Protein AF-A0A2H5AZ63-F1 (afdb_monomer)

Sequence (968 aa):
MVDPASRLLRILREQLAAPGLDLDGKFYAQGGDSLTAVRVVNTARAEGLPLTLRDLMVHQSVRAIVSAPTFVQALAEQATAERPAAGDTAWAPFDLLAAEDRDRLPAGVVEALPASALQVGMLYLCELSQDRELYQVMDDWEVEAPFDEPAFRAALAELVRRHPALRTCFDFAEYSVPVQLVREQADPVVEIEPAATAEEAEAALRHWRDSGRGGVHDWAEAPLVRVHVAVRPESFHVAFAAHHAILDGWSYSRVAVELMTLYAHGTAAGQLPAPAGPVQRAFVRAEQEALGSAAAAEHWLAQADAPPLLFADHGAGIPDASARHVLDLEPELVRGLHRVARRLGTSVKSVALAAHARALGALAGREEDVVTGVVFNTRPPEPGSDLAVGLFLNTLPVRFARVGDDWADLVRAAAEAEREGAPHQAYPQAALVERLGRPAFDVTFNFMNFRDQQELADLTAAPTSRWRRRGKPSFPFHVNLEITGGRGQLRIGHDPAHLPQERAESYAGLLAGALAAVVRELAGPADPADSAEAVGPVEALAVARPRFAVLYDAGAVPAGEIGAGLADLGEILFLVPRHSAHVDNLRSVMELLGEVHELTGDQEADLRLVRGLAPDGILTFCEDLLRPAAEFAEALGLPGQSPHAARVFTDKGMQRRILREAGVDTTRTFLLAAPTDWAEAVAAVGLPAIVKPVTGSRSRDAYSFRDPAEAEAVRERLERIAAAGLWEPFVVEEYHEGRPSEPFGDYVSVESLCTPSGITHLVLTGKTPVMPPFRGTGRIWPSHLPAAEEAEVLDLVTAALEAVGADHGHAHTELKLTARGPKLIELNGRISGHVNMMARESCGTDLVRATGLLALGEDPQLAPFDFGGKVHFQYNNLSPLTACTIEAVDGAEAVRSLPGVTGYRSFVRMGDQLPGGTSTLTLDALSGVGDSHAEVARTIEAARAALTFTFGMPEGPRRVNGLDLARH

Structure (mmCIF, N/CA/C/O backbone):
data_AF-A0A2H5AZ63-F1
#
_entry.id   AF-A0A2H5AZ63-F1
#
loop_
_atom_site.group_PDB
_atom_site.id
_atom_site.type_symbol
_atom_site.label_atom_id
_atom_site.label_alt_id
_atom_site.label_comp_id
_atom_site.label_asym_id
_atom_site.label_entity_id
_atom_site.label_seq_id
_atom_site.pdbx_PDB_ins_code
_atom_site.Cartn_x
_atom_site.Cartn_y
_atom_site.Cartn_z
_atom_site.occupancy
_atom_site.B_iso_or_equiv
_atom_site.auth_seq_id
_atom_site.auth_comp_id
_atom_site.auth_asym_id
_atom_site.auth_atom_id
_atom_site.pdbx_PDB_model_num
ATOM 1 N N . MET A 1 1 ? -3.694 -39.096 42.543 1.00 46.78 1 MET A N 1
ATOM 2 C CA . MET A 1 1 ? -3.831 -38.425 41.234 1.00 46.78 1 MET A CA 1
ATOM 3 C C . MET A 1 1 ? -5.022 -37.497 41.328 1.00 46.78 1 MET A C 1
ATOM 5 O O . MET A 1 1 ? -6.046 -37.932 41.834 1.00 46.78 1 MET A O 1
ATOM 9 N N . VAL A 1 2 ? -4.854 -36.228 40.963 1.00 52.56 2 VAL A N 1
ATOM 10 C CA . VAL A 1 2 ? -5.938 -35.235 40.999 1.00 52.56 2 VAL A CA 1
ATOM 11 C C . VAL A 1 2 ? -7.014 -35.645 39.987 1.00 52.56 2 VAL A C 1
ATOM 13 O O . VAL A 1 2 ? -6.679 -36.060 38.879 1.00 52.56 2 VAL A O 1
ATOM 16 N N . ASP A 1 3 ? -8.277 -35.560 40.395 1.00 86.00 3 ASP A N 1
ATOM 17 C CA . ASP A 1 3 ? -9.458 -35.821 39.567 1.00 86.00 3 ASP A CA 1
ATOM 18 C C . ASP A 1 3 ? -9.420 -34.995 38.250 1.00 86.00 3 ASP A C 1
ATOM 20 O O . ASP A 1 3 ? -9.067 -33.809 38.300 1.00 86.00 3 ASP A O 1
ATOM 24 N N . PRO A 1 4 ? -9.744 -35.583 37.074 1.00 85.69 4 PRO A N 1
ATOM 25 C CA . PRO A 1 4 ? -9.739 -34.886 35.783 1.00 85.69 4 PRO A CA 1
ATOM 26 C C . PRO A 1 4 ? -10.498 -33.555 35.783 1.00 85.69 4 PRO A C 1
ATOM 28 O O . PRO A 1 4 ? -10.024 -32.591 35.178 1.00 85.69 4 PRO A O 1
ATOM 31 N N . ALA A 1 5 ? -11.625 -33.469 36.501 1.00 87.62 5 ALA A N 1
ATOM 32 C CA . ALA A 1 5 ? -12.410 -32.239 36.583 1.00 87.62 5 ALA A CA 1
ATOM 33 C C . ALA A 1 5 ? -11.647 -31.138 37.331 1.00 87.62 5 ALA A C 1
ATOM 35 O O . ALA A 1 5 ? -11.557 -30.005 36.864 1.00 87.62 5 ALA A O 1
ATOM 36 N N . SER A 1 6 ? -11.014 -31.481 38.451 1.00 87.44 6 SER A N 1
ATOM 37 C CA . SER A 1 6 ? -10.198 -30.550 39.236 1.00 87.44 6 SER A CA 1
ATOM 38 C C . SER A 1 6 ? -8.983 -30.014 38.458 1.00 87.44 6 SER A C 1
ATOM 40 O O . SER A 1 6 ? -8.643 -28.837 38.582 1.00 87.44 6 SER A O 1
ATOM 42 N N . ARG A 1 7 ? -8.341 -30.845 37.620 1.00 91.19 7 ARG A N 1
ATOM 43 C CA . ARG A 1 7 ? -7.224 -30.414 36.753 1.00 91.19 7 ARG A CA 1
ATOM 44 C C . ARG A 1 7 ? -7.693 -29.484 35.643 1.00 91.19 7 ARG A C 1
ATOM 46 O O . ARG A 1 7 ? -7.115 -28.416 35.476 1.00 91.19 7 ARG A O 1
ATOM 53 N N . LEU A 1 8 ? -8.752 -29.864 34.930 1.00 91.00 8 LEU A N 1
ATOM 54 C CA . LEU A 1 8 ? -9.303 -29.042 33.856 1.00 91.00 8 LEU A CA 1
ATOM 55 C C . LEU A 1 8 ? -9.817 -27.697 34.385 1.00 91.00 8 LEU A C 1
ATOM 57 O O . LEU A 1 8 ? -9.572 -26.668 33.764 1.00 91.00 8 LEU A O 1
ATOM 61 N N . LEU A 1 9 ? -10.460 -27.683 35.557 1.00 91.31 9 LEU A N 1
ATOM 62 C CA . LEU A 1 9 ? -10.901 -26.446 36.200 1.00 91.31 9 LEU A CA 1
ATOM 63 C C . LEU A 1 9 ? -9.727 -25.520 36.524 1.00 91.31 9 LEU A C 1
ATOM 65 O O . LEU A 1 9 ? -9.816 -24.321 36.281 1.00 91.31 9 LEU A O 1
ATOM 69 N N . ARG A 1 10 ? -8.621 -26.062 37.047 1.00 93.25 10 ARG A N 1
ATOM 70 C CA . ARG A 1 10 ? -7.409 -25.277 37.310 1.00 93.25 10 ARG A CA 1
ATOM 71 C C . ARG A 1 10 ? -6.839 -24.683 36.019 1.00 93.25 10 ARG A C 1
ATOM 73 O O . ARG A 1 10 ? -6.593 -23.484 35.988 1.00 93.25 10 ARG A O 1
ATOM 80 N N . ILE A 1 11 ? -6.703 -25.493 34.966 1.00 90.44 11 ILE A N 1
ATOM 81 C CA . ILE A 1 11 ? -6.212 -25.034 33.655 1.00 90.44 11 ILE A CA 1
ATOM 82 C C . ILE A 1 11 ? -7.093 -23.900 33.127 1.00 90.44 11 ILE A C 1
ATOM 84 O O . ILE A 1 11 ? -6.581 -22.863 32.725 1.00 90.44 11 ILE A O 1
ATOM 88 N N . LEU A 1 12 ? -8.419 -24.055 33.173 1.00 87.75 12 LEU A N 1
ATOM 89 C CA . LEU A 1 12 ? -9.339 -23.012 32.725 1.00 87.75 12 LEU A CA 1
ATOM 90 C C . LEU A 1 12 ? -9.223 -21.730 33.558 1.00 87.75 12 LEU A C 1
ATOM 92 O O . LEU A 1 12 ? -9.202 -20.649 32.984 1.00 87.75 12 LEU A O 1
ATOM 96 N N . ARG A 1 13 ? -9.115 -21.829 34.889 1.00 88.06 13 ARG A N 1
ATOM 97 C CA . ARG A 1 13 ? -8.932 -20.659 35.768 1.00 88.06 13 ARG A CA 1
ATOM 98 C C . ARG A 1 13 ? -7.656 -19.889 35.447 1.00 88.06 13 ARG A C 1
ATOM 100 O O . ARG A 1 13 ? -7.695 -18.666 35.415 1.00 88.06 13 ARG A O 1
ATOM 107 N N . GLU A 1 14 ? -6.555 -20.603 35.227 1.00 84.25 14 GLU A N 1
ATOM 108 C CA . GLU A 1 14 ? -5.257 -20.016 34.883 1.00 84.25 14 GLU A CA 1
ATOM 109 C C . GLU A 1 14 ? -5.301 -19.358 33.497 1.00 84.25 14 GLU A C 1
ATOM 111 O O . GLU A 1 14 ? -5.010 -18.174 33.376 1.00 84.25 14 GLU A O 1
ATOM 116 N N . GLN A 1 15 ? -5.738 -20.089 32.468 1.00 83.38 15 GLN A N 1
ATOM 117 C CA . GLN A 1 15 ? -5.708 -19.618 31.075 1.00 83.38 15 GLN A CA 1
ATOM 118 C C . GLN A 1 15 ? -6.745 -18.528 30.763 1.00 83.38 15 GLN A C 1
ATOM 120 O O . GLN A 1 15 ? -6.575 -17.777 29.809 1.00 83.38 15 GLN A O 1
ATOM 125 N N . LEU A 1 16 ? -7.828 -18.439 31.542 1.00 79.06 16 LEU A N 1
ATOM 126 C CA . LEU A 1 16 ? -8.842 -17.385 31.411 1.00 79.06 16 LEU A CA 1
ATOM 127 C C . LEU A 1 16 ? -8.639 -16.233 32.404 1.00 79.06 16 LEU A C 1
ATOM 129 O O . LEU A 1 16 ? -9.461 -15.322 32.423 1.00 79.06 16 LEU A O 1
ATOM 133 N N . ALA A 1 17 ? -7.615 -16.296 33.267 1.00 77.06 17 ALA A N 1
ATOM 134 C CA . ALA A 1 17 ? -7.446 -15.390 34.407 1.00 77.06 17 ALA A CA 1
ATOM 135 C C . ALA A 1 17 ? -8.729 -15.248 35.264 1.00 77.06 17 ALA A C 1
ATOM 137 O O . ALA A 1 17 ? -9.049 -14.181 35.784 1.00 77.06 17 ALA A O 1
ATOM 138 N N . ALA A 1 18 ? -9.478 -16.344 35.422 1.00 78.81 18 ALA A N 1
ATOM 139 C CA . ALA A 1 18 ? -10.810 -16.367 36.027 1.00 78.81 18 ALA A CA 1
ATOM 140 C C . ALA A 1 18 ? -10.819 -17.204 37.322 1.00 78.81 18 ALA A C 1
ATOM 142 O O . ALA A 1 18 ? -11.385 -18.300 37.338 1.00 78.81 18 ALA A O 1
ATOM 143 N N . PRO A 1 19 ? -10.225 -16.734 38.441 1.00 76.62 19 PRO A N 1
ATOM 144 C CA . PRO A 1 19 ? -10.055 -17.536 39.661 1.00 76.62 19 PRO A CA 1
ATOM 145 C C . PRO A 1 19 ? -11.385 -17.998 40.283 1.00 76.62 19 PRO A C 1
ATOM 147 O O . PRO A 1 19 ? -11.425 -19.022 40.967 1.00 76.62 19 PRO A O 1
ATOM 150 N N . GLY A 1 20 ? -12.475 -17.270 40.017 1.00 77.94 20 GLY A N 1
ATOM 151 C CA . GLY A 1 20 ? -13.830 -17.587 40.470 1.00 77.94 20 GLY A CA 1
ATOM 152 C C . GLY A 1 20 ? -14.582 -18.629 39.632 1.00 77.94 20 GLY A C 1
ATOM 153 O O . GLY A 1 20 ? -15.681 -19.010 40.025 1.00 77.94 20 GLY A O 1
ATOM 154 N N . LEU A 1 21 ? -14.029 -19.106 38.509 1.00 85.19 21 LEU A N 1
ATOM 155 C CA . LEU A 1 21 ? -14.704 -20.069 37.630 1.00 85.19 21 LEU A CA 1
ATOM 156 C C . LEU A 1 21 ? -15.048 -21.361 38.385 1.00 85.19 21 LEU A C 1
ATOM 158 O O . LEU A 1 21 ? -14.175 -21.929 39.039 1.00 85.19 21 LEU A O 1
ATOM 162 N N . ASP A 1 22 ? -16.286 -21.842 38.308 1.00 87.62 22 ASP A N 1
ATOM 163 C CA . ASP A 1 22 ? -16.711 -23.122 38.889 1.00 87.62 22 ASP A CA 1
ATOM 164 C C . ASP A 1 22 ? -16.821 -24.238 37.826 1.00 87.62 22 ASP A C 1
ATOM 166 O O . ASP A 1 22 ? -16.439 -24.062 36.669 1.00 87.62 22 ASP A O 1
ATOM 170 N N . LEU A 1 23 ? -17.303 -25.425 38.217 1.00 88.00 23 LEU A N 1
ATOM 171 C CA . LEU A 1 23 ? -17.410 -26.584 37.317 1.00 88.00 23 LEU A CA 1
ATOM 172 C C . LEU A 1 23 ? -18.440 -26.408 36.189 1.00 88.00 23 LEU A C 1
ATOM 174 O O . LEU A 1 23 ? -18.381 -27.137 35.194 1.00 88.00 23 LEU A O 1
ATOM 178 N N . ASP A 1 24 ? -19.392 -25.495 36.357 1.00 84.62 24 ASP A N 1
ATOM 179 C CA . ASP A 1 24 ? -20.528 -25.290 35.460 1.00 84.62 24 ASP A CA 1
ATOM 180 C C . ASP A 1 24 ? -20.378 -24.018 34.612 1.00 84.62 24 ASP A C 1
ATOM 182 O O . ASP A 1 24 ? -21.056 -23.872 33.588 1.00 84.62 24 ASP A O 1
ATOM 186 N N . GLY A 1 25 ? -19.432 -23.148 34.970 1.00 80.75 25 GLY A N 1
ATOM 187 C CA . GLY A 1 25 ? -19.077 -21.969 34.204 1.00 80.75 25 GLY A CA 1
ATOM 188 C C . GLY A 1 25 ? -18.597 -22.305 32.794 1.00 80.75 25 GLY A C 1
ATOM 189 O O . GLY A 1 25 ? -17.902 -23.293 32.543 1.00 80.75 25 GLY A O 1
ATOM 190 N N . LYS A 1 26 ? -19.034 -21.474 31.848 1.00 81.31 26 LYS A N 1
ATOM 191 C CA . LYS A 1 26 ? -18.842 -21.679 30.411 1.00 81.31 26 LYS A CA 1
ATOM 192 C C . LYS A 1 26 ? -17.581 -20.972 29.935 1.00 81.31 26 LYS A C 1
ATOM 194 O O . LYS A 1 26 ? -17.420 -19.785 30.195 1.00 81.31 26 LYS A O 1
ATOM 199 N N . PHE A 1 27 ? -16.738 -21.684 29.190 1.00 84.81 27 PHE A N 1
ATOM 200 C CA . PHE A 1 27 ? -15.476 -21.201 28.628 1.00 84.81 27 PHE A CA 1
ATOM 201 C C . PHE A 1 27 ? -15.637 -19.844 27.930 1.00 84.81 27 PHE A C 1
ATOM 203 O O . PHE A 1 27 ? -15.024 -18.866 28.343 1.00 84.81 27 PHE A O 1
ATOM 210 N N . TYR A 1 28 ? -16.536 -19.740 26.948 1.00 79.00 28 TYR A N 1
ATOM 211 C CA . TYR A 1 28 ? -16.751 -18.490 26.209 1.00 79.00 28 TYR A CA 1
ATOM 212 C C . TYR A 1 28 ? -17.360 -17.370 27.059 1.00 79.00 28 TYR A C 1
ATOM 214 O O . TYR A 1 28 ? -17.010 -16.205 26.880 1.00 79.00 28 TYR A O 1
ATOM 222 N N . ALA A 1 29 ? -18.183 -17.716 28.054 1.00 72.12 29 ALA A N 1
ATOM 223 C CA . ALA A 1 29 ? -18.735 -16.738 28.988 1.00 72.12 29 ALA A CA 1
ATOM 224 C C . ALA A 1 29 ? -17.677 -16.141 29.934 1.00 72.12 29 ALA A C 1
ATOM 226 O O . ALA A 1 29 ? -17.910 -15.115 30.559 1.00 72.12 29 ALA A O 1
ATOM 227 N N . GLN A 1 30 ? -16.505 -16.752 30.045 1.00 75.06 30 GLN A N 1
ATOM 228 C CA . GLN A 1 30 ? -15.383 -16.202 30.809 1.00 75.06 30 GLN A CA 1
ATOM 229 C C . GLN A 1 30 ? -14.370 -15.510 29.896 1.00 75.06 30 GLN A C 1
ATOM 231 O O . GLN A 1 30 ? -13.209 -15.341 30.247 1.00 75.06 30 GLN A O 1
ATOM 236 N N . GLY A 1 31 ? -14.805 -15.145 28.686 1.00 68.50 31 GLY A N 1
ATOM 237 C CA . GLY A 1 31 ? -13.916 -14.653 27.654 1.00 68.50 31 GLY A CA 1
ATOM 238 C C . GLY A 1 31 ? -13.053 -15.779 27.099 1.00 68.50 31 GLY A C 1
ATOM 239 O O . GLY A 1 31 ? -11.866 -15.609 26.944 1.00 68.50 31 GLY A O 1
ATOM 240 N N . GLY A 1 32 ? -13.567 -16.958 26.799 1.00 73.81 32 GLY A N 1
ATOM 241 C CA . GLY A 1 32 ? -12.836 -17.880 25.927 1.00 73.81 32 GLY A CA 1
ATOM 242 C C . GLY A 1 32 ? -12.740 -17.320 24.502 1.00 73.81 32 GLY A C 1
ATOM 243 O O . GLY A 1 32 ? -13.684 -16.695 24.025 1.00 73.81 32 GLY A O 1
ATOM 244 N N . ASP A 1 33 ? -11.632 -17.550 23.804 1.00 76.44 33 ASP A N 1
ATOM 245 C CA . ASP A 1 33 ? -11.503 -17.345 22.353 1.00 76.44 33 ASP A CA 1
ATOM 246 C C . ASP A 1 33 ? -10.717 -18.500 21.716 1.00 76.44 33 ASP A C 1
ATOM 248 O O . ASP A 1 33 ? -10.276 -19.416 22.414 1.00 76.44 33 ASP A O 1
ATOM 252 N N . SER A 1 34 ? -10.586 -18.500 20.386 1.00 72.25 34 SER A N 1
ATOM 253 C CA . SER A 1 34 ? -9.977 -19.609 19.642 1.00 72.25 34 SER A CA 1
ATOM 254 C C . SER A 1 34 ? -8.521 -19.867 20.030 1.00 72.25 34 SER A C 1
ATOM 256 O O . SER A 1 34 ? -8.108 -21.021 20.110 1.00 72.25 34 SER A O 1
ATOM 258 N N . LEU A 1 35 ? -7.742 -18.823 20.323 1.00 74.38 35 LEU A N 1
ATOM 259 C CA . LEU A 1 35 ? -6.353 -18.995 20.740 1.00 74.38 35 LEU A CA 1
ATOM 260 C C . LEU A 1 35 ? -6.270 -19.537 22.168 1.00 74.38 35 LEU A C 1
ATOM 262 O O . LEU A 1 35 ? -5.524 -20.477 22.444 1.00 74.38 35 LEU A O 1
ATOM 266 N N . THR A 1 36 ? -7.076 -18.992 23.077 1.00 79.31 36 THR A N 1
ATOM 267 C CA . THR A 1 36 ? -7.164 -19.495 24.451 1.00 79.31 36 THR A CA 1
ATOM 268 C C . THR A 1 36 ? -7.653 -20.943 24.471 1.00 79.31 36 THR A C 1
ATOM 270 O O . THR A 1 36 ? -7.187 -21.736 25.283 1.00 79.31 36 THR A O 1
ATOM 273 N N . ALA A 1 37 ? -8.518 -21.334 23.531 1.00 82.56 37 ALA A N 1
ATOM 274 C CA . ALA A 1 37 ? -8.943 -22.718 23.355 1.00 82.56 37 ALA A CA 1
ATOM 275 C C . ALA A 1 37 ? -7.769 -23.629 22.959 1.00 82.56 37 ALA A C 1
ATOM 277 O O . ALA A 1 37 ? -7.622 -24.706 23.537 1.00 82.56 37 ALA A O 1
ATOM 278 N N . VAL A 1 38 ? -6.900 -23.187 22.040 1.00 80.88 38 VAL A N 1
ATOM 279 C CA . VAL A 1 38 ? -5.661 -23.906 21.686 1.00 80.88 38 VAL A CA 1
ATOM 280 C C . VAL A 1 38 ? -4.735 -24.026 22.901 1.00 80.88 38 VAL A C 1
ATOM 282 O O . VAL A 1 38 ? -4.290 -25.135 23.197 1.00 80.88 38 VAL A O 1
ATOM 285 N N . ARG A 1 39 ? -4.514 -22.938 23.661 1.00 81.56 39 ARG A N 1
ATOM 286 C CA . ARG A 1 39 ? -3.723 -22.957 24.911 1.00 81.56 39 ARG A CA 1
ATOM 287 C C . ARG A 1 39 ? -4.271 -23.985 25.906 1.00 81.56 39 ARG A C 1
ATOM 289 O O . ARG A 1 39 ? -3.546 -24.877 26.335 1.00 81.56 39 ARG A O 1
ATOM 296 N N . VAL A 1 40 ? -5.571 -23.925 26.203 1.00 86.12 40 VAL A N 1
ATOM 297 C CA . VAL A 1 40 ? -6.254 -24.844 27.132 1.00 86.12 40 VAL A CA 1
ATOM 298 C C . VAL A 1 40 ? -6.127 -26.299 26.683 1.00 86.12 40 VAL A C 1
ATOM 300 O O . VAL A 1 4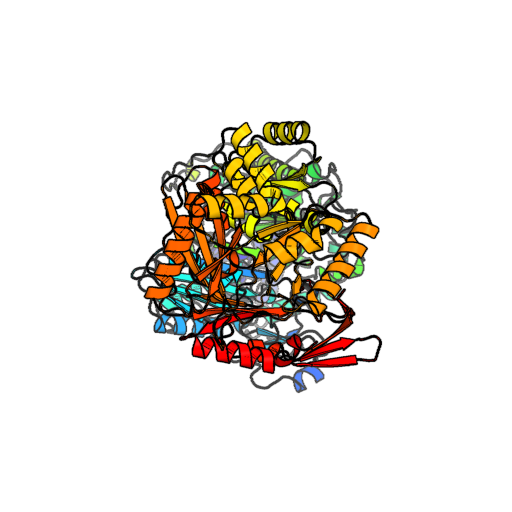0 ? -5.802 -27.159 27.502 1.00 86.12 40 VAL A O 1
ATOM 303 N N . VAL A 1 41 ? -6.359 -26.590 25.400 1.00 85.06 41 VAL A N 1
ATOM 304 C CA . VAL A 1 41 ? -6.235 -27.946 24.844 1.00 85.06 41 VAL A CA 1
ATOM 305 C C . VAL A 1 41 ? -4.801 -28.454 24.950 1.00 85.06 41 VAL A C 1
ATOM 307 O O . VAL A 1 41 ? -4.593 -29.582 25.399 1.00 85.06 41 VAL A O 1
ATOM 310 N N . ASN A 1 42 ? -3.814 -27.626 24.614 1.00 80.00 42 ASN A N 1
ATOM 311 C CA . ASN A 1 42 ? -2.402 -27.985 24.706 1.00 80.00 42 ASN A CA 1
ATOM 312 C C . ASN A 1 42 ? -1.981 -28.272 26.151 1.00 80.00 42 ASN A C 1
ATOM 314 O O . ASN A 1 42 ? -1.399 -29.326 26.418 1.00 80.00 42 ASN A O 1
ATOM 318 N N . THR A 1 43 ? -2.322 -27.393 27.100 1.00 83.75 43 THR A N 1
ATOM 319 C CA . THR A 1 43 ? -2.024 -27.600 28.526 1.00 83.75 43 THR A CA 1
ATOM 320 C C . THR A 1 43 ? -2.719 -28.852 29.060 1.00 83.75 43 THR A C 1
ATOM 322 O O . THR A 1 43 ? -2.091 -29.667 29.734 1.00 83.75 43 THR A O 1
ATOM 325 N N . ALA A 1 44 ? -3.991 -29.065 28.708 1.00 86.81 44 ALA A N 1
ATOM 326 C CA . ALA A 1 44 ? -4.747 -30.249 29.109 1.00 86.81 44 ALA A CA 1
ATOM 327 C C . ALA A 1 44 ? -4.103 -31.542 28.583 1.00 86.81 44 ALA A C 1
ATOM 329 O O . ALA A 1 44 ? -3.896 -32.482 29.356 1.00 86.81 44 ALA A O 1
ATOM 330 N N . ARG A 1 45 ? -3.706 -31.573 27.305 1.00 83.62 45 ARG A N 1
ATOM 331 C CA . ARG A 1 45 ? -3.028 -32.721 26.679 1.00 83.62 45 ARG A CA 1
ATOM 332 C C . ARG A 1 45 ? -1.656 -32.994 27.280 1.00 83.62 45 ARG A C 1
ATOM 334 O O . ARG A 1 45 ? -1.358 -34.150 27.583 1.00 83.62 45 ARG A O 1
ATOM 341 N N . ALA A 1 46 ? -0.854 -31.955 27.519 1.00 80.00 46 ALA A N 1
ATOM 342 C CA . ALA A 1 46 ? 0.437 -32.071 28.205 1.00 80.00 46 ALA A CA 1
ATOM 343 C C . ALA A 1 46 ? 0.279 -32.681 29.608 1.00 80.00 46 ALA A C 1
ATOM 345 O O . ALA A 1 46 ? 1.118 -33.446 30.084 1.00 80.00 46 ALA A O 1
ATOM 346 N N . GLU A 1 47 ? -0.857 -32.412 30.244 1.00 86.00 47 GLU A N 1
ATOM 347 C CA . GLU A 1 47 ? -1.237 -32.966 31.531 1.00 86.00 47 GLU A CA 1
ATOM 348 C C . GLU A 1 47 ? -1.885 -34.360 31.470 1.00 86.00 47 GLU A C 1
ATOM 350 O O . GLU A 1 47 ? -2.133 -34.964 32.516 1.00 86.00 47 GLU A O 1
ATOM 355 N N . GLY A 1 48 ? -2.088 -34.933 30.284 1.00 84.19 48 GLY A N 1
ATOM 356 C CA . GLY A 1 48 ? -2.690 -36.257 30.104 1.00 84.19 48 GLY A CA 1
ATOM 357 C C . GLY A 1 48 ? -4.218 -36.260 30.148 1.00 84.19 48 GLY A C 1
ATOM 358 O O . GLY A 1 48 ? -4.809 -37.288 30.461 1.00 84.19 48 GLY A O 1
ATOM 359 N N . LEU A 1 49 ? -4.858 -35.121 29.874 1.00 87.88 49 LEU A N 1
ATOM 360 C CA . LEU A 1 49 ? -6.287 -35.040 29.583 1.00 87.88 49 LEU A CA 1
ATOM 361 C C . LEU A 1 49 ? -6.469 -35.040 28.054 1.00 87.88 49 LEU A C 1
ATOM 363 O O . LEU A 1 49 ? -5.929 -34.147 27.396 1.00 87.88 49 LEU A O 1
ATOM 367 N N . PRO A 1 50 ? -7.237 -35.971 27.462 1.00 85.56 50 PRO A N 1
ATOM 368 C CA . PRO A 1 50 ? -7.438 -36.057 26.013 1.00 85.56 50 PRO A CA 1
ATOM 369 C C . PRO A 1 50 ? -8.471 -35.032 25.527 1.00 85.56 50 PRO A C 1
ATOM 371 O O . PRO A 1 50 ? -9.422 -35.360 24.824 1.00 85.56 50 PRO A O 1
ATOM 374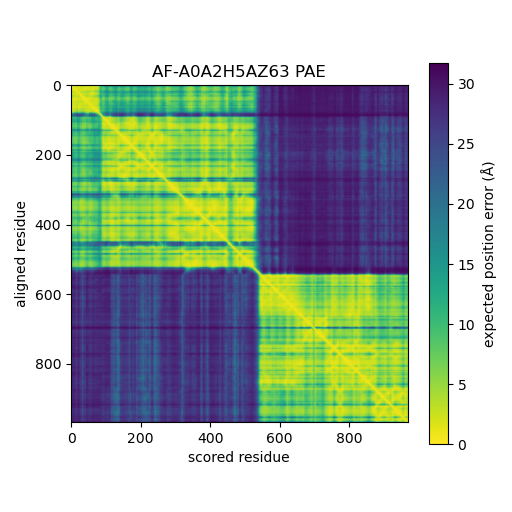 N N . LEU A 1 51 ? -8.307 -33.772 25.931 1.00 85.50 51 LEU A N 1
ATOM 375 C CA . LEU A 1 51 ? -9.187 -32.692 25.517 1.00 85.50 51 LEU A CA 1
ATOM 376 C C . LEU A 1 51 ? -8.968 -32.395 24.030 1.00 85.50 51 LEU A C 1
ATOM 378 O O . LEU A 1 51 ? -7.830 -32.295 23.561 1.00 85.50 51 LEU A O 1
ATOM 382 N N . THR A 1 52 ? -10.054 -32.225 23.287 1.00 82.50 52 THR A N 1
ATOM 383 C CA . THR A 1 52 ? -10.024 -31.694 21.921 1.00 82.50 52 THR A CA 1
ATOM 384 C C . THR A 1 52 ? -10.640 -30.296 21.877 1.00 82.50 52 THR A C 1
ATOM 386 O O . THR A 1 52 ? -11.432 -29.925 22.746 1.00 82.50 52 THR A O 1
ATOM 389 N N . LEU A 1 53 ? -10.317 -29.514 20.837 1.00 78.38 53 LEU A N 1
ATOM 390 C CA . LEU A 1 53 ? -10.995 -28.232 20.588 1.00 78.38 53 LEU A CA 1
ATOM 391 C C . LEU A 1 53 ? -12.512 -28.428 20.480 1.00 78.38 53 LEU A C 1
ATOM 393 O O . LEU A 1 53 ? -13.280 -27.635 21.019 1.00 78.38 53 LEU A O 1
ATOM 397 N N . ARG A 1 54 ? -12.943 -29.531 19.853 1.00 76.06 54 ARG A N 1
ATOM 398 C CA . ARG A 1 54 ? -14.355 -29.907 19.739 1.00 76.06 54 ARG A CA 1
ATOM 399 C C . ARG A 1 54 ? -15.011 -30.080 21.103 1.00 76.06 54 ARG A C 1
ATOM 401 O O . ARG A 1 54 ? -16.089 -29.534 21.312 1.00 76.06 54 ARG A O 1
ATOM 408 N N . ASP A 1 55 ? -14.380 -30.800 22.028 1.00 81.81 55 ASP A N 1
ATOM 409 C CA . ASP A 1 55 ? -14.955 -31.008 23.362 1.00 81.81 55 ASP A CA 1
ATOM 410 C C . ASP A 1 55 ? -15.151 -29.672 24.090 1.00 81.81 55 ASP A C 1
ATOM 412 O O . ASP A 1 55 ? -16.211 -29.432 24.673 1.00 81.81 55 ASP A O 1
ATOM 416 N N . LEU A 1 56 ? -14.164 -28.773 24.005 1.00 84.56 56 LEU A N 1
ATOM 417 C CA . LEU A 1 56 ? -14.238 -27.447 24.616 1.00 84.56 56 LEU A CA 1
ATOM 418 C C . LEU A 1 56 ? -15.341 -26.582 23.984 1.00 84.56 56 LEU A C 1
ATOM 420 O O . LEU A 1 56 ? -16.103 -25.949 24.713 1.00 84.56 56 LEU A O 1
ATOM 424 N N . MET A 1 57 ? -15.481 -26.605 22.655 1.00 76.31 57 MET A N 1
ATOM 425 C CA . MET A 1 57 ? -16.519 -25.859 21.927 1.00 76.31 57 MET A CA 1
ATOM 426 C C . MET A 1 57 ? -17.935 -26.369 22.205 1.00 76.31 57 MET A C 1
ATOM 428 O O . MET A 1 57 ? -18.860 -25.577 22.390 1.00 76.31 57 MET A O 1
ATOM 432 N N . VAL A 1 58 ? -18.115 -27.692 22.225 1.00 76.50 58 VAL A N 1
ATOM 433 C CA . VAL A 1 58 ? -19.433 -28.330 22.348 1.00 76.50 58 VAL A CA 1
ATOM 434 C C . VAL A 1 58 ? -19.919 -28.317 23.793 1.00 76.50 58 VAL A C 1
ATOM 436 O O . VAL A 1 58 ? -21.076 -27.990 24.053 1.00 76.50 58 VAL A O 1
ATOM 439 N N . HIS A 1 59 ? -19.060 -28.684 24.744 1.00 81.94 59 HIS A N 1
ATOM 440 C CA . HIS A 1 59 ? -19.479 -28.909 26.128 1.00 81.94 59 HIS A CA 1
ATOM 441 C C . HIS A 1 59 ? -19.266 -27.677 27.020 1.00 81.94 59 HIS A C 1
ATOM 443 O O . HIS A 1 59 ? -20.059 -27.453 27.939 1.00 81.94 59 HIS A O 1
ATOM 449 N N . GLN A 1 60 ? -18.263 -26.846 26.711 1.00 81.50 60 GLN A N 1
ATOM 450 C CA . GLN A 1 60 ? -17.955 -25.525 27.285 1.00 81.50 60 GLN A CA 1
ATOM 451 C C . GLN A 1 60 ? -17.733 -25.415 28.801 1.00 81.50 60 GLN A C 1
ATOM 453 O O . GLN A 1 60 ? -17.107 -24.451 29.226 1.00 81.50 60 GLN A O 1
ATOM 458 N N . SER A 1 61 ? -18.227 -26.329 29.636 1.00 85.56 61 SER A N 1
ATOM 459 C CA . SER A 1 61 ? -17.974 -26.351 31.080 1.00 85.56 61 SER A CA 1
ATOM 460 C C . SER A 1 61 ? -17.245 -27.620 31.484 1.00 85.56 61 SER A C 1
ATOM 462 O O . SER A 1 61 ? -17.407 -28.670 30.857 1.00 85.56 61 SER A O 1
ATOM 464 N N . VAL A 1 62 ? -16.469 -27.541 32.567 1.00 87.25 62 VAL A N 1
ATOM 465 C CA . VAL A 1 62 ? -15.698 -28.678 33.086 1.00 87.25 62 VAL A CA 1
ATOM 466 C C . VAL A 1 62 ? -16.600 -29.884 33.297 1.00 87.25 62 VAL A C 1
ATOM 468 O O . VAL A 1 62 ? -16.284 -30.965 32.807 1.00 87.25 62 VAL A O 1
ATOM 471 N N . ARG A 1 63 ? -17.747 -29.698 33.966 1.00 87.06 63 ARG A N 1
ATOM 472 C CA . ARG A 1 63 ? -18.703 -30.778 34.238 1.00 87.06 63 ARG A CA 1
ATOM 473 C C . ARG A 1 63 ? -19.188 -31.442 32.956 1.00 87.06 63 ARG A C 1
ATOM 475 O O . ARG A 1 63 ? -19.248 -32.667 32.898 1.00 87.06 63 ARG A O 1
ATOM 482 N N . ALA A 1 64 ? -19.537 -30.651 31.946 1.00 84.50 64 ALA A N 1
ATOM 483 C CA . ALA A 1 64 ? -20.048 -31.176 30.689 1.00 84.50 64 ALA A CA 1
ATOM 484 C C . ALA A 1 64 ? -18.957 -31.920 29.904 1.00 84.50 64 ALA A C 1
ATOM 486 O O . ALA A 1 64 ? -19.233 -32.992 29.378 1.00 84.50 64 ALA A O 1
ATOM 487 N N . ILE A 1 65 ? -17.725 -31.398 29.889 1.00 87.00 65 ILE A N 1
ATOM 488 C CA . ILE A 1 65 ? -16.577 -32.024 29.217 1.00 87.00 65 ILE A CA 1
ATOM 489 C C . ILE A 1 65 ? -16.255 -33.373 29.857 1.00 87.00 65 ILE A C 1
ATOM 491 O O . ILE A 1 65 ? -16.217 -34.385 29.168 1.00 87.00 65 ILE A O 1
ATOM 495 N N . VAL A 1 66 ? -16.079 -33.428 31.181 1.00 89.06 66 VAL A N 1
ATOM 496 C CA . VAL A 1 66 ? -15.706 -34.686 31.856 1.00 89.06 66 VAL A CA 1
ATOM 497 C C . VAL A 1 66 ? -16.834 -35.719 31.873 1.00 89.06 66 VAL A C 1
ATOM 499 O O . VAL A 1 66 ? -16.576 -36.893 32.119 1.00 89.06 66 VAL A O 1
ATOM 502 N N . SER A 1 67 ? -18.073 -35.292 31.611 1.00 84.19 67 SER A N 1
ATOM 503 C CA . SER A 1 67 ? -19.232 -36.180 31.460 1.00 84.19 67 SER A CA 1
ATOM 504 C C . SER A 1 67 ? -19.482 -36.592 30.004 1.00 84.19 67 SER A C 1
ATOM 506 O O . SER A 1 67 ? -20.356 -37.424 29.755 1.00 84.19 67 SER A O 1
ATOM 508 N N . ALA A 1 68 ? -18.765 -36.012 29.036 1.00 82.00 68 ALA A N 1
ATOM 509 C CA . ALA A 1 68 ? -18.955 -36.307 27.625 1.00 82.00 68 ALA A CA 1
ATOM 510 C C . ALA A 1 68 ? -18.485 -37.738 27.312 1.00 82.00 68 ALA A C 1
ATOM 512 O O . ALA A 1 68 ? -17.346 -38.083 27.641 1.00 82.00 68 ALA A O 1
ATOM 513 N N . PRO A 1 69 ? -19.303 -38.571 26.637 1.00 76.81 69 PRO A N 1
ATOM 514 C CA . PRO A 1 69 ? -18.913 -39.939 26.297 1.00 76.81 69 PRO A CA 1
ATOM 515 C C . PRO A 1 69 ? -17.598 -40.013 25.515 1.00 76.81 69 PRO A C 1
ATOM 517 O O . PRO A 1 69 ? -16.788 -40.893 25.782 1.00 76.81 69 PRO A O 1
ATOM 520 N N . THR A 1 70 ? -17.357 -39.056 24.611 1.00 76.19 70 THR A N 1
ATOM 521 C CA . THR A 1 70 ? -16.120 -38.949 23.821 1.00 76.19 70 THR A CA 1
ATOM 522 C C . THR A 1 70 ? -14.893 -38.747 24.702 1.00 76.19 70 THR A C 1
ATOM 524 O O . THR A 1 70 ? -13.907 -39.462 24.555 1.00 76.19 70 THR A O 1
ATOM 527 N N . PHE A 1 71 ? -14.969 -37.822 25.660 1.00 80.81 71 PHE A N 1
ATOM 528 C CA . PHE A 1 71 ? -13.873 -37.536 26.581 1.00 80.81 71 PHE A CA 1
ATOM 529 C C . PHE A 1 71 ? -13.618 -38.703 27.541 1.00 80.81 71 PHE A C 1
ATOM 531 O O . PHE A 1 71 ? -12.470 -39.088 27.755 1.00 80.81 71 PHE A O 1
ATOM 538 N N . VAL A 1 72 ? -14.678 -39.302 28.097 1.00 81.62 72 VAL A N 1
ATOM 539 C CA . VAL A 1 72 ? -14.571 -40.461 29.002 1.00 81.62 72 VAL A CA 1
ATOM 540 C C . VAL A 1 72 ? -13.962 -41.662 28.282 1.00 81.62 72 VAL A C 1
ATOM 542 O O . VAL A 1 72 ? -13.082 -42.322 28.834 1.00 81.62 72 VAL A O 1
ATOM 545 N N . GLN A 1 73 ? -14.398 -41.929 27.049 1.00 75.38 73 GLN A N 1
ATOM 546 C CA . GLN A 1 73 ? -13.849 -43.000 26.225 1.00 75.38 73 GLN A CA 1
ATOM 547 C C . GLN A 1 73 ? -12.372 -42.748 25.906 1.00 75.38 73 GLN A C 1
ATOM 549 O O . GLN A 1 73 ? -11.550 -43.621 26.168 1.00 75.38 73 GLN A O 1
ATOM 554 N N . ALA A 1 74 ? -12.019 -41.550 25.434 1.00 79.19 74 ALA A N 1
ATOM 555 C CA . ALA A 1 74 ? -10.634 -41.203 25.128 1.00 79.19 74 ALA A CA 1
ATOM 556 C C . ALA A 1 74 ? -9.729 -41.298 26.369 1.00 79.19 74 ALA A C 1
ATOM 558 O O . ALA A 1 74 ? -8.597 -41.769 26.285 1.00 79.19 74 ALA A O 1
ATOM 559 N N . LEU A 1 75 ? -10.232 -40.903 27.544 1.00 83.00 75 LEU A N 1
ATOM 560 C CA . LEU A 1 75 ? -9.494 -41.001 28.805 1.00 83.00 75 LEU A CA 1
ATOM 561 C C . LEU A 1 75 ? -9.277 -42.463 29.223 1.00 83.00 75 LEU A C 1
ATOM 563 O O . LEU A 1 75 ? -8.203 -42.804 29.720 1.00 83.00 75 LEU A O 1
ATOM 567 N N . ALA A 1 76 ? -10.268 -43.332 29.004 1.00 76.69 76 ALA A N 1
ATOM 568 C CA . ALA A 1 76 ? -10.150 -44.767 29.255 1.00 76.69 76 ALA A CA 1
ATOM 569 C C . ALA A 1 76 ? -9.169 -45.439 28.279 1.00 76.69 76 ALA A C 1
ATOM 571 O O . ALA A 1 76 ? -8.303 -46.197 28.714 1.00 76.69 76 ALA A O 1
ATOM 572 N N . GLU A 1 77 ? -9.251 -45.113 26.988 1.00 78.25 77 GLU A N 1
ATOM 573 C CA . GLU A 1 77 ? -8.334 -45.601 25.952 1.00 78.25 77 GLU A CA 1
ATOM 574 C C . GLU A 1 77 ? -6.889 -45.189 26.258 1.00 78.25 77 GLU A C 1
ATOM 576 O O . GLU A 1 77 ? -5.990 -46.032 26.255 1.00 78.25 77 GLU A O 1
ATOM 581 N N . GLN A 1 78 ? -6.667 -43.927 26.637 1.00 75.44 78 GLN A N 1
ATOM 582 C CA . GLN A 1 78 ? -5.352 -43.400 27.007 1.00 75.44 78 GLN A CA 1
ATOM 583 C C . GLN A 1 78 ? -4.793 -44.026 28.297 1.00 75.44 78 GLN A C 1
ATOM 585 O O . GLN A 1 78 ? -3.578 -44.129 28.448 1.00 75.44 78 GLN A O 1
ATOM 590 N N . ALA A 1 79 ? -5.656 -44.473 29.217 1.00 70.25 79 ALA A N 1
ATOM 591 C CA . ALA A 1 79 ? -5.245 -45.221 30.407 1.00 70.25 79 ALA A CA 1
ATOM 592 C C . ALA A 1 79 ? -4.821 -46.668 30.090 1.00 70.25 79 ALA A C 1
ATOM 594 O O . ALA A 1 79 ? -4.068 -47.262 30.861 1.00 70.25 79 ALA A O 1
ATOM 595 N N . THR A 1 80 ? -5.300 -47.232 28.976 1.00 64.44 80 THR A N 1
ATOM 596 C CA . THR A 1 80 ? -4.977 -48.597 28.521 1.00 64.44 80 THR A CA 1
ATOM 597 C C . THR A 1 80 ? -3.891 -48.666 27.449 1.00 64.44 80 THR A C 1
ATOM 599 O O . THR A 1 80 ? -3.284 -49.721 27.278 1.00 64.44 80 THR A O 1
ATOM 602 N N . ALA A 1 81 ? -3.634 -47.572 26.731 1.00 58.25 81 ALA A N 1
ATOM 603 C CA . ALA A 1 81 ? -2.604 -47.508 25.704 1.00 58.25 81 ALA A CA 1
ATOM 604 C C . ALA A 1 81 ? -1.202 -47.444 26.335 1.00 58.25 81 ALA A C 1
ATOM 606 O O . ALA A 1 81 ? -0.933 -46.594 27.188 1.00 58.25 81 ALA A O 1
ATOM 607 N N . GLU A 1 82 ? -0.280 -48.305 25.887 1.00 48.34 82 GLU A N 1
ATOM 608 C CA . GLU A 1 82 ? 1.151 -48.061 26.085 1.00 48.34 82 GLU A CA 1
ATOM 609 C C . GLU A 1 82 ? 1.471 -46.721 25.422 1.00 48.34 82 GLU A C 1
ATOM 611 O O . GLU A 1 82 ? 1.311 -46.568 24.214 1.00 48.34 82 GLU A O 1
ATOM 616 N N . ARG A 1 83 ? 1.831 -45.722 26.235 1.00 41.88 83 ARG A N 1
ATOM 617 C CA . ARG A 1 83 ? 2.165 -44.372 25.775 1.00 41.88 83 ARG A CA 1
ATOM 618 C C . ARG A 1 83 ? 3.256 -44.495 24.701 1.00 41.88 83 ARG A C 1
ATOM 620 O O . ARG A 1 83 ? 4.374 -44.864 25.069 1.00 41.88 83 ARG A O 1
ATOM 627 N N . PRO A 1 84 ? 2.987 -44.167 23.423 1.00 38.56 84 PRO A N 1
ATOM 628 C CA . PRO A 1 84 ? 4.068 -43.971 22.471 1.00 38.56 84 PRO A CA 1
ATOM 629 C C . PRO A 1 84 ? 4.982 -42.892 23.052 1.00 38.56 84 PRO A C 1
ATOM 631 O O . PRO A 1 84 ? 4.494 -41.940 23.682 1.00 38.56 84 PRO A O 1
ATOM 634 N N . ALA A 1 85 ? 6.297 -43.035 22.897 1.00 37.75 85 ALA A N 1
ATOM 635 C CA . ALA A 1 85 ? 7.191 -41.942 23.248 1.00 37.75 85 ALA A CA 1
ATOM 636 C C . ALA A 1 85 ? 6.732 -40.706 22.458 1.00 37.75 85 ALA A C 1
ATOM 638 O O . ALA A 1 85 ? 6.402 -40.819 21.277 1.00 37.75 85 ALA A O 1
ATOM 639 N N . ALA A 1 86 ? 6.646 -39.542 23.109 1.00 38.66 86 ALA A N 1
ATOM 640 C CA . ALA A 1 86 ? 6.359 -38.283 22.429 1.00 38.66 86 ALA A CA 1
ATOM 641 C C . ALA A 1 86 ? 7.420 -38.086 21.327 1.00 38.66 86 ALA A C 1
ATOM 643 O O . ALA A 1 86 ? 8.553 -37.719 21.622 1.00 38.66 86 ALA A O 1
ATOM 644 N N . GLY A 1 87 ? 7.080 -38.458 20.090 1.00 39.81 87 GLY A N 1
ATOM 645 C CA . GLY A 1 87 ? 8.043 -38.645 19.003 1.00 39.81 87 GLY A CA 1
ATOM 646 C C . GLY A 1 87 ? 7.614 -39.653 17.927 1.00 39.81 87 GLY A C 1
ATOM 647 O O . GLY A 1 87 ? 7.952 -39.444 16.768 1.00 39.81 87 GLY A O 1
ATOM 648 N N . ASP A 1 88 ? 6.813 -40.676 18.247 1.00 36.56 88 ASP A N 1
ATOM 649 C CA . ASP A 1 88 ? 6.517 -41.776 17.296 1.00 36.56 88 ASP A CA 1
ATOM 650 C C . ASP A 1 88 ? 5.565 -41.418 16.132 1.00 36.56 88 ASP A C 1
ATOM 652 O O . ASP A 1 88 ? 5.399 -42.202 15.200 1.00 36.56 88 ASP A O 1
ATOM 656 N N . THR A 1 89 ? 4.960 -40.227 16.134 1.00 48.06 89 THR A N 1
ATOM 657 C CA . THR A 1 89 ? 4.136 -39.706 15.021 1.00 48.06 89 THR A CA 1
ATOM 658 C C . THR A 1 89 ? 4.757 -38.490 14.328 1.00 48.06 89 THR A C 1
ATOM 660 O O . THR A 1 89 ? 4.099 -37.845 13.507 1.00 48.06 89 THR A O 1
ATOM 663 N N . ALA A 1 90 ? 5.999 -38.132 14.670 1.00 57.19 90 ALA A N 1
ATOM 664 C CA . ALA A 1 90 ? 6.677 -36.981 14.090 1.00 57.19 90 ALA A CA 1
ATOM 665 C C . ALA A 1 90 ? 7.219 -37.341 12.699 1.00 57.19 90 ALA A C 1
ATOM 667 O O . ALA A 1 90 ? 8.335 -37.831 12.563 1.00 57.19 90 ALA A O 1
ATOM 668 N N . TRP A 1 91 ? 6.415 -37.079 11.667 1.00 68.19 91 TRP A N 1
ATOM 669 C CA . TRP A 1 91 ? 6.867 -37.018 10.274 1.00 68.19 91 TRP A CA 1
ATOM 670 C C . TRP A 1 91 ? 8.165 -36.213 10.184 1.00 68.19 91 TRP A C 1
ATOM 672 O O . TRP A 1 91 ? 8.261 -35.161 10.814 1.00 68.19 91 TRP A O 1
ATOM 682 N N . ALA A 1 92 ? 9.158 -36.683 9.441 1.00 83.00 92 ALA A N 1
ATOM 683 C CA . ALA A 1 92 ? 10.435 -36.008 9.262 1.00 83.00 92 ALA A CA 1
ATOM 684 C C . ALA A 1 92 ? 10.285 -34.721 8.414 1.00 83.00 92 ALA A C 1
ATOM 686 O O . ALA A 1 92 ? 9.291 -34.567 7.699 1.00 83.00 92 ALA A O 1
ATOM 687 N N . PRO A 1 93 ? 11.266 -33.794 8.454 1.00 84.88 93 PRO A N 1
ATOM 688 C CA . PRO A 1 93 ? 11.207 -32.489 7.771 1.00 84.88 93 PRO A CA 1
ATOM 689 C C . PRO A 1 93 ? 10.952 -32.489 6.256 1.00 84.88 93 PRO A C 1
ATOM 691 O O . PRO A 1 93 ? 10.702 -31.431 5.693 1.00 84.88 93 PRO A O 1
ATOM 694 N N . PHE A 1 94 ? 11.018 -33.643 5.591 1.00 90.94 94 PHE A N 1
ATOM 695 C CA . PHE A 1 94 ? 10.844 -33.768 4.141 1.00 90.94 94 PHE A CA 1
ATOM 696 C C . PHE A 1 94 ? 9.765 -34.785 3.753 1.00 90.94 94 PHE A C 1
ATOM 698 O O . PHE A 1 94 ? 9.579 -35.074 2.573 1.00 90.94 94 PHE A O 1
ATOM 705 N N . ASP A 1 95 ? 9.057 -35.367 4.725 1.00 90.12 95 ASP A N 1
ATOM 706 C CA . ASP A 1 95 ? 8.187 -36.513 4.451 1.00 90.12 95 ASP A CA 1
ATOM 707 C C . ASP A 1 95 ? 6.926 -36.166 3.654 1.00 90.12 95 ASP A C 1
ATOM 709 O O . ASP A 1 95 ? 6.353 -37.052 3.022 1.00 90.12 95 ASP A O 1
ATOM 713 N N . LEU A 1 96 ? 6.506 -34.896 3.663 1.00 90.50 96 LEU A N 1
ATOM 714 C CA . LEU A 1 96 ? 5.339 -34.427 2.910 1.00 90.50 96 LEU A CA 1
ATOM 715 C C . LEU A 1 96 ? 5.642 -34.136 1.429 1.00 90.50 96 LEU A C 1
ATOM 717 O O . LEU A 1 96 ? 4.726 -33.777 0.692 1.00 90.50 96 LEU A O 1
ATOM 721 N N . LEU A 1 97 ? 6.893 -34.296 0.985 1.00 91.75 97 LEU A N 1
ATOM 722 C CA . LEU A 1 97 ? 7.283 -34.197 -0.425 1.00 91.75 97 LEU A CA 1
ATOM 723 C C . LEU A 1 97 ? 7.388 -35.573 -1.086 1.00 91.75 97 LEU A C 1
ATOM 725 O O . LEU A 1 97 ? 7.711 -36.569 -0.430 1.00 91.75 97 LEU A O 1
ATOM 729 N N . ALA A 1 98 ? 7.183 -35.624 -2.403 1.00 90.00 98 ALA A N 1
ATOM 730 C CA . ALA A 1 98 ? 7.483 -36.805 -3.210 1.00 90.00 98 ALA A CA 1
ATOM 731 C C . ALA A 1 98 ? 8.983 -37.142 -3.149 1.00 90.00 98 ALA A C 1
ATOM 733 O O . ALA A 1 98 ? 9.814 -36.252 -2.969 1.00 90.00 98 ALA A O 1
ATOM 734 N N . ALA A 1 99 ? 9.345 -38.421 -3.278 1.00 89.81 99 ALA A N 1
ATOM 735 C CA . ALA A 1 99 ? 10.741 -38.854 -3.156 1.00 89.81 99 ALA A CA 1
ATOM 736 C C . ALA A 1 99 ? 11.647 -38.164 -4.192 1.00 89.81 99 ALA A C 1
ATOM 738 O O . ALA A 1 99 ? 12.743 -37.724 -3.860 1.00 89.81 99 ALA A O 1
ATOM 739 N N . GLU A 1 100 ? 11.139 -37.989 -5.411 1.00 89.25 100 GLU A N 1
ATOM 740 C CA . GLU A 1 100 ? 11.829 -37.349 -6.530 1.00 89.25 100 GLU A CA 1
ATOM 741 C C . GLU A 1 100 ? 12.130 -35.865 -6.271 1.00 89.25 100 GLU A C 1
ATOM 743 O O . GLU A 1 100 ? 13.154 -35.352 -6.718 1.00 89.25 100 GLU A O 1
ATOM 748 N N . ASP A 1 101 ? 11.256 -35.176 -5.533 1.00 90.44 101 ASP A N 1
ATOM 749 C CA . ASP A 1 101 ? 11.446 -33.772 -5.161 1.00 90.44 101 ASP A CA 1
ATOM 750 C C . ASP A 1 101 ? 12.463 -33.625 -4.024 1.00 90.44 101 ASP A C 1
ATOM 752 O O . ASP A 1 101 ? 13.268 -32.693 -4.029 1.00 90.44 101 ASP A O 1
ATOM 756 N N . ARG A 1 102 ? 12.488 -34.572 -3.075 1.00 91.56 102 ARG A N 1
ATOM 757 C CA . ARG A 1 102 ? 13.460 -34.567 -1.965 1.00 91.56 102 ARG A CA 1
ATOM 758 C C . ARG A 1 102 ? 14.898 -34.661 -2.464 1.00 91.56 102 ARG A C 1
ATOM 760 O O . ARG A 1 102 ? 15.768 -33.980 -1.928 1.00 91.56 102 ARG A O 1
ATOM 767 N N . ASP A 1 103 ? 15.133 -35.461 -3.501 1.00 88.88 103 ASP A N 1
ATOM 768 C CA . ASP A 1 103 ? 16.460 -35.654 -4.099 1.00 88.88 103 ASP A CA 1
ATOM 769 C C . ASP A 1 103 ? 17.005 -34.385 -4.784 1.00 88.88 103 ASP A C 1
ATOM 771 O O . ASP A 1 103 ? 18.194 -34.309 -5.098 1.00 88.88 103 ASP A O 1
ATOM 775 N N . ARG A 1 104 ? 16.147 -33.383 -5.016 1.00 89.88 104 ARG A N 1
ATOM 776 C CA . ARG A 1 104 ? 16.471 -32.134 -5.720 1.00 89.88 104 ARG A CA 1
ATOM 777 C C . ARG A 1 104 ? 16.629 -30.929 -4.795 1.00 89.88 104 ARG A C 1
ATOM 779 O O . ARG A 1 104 ? 16.985 -29.857 -5.275 1.00 89.88 104 ARG A O 1
ATOM 786 N N . LEU A 1 105 ? 16.386 -31.094 -3.494 1.00 90.62 105 LEU A N 1
ATOM 787 C CA . LEU A 1 105 ? 16.447 -29.995 -2.534 1.00 90.62 105 LEU A CA 1
ATOM 788 C C . LEU A 1 105 ? 17.858 -29.377 -2.480 1.00 90.62 105 LEU A C 1
ATOM 790 O O . LEU A 1 105 ? 18.851 -30.106 -2.373 1.00 90.62 105 LEU A O 1
ATOM 794 N N . PRO A 1 106 ? 17.978 -28.038 -2.511 1.00 89.06 106 PRO A N 1
ATOM 795 C CA . PRO A 1 106 ? 19.270 -27.378 -2.444 1.00 89.06 106 PRO A CA 1
ATOM 796 C C . PRO A 1 106 ? 19.907 -27.527 -1.057 1.00 89.06 106 PRO A C 1
ATOM 798 O O . PRO A 1 106 ? 19.237 -27.714 -0.038 1.00 89.06 106 PRO A O 1
ATOM 801 N N . ALA A 1 107 ? 21.234 -27.392 -1.007 1.00 90.19 107 ALA A N 1
ATOM 802 C CA . ALA A 1 107 ? 21.968 -27.370 0.253 1.00 90.19 107 ALA A CA 1
ATOM 803 C C . ALA A 1 107 ? 21.497 -26.212 1.157 1.00 90.19 107 ALA A C 1
ATOM 805 O O . ALA A 1 107 ? 21.167 -25.126 0.678 1.00 90.19 107 ALA A O 1
ATOM 806 N N . GLY A 1 108 ? 21.499 -26.441 2.473 1.00 92.06 108 GLY A N 1
ATOM 807 C CA . GLY A 1 108 ? 21.066 -25.446 3.458 1.00 92.06 108 GLY A CA 1
ATOM 808 C C . GLY A 1 108 ? 19.547 -25.335 3.626 1.00 92.06 108 GLY A C 1
ATOM 809 O O . GLY A 1 108 ? 19.089 -24.387 4.255 1.00 92.06 108 GLY A O 1
ATOM 810 N N . VAL A 1 109 ? 18.755 -26.273 3.093 1.00 95.38 109 VAL A N 1
ATOM 811 C CA . VAL A 1 109 ? 17.328 -26.425 3.424 1.00 95.38 109 VAL A CA 1
ATOM 812 C C . VAL A 1 109 ? 17.178 -27.424 4.572 1.00 95.38 109 VAL A C 1
ATOM 814 O O . VAL A 1 109 ? 17.672 -28.547 4.495 1.00 95.38 109 VAL A O 1
ATOM 817 N N . VAL A 1 110 ? 16.501 -27.015 5.648 1.00 94.31 110 VAL A N 1
ATOM 818 C CA . VAL A 1 110 ? 16.306 -27.838 6.861 1.00 94.31 110 VAL A CA 1
ATOM 819 C C . VAL A 1 110 ? 14.916 -28.461 6.953 1.00 94.31 110 VAL A C 1
ATOM 821 O O . VAL A 1 110 ? 14.713 -29.403 7.716 1.00 94.31 110 VAL A O 1
ATOM 824 N N . GLU A 1 111 ? 13.965 -27.940 6.185 1.00 93.69 111 GLU A N 1
ATOM 825 C CA . GLU A 1 111 ? 12.605 -28.454 6.049 1.00 93.69 111 GLU A CA 1
ATOM 826 C C . GLU A 1 111 ? 12.041 -28.003 4.701 1.00 93.69 111 GLU A C 1
ATOM 828 O O . GLU A 1 111 ? 12.311 -26.885 4.255 1.00 93.69 111 GLU A O 1
ATOM 833 N N . ALA A 1 112 ? 11.266 -28.874 4.060 1.00 94.94 112 ALA A N 1
ATOM 834 C CA . ALA A 1 112 ? 10.554 -28.538 2.840 1.00 94.94 112 ALA A CA 1
ATOM 835 C C . ALA A 1 112 ? 9.163 -29.178 2.848 1.00 94.94 112 ALA A C 1
ATOM 837 O O . ALA A 1 112 ? 9.008 -30.366 3.138 1.00 94.94 112 ALA A O 1
ATOM 838 N N . LEU A 1 113 ? 8.149 -28.366 2.562 1.00 95.19 113 LEU A N 1
ATOM 839 C CA . LEU A 1 113 ? 6.734 -28.726 2.661 1.00 95.19 113 LEU A CA 1
ATOM 840 C C . LEU A 1 113 ? 6.011 -28.235 1.404 1.00 95.19 113 LEU A C 1
ATOM 842 O O . LEU A 1 113 ? 6.370 -27.173 0.903 1.00 95.19 113 LEU A O 1
ATOM 846 N N . PRO A 1 114 ? 4.959 -28.909 0.919 1.00 95.19 114 PRO A N 1
ATOM 847 C CA . PRO A 1 114 ? 4.035 -28.278 -0.018 1.00 95.19 114 PRO A CA 1
ATOM 848 C C . PRO A 1 114 ? 3.534 -26.935 0.537 1.00 95.19 114 PRO A C 1
ATOM 850 O O . PRO A 1 114 ? 3.256 -26.815 1.736 1.00 95.19 114 PRO A O 1
ATOM 853 N N . ALA A 1 115 ? 3.454 -25.909 -0.307 1.00 94.31 115 ALA A N 1
ATOM 854 C CA . ALA A 1 115 ? 2.813 -24.649 0.053 1.00 94.31 115 ALA A CA 1
ATOM 855 C C . ALA A 1 115 ? 1.312 -24.870 0.244 1.00 94.31 115 ALA A C 1
ATOM 857 O O . ALA A 1 115 ? 0.693 -25.615 -0.518 1.00 94.31 115 ALA A O 1
ATOM 858 N N . SER A 1 116 ? 0.733 -24.241 1.270 1.00 94.19 116 SER A N 1
ATOM 859 C CA . SER A 1 116 ? -0.709 -24.340 1.483 1.00 94.19 116 SER A CA 1
ATOM 860 C C . SER A 1 116 ? -1.463 -23.661 0.345 1.00 94.19 116 SER A C 1
ATOM 862 O O . SER A 1 116 ? -0.949 -22.741 -0.303 1.00 94.19 116 SER A O 1
ATOM 864 N N . ALA A 1 117 ? -2.712 -24.063 0.121 1.00 91.44 117 ALA A N 1
ATOM 865 C CA . ALA A 1 117 ? -3.525 -23.477 -0.944 1.00 91.44 117 ALA A CA 1
ATOM 866 C C . ALA A 1 117 ? -3.667 -21.949 -0.796 1.00 91.44 117 ALA A C 1
ATOM 868 O O . ALA A 1 117 ? -3.673 -21.224 -1.791 1.00 91.44 117 ALA A O 1
ATOM 869 N N . LEU A 1 118 ? -3.731 -21.451 0.447 1.00 91.88 118 LEU A N 1
ATOM 870 C CA . LEU A 1 118 ? -3.775 -20.016 0.729 1.00 91.88 118 LEU A CA 1
ATOM 871 C C . LEU A 1 118 ? -2.461 -19.314 0.359 1.00 91.88 118 LEU A C 1
ATOM 873 O O . LEU A 1 118 ? -2.503 -18.250 -0.253 1.00 91.88 118 LEU A O 1
ATOM 877 N N . GLN A 1 119 ? -1.306 -19.902 0.685 1.00 93.69 119 GLN A N 1
ATOM 878 C CA . GLN A 1 119 ? 0.001 -19.337 0.322 1.00 93.69 119 GLN A CA 1
ATOM 879 C C . GLN A 1 119 ? 0.174 -19.264 -1.196 1.00 93.69 119 GLN A C 1
ATOM 881 O O . GLN A 1 119 ? 0.574 -18.223 -1.715 1.00 93.69 119 GLN A O 1
ATOM 886 N N . VAL A 1 120 ? -0.182 -20.340 -1.906 1.00 90.31 120 VAL A N 1
ATOM 887 C CA . VAL A 1 120 ? -0.159 -20.390 -3.376 1.00 90.31 120 VAL A CA 1
ATOM 888 C C . VAL A 1 120 ? -1.062 -19.311 -3.965 1.00 90.31 120 VAL A C 1
ATOM 890 O O . VAL A 1 120 ? -0.619 -18.555 -4.825 1.00 90.31 120 VAL A O 1
ATOM 893 N N . GLY A 1 121 ? -2.303 -19.199 -3.479 1.00 85.75 121 GLY A N 1
ATOM 894 C CA . GLY A 1 121 ? -3.254 -18.192 -3.949 1.00 85.75 121 GLY A CA 1
ATOM 895 C C . GLY A 1 121 ? -2.759 -16.761 -3.738 1.00 85.75 121 GLY A C 1
ATOM 896 O O . GLY A 1 121 ? -2.835 -15.954 -4.659 1.00 85.75 121 GLY A O 1
ATOM 897 N N . MET A 1 122 ? -2.200 -16.456 -2.561 1.00 88.81 122 MET A N 1
ATOM 898 C CA . MET A 1 122 ? -1.655 -15.128 -2.264 1.00 88.81 122 MET A CA 1
ATOM 899 C C . MET A 1 122 ? -0.523 -14.748 -3.222 1.00 88.81 122 MET A C 1
ATOM 901 O O . MET A 1 122 ? -0.572 -13.693 -3.848 1.00 88.81 122 MET A O 1
ATOM 905 N N . LEU A 1 123 ? 0.473 -15.625 -3.360 1.00 86.81 123 LEU A N 1
ATOM 906 C CA . LEU A 1 123 ? 1.662 -15.373 -4.177 1.00 86.81 123 LEU A CA 1
ATOM 907 C C . LEU A 1 123 ? 1.320 -15.301 -5.673 1.00 86.81 123 LEU A C 1
ATOM 909 O O . LEU A 1 123 ? 1.821 -14.432 -6.381 1.00 86.81 123 LEU A O 1
ATOM 913 N N . TYR A 1 124 ? 0.392 -16.140 -6.141 1.00 82.19 124 TYR A N 1
ATOM 914 C CA . TYR A 1 124 ? -0.124 -16.071 -7.509 1.00 82.19 124 TYR A CA 1
ATOM 915 C C . TYR A 1 124 ? -0.815 -14.731 -7.810 1.00 82.19 124 TYR A C 1
ATOM 917 O O . TYR A 1 124 ? -0.612 -14.150 -8.875 1.00 82.19 124 TYR A O 1
ATOM 925 N N . LEU A 1 125 ? -1.617 -14.215 -6.875 1.00 81.06 125 LEU A N 1
ATOM 926 C CA . LEU A 1 125 ? -2.282 -12.919 -7.031 1.00 81.06 125 LEU A CA 1
ATOM 927 C C . LEU A 1 125 ? -1.291 -11.745 -6.973 1.00 81.06 125 LEU A C 1
ATOM 929 O O . LEU A 1 125 ? -1.479 -10.767 -7.698 1.00 81.06 125 LEU A O 1
ATOM 933 N N . CYS A 1 126 ? -0.223 -11.833 -6.173 1.00 81.94 126 CYS A N 1
ATOM 934 C CA . CYS A 1 126 ? 0.877 -10.860 -6.214 1.00 81.94 126 CYS A CA 1
ATOM 935 C C . CYS A 1 126 ? 1.511 -10.806 -7.612 1.00 81.94 126 CYS A C 1
ATOM 937 O O . CYS A 1 126 ? 1.621 -9.727 -8.194 1.00 81.94 126 CYS A O 1
ATOM 939 N N . GLU A 1 127 ? 1.843 -11.968 -8.182 1.00 75.19 127 GLU A N 1
ATOM 940 C CA . GLU A 1 127 ? 2.424 -12.064 -9.528 1.00 75.19 127 GLU A CA 1
ATOM 941 C C . GLU A 1 127 ? 1.482 -11.500 -10.605 1.00 75.19 127 GLU A C 1
ATOM 943 O O . GLU A 1 127 ? 1.906 -10.765 -11.497 1.00 75.19 127 GLU A O 1
ATOM 948 N N . LEU A 1 128 ? 0.179 -11.788 -10.502 1.00 72.75 128 LEU A N 1
ATOM 949 C CA . LEU A 1 128 ? -0.820 -11.334 -11.470 1.00 72.75 128 LEU A CA 1
ATOM 950 C C . LEU A 1 128 ? -1.124 -9.827 -11.369 1.00 72.75 128 LEU A C 1
ATOM 952 O O . LEU A 1 128 ? -1.327 -9.179 -12.396 1.00 72.75 128 LEU A O 1
ATOM 956 N N . SER A 1 129 ? -1.181 -9.266 -10.156 1.00 69.94 129 SER A N 1
ATOM 957 C CA . SER A 1 129 ? -1.553 -7.855 -9.933 1.00 69.94 129 SER A CA 1
ATOM 958 C C . SER A 1 129 ? -0.437 -6.874 -10.272 1.00 69.94 129 SER A C 1
ATOM 960 O O . SER A 1 129 ? -0.726 -5.735 -10.637 1.00 69.94 129 SER A O 1
ATOM 962 N N . GLN A 1 130 ? 0.827 -7.285 -10.117 1.00 65.94 130 GLN A N 1
ATOM 963 C CA . GLN A 1 130 ? 1.982 -6.377 -10.058 1.00 65.94 130 GLN A CA 1
ATOM 964 C C . GLN A 1 130 ? 1.853 -5.289 -8.969 1.00 65.94 130 GLN A C 1
ATOM 966 O O . GLN A 1 130 ? 2.608 -4.312 -8.976 1.00 65.94 130 GLN A O 1
ATOM 971 N N . ASP A 1 131 ? 0.909 -5.450 -8.035 1.00 73.69 131 ASP A N 1
ATOM 972 C CA . ASP A 1 131 ? 0.705 -4.559 -6.903 1.00 73.69 131 ASP A CA 1
ATOM 973 C C . ASP A 1 131 ? 1.663 -4.955 -5.783 1.00 73.69 131 ASP A C 1
ATOM 975 O O . ASP A 1 131 ? 1.588 -6.043 -5.213 1.00 73.69 131 ASP A O 1
ATOM 979 N N . ARG A 1 132 ? 2.580 -4.042 -5.474 1.00 68.00 132 ARG A N 1
ATOM 980 C CA . ARG A 1 132 ? 3.619 -4.257 -4.470 1.00 68.00 132 ARG A CA 1
ATOM 981 C C . ARG A 1 132 ? 3.063 -4.309 -3.049 1.00 68.00 132 ARG A C 1
ATOM 983 O O . ARG A 1 132 ? 3.678 -4.937 -2.198 1.00 68.00 132 ARG A O 1
ATOM 990 N N . GLU A 1 133 ? 1.917 -3.697 -2.776 1.00 77.69 133 GLU A N 1
ATOM 991 C CA . GLU A 1 133 ? 1.340 -3.693 -1.428 1.00 77.69 133 GLU A CA 1
ATOM 992 C C . GLU A 1 133 ? 0.449 -4.911 -1.156 1.00 77.69 133 GLU A C 1
ATOM 994 O O . GLU A 1 133 ? 0.121 -5.195 0.003 1.00 77.69 133 GLU A O 1
ATOM 999 N N . LEU A 1 134 ? 0.044 -5.638 -2.205 1.00 84.12 134 LEU A N 1
ATOM 1000 C CA . LEU A 1 134 ? -0.846 -6.786 -2.082 1.00 84.12 134 LEU A CA 1
ATOM 1001 C C . LEU A 1 134 ? -0.195 -7.872 -1.217 1.00 84.12 134 LEU A C 1
ATOM 1003 O O . LEU A 1 134 ? 0.926 -8.304 -1.462 1.00 84.12 134 LEU A O 1
ATOM 1007 N N . TYR A 1 135 ? -0.903 -8.289 -0.165 1.00 87.88 135 TYR A N 1
ATOM 1008 C CA . TYR A 1 135 ? -0.418 -9.230 0.850 1.00 87.88 135 TYR A CA 1
ATOM 1009 C C . TYR A 1 135 ? 0.905 -8.850 1.525 1.00 87.88 135 TYR A C 1
ATOM 1011 O O . TYR A 1 135 ? 1.526 -9.688 2.180 1.00 87.88 135 TYR A O 1
ATOM 1019 N N . GLN A 1 136 ? 1.312 -7.586 1.467 1.00 88.00 136 GLN A N 1
ATOM 1020 C CA . GLN A 1 136 ? 2.318 -7.066 2.376 1.00 88.00 136 GLN A CA 1
ATOM 1021 C C . GLN A 1 136 ? 1.635 -6.636 3.675 1.00 88.00 136 GLN A C 1
ATOM 1023 O O . GLN A 1 136 ? 0.626 -5.927 3.658 1.00 88.00 136 GLN A O 1
ATOM 1028 N N . VAL A 1 137 ? 2.179 -7.068 4.811 1.00 87.62 137 VAL A N 1
ATOM 1029 C CA . VAL A 1 137 ? 1.759 -6.600 6.137 1.00 87.62 137 VAL A CA 1
ATOM 1030 C C . VAL A 1 137 ? 2.904 -5.802 6.737 1.00 87.62 137 VAL A C 1
ATOM 1032 O O . VAL A 1 137 ? 4.050 -6.252 6.726 1.00 87.62 137 VAL A O 1
ATOM 1035 N N . MET A 1 138 ? 2.590 -4.615 7.238 1.00 88.00 138 MET A N 1
ATOM 1036 C CA . MET A 1 138 ? 3.541 -3.718 7.879 1.00 88.00 138 MET A CA 1
ATOM 1037 C C . MET A 1 138 ? 2.938 -3.196 9.175 1.00 88.00 138 MET A C 1
ATOM 1039 O O . MET A 1 138 ? 1.847 -2.620 9.156 1.00 88.00 138 MET A O 1
ATOM 1043 N N . ASP A 1 139 ? 3.682 -3.357 10.261 1.00 86.50 139 ASP A N 1
ATOM 1044 C CA . ASP A 1 139 ? 3.416 -2.702 11.532 1.00 86.50 139 ASP A CA 1
ATOM 1045 C C . ASP A 1 139 ? 4.594 -1.827 11.900 1.00 86.50 139 ASP A C 1
ATOM 1047 O O . ASP A 1 139 ? 5.754 -2.184 11.677 1.00 86.50 139 ASP A O 1
ATOM 1051 N N . ASP A 1 140 ? 4.268 -0.720 12.537 1.00 89.19 140 ASP A N 1
ATOM 1052 C CA . ASP A 1 140 ? 5.230 0.230 13.039 1.00 89.19 140 ASP A CA 1
ATOM 1053 C C . ASP A 1 140 ? 4.848 0.713 14.439 1.00 89.19 140 ASP A C 1
ATOM 1055 O O . ASP A 1 140 ? 3.664 0.810 14.778 1.00 89.19 140 ASP A O 1
ATOM 1059 N N . TRP A 1 141 ? 5.863 0.924 15.275 1.00 87.44 141 TRP A N 1
ATOM 1060 C CA . TRP A 1 141 ? 5.725 1.350 16.665 1.00 87.44 141 TRP A CA 1
ATOM 1061 C C . TRP A 1 141 ? 6.930 2.176 17.119 1.00 87.44 141 TRP A C 1
ATOM 1063 O O . TRP A 1 141 ? 8.071 1.959 16.697 1.00 87.44 141 TRP A O 1
ATOM 1073 N N . GLU A 1 142 ? 6.681 3.119 18.022 1.00 88.19 142 GLU A N 1
ATOM 1074 C CA . GLU A 1 142 ? 7.714 3.927 18.666 1.00 88.19 142 GLU A CA 1
ATOM 1075 C C . GLU A 1 142 ? 8.148 3.277 19.983 1.00 88.19 142 GLU A C 1
ATOM 1077 O O . GLU A 1 142 ? 7.336 2.703 20.706 1.00 88.19 142 GLU A O 1
ATOM 1082 N N . VAL A 1 143 ? 9.438 3.364 20.290 1.00 86.94 143 VAL A N 1
ATOM 1083 C CA . VAL A 1 143 ? 10.075 2.865 21.508 1.00 86.94 143 VAL A CA 1
ATOM 1084 C C . VAL A 1 143 ? 10.731 4.044 22.222 1.00 86.94 143 VAL A C 1
ATOM 1086 O O . VAL A 1 143 ? 11.620 4.688 21.671 1.00 86.94 143 VAL A O 1
ATOM 1089 N N . GLU A 1 144 ? 10.318 4.328 23.454 1.00 86.56 144 GLU A N 1
ATOM 1090 C CA . GLU A 1 144 ? 10.814 5.438 24.280 1.00 86.56 144 GLU A CA 1
ATOM 1091 C C . GLU A 1 144 ? 12.063 5.019 25.068 1.00 86.56 144 GLU A C 1
ATOM 1093 O O . GLU A 1 144 ? 12.062 4.903 26.295 1.00 86.56 144 GLU A O 1
ATOM 1098 N N . ALA A 1 145 ? 13.133 4.722 24.336 1.00 85.00 145 ALA A N 1
ATOM 1099 C CA . ALA A 1 145 ? 14.457 4.458 24.882 1.00 85.00 145 ALA A CA 1
ATOM 1100 C C . ALA A 1 145 ? 15.542 4.833 23.858 1.00 85.00 145 ALA A C 1
ATOM 1102 O O . ALA A 1 145 ? 15.275 4.801 22.655 1.00 85.00 145 ALA A O 1
ATOM 1103 N N . PRO A 1 146 ? 16.785 5.112 24.292 1.00 87.69 146 PRO A N 1
ATOM 1104 C CA . PRO A 1 146 ? 17.916 5.223 23.379 1.00 87.69 146 PRO A CA 1
ATOM 1105 C C . PRO A 1 146 ? 18.097 3.948 22.545 1.00 87.69 146 PRO A C 1
ATOM 1107 O O . PRO A 1 146 ? 17.899 2.828 23.031 1.00 87.69 146 PRO A O 1
ATOM 1110 N N . PHE A 1 147 ? 18.493 4.117 21.286 1.00 94.62 147 PHE A N 1
ATOM 1111 C CA . PHE A 1 147 ? 18.711 2.999 20.375 1.00 94.62 147 PHE A CA 1
ATOM 1112 C C . PHE A 1 147 ? 20.126 2.413 20.502 1.00 94.62 147 PHE A C 1
ATOM 1114 O O . PHE A 1 147 ? 21.120 3.132 20.403 1.00 94.62 147 PHE A O 1
ATOM 1121 N N . ASP A 1 148 ? 20.211 1.094 20.665 1.00 94.12 148 ASP A N 1
ATOM 1122 C CA . ASP A 1 148 ? 21.438 0.295 20.635 1.00 94.12 148 ASP A CA 1
ATOM 1123 C C . ASP A 1 148 ? 21.417 -0.600 19.386 1.00 94.12 148 ASP A C 1
ATOM 1125 O O . ASP A 1 148 ? 20.803 -1.669 19.353 1.00 94.12 148 ASP A O 1
ATOM 1129 N N . GLU A 1 149 ? 22.079 -0.147 18.320 1.00 95.50 149 GLU A N 1
ATOM 1130 C CA . GLU A 1 149 ? 22.104 -0.869 17.045 1.00 95.50 149 GLU A CA 1
ATOM 1131 C C . GLU A 1 149 ? 22.657 -2.309 17.168 1.00 95.50 149 GLU A C 1
ATOM 1133 O O . GLU A 1 149 ? 22.000 -3.232 16.670 1.00 95.50 149 GLU A O 1
ATOM 1138 N N . PRO A 1 150 ? 23.817 -2.561 17.815 1.00 95.94 150 PRO A N 1
ATOM 1139 C CA . PRO A 1 150 ? 24.307 -3.922 18.033 1.00 95.94 150 PRO A CA 1
ATOM 1140 C C . PRO A 1 150 ? 23.302 -4.842 18.734 1.00 95.94 150 PRO A C 1
ATOM 1142 O O . PRO A 1 150 ? 23.116 -5.982 18.296 1.00 95.94 150 PRO A O 1
ATOM 1145 N N . ALA A 1 151 ? 22.637 -4.363 19.790 1.00 92.94 151 ALA A N 1
ATOM 1146 C CA . ALA A 1 151 ? 21.629 -5.144 20.503 1.00 92.94 151 ALA A CA 1
ATOM 1147 C C . ALA A 1 151 ? 20.413 -5.441 19.616 1.00 92.94 151 ALA A C 1
ATOM 1149 O O . ALA A 1 151 ? 19.933 -6.577 19.590 1.00 92.94 151 ALA A O 1
ATOM 1150 N N . PHE A 1 152 ? 19.950 -4.460 18.836 1.00 94.88 152 PHE A N 1
ATOM 1151 C CA . PHE A 1 152 ? 18.809 -4.626 17.933 1.00 94.88 152 PHE A CA 1
ATOM 1152 C C . PHE A 1 152 ? 19.097 -5.634 16.819 1.00 94.88 152 PHE A C 1
ATOM 1154 O O . PHE A 1 152 ? 18.304 -6.547 16.583 1.00 94.88 152 PHE A O 1
ATOM 1161 N N . ARG A 1 153 ? 20.264 -5.534 16.169 1.00 95.44 153 ARG A N 1
ATOM 1162 C CA . ARG A 1 153 ? 20.680 -6.492 15.132 1.00 95.44 153 ARG A CA 1
ATOM 1163 C C . ARG A 1 153 ? 20.809 -7.909 15.689 1.00 95.44 153 ARG A C 1
ATOM 1165 O O . ARG A 1 153 ? 20.374 -8.856 15.036 1.00 95.44 153 ARG A O 1
ATOM 1172 N N . ALA A 1 154 ? 21.358 -8.064 16.896 1.00 93.88 154 ALA A N 1
ATOM 1173 C CA . ALA A 1 154 ? 21.456 -9.365 17.558 1.00 93.88 154 ALA A CA 1
ATOM 1174 C C . ALA A 1 154 ? 20.074 -9.949 17.896 1.00 93.88 154 ALA A C 1
ATOM 1176 O O . ALA A 1 154 ? 19.838 -11.136 17.662 1.00 93.88 154 ALA A O 1
ATOM 1177 N N . ALA A 1 155 ? 19.155 -9.122 18.399 1.00 92.94 155 ALA A N 1
ATOM 1178 C CA . ALA A 1 155 ? 17.780 -9.516 18.691 1.00 92.94 155 ALA A CA 1
ATOM 1179 C C . ALA A 1 155 ? 17.033 -9.966 17.428 1.00 92.94 155 ALA A C 1
ATOM 1181 O O . ALA A 1 155 ? 16.406 -11.026 17.427 1.00 92.94 155 ALA A O 1
ATOM 1182 N N . LEU A 1 156 ? 17.157 -9.211 16.333 1.00 95.06 156 LEU A N 1
ATOM 1183 C CA . LEU A 1 156 ? 16.526 -9.537 15.056 1.00 95.06 156 LEU A CA 1
ATOM 1184 C C . LEU A 1 156 ? 17.089 -10.829 14.443 1.00 95.06 156 LEU A C 1
ATOM 1186 O O . LEU A 1 156 ? 16.325 -11.671 13.973 1.00 95.06 156 LEU A O 1
ATOM 1190 N N . ALA A 1 157 ? 18.408 -11.031 14.495 1.00 93.94 157 ALA A N 1
ATOM 1191 C CA . ALA A 1 157 ? 19.036 -12.266 14.028 1.00 93.94 157 ALA A CA 1
ATOM 1192 C C . ALA A 1 157 ? 18.581 -13.491 14.844 1.00 93.94 157 ALA A C 1
ATOM 1194 O O . ALA A 1 157 ? 18.263 -14.538 14.274 1.00 93.94 157 ALA A O 1
ATOM 1195 N N . GLU A 1 158 ? 18.495 -13.364 16.172 1.00 92.56 158 GLU A N 1
ATOM 1196 C CA . GLU A 1 158 ? 17.994 -14.435 17.040 1.00 92.56 158 GLU A CA 1
ATOM 1197 C C . GLU A 1 158 ? 16.514 -14.741 16.773 1.00 92.56 158 GLU A C 1
ATOM 1199 O O . GLU A 1 158 ? 16.138 -15.912 16.699 1.00 92.56 158 GLU A O 1
ATOM 1204 N N . LEU A 1 159 ? 15.687 -13.715 16.550 1.00 92.38 159 LEU A N 1
ATOM 1205 C CA . LEU A 1 159 ? 14.281 -13.871 16.177 1.00 92.38 159 LEU A CA 1
ATOM 1206 C C . LEU A 1 159 ? 14.127 -14.686 14.881 1.00 92.38 159 LEU A C 1
ATOM 1208 O O . LEU A 1 159 ? 13.375 -15.662 14.850 1.00 92.38 159 LEU A O 1
ATOM 1212 N N . VAL A 1 160 ? 14.873 -14.334 13.828 1.00 93.88 160 VAL A N 1
ATOM 1213 C CA . VAL A 1 160 ? 14.852 -15.053 12.539 1.00 93.88 160 VAL A CA 1
ATOM 1214 C C . VAL A 1 160 ? 15.365 -16.487 12.690 1.00 93.88 160 VAL A C 1
ATOM 1216 O O . VAL A 1 160 ? 14.770 -17.432 12.165 1.00 93.88 160 VAL A O 1
ATOM 1219 N N . ARG A 1 161 ? 16.436 -16.700 13.461 1.00 91.31 161 ARG A N 1
ATOM 1220 C CA . ARG A 1 161 ? 16.963 -18.045 13.744 1.00 91.31 161 ARG A CA 1
ATOM 1221 C C . ARG A 1 161 ? 15.911 -18.921 14.431 1.00 91.31 161 ARG A C 1
ATOM 1223 O O . ARG A 1 161 ? 15.719 -20.082 14.053 1.00 91.31 161 ARG A O 1
ATOM 1230 N N . ARG A 1 162 ? 15.223 -18.357 15.423 1.00 89.38 162 ARG A N 1
ATOM 1231 C CA . ARG A 1 162 ? 14.237 -19.024 16.277 1.00 89.38 162 ARG A CA 1
ATOM 1232 C C . ARG A 1 162 ? 12.964 -19.443 15.539 1.00 89.38 162 ARG A C 1
ATOM 1234 O O . ARG A 1 162 ? 12.409 -20.484 15.885 1.00 89.38 162 ARG A O 1
ATOM 1241 N N . HIS A 1 163 ? 12.531 -18.684 14.530 1.00 91.06 163 HIS A N 1
ATOM 1242 C CA . HIS A 1 163 ? 11.263 -18.909 13.824 1.00 91.06 163 HIS A CA 1
ATOM 1243 C C . HIS A 1 163 ? 11.469 -19.378 12.377 1.00 91.06 163 HIS A C 1
ATOM 1245 O O . HIS A 1 163 ? 11.785 -18.558 11.515 1.00 91.06 163 HIS A O 1
ATOM 1251 N N . PRO A 1 164 ? 11.231 -20.670 12.063 1.00 92.94 164 PRO A N 1
ATOM 1252 C CA . PRO A 1 164 ? 11.338 -21.207 10.701 1.00 92.94 164 PRO A CA 1
ATOM 1253 C C . PRO A 1 164 ? 10.572 -20.411 9.636 1.00 92.94 164 PRO A C 1
ATOM 1255 O O . PRO A 1 164 ? 11.082 -20.222 8.533 1.00 92.94 164 PRO A O 1
ATOM 1258 N N . ALA A 1 165 ? 9.392 -19.881 9.976 1.00 94.12 165 ALA A N 1
ATOM 1259 C CA . ALA A 1 165 ? 8.582 -19.068 9.068 1.00 94.12 165 ALA A CA 1
ATOM 1260 C C . ALA A 1 165 ? 9.329 -17.830 8.537 1.00 94.12 165 ALA A C 1
ATOM 1262 O O . ALA A 1 165 ? 9.202 -17.498 7.364 1.00 94.12 165 ALA A O 1
ATOM 1263 N N . LEU A 1 166 ? 10.178 -17.194 9.353 1.00 95.00 166 LEU A N 1
ATOM 1264 C CA . LEU A 1 166 ? 10.961 -16.022 8.937 1.00 95.00 166 LEU A CA 1
ATOM 1265 C C . LEU A 1 166 ? 12.137 -16.385 8.014 1.00 95.00 166 LEU A C 1
ATOM 1267 O O . LEU A 1 166 ? 12.705 -15.508 7.374 1.00 95.00 166 LEU A O 1
ATOM 1271 N N . ARG A 1 167 ? 12.492 -17.674 7.923 1.00 95.56 167 ARG A N 1
ATOM 1272 C CA . ARG A 1 167 ? 13.522 -18.228 7.023 1.00 95.56 167 ARG A CA 1
ATOM 1273 C C . ARG A 1 167 ? 12.924 -19.010 5.852 1.00 95.56 167 ARG A C 1
ATOM 1275 O O . ARG A 1 167 ? 13.637 -19.764 5.191 1.00 95.56 167 ARG A O 1
ATOM 1282 N N . THR A 1 168 ? 11.617 -18.888 5.638 1.00 96.00 168 THR A N 1
ATOM 1283 C CA . THR A 1 168 ? 10.903 -19.608 4.584 1.00 96.00 168 THR A CA 1
ATOM 1284 C C . THR A 1 168 ? 10.872 -18.782 3.303 1.00 96.00 168 THR A C 1
ATOM 1286 O O . THR A 1 168 ? 10.533 -17.600 3.340 1.00 96.00 168 THR A O 1
ATOM 1289 N N . CYS A 1 169 ? 11.201 -19.419 2.183 1.00 95.12 169 CYS A N 1
ATOM 1290 C CA . CYS A 1 169 ? 10.934 -18.940 0.827 1.00 95.12 169 CYS A CA 1
ATOM 1291 C C . CYS A 1 169 ? 10.094 -19.971 0.052 1.00 95.12 169 CYS A C 1
ATOM 1293 O O . CYS A 1 169 ? 9.780 -21.041 0.580 1.00 95.12 169 CYS A O 1
ATOM 1295 N N . PHE A 1 170 ? 9.701 -19.645 -1.177 1.00 92.50 170 PHE A N 1
ATOM 1296 C CA . PHE A 1 170 ? 8.785 -20.429 -1.999 1.00 92.50 170 PHE A CA 1
ATOM 1297 C C . PHE A 1 170 ? 9.361 -20.700 -3.389 1.00 92.50 170 PHE A C 1
ATOM 1299 O O . PHE A 1 170 ? 9.920 -19.806 -4.020 1.00 92.50 170 PHE A O 1
ATOM 1306 N N . ASP A 1 171 ? 9.153 -21.916 -3.889 1.00 87.31 171 ASP A N 1
ATOM 1307 C CA . ASP A 1 171 ? 9.495 -22.317 -5.255 1.00 87.31 171 ASP A CA 1
ATOM 1308 C C . ASP A 1 171 ? 8.258 -22.896 -5.953 1.00 87.31 171 ASP A C 1
ATOM 1310 O O . ASP A 1 171 ? 7.605 -23.810 -5.442 1.00 87.31 171 ASP A O 1
ATOM 1314 N N . PHE A 1 172 ? 7.927 -22.337 -7.116 1.00 83.81 172 PHE A N 1
ATOM 1315 C CA . PHE A 1 172 ? 6.755 -22.696 -7.921 1.00 83.81 172 PHE A CA 1
ATOM 1316 C C . PHE A 1 172 ? 7.102 -23.439 -9.212 1.00 83.81 172 PHE A C 1
ATOM 1318 O O . PHE A 1 172 ? 6.194 -23.891 -9.909 1.00 83.81 172 PHE A O 1
ATOM 1325 N N . ALA A 1 173 ? 8.382 -23.520 -9.571 1.00 74.56 173 ALA A N 1
ATOM 1326 C CA . ALA A 1 173 ? 8.810 -23.927 -10.903 1.00 74.56 173 ALA A CA 1
ATOM 1327 C C . ALA A 1 173 ? 9.561 -25.255 -10.896 1.00 74.56 173 ALA A C 1
ATOM 1329 O O . ALA A 1 173 ? 9.441 -26.029 -11.848 1.00 74.56 173 ALA A O 1
ATOM 1330 N N . GLU A 1 174 ? 10.352 -25.525 -9.858 1.00 76.81 174 GLU A N 1
ATOM 1331 C CA . GLU A 1 174 ? 11.266 -26.657 -9.905 1.00 76.81 174 GLU A CA 1
ATOM 1332 C C . GLU A 1 174 ? 10.608 -27.975 -9.488 1.00 76.81 174 GLU A C 1
ATOM 1334 O O . GLU A 1 174 ? 10.954 -29.010 -10.052 1.00 76.81 174 GLU A O 1
ATOM 1339 N N . TYR A 1 175 ? 9.648 -27.984 -8.569 1.00 84.75 175 TYR A N 1
ATOM 1340 C CA . TYR A 1 175 ? 9.132 -29.208 -7.936 1.00 84.75 175 TYR A CA 1
ATOM 1341 C C . TYR A 1 175 ? 7.775 -29.658 -8.494 1.00 84.75 175 TYR A C 1
ATOM 1343 O O . TYR A 1 175 ? 7.132 -28.946 -9.263 1.00 84.75 175 TYR A O 1
ATOM 1351 N N . SER A 1 176 ? 7.321 -30.860 -8.118 1.00 85.38 176 SER A N 1
ATOM 1352 C CA . SER A 1 176 ? 6.032 -31.399 -8.592 1.00 85.38 176 SER A CA 1
ATOM 1353 C C . SER A 1 176 ? 4.803 -30.616 -8.107 1.00 85.38 176 SER A C 1
ATOM 1355 O O . SER A 1 176 ? 3.737 -30.694 -8.719 1.00 85.38 176 SER A O 1
ATOM 1357 N N . VAL A 1 177 ? 4.954 -29.854 -7.024 1.00 86.88 177 VAL A N 1
ATOM 1358 C CA . VAL A 1 177 ? 3.970 -28.929 -6.450 1.00 86.88 177 VAL A CA 1
ATOM 1359 C C . VAL A 1 177 ? 4.692 -27.652 -6.008 1.00 86.88 177 VAL A C 1
ATOM 1361 O O . VAL A 1 177 ? 5.899 -27.712 -5.784 1.00 86.88 177 VAL A O 1
ATOM 1364 N N . PRO A 1 178 ? 4.001 -26.513 -5.821 1.00 90.56 178 PRO A N 1
ATOM 1365 C CA . PRO A 1 178 ? 4.598 -25.366 -5.144 1.00 90.56 178 PRO A CA 1
ATOM 1366 C C . PRO A 1 178 ? 5.095 -25.758 -3.748 1.00 90.56 178 PRO A C 1
ATOM 1368 O O . PRO A 1 178 ? 4.348 -26.362 -2.971 1.00 90.56 178 PRO A O 1
ATOM 1371 N N . VAL A 1 179 ? 6.341 -25.423 -3.419 1.00 91.44 179 VAL A N 1
ATOM 1372 C CA . VAL A 1 179 ? 6.979 -25.807 -2.152 1.00 91.44 179 VAL A CA 1
ATOM 1373 C C . VAL A 1 179 ? 7.402 -24.598 -1.330 1.00 91.44 179 VAL A C 1
ATOM 1375 O O . VAL A 1 179 ? 7.813 -23.568 -1.853 1.00 91.44 179 VAL A O 1
ATOM 1378 N N . GLN A 1 180 ? 7.331 -24.763 -0.016 1.00 95.94 180 GLN A N 1
ATOM 1379 C CA . GLN A 1 180 ? 7.959 -23.928 0.997 1.00 95.94 180 GLN A CA 1
ATOM 1380 C C . GLN A 1 180 ? 9.330 -24.523 1.311 1.00 95.94 180 GLN A C 1
ATOM 1382 O O . GLN A 1 180 ? 9.419 -25.708 1.643 1.00 95.94 180 GLN A O 1
ATOM 1387 N N . LEU A 1 181 ? 10.380 -23.711 1.261 1.00 96.06 181 LEU A N 1
ATOM 1388 C CA . LEU A 1 181 ? 11.745 -24.099 1.603 1.00 96.06 181 LEU A CA 1
ATOM 1389 C C . LEU A 1 181 ? 12.190 -23.323 2.841 1.00 96.06 181 LEU A C 1
ATOM 1391 O O . LEU A 1 181 ? 12.350 -22.104 2.803 1.00 96.06 181 LEU A O 1
ATOM 1395 N N . VAL A 1 182 ? 12.424 -24.027 3.947 1.00 96.19 182 VAL A N 1
ATOM 1396 C CA . VAL A 1 182 ? 12.958 -23.428 5.174 1.00 96.19 182 VAL A CA 1
ATOM 1397 C C . VAL A 1 182 ? 14.481 -23.463 5.112 1.00 96.19 182 VAL A C 1
ATOM 1399 O O . VAL A 1 182 ? 15.094 -24.531 5.203 1.00 96.19 182 VAL A O 1
ATOM 1402 N N . ARG A 1 183 ? 15.112 -22.294 4.984 1.00 95.69 183 ARG A N 1
ATOM 1403 C CA . ARG A 1 183 ? 16.577 -22.153 4.947 1.00 95.69 183 ARG A CA 1
ATOM 1404 C C . ARG A 1 183 ? 17.169 -22.318 6.336 1.00 95.69 183 ARG A C 1
ATOM 1406 O O . ARG A 1 183 ? 16.595 -21.819 7.290 1.00 95.69 183 ARG A O 1
ATOM 1413 N N . GLU A 1 184 ? 18.327 -22.953 6.473 1.00 93.75 184 GLU A N 1
ATOM 1414 C CA . GLU A 1 184 ? 19.051 -23.103 7.744 1.00 93.75 184 GLU A CA 1
ATOM 1415 C C . GLU A 1 184 ? 19.330 -21.744 8.401 1.00 93.75 184 GLU A C 1
ATOM 1417 O O . GLU A 1 184 ? 19.130 -21.573 9.604 1.00 93.75 184 GLU A O 1
ATOM 1422 N N . GLN A 1 185 ? 19.727 -20.766 7.586 1.00 91.75 185 GLN A N 1
ATOM 1423 C CA . GLN A 1 185 ? 20.007 -19.388 7.972 1.00 91.75 185 GLN A CA 1
ATOM 1424 C C . GLN A 1 185 ? 19.399 -18.436 6.939 1.00 91.75 185 GLN A C 1
ATOM 1426 O O . GLN A 1 185 ? 19.309 -18.774 5.758 1.00 91.75 185 GLN A O 1
ATOM 1431 N N . ALA A 1 186 ? 18.982 -17.259 7.397 1.00 92.62 186 ALA A N 1
ATOM 1432 C CA . ALA A 1 186 ? 18.594 -16.144 6.545 1.00 92.62 186 ALA A CA 1
ATOM 1433 C C . ALA A 1 186 ? 18.948 -14.846 7.276 1.00 92.62 186 ALA A C 1
ATOM 1435 O O . ALA A 1 186 ? 18.650 -14.721 8.468 1.00 92.62 186 ALA A O 1
ATOM 1436 N N . ASP A 1 187 ? 19.582 -13.908 6.579 1.00 88.62 187 ASP A N 1
ATOM 1437 C CA . ASP A 1 187 ? 20.012 -12.646 7.173 1.00 88.62 187 ASP A CA 1
ATOM 1438 C C . ASP A 1 187 ? 18.903 -11.594 7.029 1.00 88.62 187 ASP A C 1
ATOM 1440 O O . ASP A 1 187 ? 18.490 -11.288 5.907 1.00 88.62 187 ASP A O 1
ATOM 1444 N N . PRO A 1 188 ? 18.378 -11.036 8.135 1.00 85.06 188 PRO A N 1
ATOM 1445 C CA . PRO A 1 188 ? 17.359 -10.000 8.063 1.00 85.06 188 PRO A CA 1
ATOM 1446 C C . PRO A 1 188 ? 17.925 -8.715 7.456 1.00 85.06 188 PRO A C 1
ATOM 1448 O O . PRO A 1 188 ? 18.984 -8.230 7.858 1.00 85.06 188 PRO A O 1
ATOM 1451 N N . VAL A 1 189 ? 17.172 -8.116 6.537 1.00 89.06 189 VAL A N 1
ATOM 1452 C CA . VAL A 1 189 ? 17.493 -6.798 5.984 1.00 89.06 189 VAL A CA 1
ATOM 1453 C C . VAL A 1 189 ? 16.915 -5.733 6.911 1.00 89.06 189 VAL A C 1
ATOM 1455 O O . VAL A 1 189 ? 15.698 -5.665 7.103 1.00 89.06 189 VAL A O 1
ATOM 1458 N N . VAL A 1 190 ? 17.797 -4.917 7.487 1.00 94.12 190 VAL A N 1
ATOM 1459 C CA . VAL A 1 190 ? 17.434 -3.798 8.359 1.00 94.12 190 VAL A CA 1
ATOM 1460 C C . VAL A 1 190 ? 18.110 -2.508 7.901 1.00 94.12 190 VAL A C 1
ATOM 1462 O O . VAL A 1 190 ? 19.337 -2.444 7.785 1.00 94.12 190 VAL A O 1
ATOM 1465 N N . GLU A 1 191 ? 17.294 -1.488 7.660 1.00 94.62 191 GLU A N 1
ATOM 1466 C CA . GLU A 1 191 ? 17.699 -0.113 7.371 1.00 94.62 191 GLU A CA 1
ATOM 1467 C C . GLU A 1 191 ? 17.602 0.710 8.661 1.00 94.62 191 GLU A C 1
ATOM 1469 O O . GLU A 1 191 ? 16.624 0.604 9.397 1.00 94.62 191 GLU A O 1
ATOM 1474 N N . ILE A 1 192 ? 18.637 1.487 8.976 1.00 95.44 192 ILE A N 1
ATOM 1475 C CA . ILE A 1 192 ? 18.680 2.329 10.176 1.00 95.44 192 ILE A CA 1
ATOM 1476 C C . ILE A 1 192 ? 19.028 3.742 9.729 1.00 95.44 192 ILE A C 1
ATOM 1478 O O . ILE A 1 192 ? 20.062 3.950 9.093 1.00 95.44 192 ILE A O 1
ATOM 1482 N N . GLU A 1 193 ? 18.176 4.698 10.079 1.00 94.06 193 GLU A N 1
ATOM 1483 C CA . GLU A 1 193 ? 18.307 6.101 9.701 1.00 94.06 193 GLU A CA 1
ATOM 1484 C C . GLU A 1 193 ? 18.190 6.998 10.945 1.00 94.06 193 GLU A C 1
ATOM 1486 O O . GLU A 1 193 ? 17.280 6.808 11.754 1.00 94.06 193 GLU A O 1
ATOM 1491 N N . PRO A 1 194 ? 19.098 7.965 11.158 1.00 93.94 194 PRO A N 1
ATOM 1492 C CA . PRO A 1 194 ? 18.950 8.940 12.232 1.00 93.94 194 PRO A CA 1
ATOM 1493 C C . PRO A 1 194 ? 17.850 9.963 11.913 1.00 93.94 194 PRO A C 1
ATOM 1495 O O . PRO A 1 194 ? 17.727 10.425 10.785 1.00 93.94 194 PRO A O 1
ATOM 1498 N N . ALA A 1 195 ? 17.110 10.378 12.935 1.00 92.31 195 ALA A N 1
ATOM 1499 C CA . ALA A 1 195 ? 16.111 11.438 12.892 1.00 92.31 195 ALA A CA 1
ATOM 1500 C C . ALA A 1 195 ? 16.287 12.362 14.107 1.00 92.31 195 ALA A C 1
ATOM 1502 O O . ALA A 1 195 ? 16.371 11.910 15.252 1.00 92.31 195 ALA A O 1
ATOM 1503 N N . ALA A 1 196 ? 16.335 13.672 13.890 1.00 87.81 196 ALA A N 1
ATOM 1504 C CA . ALA A 1 196 ? 16.416 14.659 14.962 1.00 87.81 196 ALA A CA 1
ATOM 1505 C C . ALA A 1 196 ? 15.048 14.901 15.620 1.00 87.81 196 ALA A C 1
ATOM 1507 O O . ALA A 1 196 ? 14.974 15.144 16.829 1.00 87.81 196 ALA A O 1
ATOM 1508 N N . THR A 1 197 ? 13.963 14.807 14.846 1.00 88.12 197 THR A N 1
ATOM 1509 C CA . THR A 1 197 ? 12.589 15.118 15.280 1.00 88.12 197 THR A CA 1
ATOM 1510 C C . THR A 1 197 ? 11.628 13.937 15.102 1.00 88.12 197 THR A C 1
ATOM 1512 O O . THR A 1 197 ? 11.941 12.941 14.447 1.00 88.12 197 THR A O 1
ATOM 1515 N N . ALA A 1 198 ? 10.445 14.016 15.723 1.00 82.38 198 ALA A N 1
ATOM 1516 C CA . ALA A 1 198 ? 9.401 13.002 15.543 1.00 82.38 198 ALA A CA 1
ATOM 1517 C C . ALA A 1 198 ? 8.839 13.036 14.112 1.00 82.38 198 ALA A C 1
ATOM 1519 O O . ALA A 1 198 ? 8.509 11.999 13.541 1.00 82.38 198 ALA A O 1
ATOM 1520 N N . GLU A 1 199 ? 8.769 14.230 13.531 1.00 85.56 199 GLU A N 1
ATOM 1521 C CA . GLU A 1 199 ? 8.313 14.496 12.175 1.00 85.56 199 GLU A CA 1
ATOM 1522 C C . GLU A 1 199 ? 9.262 13.889 11.136 1.00 85.56 199 GLU A C 1
ATOM 1524 O O . GLU A 1 199 ? 8.790 13.253 10.194 1.00 85.56 199 GLU A O 1
ATOM 1529 N N . GLU A 1 200 ? 10.579 14.019 11.335 1.00 85.81 200 GLU A N 1
ATOM 1530 C CA . GLU A 1 200 ? 11.605 13.368 10.505 1.00 85.81 200 GLU A CA 1
ATOM 1531 C C . GLU A 1 200 ? 11.536 11.844 10.605 1.00 85.81 200 GLU A C 1
ATOM 1533 O O . GLU A 1 200 ? 11.561 11.166 9.582 1.00 85.81 200 GLU A O 1
ATOM 1538 N N . ALA A 1 201 ? 11.380 11.294 11.814 1.00 86.12 201 ALA A N 1
ATOM 1539 C CA . ALA A 1 201 ? 11.256 9.849 11.995 1.00 86.12 201 ALA A CA 1
ATOM 1540 C C . ALA A 1 201 ? 10.021 9.292 11.268 1.00 86.12 201 ALA A C 1
ATOM 1542 O O . ALA A 1 201 ? 10.092 8.278 10.574 1.00 86.12 201 ALA A O 1
ATOM 1543 N N . GLU A 1 202 ? 8.885 9.983 11.377 1.00 85.44 202 GLU A N 1
ATOM 1544 C CA . GLU A 1 202 ? 7.664 9.625 10.659 1.00 85.44 202 GLU A CA 1
ATOM 1545 C C . GLU A 1 202 ? 7.825 9.807 9.135 1.00 85.44 202 GLU A C 1
ATOM 1547 O O . GLU A 1 202 ? 7.307 9.001 8.360 1.00 85.44 202 GLU A O 1
ATOM 1552 N N . ALA A 1 203 ? 8.556 10.830 8.680 1.00 84.19 203 ALA A N 1
ATOM 1553 C CA . ALA A 1 203 ? 8.861 11.034 7.265 1.00 84.19 203 ALA A CA 1
ATOM 1554 C C . ALA A 1 203 ? 9.742 9.916 6.694 1.00 84.19 203 ALA A C 1
ATOM 1556 O O . ALA A 1 203 ? 9.415 9.402 5.626 1.00 84.19 203 ALA A O 1
ATOM 1557 N N . ALA A 1 204 ? 10.777 9.486 7.420 1.00 85.56 204 ALA A N 1
ATOM 1558 C CA . ALA A 1 204 ? 11.636 8.364 7.043 1.00 85.56 204 ALA A CA 1
ATOM 1559 C C . ALA A 1 204 ? 10.827 7.066 6.892 1.00 85.56 204 ALA A C 1
ATOM 1561 O O . ALA A 1 204 ? 10.932 6.367 5.886 1.00 85.56 204 ALA A O 1
ATOM 1562 N N . LEU A 1 205 ? 9.916 6.784 7.828 1.00 84.25 205 LEU A N 1
ATOM 1563 C CA . LEU A 1 205 ? 9.030 5.614 7.749 1.00 84.25 205 LEU A CA 1
ATOM 1564 C C . LEU A 1 205 ? 8.050 5.690 6.581 1.00 84.25 205 LEU A C 1
ATOM 1566 O O . LEU A 1 205 ? 7.816 4.689 5.900 1.00 84.25 205 LEU A O 1
ATOM 1570 N N . ARG A 1 206 ? 7.464 6.871 6.337 1.00 84.06 206 ARG A N 1
ATOM 1571 C CA . ARG A 1 206 ? 6.631 7.103 5.149 1.00 84.06 206 ARG A CA 1
ATOM 1572 C C . ARG A 1 206 ? 7.440 6.878 3.877 1.00 84.06 206 ARG A C 1
ATOM 1574 O O . ARG A 1 206 ? 6.970 6.157 3.010 1.00 84.06 206 ARG A O 1
ATOM 1581 N N . HIS A 1 207 ? 8.649 7.426 3.784 1.00 81.06 207 HIS A N 1
ATOM 1582 C CA . HIS A 1 207 ? 9.523 7.258 2.627 1.00 81.06 207 HIS A CA 1
ATOM 1583 C C . HIS A 1 207 ? 9.890 5.788 2.400 1.00 81.06 207 HIS A C 1
ATOM 1585 O O . HIS A 1 207 ? 9.730 5.276 1.295 1.00 81.06 207 HIS A O 1
ATOM 1591 N N . TRP A 1 208 ? 10.329 5.080 3.439 1.00 85.44 208 TRP A N 1
ATOM 1592 C CA . TRP A 1 208 ? 10.681 3.662 3.358 1.00 85.44 208 TRP A CA 1
ATOM 1593 C C . TRP A 1 208 ? 9.511 2.790 2.878 1.00 85.44 208 TRP A C 1
ATOM 1595 O O . TRP A 1 208 ? 9.688 1.884 2.058 1.00 85.44 208 TRP A O 1
ATOM 1605 N N . ARG A 1 209 ? 8.294 3.104 3.331 1.00 79.06 209 ARG A N 1
ATOM 1606 C CA . ARG A 1 209 ? 7.064 2.451 2.874 1.00 79.06 209 ARG A CA 1
ATOM 1607 C C . ARG A 1 209 ? 6.735 2.800 1.423 1.00 79.06 209 ARG A C 1
ATOM 1609 O O . ARG A 1 209 ? 6.617 1.901 0.597 1.00 79.06 209 ARG A O 1
ATOM 1616 N N . ASP A 1 210 ? 6.617 4.087 1.116 1.00 76.44 210 ASP A N 1
ATOM 1617 C CA . ASP A 1 210 ? 6.092 4.572 -0.163 1.00 76.44 210 ASP A CA 1
ATOM 1618 C C . ASP A 1 210 ? 7.097 4.361 -1.323 1.00 76.44 210 ASP A C 1
ATOM 1620 O O . ASP A 1 210 ? 6.700 4.235 -2.479 1.00 76.44 210 ASP A O 1
ATOM 1624 N N . SER A 1 211 ? 8.401 4.258 -1.031 1.00 74.44 211 SER A N 1
ATOM 1625 C CA . SER A 1 211 ? 9.453 3.936 -2.017 1.00 74.44 211 SER A CA 1
ATOM 1626 C C . SER A 1 211 ? 9.505 2.453 -2.412 1.00 74.44 211 SER A C 1
ATOM 1628 O O . SER A 1 211 ? 10.253 2.073 -3.316 1.00 74.44 211 SER A O 1
ATOM 1630 N N . GLY A 1 212 ? 8.737 1.591 -1.737 1.00 71.62 212 GLY A N 1
ATOM 1631 C CA . GLY A 1 212 ? 8.770 0.142 -1.934 1.00 71.62 212 GLY A CA 1
ATOM 1632 C C . GLY A 1 212 ? 9.994 -0.551 -1.326 1.00 71.62 212 GLY A C 1
ATOM 1633 O O . GLY A 1 212 ? 10.170 -1.747 -1.548 1.00 71.62 212 GLY A O 1
ATOM 1634 N N . ARG A 1 213 ? 10.827 0.152 -0.543 1.00 72.94 213 ARG A N 1
ATOM 1635 C CA . ARG A 1 213 ? 11.974 -0.437 0.181 1.00 72.94 213 ARG A CA 1
ATOM 1636 C C . ARG A 1 213 ? 11.544 -1.461 1.227 1.00 72.94 213 ARG A C 1
ATOM 1638 O O . ARG A 1 213 ? 12.206 -2.480 1.402 1.00 72.94 213 ARG A O 1
ATOM 1645 N N . GLY A 1 214 ? 10.388 -1.242 1.854 1.00 71.62 214 GLY A N 1
ATOM 1646 C CA . GLY A 1 214 ? 9.764 -2.243 2.722 1.00 71.62 214 GLY A CA 1
ATOM 1647 C C . GLY A 1 214 ? 9.201 -3.464 1.986 1.00 71.62 214 GLY A C 1
ATOM 1648 O O . GLY A 1 214 ? 8.747 -4.402 2.638 1.00 71.62 214 GLY A O 1
ATOM 1649 N N . GLY A 1 215 ? 9.203 -3.455 0.652 1.00 77.88 215 GLY A N 1
ATOM 1650 C CA . GLY A 1 215 ? 8.640 -4.493 -0.198 1.00 77.88 215 GLY A CA 1
ATOM 1651 C C . GLY A 1 215 ? 9.394 -5.822 -0.152 1.00 77.88 215 GLY A C 1
ATOM 1652 O O . GLY A 1 215 ? 10.623 -5.877 -0.198 1.00 77.88 215 GLY A O 1
ATOM 1653 N N . VAL A 1 216 ? 8.637 -6.918 -0.100 1.00 73.50 216 VAL A N 1
ATOM 1654 C CA . VAL A 1 216 ? 9.133 -8.306 -0.081 1.00 73.50 216 VAL A CA 1
ATOM 1655 C C . VAL A 1 216 ? 8.528 -9.073 -1.252 1.00 73.50 216 VAL A C 1
ATOM 1657 O O . VAL A 1 216 ? 7.600 -9.860 -1.092 1.00 73.50 216 VAL A O 1
ATOM 1660 N N . HIS A 1 217 ? 9.007 -8.757 -2.454 1.00 70.69 217 HIS A N 1
ATOM 1661 C CA . HIS A 1 217 ? 8.391 -9.214 -3.707 1.00 70.69 217 HIS A CA 1
ATOM 1662 C C . HIS A 1 217 ? 9.095 -10.407 -4.347 1.00 70.69 217 HIS A C 1
ATOM 1664 O O . HIS A 1 217 ? 8.512 -11.049 -5.208 1.00 70.69 217 HIS A O 1
ATOM 1670 N N . ASP A 1 218 ? 10.328 -10.705 -3.940 1.00 81.75 218 ASP A N 1
ATOM 1671 C CA . ASP A 1 218 ? 10.991 -11.936 -4.352 1.00 81.75 218 ASP A CA 1
ATOM 1672 C C . ASP A 1 218 ? 10.735 -13.014 -3.301 1.00 81.75 218 ASP A C 1
ATOM 1674 O O . ASP A 1 218 ? 11.402 -13.071 -2.268 1.00 81.75 218 ASP A O 1
ATOM 1678 N N . TRP A 1 219 ? 9.722 -13.845 -3.541 1.00 86.50 219 TRP A N 1
ATOM 1679 C CA . TRP A 1 219 ? 9.392 -14.958 -2.655 1.00 86.50 219 TRP A CA 1
ATOM 1680 C C . TRP A 1 219 ? 10.334 -16.153 -2.797 1.00 86.50 219 TRP A C 1
ATOM 1682 O O . TRP A 1 219 ? 10.240 -17.054 -1.963 1.00 86.50 219 TRP A O 1
ATOM 1692 N N . ALA A 1 220 ? 11.240 -16.174 -3.781 1.00 87.00 220 ALA A N 1
ATOM 1693 C CA . ALA A 1 220 ? 12.248 -17.225 -3.918 1.00 87.00 220 ALA A CA 1
ATOM 1694 C C . ALA A 1 220 ? 13.416 -17.044 -2.930 1.00 87.00 220 ALA A C 1
ATOM 1696 O O . ALA A 1 220 ? 14.107 -18.015 -2.602 1.00 87.00 220 ALA A O 1
ATOM 1697 N N . GLU A 1 221 ? 13.589 -15.839 -2.376 1.00 87.81 221 GLU A N 1
ATOM 1698 C CA . GLU A 1 221 ? 14.677 -15.510 -1.455 1.00 87.81 221 GLU A CA 1
ATOM 1699 C C . GLU A 1 221 ? 14.195 -15.235 -0.024 1.00 87.81 221 GLU A C 1
ATOM 1701 O O . GLU A 1 221 ? 13.441 -14.307 0.255 1.00 87.81 221 GLU A O 1
ATOM 1706 N N . ALA A 1 222 ? 14.680 -16.030 0.933 1.00 91.44 222 ALA A N 1
ATOM 1707 C CA . ALA A 1 222 ? 14.478 -15.750 2.351 1.00 91.44 222 ALA A CA 1
ATOM 1708 C C . ALA A 1 222 ? 15.533 -14.744 2.866 1.00 91.44 222 ALA A C 1
ATOM 1710 O O . ALA A 1 222 ? 16.695 -14.840 2.465 1.00 91.44 222 ALA A O 1
ATOM 1711 N N . PRO A 1 223 ? 15.192 -13.857 3.822 1.00 93.31 223 PRO A N 1
ATOM 1712 C CA . PRO A 1 223 ? 13.906 -13.767 4.506 1.00 93.31 223 PRO A CA 1
ATOM 1713 C C . PRO A 1 223 ? 12.917 -12.834 3.790 1.00 93.31 223 PRO A C 1
ATOM 1715 O O . PRO A 1 223 ? 13.283 -11.752 3.323 1.00 93.31 223 PRO A O 1
ATOM 1718 N N . LEU A 1 224 ? 11.629 -13.193 3.832 1.00 93.44 224 LEU A N 1
ATOM 1719 C CA . LEU A 1 224 ? 10.514 -12.352 3.364 1.00 93.44 224 LEU A CA 1
ATOM 1720 C C . LEU A 1 224 ? 10.107 -11.309 4.411 1.00 93.44 224 LEU A C 1
ATOM 1722 O O . LEU A 1 224 ? 8.926 -11.126 4.711 1.00 93.44 224 LEU A O 1
ATOM 1726 N N . VAL A 1 225 ? 11.120 -10.659 4.989 1.00 93.25 225 VAL A N 1
ATOM 1727 C CA . VAL A 1 225 ? 11.024 -9.662 6.056 1.00 93.25 225 VAL A CA 1
ATOM 1728 C C . VAL A 1 225 ? 11.950 -8.490 5.733 1.00 93.25 225 VAL A C 1
ATOM 1730 O O . VAL A 1 225 ? 13.087 -8.686 5.288 1.00 93.25 225 VAL A O 1
ATOM 1733 N N . ARG A 1 226 ? 11.481 -7.271 5.992 1.00 93.62 226 ARG A N 1
ATOM 1734 C CA . ARG A 1 226 ? 12.260 -6.029 5.955 1.00 93.62 226 ARG A CA 1
ATOM 1735 C C . ARG A 1 226 ? 11.996 -5.240 7.232 1.00 93.62 226 ARG A C 1
ATOM 1737 O O . ARG A 1 226 ? 10.873 -5.228 7.729 1.00 93.62 226 ARG A O 1
ATOM 1744 N N . VAL A 1 227 ? 13.025 -4.598 7.769 1.00 95.75 227 VAL A N 1
ATOM 1745 C CA . VAL A 1 227 ? 12.914 -3.767 8.973 1.00 95.75 227 VAL A CA 1
ATOM 1746 C C . VAL A 1 227 ? 13.518 -2.397 8.699 1.00 95.75 227 VAL A C 1
ATOM 1748 O O . VAL A 1 227 ? 14.564 -2.295 8.065 1.00 95.75 227 VAL A O 1
ATOM 1751 N N . HIS A 1 228 ? 12.880 -1.350 9.197 1.00 96.25 228 HIS A N 1
ATOM 1752 C CA . HIS A 1 228 ? 13.406 0.005 9.191 1.00 96.25 228 HIS A CA 1
ATOM 1753 C C . HIS A 1 228 ? 13.378 0.571 10.605 1.00 96.25 228 HIS A C 1
ATOM 1755 O O . HIS A 1 228 ? 12.408 0.364 11.333 1.00 96.25 228 HIS A O 1
ATOM 1761 N N . VAL A 1 229 ? 14.425 1.288 11.000 1.00 96.94 229 VAL A N 1
ATOM 1762 C CA . VAL A 1 229 ? 14.488 1.968 12.291 1.00 96.94 229 VAL A CA 1
ATOM 1763 C C . VAL A 1 229 ? 14.858 3.429 12.088 1.00 96.94 229 VAL A C 1
ATOM 1765 O O . VAL A 1 229 ? 15.963 3.731 11.648 1.00 96.94 229 VAL A O 1
ATOM 1768 N N . ALA A 1 230 ? 13.952 4.332 12.460 1.00 96.56 230 ALA A N 1
ATOM 1769 C CA . ALA A 1 230 ? 14.237 5.759 12.550 1.00 96.56 230 ALA A CA 1
ATOM 1770 C C . ALA A 1 230 ? 14.668 6.111 13.983 1.00 96.56 230 ALA A C 1
ATOM 1772 O O . ALA A 1 230 ? 13.887 5.960 14.924 1.00 96.56 230 ALA A O 1
ATOM 1773 N N . VAL A 1 231 ? 15.910 6.552 14.172 1.00 96.88 231 VAL A N 1
ATOM 1774 C CA . VAL A 1 231 ? 16.553 6.697 15.488 1.00 96.88 231 VAL A CA 1
ATOM 1775 C C . VAL A 1 231 ? 16.569 8.149 15.942 1.00 96.88 231 VAL A C 1
ATOM 1777 O O . VAL A 1 231 ? 17.204 8.983 15.307 1.00 96.88 231 VAL A O 1
ATOM 1780 N N . ARG A 1 232 ? 15.964 8.438 17.094 1.00 94.19 232 ARG A N 1
ATOM 1781 C CA . ARG A 1 232 ? 16.032 9.731 17.789 1.00 94.19 232 ARG A CA 1
ATOM 1782 C C . ARG A 1 232 ? 16.935 9.632 19.031 1.00 94.19 232 ARG A C 1
ATOM 1784 O O . ARG A 1 232 ? 17.253 8.530 19.475 1.00 94.19 232 ARG A O 1
ATOM 1791 N N . PRO A 1 233 ? 17.356 10.764 19.633 1.00 87.75 233 PRO A N 1
ATOM 1792 C CA . PRO A 1 233 ? 18.250 10.735 20.795 1.00 87.75 233 PRO A CA 1
ATOM 1793 C C . PRO A 1 233 ? 17.729 9.918 21.990 1.00 87.75 233 PRO A C 1
ATOM 1795 O O . PRO A 1 233 ? 18.507 9.226 22.637 1.00 87.75 233 PRO A O 1
ATOM 1798 N N . GLU A 1 234 ? 16.422 9.978 22.260 1.00 88.75 234 GLU A N 1
ATOM 1799 C CA . GLU A 1 234 ? 15.780 9.347 23.430 1.00 88.75 234 GLU A CA 1
ATOM 1800 C C . GLU A 1 234 ? 14.671 8.351 23.043 1.00 88.75 234 GLU A C 1
ATOM 1802 O O . GLU A 1 234 ? 13.981 7.814 23.908 1.00 88.75 234 GLU A O 1
ATOM 1807 N N . SER A 1 235 ? 14.451 8.130 21.745 1.00 91.94 235 SER A N 1
ATOM 1808 C CA . SER A 1 235 ? 13.452 7.187 21.238 1.00 91.94 235 SER A CA 1
ATOM 1809 C C . SER A 1 235 ? 13.859 6.643 19.874 1.00 91.94 235 SER A C 1
ATOM 1811 O O . SER A 1 235 ? 14.753 7.172 19.222 1.00 91.94 235 SER A O 1
ATOM 1813 N N . PHE A 1 236 ? 13.212 5.592 19.399 1.00 93.38 236 PHE A N 1
ATOM 1814 C CA . PHE A 1 236 ? 13.349 5.148 18.015 1.00 93.38 236 PHE A CA 1
ATOM 1815 C C . PHE A 1 236 ? 12.043 4.545 17.530 1.00 93.38 236 PHE A C 1
ATOM 1817 O O . PHE A 1 236 ? 11.227 4.085 18.322 1.00 93.38 236 PHE A O 1
ATOM 1824 N N . HIS A 1 237 ? 11.834 4.553 16.223 1.00 93.56 237 HIS A N 1
ATOM 1825 C CA . HIS A 1 237 ? 10.616 4.057 15.609 1.00 93.56 237 HIS A CA 1
ATOM 1826 C C . HIS A 1 237 ? 10.955 2.891 14.695 1.00 93.56 237 HIS A C 1
ATOM 1828 O O . HIS A 1 237 ? 11.736 3.038 13.757 1.00 93.56 237 HIS A O 1
ATOM 1834 N N . VAL A 1 238 ? 10.383 1.730 14.990 1.00 92.56 238 VAL A N 1
ATOM 1835 C CA . VAL A 1 238 ? 10.585 0.498 14.234 1.00 92.56 238 VAL A CA 1
ATOM 1836 C C . VAL A 1 238 ? 9.420 0.329 13.273 1.00 92.56 238 VAL A C 1
ATOM 1838 O O . VAL A 1 238 ? 8.278 0.322 13.715 1.00 92.56 238 VAL A O 1
ATOM 1841 N N . ALA A 1 239 ? 9.697 0.148 11.986 1.00 93.50 239 ALA A N 1
ATOM 1842 C CA . ALA A 1 239 ? 8.775 -0.487 11.055 1.00 93.50 239 ALA A CA 1
ATOM 1843 C C . ALA A 1 239 ? 9.273 -1.893 10.742 1.00 93.50 239 ALA A C 1
ATOM 1845 O O . ALA A 1 239 ? 10.418 -2.099 10.344 1.00 93.50 239 ALA A O 1
ATOM 1846 N N . PHE A 1 240 ? 8.391 -2.864 10.900 1.00 92.62 240 PHE A N 1
ATOM 1847 C CA . PHE A 1 240 ? 8.578 -4.235 10.461 1.00 92.62 240 PHE A CA 1
ATOM 1848 C C . PHE A 1 240 ? 7.672 -4.432 9.244 1.00 92.62 240 PHE A C 1
ATOM 1850 O O . PHE A 1 240 ? 6.561 -3.912 9.213 1.00 92.62 240 PHE A O 1
ATOM 1857 N N . ALA A 1 241 ? 8.133 -5.134 8.219 1.00 92.44 241 ALA A N 1
ATOM 1858 C CA . ALA A 1 241 ? 7.326 -5.504 7.064 1.00 92.44 241 ALA A CA 1
ATOM 1859 C C . ALA A 1 241 ? 7.599 -6.957 6.698 1.00 92.44 241 ALA A C 1
ATOM 1861 O O . ALA A 1 241 ? 8.744 -7.408 6.733 1.00 92.44 241 ALA A O 1
ATOM 1862 N N . ALA A 1 242 ? 6.553 -7.694 6.343 1.00 93.00 242 ALA A N 1
ATOM 1863 C CA . ALA A 1 242 ? 6.658 -9.091 5.955 1.00 93.00 242 ALA A CA 1
ATOM 1864 C C . ALA A 1 242 ? 5.574 -9.487 4.950 1.00 93.00 242 ALA A C 1
ATOM 1866 O O . ALA A 1 242 ? 4.515 -8.857 4.865 1.00 93.00 242 ALA A O 1
ATOM 1867 N N . HIS A 1 243 ? 5.825 -10.568 4.211 1.00 92.81 243 HIS A N 1
ATOM 1868 C CA . HIS A 1 243 ? 4.839 -11.116 3.288 1.00 92.81 243 HIS A CA 1
ATOM 1869 C C . HIS A 1 243 ? 3.800 -11.930 4.071 1.00 92.81 243 HIS A C 1
ATOM 1871 O O . HIS A 1 243 ? 4.152 -12.780 4.894 1.00 92.81 243 HIS A O 1
ATOM 1877 N N . HIS A 1 244 ? 2.509 -11.732 3.798 1.00 92.69 244 HIS A N 1
ATOM 1878 C CA . HIS A 1 244 ? 1.422 -12.383 4.538 1.00 92.69 244 HIS A CA 1
ATOM 1879 C C . HIS A 1 244 ? 1.461 -13.919 4.410 1.00 92.69 244 HIS A C 1
ATOM 1881 O O . HIS A 1 244 ? 1.007 -14.622 5.308 1.00 92.69 244 HIS A O 1
ATOM 1887 N N . ALA A 1 245 ? 2.088 -14.444 3.347 1.00 93.12 245 ALA A N 1
ATOM 1888 C CA . ALA A 1 245 ? 2.321 -15.882 3.145 1.00 93.12 245 ALA A CA 1
ATOM 1889 C C . ALA A 1 245 ? 3.155 -16.554 4.255 1.00 93.12 245 ALA A C 1
ATOM 1891 O O . ALA A 1 245 ? 3.064 -17.772 4.416 1.00 93.12 245 ALA A O 1
ATOM 1892 N N . ILE A 1 246 ? 3.953 -15.796 5.020 1.00 94.06 246 ILE A N 1
ATOM 1893 C CA . ILE A 1 246 ? 4.759 -16.340 6.127 1.00 94.06 246 ILE A CA 1
ATOM 1894 C C . ILE A 1 246 ? 4.239 -15.958 7.515 1.00 94.06 246 ILE A C 1
ATOM 1896 O O . ILE A 1 246 ? 4.624 -16.602 8.487 1.00 94.06 246 ILE A O 1
ATOM 1900 N N . LEU A 1 247 ? 3.362 -14.955 7.639 1.00 91.31 247 LEU A N 1
ATOM 1901 C CA . LEU A 1 247 ? 2.861 -14.466 8.929 1.00 91.31 247 LEU A CA 1
ATOM 1902 C C . LEU A 1 247 ? 1.362 -14.168 8.887 1.00 91.31 247 LEU A C 1
ATOM 1904 O O . LEU A 1 247 ? 0.903 -13.394 8.053 1.00 91.31 247 LEU A O 1
ATOM 1908 N N . ASP A 1 248 ? 0.605 -14.719 9.838 1.00 87.94 248 ASP A N 1
ATOM 1909 C CA . ASP A 1 248 ? -0.742 -14.248 10.175 1.00 87.94 248 ASP A CA 1
ATOM 1910 C C . ASP A 1 248 ? -0.717 -13.065 11.171 1.00 87.94 248 ASP A C 1
ATOM 1912 O O . ASP A 1 248 ? 0.314 -12.739 11.761 1.00 87.94 248 ASP A O 1
ATOM 1916 N N . GLY A 1 249 ? -1.866 -12.408 11.381 1.00 78.69 249 GLY A N 1
ATOM 1917 C CA . GLY A 1 249 ? -1.956 -11.223 12.249 1.00 78.69 249 GLY A CA 1
ATOM 1918 C C . GLY A 1 249 ? -1.596 -11.472 13.722 1.00 78.69 249 GLY A C 1
ATOM 1919 O O . GLY A 1 249 ? -1.163 -10.544 14.403 1.00 78.69 249 GLY A O 1
ATOM 1920 N N . TRP A 1 250 ? -1.741 -12.712 14.206 1.00 77.44 250 TRP A N 1
ATOM 1921 C CA . TRP A 1 250 ? -1.297 -13.133 15.541 1.00 77.44 250 TRP A CA 1
ATOM 1922 C C . TRP A 1 250 ? 0.224 -13.271 15.600 1.00 77.44 250 TRP A C 1
ATOM 1924 O O . TRP A 1 250 ? 0.885 -12.710 16.476 1.00 77.44 250 TRP A O 1
ATOM 1934 N N . SER A 1 251 ? 0.777 -14.002 14.633 1.00 84.56 251 SER A N 1
ATOM 1935 C CA . SER A 1 251 ? 2.210 -14.231 14.479 1.00 84.56 251 SER A CA 1
ATOM 1936 C C . SER A 1 251 ? 2.946 -12.907 14.355 1.00 84.56 251 SER A C 1
ATOM 1938 O O . SER A 1 251 ? 4.007 -12.757 14.949 1.00 84.56 251 SER A O 1
ATOM 1940 N N . TYR A 1 252 ? 2.344 -11.931 13.674 1.00 83.44 252 TYR A N 1
ATOM 1941 C CA . TYR A 1 252 ? 2.861 -10.578 13.562 1.00 83.44 252 TYR A CA 1
ATOM 1942 C C . TYR A 1 252 ? 3.037 -9.896 14.931 1.00 83.44 252 TYR A C 1
ATOM 1944 O O . TYR A 1 252 ? 4.139 -9.483 15.293 1.00 83.44 252 TYR A O 1
ATOM 1952 N N . SER A 1 253 ? 1.972 -9.816 15.733 1.00 77.06 253 SER A N 1
ATOM 1953 C CA . SER A 1 253 ? 2.041 -9.201 17.067 1.00 77.06 253 SER A CA 1
ATOM 1954 C C . SER A 1 253 ? 3.043 -9.923 17.971 1.00 77.06 253 SER A C 1
ATOM 1956 O O . SER A 1 253 ? 3.778 -9.293 18.728 1.00 77.06 253 SER A O 1
ATOM 1958 N N . ARG A 1 254 ? 3.133 -11.251 17.842 1.00 79.75 254 ARG A N 1
ATOM 1959 C CA . ARG A 1 254 ? 4.095 -12.064 18.585 1.00 79.75 254 ARG A CA 1
ATOM 1960 C C . ARG A 1 254 ? 5.545 -11.766 18.205 1.00 79.75 254 ARG A C 1
ATOM 1962 O O . ARG A 1 254 ? 6.370 -11.612 19.101 1.00 79.75 254 ARG A O 1
ATOM 1969 N N . VAL A 1 255 ? 5.878 -11.705 16.913 1.00 87.06 255 VAL A N 1
ATOM 1970 C CA . VAL A 1 255 ? 7.265 -11.435 16.491 1.00 87.06 255 VAL A CA 1
ATOM 1971 C C . VAL A 1 255 ? 7.712 -10.037 16.905 1.00 87.06 255 VAL A C 1
ATOM 1973 O O . VAL A 1 255 ? 8.864 -9.880 17.300 1.00 87.06 255 VAL A O 1
ATOM 1976 N N . ALA A 1 256 ? 6.804 -9.056 16.904 1.00 82.62 256 ALA A N 1
ATOM 1977 C CA . ALA A 1 256 ? 7.093 -7.711 17.390 1.00 82.62 256 ALA A CA 1
ATOM 1978 C C . ALA A 1 256 ? 7.447 -7.705 18.891 1.00 82.62 256 ALA A C 1
ATOM 1980 O O . ALA A 1 256 ? 8.448 -7.103 19.277 1.00 82.62 256 ALA A O 1
ATOM 1981 N N . VAL A 1 257 ? 6.708 -8.446 19.733 1.00 77.81 257 VAL A N 1
ATOM 1982 C CA . VAL A 1 257 ? 7.074 -8.628 21.156 1.00 77.81 257 VAL A CA 1
ATOM 1983 C C . VAL A 1 257 ? 8.403 -9.311 21.307 1.00 77.81 257 VAL A C 1
ATOM 1985 O O . VAL A 1 257 ? 9.267 -8.802 22.006 1.00 77.81 257 VAL A O 1
ATOM 1988 N N . GLU A 1 258 ? 8.558 -10.482 20.687 1.00 84.06 258 GLU A N 1
ATOM 1989 C CA . GLU A 1 258 ? 9.756 -11.290 20.881 1.00 84.06 258 GLU A CA 1
ATOM 1990 C C . GLU A 1 258 ? 11.002 -10.504 20.458 1.00 84.06 258 GLU A C 1
ATOM 1992 O O . GLU A 1 258 ? 12.012 -10.563 21.158 1.00 84.06 258 GLU A O 1
ATOM 1997 N N . LEU A 1 259 ? 10.911 -9.697 19.392 1.00 88.44 259 LEU A N 1
ATOM 1998 C CA . LEU A 1 259 ? 11.964 -8.767 18.987 1.00 88.44 259 LEU A CA 1
ATOM 1999 C C . LEU A 1 259 ? 12.310 -7.778 20.104 1.00 88.44 259 LEU A C 1
ATOM 2001 O O . LEU A 1 259 ? 13.477 -7.653 20.472 1.00 88.44 259 LEU A O 1
ATOM 2005 N N . MET A 1 260 ? 11.309 -7.098 20.663 1.00 85.69 260 MET A N 1
ATOM 2006 C CA . MET A 1 260 ? 11.524 -6.088 21.699 1.00 85.69 260 MET A CA 1
ATOM 2007 C C . MET A 1 260 ? 11.979 -6.687 23.037 1.00 85.69 260 MET A C 1
ATOM 2009 O O . MET A 1 260 ? 12.800 -6.085 23.726 1.00 85.69 260 MET A O 1
ATOM 2013 N N . THR A 1 261 ? 11.522 -7.888 23.393 1.00 80.75 261 THR A N 1
ATOM 2014 C CA . THR A 1 261 ? 11.992 -8.633 24.570 1.00 80.75 261 THR A CA 1
ATOM 2015 C C . THR A 1 261 ? 13.456 -9.047 24.406 1.00 80.75 261 THR A C 1
ATOM 2017 O O . THR A 1 261 ? 14.257 -8.843 25.319 1.00 80.75 261 THR A O 1
ATOM 2020 N N . LEU A 1 262 ? 13.832 -9.586 23.240 1.00 86.25 262 LEU A N 1
ATOM 2021 C CA . LEU A 1 262 ? 15.224 -9.933 22.925 1.00 86.25 262 LEU A CA 1
ATOM 2022 C C . LEU A 1 262 ? 16.122 -8.694 22.897 1.00 86.25 262 LEU A C 1
ATOM 2024 O O . LEU A 1 262 ? 17.260 -8.757 23.355 1.00 86.25 262 LEU A O 1
ATOM 2028 N N . TYR A 1 263 ? 15.612 -7.569 22.396 1.00 87.56 263 TYR A N 1
ATOM 2029 C CA . TYR A 1 263 ? 16.324 -6.295 22.406 1.00 87.56 263 TYR A CA 1
ATOM 2030 C C . TYR A 1 263 ? 16.575 -5.800 23.835 1.00 87.56 263 TYR A C 1
ATOM 2032 O O . TYR A 1 263 ? 17.705 -5.470 24.186 1.00 87.56 263 TYR A O 1
ATOM 2040 N N . ALA A 1 264 ? 15.549 -5.809 24.687 1.00 82.19 264 ALA A N 1
ATOM 2041 C CA . ALA A 1 264 ? 15.641 -5.247 26.031 1.00 82.19 264 ALA A CA 1
ATOM 2042 C C . ALA A 1 264 ? 16.417 -6.129 27.029 1.00 82.19 264 ALA A C 1
ATOM 2044 O O . ALA A 1 264 ? 17.018 -5.612 27.973 1.00 82.19 264 ALA A O 1
ATOM 2045 N N . HIS A 1 265 ? 16.412 -7.454 26.848 1.00 81.06 265 HIS A N 1
ATOM 2046 C CA . HIS A 1 265 ? 17.015 -8.407 27.796 1.00 81.06 265 HIS A CA 1
ATOM 2047 C C . HIS A 1 265 ? 18.198 -9.207 27.233 1.00 81.06 265 HIS A C 1
ATOM 2049 O O . HIS A 1 265 ? 18.831 -9.976 27.964 1.00 81.06 265 HIS A O 1
ATOM 2055 N N . GLY A 1 266 ? 18.520 -9.019 25.954 1.00 81.44 266 GLY A N 1
ATOM 2056 C CA . GLY A 1 266 ? 19.549 -9.764 25.241 1.00 81.44 266 GLY A CA 1
ATOM 2057 C C . GLY A 1 266 ? 19.092 -11.147 24.762 1.00 81.44 266 GLY A C 1
ATOM 2058 O O . GLY A 1 266 ? 17.996 -11.626 25.045 1.00 81.44 266 GLY A O 1
ATOM 2059 N N . THR A 1 267 ? 19.982 -11.826 24.037 1.00 82.06 267 THR A N 1
ATOM 2060 C CA . THR A 1 267 ? 19.703 -13.082 23.311 1.00 82.06 267 THR A CA 1
ATOM 2061 C C . THR A 1 267 ? 19.999 -14.359 24.110 1.00 82.06 267 THR A C 1
ATOM 2063 O O . THR A 1 267 ? 20.055 -15.457 23.555 1.00 82.06 267 THR A O 1
ATOM 2066 N N . ALA A 1 268 ? 20.224 -14.248 25.423 1.00 74.12 268 ALA A N 1
ATOM 2067 C CA . ALA A 1 268 ? 20.567 -15.391 26.267 1.00 74.12 268 ALA A CA 1
ATOM 2068 C C . ALA A 1 268 ? 19.392 -16.379 26.432 1.00 74.12 268 ALA A C 1
ATOM 2070 O O . ALA A 1 268 ? 18.220 -15.999 26.466 1.00 74.12 268 ALA A O 1
ATOM 2071 N N . ALA A 1 269 ? 19.710 -17.669 26.592 1.00 56.91 269 ALA A N 1
ATOM 2072 C CA . ALA A 1 269 ? 18.709 -18.716 26.788 1.00 56.91 269 ALA A CA 1
ATOM 2073 C C . ALA A 1 269 ? 17.860 -18.468 28.053 1.00 56.91 269 ALA A C 1
ATOM 2075 O O . ALA A 1 269 ? 18.405 -18.237 29.131 1.00 56.91 269 ALA A O 1
ATOM 2076 N N . GLY A 1 270 ? 16.531 -18.567 27.921 1.00 62.03 270 GLY A N 1
ATOM 2077 C CA . GLY A 1 270 ? 15.571 -18.441 29.027 1.00 62.03 270 GLY A CA 1
ATOM 2078 C C . GLY A 1 270 ? 14.733 -17.157 29.048 1.00 62.03 270 GLY A C 1
ATOM 2079 O O . GLY A 1 270 ? 13.829 -17.078 29.871 1.00 62.03 270 GLY A O 1
ATOM 2080 N N . GLN A 1 271 ? 14.987 -16.191 28.153 1.00 66.69 271 GLN A N 1
ATOM 2081 C CA . GLN A 1 271 ? 14.185 -14.954 28.055 1.00 66.69 271 GLN A CA 1
ATOM 2082 C C . GLN A 1 271 ? 12.827 -15.162 27.374 1.00 66.69 271 GLN A C 1
ATOM 2084 O O . GLN A 1 271 ? 11.841 -14.523 27.721 1.00 66.69 271 GLN A O 1
ATOM 2089 N N . LEU A 1 272 ? 12.771 -16.086 26.416 1.00 73.88 272 LEU A N 1
ATOM 2090 C CA . LEU A 1 272 ? 11.550 -16.478 25.721 1.00 73.88 272 LEU A CA 1
ATOM 2091 C C . LEU A 1 272 ? 11.268 -17.969 25.960 1.00 73.88 272 LEU A C 1
ATOM 2093 O O . LEU A 1 272 ? 12.210 -18.735 26.203 1.00 73.88 272 LEU A O 1
ATOM 2097 N N . PRO A 1 273 ? 9.999 -18.415 25.854 1.00 70.62 273 PRO A N 1
ATOM 2098 C CA . PRO A 1 273 ? 9.643 -19.836 25.887 1.00 70.62 273 PRO A CA 1
ATOM 2099 C C . PRO A 1 273 ? 10.434 -20.673 24.867 1.00 70.62 273 PRO A C 1
ATOM 2101 O O . PRO A 1 273 ? 11.075 -20.134 23.971 1.00 70.62 273 PRO A O 1
ATOM 2104 N N . ALA A 1 274 ? 10.387 -22.004 24.917 1.00 67.75 274 ALA A N 1
ATOM 2105 C CA . ALA A 1 274 ? 10.975 -22.811 23.839 1.00 67.75 274 ALA A CA 1
ATOM 2106 C C . ALA A 1 274 ? 10.260 -22.543 22.490 1.00 67.75 274 ALA A C 1
ATOM 2108 O O . ALA A 1 274 ? 9.076 -22.195 22.502 1.00 67.75 274 ALA A O 1
ATOM 2109 N N . PRO A 1 275 ? 10.949 -22.659 21.337 1.00 65.75 275 PRO A N 1
ATOM 2110 C CA . PRO A 1 275 ? 10.291 -22.591 20.035 1.00 65.75 275 PRO A CA 1
ATOM 2111 C C . PRO A 1 275 ? 9.214 -23.673 19.926 1.00 65.75 275 PRO A C 1
ATOM 2113 O O . PRO A 1 275 ? 9.346 -24.751 20.513 1.00 65.75 275 PRO A O 1
ATOM 2116 N N . ALA A 1 276 ? 8.158 -23.385 19.172 1.00 67.25 276 ALA A N 1
ATOM 2117 C CA . ALA A 1 276 ? 7.102 -24.351 18.908 1.00 67.25 276 ALA A CA 1
ATOM 2118 C C . ALA A 1 276 ? 7.640 -25.607 18.195 1.00 67.25 276 ALA A C 1
ATOM 2120 O O . ALA A 1 276 ? 8.664 -25.557 17.510 1.00 67.25 276 ALA A O 1
ATOM 2121 N N . GLY A 1 277 ? 6.928 -26.731 18.334 1.00 68.19 277 GLY A N 1
ATOM 2122 C CA . GLY A 1 277 ? 7.181 -27.932 17.533 1.00 68.19 277 GLY A CA 1
ATOM 2123 C C . GLY A 1 277 ? 6.918 -27.710 16.029 1.00 68.19 277 GLY A C 1
ATOM 2124 O O . GLY A 1 277 ? 6.701 -26.579 15.595 1.00 68.19 277 GLY A O 1
ATOM 2125 N N . PRO A 1 278 ? 6.894 -28.773 15.203 1.00 79.00 278 PRO A N 1
ATOM 2126 C CA . PRO A 1 278 ? 6.697 -28.680 13.750 1.00 79.00 278 PRO A CA 1
ATOM 2127 C C . PRO A 1 278 ? 5.233 -28.370 13.366 1.00 79.00 278 PRO A C 1
ATOM 2129 O O . PRO A 1 278 ? 4.570 -29.130 12.661 1.00 79.00 278 PRO A O 1
ATOM 2132 N N . VAL A 1 279 ? 4.703 -27.246 13.848 1.00 87.44 279 VAL A N 1
ATOM 2133 C CA . VAL A 1 279 ? 3.294 -26.843 13.718 1.00 87.44 279 VAL A CA 1
ATOM 2134 C C . VAL A 1 279 ? 2.923 -26.576 12.259 1.00 87.44 279 VAL A C 1
ATOM 2136 O O . VAL A 1 279 ? 1.843 -26.975 11.832 1.00 87.44 279 VAL A O 1
ATOM 2139 N N . GLN A 1 280 ? 3.832 -25.995 11.466 1.00 90.25 280 GLN A N 1
ATOM 2140 C CA . GLN A 1 280 ? 3.619 -25.779 10.027 1.00 90.25 280 GLN A CA 1
ATOM 2141 C C . GLN A 1 280 ? 3.425 -27.100 9.271 1.00 90.25 280 GLN A C 1
ATOM 2143 O O . GLN A 1 280 ? 2.524 -27.220 8.445 1.00 90.25 280 GLN A O 1
ATOM 2148 N N . ARG A 1 281 ? 4.199 -28.135 9.614 1.00 90.25 281 ARG A N 1
ATOM 2149 C CA . ARG A 1 281 ? 4.054 -29.480 9.039 1.00 90.25 281 ARG A CA 1
ATOM 2150 C C . ARG A 1 281 ? 2.700 -30.101 9.380 1.00 90.25 281 ARG A C 1
ATOM 2152 O O . ARG A 1 281 ? 2.042 -30.661 8.508 1.00 90.25 281 ARG A O 1
ATOM 2159 N N . ALA A 1 282 ? 2.268 -29.984 10.637 1.00 89.19 282 ALA A N 1
ATOM 2160 C CA . ALA A 1 282 ? 0.954 -30.464 11.067 1.00 89.19 282 ALA A CA 1
ATOM 2161 C C . ALA A 1 282 ? -0.192 -29.712 10.367 1.00 89.19 282 ALA A C 1
ATOM 2163 O O . ALA A 1 282 ? -1.193 -30.327 10.006 1.00 89.19 282 ALA A O 1
ATOM 2164 N N . PHE A 1 283 ? -0.026 -28.410 10.126 1.00 92.31 283 PHE A N 1
ATOM 2165 C CA . PHE A 1 283 ? -0.983 -27.592 9.386 1.00 92.31 283 PHE A CA 1
ATOM 2166 C C . PHE A 1 283 ? -1.116 -28.037 7.921 1.00 92.31 283 PHE A C 1
ATOM 2168 O O . PHE A 1 283 ? -2.226 -28.338 7.486 1.00 92.31 283 PHE A O 1
ATOM 2175 N N . VAL A 1 284 ? -0.002 -28.174 7.190 1.00 93.44 284 VAL A N 1
ATOM 2176 C CA . VAL A 1 284 ? -0.008 -28.643 5.787 1.00 93.44 284 VAL A CA 1
ATOM 2177 C C . VAL A 1 284 ? -0.622 -30.041 5.676 1.00 93.44 284 VAL A C 1
ATOM 2179 O O . VAL A 1 284 ? -1.425 -30.308 4.784 1.00 93.44 284 VAL A O 1
ATOM 2182 N N . ARG A 1 285 ? -0.316 -30.932 6.624 1.00 91.56 285 ARG A N 1
ATOM 2183 C CA . ARG A 1 285 ? -0.930 -32.263 6.681 1.00 91.56 285 ARG A CA 1
ATOM 2184 C C . ARG A 1 285 ? -2.446 -32.195 6.889 1.00 91.56 285 ARG A C 1
ATOM 2186 O O . ARG A 1 285 ? -3.176 -32.910 6.210 1.00 91.56 285 ARG A O 1
ATOM 2193 N N . ALA A 1 286 ? -2.919 -31.364 7.817 1.00 91.38 286 ALA A N 1
ATOM 2194 C CA . ALA A 1 286 ? -4.349 -31.217 8.076 1.00 91.38 286 ALA A CA 1
ATOM 2195 C C . ALA A 1 286 ? -5.104 -30.708 6.835 1.00 91.38 286 ALA A C 1
ATOM 2197 O O . ALA A 1 286 ? -6.214 -31.168 6.569 1.00 91.38 286 ALA A O 1
ATOM 2198 N N . GLU A 1 287 ? -4.494 -29.815 6.048 1.00 93.88 287 GLU A N 1
ATOM 2199 C CA . GLU A 1 287 ? -5.045 -29.367 4.762 1.00 93.88 287 GLU A CA 1
ATOM 2200 C C . GLU A 1 287 ? -5.124 -30.520 3.743 1.00 93.88 287 GLU A C 1
ATOM 2202 O O . GLU A 1 287 ? -6.174 -30.730 3.134 1.00 93.88 287 GLU A O 1
ATOM 2207 N N . GLN A 1 288 ? -4.066 -31.331 3.605 1.00 91.81 288 GLN A N 1
ATOM 2208 C CA . GLN A 1 288 ? -4.056 -32.506 2.716 1.00 91.81 288 GLN A CA 1
ATOM 2209 C C . GLN A 1 288 ? -5.100 -33.563 3.112 1.00 91.81 288 GLN A C 1
ATOM 2211 O O . GLN A 1 288 ? -5.791 -34.117 2.255 1.00 91.81 288 GLN A O 1
ATOM 2216 N N . GLU A 1 289 ? -5.251 -33.833 4.410 1.00 92.69 289 GLU A N 1
ATOM 2217 C CA . GLU A 1 289 ? -6.277 -34.745 4.929 1.00 92.69 289 GLU A CA 1
ATOM 2218 C C . GLU A 1 289 ? -7.689 -34.199 4.672 1.00 92.69 289 GLU A C 1
ATOM 2220 O O . GLU A 1 289 ? -8.583 -34.948 4.269 1.00 92.69 289 GLU A O 1
ATOM 2225 N N . ALA A 1 290 ? -7.894 -32.890 4.847 1.00 93.81 290 ALA A N 1
ATOM 2226 C CA . ALA A 1 290 ? -9.170 -32.246 4.563 1.00 93.81 290 ALA A CA 1
ATOM 2227 C C . ALA A 1 290 ? -9.510 -32.280 3.066 1.00 93.81 290 ALA A C 1
ATOM 2229 O O . ALA A 1 290 ? -10.647 -32.599 2.721 1.00 93.81 290 ALA A O 1
ATOM 2230 N N . LEU A 1 291 ? -8.539 -32.044 2.178 1.00 92.31 291 LEU A N 1
ATOM 2231 C CA . LEU A 1 291 ? -8.704 -32.161 0.722 1.00 92.31 291 LEU A CA 1
ATOM 2232 C C . LEU A 1 291 ? -9.216 -33.546 0.292 1.00 92.31 291 LEU A C 1
ATOM 2234 O O . LEU A 1 291 ? -10.035 -33.646 -0.623 1.00 92.31 291 LEU A O 1
ATOM 2238 N N . GLY A 1 292 ? -8.775 -34.609 0.973 1.00 92.25 292 GLY A N 1
ATOM 2239 C CA . GLY A 1 292 ? -9.243 -35.982 0.752 1.00 92.25 292 GLY A CA 1
ATOM 2240 C C . GLY A 1 292 ? -10.592 -36.323 1.404 1.00 92.25 292 GLY A C 1
ATOM 2241 O O . GLY A 1 292 ? -11.126 -37.410 1.174 1.00 92.25 292 GLY A O 1
ATOM 2242 N N . SER A 1 293 ? -11.164 -35.431 2.217 1.00 95.06 293 SER A N 1
ATOM 2243 C CA . SER A 1 293 ? -12.377 -35.689 2.996 1.00 95.06 293 SER A CA 1
ATOM 2244 C C . SER A 1 293 ? -13.645 -35.269 2.251 1.00 95.06 293 SER A C 1
ATOM 2246 O O . SER A 1 293 ? -13.961 -34.083 2.135 1.00 95.06 293 SER A O 1
ATOM 2248 N N . ALA A 1 294 ? -14.435 -36.256 1.813 1.00 94.38 294 ALA A N 1
ATOM 2249 C CA . ALA A 1 294 ? -15.743 -36.013 1.198 1.00 94.38 294 ALA A CA 1
ATOM 2250 C C . ALA A 1 294 ? -16.691 -35.245 2.135 1.00 94.38 294 ALA A C 1
ATOM 2252 O O . ALA A 1 294 ? -17.340 -34.302 1.700 1.00 94.38 294 ALA A O 1
ATOM 2253 N N . ALA A 1 295 ? -16.697 -35.576 3.431 1.00 94.44 295 ALA A N 1
ATOM 2254 C CA . ALA A 1 295 ? -17.541 -34.903 4.417 1.00 94.44 295 ALA A CA 1
ATOM 2255 C C . ALA A 1 295 ? -17.185 -33.415 4.581 1.00 94.44 295 ALA A C 1
ATOM 2257 O O . ALA A 1 295 ? -18.078 -32.582 4.710 1.00 94.44 295 ALA A O 1
ATOM 2258 N N . ALA A 1 296 ? -15.891 -33.069 4.548 1.00 94.12 296 ALA A N 1
ATOM 2259 C CA . ALA A 1 296 ? -15.462 -31.673 4.620 1.00 94.12 296 ALA A CA 1
ATOM 2260 C C . ALA A 1 296 ? -15.863 -30.893 3.360 1.00 94.12 296 ALA A C 1
ATOM 2262 O O . ALA A 1 296 ? -16.376 -29.780 3.466 1.00 94.12 296 ALA A O 1
ATOM 2263 N N . ALA A 1 297 ? -15.687 -31.498 2.181 1.00 95.00 297 ALA A N 1
ATOM 2264 C CA . ALA A 1 297 ? -16.119 -30.902 0.923 1.00 95.00 297 ALA A CA 1
ATOM 2265 C C . ALA A 1 297 ? -17.642 -30.690 0.884 1.00 95.00 297 ALA A C 1
ATOM 2267 O O . ALA A 1 297 ? -18.094 -29.593 0.571 1.00 95.00 297 ALA A O 1
ATOM 2268 N N . GLU A 1 298 ? -18.432 -31.713 1.226 1.00 96.25 298 GLU A N 1
ATOM 2269 C CA . GLU A 1 298 ? -19.900 -31.654 1.249 1.00 96.25 298 GLU A CA 1
ATOM 2270 C C . GLU A 1 298 ? -20.415 -30.581 2.212 1.00 96.25 298 GLU A C 1
ATOM 2272 O O . GLU A 1 298 ? -21.301 -29.811 1.844 1.00 96.25 298 GLU A O 1
ATOM 2277 N N . HIS A 1 299 ? -19.827 -30.481 3.410 1.00 96.12 299 HIS A N 1
ATOM 2278 C CA . HIS A 1 299 ? -20.200 -29.464 4.390 1.00 96.12 299 HIS A CA 1
ATOM 2279 C C . HIS A 1 299 ? -20.042 -28.045 3.829 1.00 96.12 299 HIS A C 1
ATOM 2281 O O . HIS A 1 299 ? -20.997 -27.269 3.816 1.00 96.12 299 HIS A O 1
ATOM 2287 N N . TRP A 1 300 ? -18.854 -27.697 3.328 1.00 96.75 300 TRP A N 1
ATOM 2288 C CA . TRP A 1 300 ? -18.594 -26.335 2.854 1.00 96.75 300 TRP A CA 1
ATOM 2289 C C . TRP A 1 300 ? -19.258 -26.016 1.518 1.00 96.75 300 TRP A C 1
ATOM 2291 O O . TRP A 1 300 ? -19.649 -24.870 1.298 1.00 96.75 300 TRP A O 1
ATOM 2301 N N . LEU A 1 301 ? -19.441 -27.009 0.643 1.00 95.62 301 LEU A N 1
ATOM 2302 C CA . LEU A 1 301 ? -20.241 -26.835 -0.569 1.00 95.62 301 LEU A CA 1
ATOM 2303 C C . LEU A 1 301 ? -21.696 -26.510 -0.221 1.00 95.62 301 LEU A C 1
ATOM 2305 O O . LEU A 1 301 ? -22.259 -25.612 -0.834 1.00 95.62 301 LEU A O 1
ATOM 2309 N N . ALA A 1 302 ? -22.280 -27.150 0.798 1.00 95.56 302 ALA A N 1
ATOM 2310 C CA . ALA A 1 302 ? -23.633 -26.825 1.255 1.00 95.56 302 ALA A CA 1
ATOM 2311 C C . ALA A 1 302 ? -23.745 -25.396 1.826 1.00 95.56 302 ALA A C 1
ATOM 2313 O O . ALA A 1 302 ? -24.748 -24.713 1.603 1.00 95.56 302 ALA A O 1
ATOM 2314 N N . GLN A 1 303 ? -22.708 -24.911 2.519 1.00 95.56 303 GLN A N 1
ATOM 2315 C CA . GLN A 1 303 ? -22.641 -23.516 2.983 1.00 95.56 303 GLN A CA 1
ATOM 2316 C C . GLN A 1 303 ? -22.507 -22.526 1.811 1.00 95.56 303 GLN A C 1
ATOM 2318 O O . GLN A 1 303 ? -23.080 -21.441 1.851 1.00 95.56 303 GLN A O 1
ATOM 2323 N N . ALA A 1 304 ? -21.787 -22.898 0.751 1.00 93.94 304 ALA A N 1
ATOM 2324 C CA . ALA A 1 304 ? -21.604 -22.070 -0.443 1.00 93.94 304 ALA A CA 1
ATOM 2325 C C . ALA A 1 304 ? -22.757 -22.164 -1.463 1.00 93.94 304 ALA A C 1
ATOM 2327 O O . ALA A 1 304 ? -22.795 -21.374 -2.413 1.00 93.94 304 ALA A O 1
ATOM 2328 N N . ASP A 1 305 ? -23.680 -23.118 -1.292 1.00 91.25 305 ASP A N 1
ATOM 2329 C CA . ASP A 1 305 ? -24.824 -23.373 -2.179 1.00 91.25 305 ASP A CA 1
ATOM 2330 C C . ASP A 1 305 ? -25.942 -22.333 -1.996 1.00 91.25 305 ASP A C 1
ATOM 2332 O O . ASP A 1 305 ? -27.071 -22.622 -1.593 1.00 91.25 305 ASP A O 1
ATOM 2336 N N . ALA A 1 306 ? -25.587 -21.078 -2.248 1.00 89.38 306 ALA A N 1
ATOM 2337 C CA . ALA A 1 306 ? -26.469 -19.928 -2.271 1.00 89.38 306 ALA A CA 1
ATOM 2338 C C . ALA A 1 306 ? -26.072 -18.999 -3.432 1.00 89.38 306 ALA A C 1
ATOM 2340 O O . ALA A 1 306 ? -24.896 -18.963 -3.820 1.00 89.38 306 ALA A O 1
ATOM 2341 N N . PRO A 1 307 ? -27.017 -18.224 -3.993 1.00 85.56 307 PRO A N 1
ATOM 2342 C CA . PRO A 1 307 ? -26.686 -17.183 -4.958 1.00 85.56 307 PRO A CA 1
ATOM 2343 C C . PRO A 1 307 ? -25.744 -16.139 -4.341 1.00 85.56 307 PRO A C 1
ATOM 2345 O O . PRO A 1 307 ? -25.881 -15.858 -3.145 1.00 85.56 307 PRO A O 1
ATOM 2348 N N . PRO A 1 308 ? -24.867 -15.496 -5.137 1.00 86.31 308 PRO A N 1
ATOM 2349 C CA . PRO A 1 308 ? -24.100 -14.347 -4.671 1.00 86.31 308 PRO A CA 1
ATOM 2350 C C . PRO A 1 308 ? -24.995 -13.301 -3.992 1.00 86.31 308 PRO A C 1
ATOM 2352 O O . PRO A 1 308 ? -26.175 -13.113 -4.343 1.00 86.31 308 PRO A O 1
ATOM 2355 N N . LEU A 1 309 ? -24.453 -12.670 -2.959 1.00 89.62 309 LEU A N 1
ATOM 2356 C CA . LEU A 1 309 ? -25.208 -11.814 -2.059 1.00 89.62 309 LEU A CA 1
ATOM 2357 C C . LEU A 1 309 ? -25.143 -10.348 -2.485 1.00 89.62 309 LEU A C 1
ATOM 2359 O O . LEU A 1 309 ? -26.187 -9.702 -2.563 1.00 89.62 309 LEU A O 1
ATOM 2363 N N . LEU A 1 310 ? -23.945 -9.842 -2.778 1.00 88.62 310 LEU A N 1
ATOM 2364 C CA . LEU A 1 310 ? -23.712 -8.458 -3.195 1.00 88.62 310 LEU A CA 1
ATOM 2365 C C . LEU A 1 310 ? -23.268 -8.343 -4.652 1.00 88.62 310 LEU A C 1
ATOM 2367 O O . LEU A 1 310 ? -23.700 -7.408 -5.326 1.00 88.62 310 LEU A O 1
ATOM 2371 N N . PHE A 1 311 ? -22.434 -9.265 -5.137 1.00 85.38 311 PHE A N 1
ATOM 2372 C CA . PHE A 1 311 ? -21.780 -9.133 -6.440 1.00 85.38 311 PHE A CA 1
ATOM 2373 C C . PHE A 1 311 ? -22.215 -10.265 -7.367 1.00 85.38 311 PHE A C 1
ATOM 2375 O O . PHE A 1 311 ? -21.905 -11.430 -7.141 1.00 85.38 311 PHE A O 1
ATOM 2382 N N . ALA A 1 312 ? -22.962 -9.930 -8.422 1.00 70.38 312 ALA A N 1
ATOM 2383 C CA . ALA A 1 312 ? -23.381 -10.916 -9.421 1.00 70.38 312 ALA A CA 1
ATOM 2384 C C . ALA A 1 312 ? -22.204 -11.410 -10.286 1.00 70.38 312 ALA A C 1
ATOM 2386 O O . ALA A 1 312 ? -22.227 -12.546 -10.755 1.00 70.38 312 ALA A O 1
ATOM 2387 N N . ASP A 1 313 ? -21.192 -10.559 -10.469 1.00 66.12 313 ASP A N 1
ATOM 2388 C CA . ASP A 1 313 ? -19.922 -10.825 -11.141 1.00 66.12 313 ASP A CA 1
ATOM 2389 C C . ASP A 1 313 ? -18.816 -10.090 -10.362 1.00 66.12 313 ASP A C 1
ATOM 2391 O O . ASP A 1 313 ? -19.046 -8.986 -9.866 1.00 66.12 313 ASP A O 1
ATOM 2395 N N . HIS A 1 314 ? -17.651 -10.720 -10.220 1.00 62.41 314 HIS A N 1
ATOM 2396 C CA . HIS A 1 314 ? -16.461 -10.159 -9.558 1.00 62.41 314 HIS A CA 1
ATOM 2397 C C . HIS A 1 314 ? -15.482 -9.549 -10.580 1.00 62.41 314 HIS A C 1
ATOM 2399 O O . HIS A 1 314 ? -14.386 -9.126 -10.227 1.00 62.41 314 HIS A O 1
ATOM 2405 N N . GLY A 1 315 ? -15.858 -9.516 -11.866 1.00 59.31 315 GLY A N 1
ATOM 2406 C CA . GLY A 1 315 ? -15.019 -8.993 -12.938 1.00 59.31 315 GLY A CA 1
ATOM 2407 C C . GLY A 1 315 ? -13.769 -9.844 -13.190 1.00 59.31 315 GLY A C 1
ATOM 2408 O O . GLY A 1 315 ? -13.551 -10.890 -12.585 1.00 59.31 315 GLY A O 1
ATOM 2409 N N . ALA A 1 316 ? -12.934 -9.407 -14.137 1.00 52.47 316 ALA A N 1
ATOM 2410 C CA . ALA A 1 316 ? -11.710 -10.120 -14.525 1.00 52.47 316 ALA A CA 1
ATOM 2411 C C . ALA A 1 316 ? -10.442 -9.644 -13.778 1.00 52.47 316 ALA A C 1
ATOM 2413 O O . ALA A 1 316 ? -9.355 -10.146 -14.054 1.00 52.47 316 ALA A O 1
ATOM 2414 N N . GLY A 1 317 ? -10.558 -8.657 -12.882 1.00 64.44 317 GLY A N 1
ATOM 2415 C CA . GLY A 1 317 ? -9.430 -8.015 -12.196 1.00 64.44 317 GLY A CA 1
ATOM 2416 C C . GLY A 1 317 ? -9.269 -8.452 -10.739 1.00 64.44 317 GLY A C 1
ATOM 2417 O O . GLY A 1 317 ? -10.192 -8.995 -10.140 1.00 64.44 317 GLY A O 1
ATOM 2418 N N . ILE A 1 318 ? -8.093 -8.194 -10.160 1.00 73.25 318 ILE A N 1
ATOM 2419 C CA . ILE A 1 318 ? -7.866 -8.366 -8.719 1.00 73.25 318 ILE A CA 1
ATOM 2420 C C . ILE A 1 318 ? -8.492 -7.167 -7.999 1.00 73.25 318 ILE A C 1
ATOM 2422 O O . ILE A 1 318 ? -8.122 -6.038 -8.327 1.00 73.25 318 ILE A O 1
ATOM 2426 N N . PRO A 1 319 ? -9.416 -7.381 -7.045 1.00 75.94 319 PRO A N 1
ATOM 2427 C CA . PRO A 1 319 ? -10.071 -6.283 -6.352 1.00 75.94 319 PRO A CA 1
ATOM 2428 C C . PRO A 1 319 ? -9.097 -5.389 -5.585 1.00 75.94 319 PRO A C 1
ATOM 2430 O O . PRO A 1 319 ? -8.206 -5.883 -4.888 1.00 75.94 319 PRO A O 1
ATOM 2433 N N . ASP A 1 320 ? -9.315 -4.077 -5.655 1.00 79.06 320 ASP A N 1
ATOM 2434 C CA . ASP A 1 320 ? -8.521 -3.083 -4.930 1.00 79.06 320 ASP A CA 1
ATOM 2435 C C . ASP A 1 320 ? -9.284 -2.539 -3.720 1.00 79.06 320 ASP A C 1
ATOM 2437 O O . ASP A 1 320 ? -9.843 -1.444 -3.745 1.00 79.06 320 ASP A O 1
ATOM 2441 N N . ALA A 1 321 ? -9.279 -3.293 -2.619 1.00 77.56 321 ALA A N 1
ATOM 2442 C CA . ALA A 1 321 ? -9.943 -2.872 -1.389 1.00 77.56 321 ALA A CA 1
ATOM 2443 C C . ALA A 1 321 ? -9.135 -1.881 -0.527 1.00 77.56 321 ALA A C 1
ATOM 2445 O O . ALA A 1 321 ? -9.053 -2.023 0.700 1.00 77.56 321 ALA A O 1
ATOM 2446 N N . SER A 1 322 ? -8.492 -0.899 -1.163 1.00 72.25 322 SER A N 1
ATOM 2447 C CA . SER A 1 322 ? -7.659 0.117 -0.505 1.00 72.25 322 SER A CA 1
ATOM 2448 C C . SER A 1 322 ? -8.459 1.208 0.207 1.00 72.25 322 SER A C 1
ATOM 2450 O O . SER A 1 322 ? -7.961 1.763 1.190 1.00 72.25 322 SER A O 1
ATOM 2452 N N . ALA A 1 323 ? -9.693 1.485 -0.220 1.00 68.69 323 ALA A N 1
ATOM 2453 C CA . ALA A 1 323 ? -10.552 2.460 0.439 1.00 68.69 323 ALA A CA 1
ATOM 2454 C C . ALA A 1 323 ? -11.093 1.895 1.761 1.00 68.69 323 ALA A C 1
ATOM 2456 O O . ALA A 1 323 ? -11.591 0.765 1.808 1.00 68.69 323 ALA A O 1
ATOM 2457 N N . ARG A 1 324 ? -10.954 2.667 2.849 1.00 80.00 324 ARG A N 1
ATOM 2458 C CA . ARG A 1 324 ? -11.165 2.205 4.229 1.00 80.00 324 ARG A CA 1
ATOM 2459 C C . ARG A 1 324 ? -12.112 3.112 5.007 1.00 80.00 324 ARG A C 1
ATOM 2461 O O . ARG A 1 324 ? -11.906 4.318 5.062 1.00 80.00 324 ARG A O 1
ATOM 2468 N N . HIS A 1 325 ? -13.038 2.498 5.734 1.00 81.31 325 HIS A N 1
ATOM 2469 C CA . HIS A 1 325 ? -13.814 3.132 6.795 1.00 81.31 325 HIS A CA 1
ATOM 2470 C C . HIS A 1 325 ? -13.400 2.552 8.144 1.00 81.31 325 HIS A C 1
ATOM 2472 O O . HIS A 1 325 ? -13.332 1.332 8.313 1.00 81.31 325 HIS A O 1
ATOM 2478 N N . VAL A 1 326 ? -13.118 3.428 9.104 1.00 85.06 326 VAL A N 1
ATOM 2479 C CA . VAL A 1 326 ? -12.738 3.046 10.466 1.00 85.06 326 VAL A CA 1
ATOM 2480 C C . VAL A 1 326 ? -13.740 3.652 11.437 1.00 85.06 326 VAL A C 1
ATOM 2482 O O . VAL A 1 326 ? -13.996 4.852 11.394 1.00 85.06 326 VAL A O 1
ATOM 2485 N N . LEU A 1 327 ? -14.316 2.815 12.295 1.00 85.69 327 LEU A N 1
ATOM 2486 C CA . LEU A 1 327 ? -15.243 3.221 13.344 1.00 85.69 327 LEU A CA 1
ATOM 2487 C C . LEU A 1 327 ? -14.764 2.661 14.677 1.00 85.69 327 LEU A C 1
ATOM 2489 O O . LEU A 1 327 ? -14.649 1.445 14.835 1.00 85.69 327 LEU A O 1
ATOM 2493 N N . ASP A 1 328 ? -14.529 3.536 15.644 1.00 87.75 328 ASP A N 1
ATOM 2494 C CA . ASP A 1 328 ? -14.231 3.114 17.006 1.00 87.75 328 ASP A CA 1
ATOM 2495 C C . ASP A 1 328 ? -15.531 2.769 17.748 1.00 87.75 328 ASP A C 1
ATOM 2497 O O . ASP A 1 328 ? -16.562 3.432 17.616 1.00 87.75 328 ASP A O 1
ATOM 2501 N N . LEU A 1 329 ? -15.489 1.690 18.523 1.00 85.06 329 LEU A N 1
ATOM 2502 C CA . LEU A 1 329 ? -16.582 1.229 19.365 1.00 85.06 329 LEU A CA 1
ATOM 2503 C C . LEU A 1 329 ? -16.328 1.651 20.807 1.00 85.06 329 LEU A C 1
ATOM 2505 O O . LEU A 1 329 ? -15.294 1.326 21.400 1.00 85.06 329 LEU A O 1
ATOM 2509 N N . GLU A 1 330 ? -17.329 2.304 21.389 1.00 83.62 330 GLU A N 1
ATOM 2510 C CA . GLU A 1 330 ? -17.309 2.726 22.785 1.00 83.62 330 GLU A CA 1
ATOM 2511 C C . GLU A 1 330 ? -17.060 1.542 23.741 1.00 83.62 330 GLU A C 1
ATOM 2513 O O . GLU A 1 330 ? -17.658 0.471 23.563 1.00 83.62 330 GLU A O 1
ATOM 2518 N N . PRO A 1 331 ? -16.270 1.719 24.818 1.00 83.75 331 PRO A N 1
ATOM 2519 C CA . PRO A 1 331 ? -15.992 0.653 25.783 1.00 83.75 331 PRO A CA 1
ATOM 2520 C C . PRO A 1 331 ? -17.251 0.009 26.376 1.00 83.75 331 PRO A C 1
ATOM 2522 O O . PRO A 1 331 ? -17.285 -1.191 26.650 1.00 83.75 331 PRO A O 1
ATOM 2525 N N . GLU A 1 332 ? -18.322 0.787 26.557 1.00 85.12 332 GLU A N 1
ATOM 2526 C CA . GLU A 1 332 ? -19.584 0.255 27.075 1.00 85.12 332 GLU A CA 1
ATOM 2527 C C . GLU A 1 332 ? -20.283 -0.677 26.081 1.00 85.12 332 GLU A C 1
ATOM 2529 O O . GLU A 1 332 ? -20.882 -1.674 26.493 1.00 85.12 332 GLU A O 1
ATOM 2534 N N . LEU A 1 333 ? -20.168 -0.404 24.778 1.00 89.56 333 LEU A N 1
ATOM 2535 C CA . LEU A 1 333 ? -20.680 -1.300 23.749 1.00 89.56 333 LEU A CA 1
ATOM 2536 C C . LEU A 1 333 ? -19.918 -2.627 23.784 1.00 89.56 333 LEU A C 1
ATOM 2538 O O . LEU A 1 333 ? -20.544 -3.684 23.808 1.00 89.56 333 LEU A O 1
ATOM 2542 N N . VAL A 1 334 ? -18.586 -2.580 23.880 1.00 88.19 334 VAL A N 1
ATOM 2543 C CA . VAL A 1 334 ? -17.730 -3.773 23.991 1.00 88.19 334 VAL A CA 1
ATOM 2544 C C . VAL A 1 334 ? -18.083 -4.596 25.232 1.00 88.19 334 VAL A C 1
ATOM 2546 O O . VAL A 1 334 ? -18.337 -5.799 25.125 1.00 88.19 334 VAL A O 1
ATOM 2549 N N . ARG A 1 335 ? -18.201 -3.962 26.407 1.00 84.75 335 ARG A N 1
ATOM 2550 C CA . ARG A 1 335 ? -18.674 -4.630 27.636 1.00 84.75 335 ARG A CA 1
ATOM 2551 C C . ARG A 1 335 ? -20.056 -5.251 27.449 1.00 84.75 335 ARG A C 1
ATOM 2553 O O . ARG A 1 335 ? -20.292 -6.384 27.872 1.00 84.75 335 ARG A O 1
ATOM 2560 N N . GLY A 1 336 ? -20.956 -4.541 26.777 1.00 90.06 336 GLY A N 1
ATOM 2561 C CA . GLY A 1 336 ? -22.269 -5.038 26.389 1.00 90.06 336 GLY A CA 1
ATOM 2562 C C . GLY A 1 336 ? -22.205 -6.300 25.529 1.00 90.06 336 GLY A C 1
ATOM 2563 O O . GLY A 1 336 ? -22.893 -7.272 25.837 1.00 90.06 336 GLY A O 1
ATOM 2564 N N . LEU A 1 337 ? -21.348 -6.327 24.505 1.00 90.69 337 LEU A N 1
ATOM 2565 C CA . LEU A 1 337 ? -21.144 -7.497 23.642 1.00 90.69 337 LEU A CA 1
ATOM 2566 C C . LEU A 1 337 ? -20.648 -8.699 24.451 1.00 90.69 337 LEU A C 1
ATOM 2568 O O . LEU A 1 337 ? -21.172 -9.805 24.295 1.00 90.69 337 LEU A O 1
ATOM 2572 N N . HIS A 1 338 ? -19.707 -8.480 25.376 1.00 85.44 338 HIS A N 1
ATOM 2573 C CA . HIS A 1 338 ? -19.289 -9.514 26.319 1.00 85.44 338 HIS A CA 1
ATOM 2574 C C . HIS A 1 338 ? -20.469 -10.006 27.163 1.00 85.44 338 HIS A C 1
ATOM 2576 O O . HIS A 1 338 ? -20.683 -11.213 27.227 1.00 85.44 338 HIS A O 1
ATOM 2582 N N . ARG A 1 339 ? -21.285 -9.123 27.757 1.00 85.56 339 ARG A N 1
ATOM 2583 C CA . ARG A 1 339 ? -22.474 -9.527 28.539 1.00 85.56 339 ARG A CA 1
ATOM 2584 C C . ARG A 1 339 ? -23.450 -10.380 27.729 1.00 85.56 339 ARG A C 1
ATOM 2586 O O . ARG A 1 339 ? -23.922 -11.395 28.242 1.00 85.56 339 ARG A O 1
ATOM 2593 N N . VAL A 1 340 ? -23.723 -10.016 26.474 1.00 89.88 340 VAL A N 1
ATOM 2594 C CA . VAL A 1 340 ? -24.574 -10.819 25.577 1.00 89.88 340 VAL A CA 1
ATOM 2595 C C . VAL A 1 340 ? -23.977 -12.207 25.366 1.00 89.88 340 VAL A C 1
ATOM 2597 O O . VAL A 1 340 ? -24.666 -13.204 25.588 1.00 89.88 340 VAL A O 1
ATOM 2600 N N . ALA A 1 341 ? -22.692 -12.279 25.008 1.00 86.25 341 ALA A N 1
ATOM 2601 C CA . ALA A 1 341 ? -21.980 -13.539 24.811 1.00 86.25 341 ALA A CA 1
ATOM 2602 C C . ALA A 1 341 ? -22.043 -14.425 26.070 1.00 86.25 341 ALA A C 1
ATOM 2604 O O . ALA A 1 341 ? -22.392 -15.605 25.991 1.00 86.25 341 ALA A O 1
ATOM 2605 N N . ARG A 1 342 ? -21.829 -13.838 27.259 1.00 81.44 342 ARG A N 1
ATOM 2606 C CA . ARG A 1 342 ? -21.957 -14.535 28.551 1.00 81.44 342 ARG A CA 1
ATOM 2607 C C . ARG A 1 342 ? -23.352 -15.103 28.768 1.00 81.44 342 ARG A C 1
ATOM 2609 O O . ARG A 1 342 ? -23.491 -16.273 29.115 1.00 81.44 342 ARG A O 1
ATOM 2616 N N . ARG A 1 343 ? -24.382 -14.279 28.566 1.00 84.69 343 ARG A N 1
ATOM 2617 C CA . ARG A 1 343 ? -25.782 -14.645 28.810 1.00 84.69 343 ARG A CA 1
ATOM 2618 C C . ARG A 1 343 ? -26.259 -15.760 27.884 1.00 84.69 343 ARG A C 1
ATOM 2620 O O . ARG A 1 343 ? -27.036 -16.609 28.313 1.00 84.69 343 ARG A O 1
ATOM 2627 N N . LEU A 1 344 ? -25.818 -15.744 26.629 1.00 85.88 344 LEU A N 1
ATOM 2628 C CA . LEU A 1 344 ? -26.198 -16.745 25.634 1.00 85.88 344 LEU A CA 1
ATOM 2629 C C . LEU A 1 344 ? -25.279 -17.973 25.615 1.00 85.88 344 LEU A C 1
ATOM 2631 O O . LEU A 1 344 ? -25.616 -18.954 24.956 1.00 85.88 344 LEU A O 1
ATOM 2635 N N . GLY A 1 345 ? -24.158 -17.954 26.343 1.00 80.19 345 GLY A N 1
ATOM 2636 C CA . GLY A 1 345 ? -23.168 -19.034 26.305 1.00 80.19 345 GLY A CA 1
ATOM 2637 C C . GLY A 1 345 ? -22.467 -19.141 24.947 1.00 80.19 345 GLY A C 1
ATOM 2638 O O . GLY A 1 345 ? -22.176 -20.243 24.484 1.00 80.19 345 GLY A O 1
ATOM 2639 N N . THR A 1 346 ? -22.235 -18.004 24.292 1.00 86.50 346 THR A N 1
ATOM 2640 C CA . THR A 1 346 ? -21.565 -17.898 22.988 1.00 86.50 346 THR A CA 1
ATOM 2641 C C . THR A 1 346 ? -20.291 -17.063 23.105 1.00 86.50 346 THR A C 1
ATOM 2643 O O . THR A 1 346 ? -19.947 -16.577 24.183 1.00 86.50 346 THR A O 1
ATOM 2646 N N . SER A 1 347 ? -19.570 -16.895 21.995 1.00 85.56 347 SER A N 1
ATOM 2647 C CA . SER A 1 347 ? -18.420 -15.991 21.919 1.00 85.56 347 SER A CA 1
ATOM 2648 C C . SER A 1 347 ? -18.838 -14.584 21.470 1.00 85.56 347 SER A C 1
ATOM 2650 O O . SER A 1 347 ? -19.895 -14.409 20.857 1.00 85.56 347 SER A O 1
ATOM 2652 N N . VAL A 1 348 ? -17.994 -13.577 21.729 1.00 89.31 348 VAL A N 1
ATOM 2653 C CA . VAL A 1 348 ? -18.182 -12.220 21.175 1.00 89.31 348 VAL A CA 1
ATOM 2654 C C . VAL A 1 348 ? -18.103 -12.234 19.649 1.00 89.31 348 VAL A C 1
ATOM 2656 O O . VAL A 1 348 ? -18.876 -11.534 19.002 1.00 89.31 348 VAL A O 1
ATOM 2659 N N . LYS A 1 349 ? -17.253 -13.096 19.071 1.00 91.25 349 LYS A N 1
ATOM 2660 C CA . LYS A 1 349 ? -17.198 -13.331 17.624 1.00 91.25 349 LYS A CA 1
ATOM 2661 C C . LYS A 1 349 ? -18.563 -13.739 17.076 1.00 91.25 349 LYS A C 1
ATOM 2663 O O . LYS A 1 349 ? -19.000 -13.158 16.094 1.00 91.25 349 LYS A O 1
ATOM 2668 N N . SER A 1 350 ? -19.260 -14.667 17.730 1.00 93.38 350 SER A N 1
ATOM 2669 C CA . SER A 1 350 ? -20.587 -15.123 17.296 1.00 93.38 350 SER A CA 1
ATOM 2670 C C . SER A 1 350 ? -21.633 -14.005 17.383 1.00 93.38 350 SER A C 1
ATOM 2672 O O . SER A 1 350 ? -22.480 -13.881 16.503 1.00 93.38 350 SER A O 1
ATOM 2674 N N . VAL A 1 351 ? -21.554 -13.149 18.413 1.00 95.50 351 VAL A N 1
ATOM 2675 C CA . VAL A 1 351 ? -22.425 -11.964 18.539 1.00 95.50 351 VAL A CA 1
ATOM 2676 C C . VAL A 1 351 ? -22.164 -10.974 17.402 1.00 95.50 351 VAL A C 1
ATOM 2678 O O . VAL A 1 351 ? -23.100 -10.507 16.755 1.00 95.50 351 VAL A O 1
ATOM 2681 N N . ALA A 1 352 ? -20.895 -10.680 17.130 1.00 96.25 352 ALA A N 1
ATOM 2682 C CA . ALA A 1 352 ? -20.504 -9.765 16.067 1.00 96.25 352 ALA A CA 1
ATOM 2683 C C . ALA A 1 352 ? -20.803 -10.324 14.669 1.00 96.25 352 ALA A C 1
ATOM 2685 O O . ALA A 1 352 ? -21.255 -9.580 13.808 1.00 96.25 352 ALA A O 1
ATOM 2686 N N . LEU A 1 353 ? -20.626 -11.630 14.458 1.00 97.50 353 LEU A N 1
ATOM 2687 C CA . LEU A 1 353 ? -20.954 -12.313 13.209 1.00 97.50 353 LEU A CA 1
ATOM 2688 C C . LEU A 1 353 ? -22.465 -12.289 12.938 1.00 97.50 353 LEU A C 1
ATOM 2690 O O . LEU A 1 353 ? -22.875 -12.069 11.804 1.00 97.50 353 LEU A O 1
ATOM 2694 N N . ALA A 1 354 ? -23.300 -12.446 13.969 1.00 97.81 354 ALA A N 1
ATOM 2695 C CA . ALA A 1 354 ? -24.747 -12.264 13.855 1.00 97.81 354 ALA A CA 1
ATOM 2696 C C . ALA A 1 354 ? -25.121 -10.824 13.458 1.00 97.81 354 ALA A C 1
ATOM 2698 O O . ALA A 1 354 ? -25.955 -10.618 12.575 1.00 97.81 354 ALA A O 1
ATOM 2699 N N . ALA A 1 355 ? -24.482 -9.823 14.074 1.00 97.75 355 ALA A N 1
ATOM 2700 C CA . ALA A 1 355 ? -24.672 -8.417 13.712 1.00 97.75 355 ALA A CA 1
ATOM 2701 C C . ALA A 1 355 ? -24.220 -8.127 12.268 1.00 97.75 355 ALA A C 1
ATOM 2703 O O . ALA A 1 355 ? -24.959 -7.491 11.517 1.00 97.75 355 ALA A O 1
ATOM 2704 N N . HIS A 1 356 ? -23.060 -8.657 11.864 1.00 97.94 356 HIS A N 1
ATOM 2705 C CA . HIS A 1 356 ? -22.527 -8.616 10.496 1.00 97.94 356 HIS A CA 1
ATOM 2706 C C . HIS A 1 356 ? -23.498 -9.238 9.497 1.00 97.94 356 HIS A C 1
ATOM 2708 O O . HIS A 1 356 ? -23.862 -8.590 8.522 1.00 97.94 356 HIS A O 1
ATOM 2714 N N . ALA A 1 357 ? -23.988 -10.452 9.758 1.00 97.69 357 ALA A N 1
ATOM 2715 C CA . ALA A 1 357 ? -24.936 -11.131 8.881 1.00 97.69 357 ALA A CA 1
ATOM 2716 C C . ALA A 1 357 ? -26.227 -10.318 8.703 1.00 97.69 357 ALA A C 1
ATOM 2718 O O . ALA A 1 357 ? -26.707 -10.155 7.582 1.00 97.69 357 ALA A O 1
ATOM 2719 N N . ARG A 1 358 ? -26.769 -9.740 9.782 1.00 97.12 358 ARG A N 1
ATOM 2720 C CA . ARG A 1 358 ? -27.971 -8.900 9.696 1.00 97.12 358 ARG A CA 1
ATOM 2721 C C . ARG A 1 358 ? -27.726 -7.594 8.941 1.00 97.12 358 ARG A C 1
ATOM 2723 O O . ARG A 1 358 ? -28.550 -7.219 8.110 1.00 97.12 358 ARG A O 1
ATOM 2730 N N . ALA A 1 359 ? -26.602 -6.926 9.189 1.00 96.94 359 ALA A N 1
ATOM 2731 C CA . ALA A 1 359 ? -26.214 -5.722 8.455 1.00 96.94 359 ALA A CA 1
ATOM 2732 C C . ALA A 1 359 ? -26.017 -6.011 6.961 1.00 96.94 359 ALA A C 1
ATOM 2734 O O . ALA A 1 359 ? -26.468 -5.246 6.112 1.00 96.94 359 ALA A O 1
ATOM 2735 N N . LEU A 1 360 ? -25.403 -7.149 6.640 1.00 96.31 360 LEU A N 1
ATOM 2736 C CA . LEU A 1 360 ? -25.150 -7.574 5.272 1.00 96.31 360 LEU A CA 1
ATOM 2737 C C . LEU A 1 360 ? -26.444 -7.951 4.539 1.00 96.31 360 LEU A C 1
ATOM 2739 O O . LEU A 1 360 ? -26.637 -7.540 3.397 1.00 96.31 360 LEU A O 1
ATOM 2743 N N . GLY A 1 361 ? -27.362 -8.660 5.202 1.00 95.81 361 GLY A N 1
ATOM 2744 C CA . GLY A 1 361 ? -28.694 -8.940 4.661 1.00 95.81 361 GLY A CA 1
ATOM 2745 C C . GLY A 1 361 ? -29.501 -7.666 4.404 1.00 95.81 361 GLY A C 1
ATOM 2746 O O . GLY A 1 361 ? -30.101 -7.513 3.340 1.00 95.81 361 GLY A O 1
ATOM 2747 N N . ALA A 1 362 ? -29.441 -6.698 5.324 1.00 95.19 362 ALA A N 1
ATOM 2748 C CA . ALA A 1 362 ? -30.061 -5.387 5.138 1.00 95.19 362 ALA A CA 1
ATOM 2749 C C . ALA A 1 362 ? -29.451 -4.620 3.951 1.00 95.19 362 ALA A C 1
ATOM 2751 O O . ALA A 1 362 ? -30.192 -4.095 3.122 1.00 95.19 362 ALA A O 1
ATOM 2752 N N . LEU A 1 363 ? -28.119 -4.615 3.816 1.00 95.25 363 LEU A N 1
ATOM 2753 C CA . LEU A 1 363 ? -27.422 -3.994 2.685 1.00 95.25 363 LEU A CA 1
ATOM 2754 C C . LEU A 1 363 ? -27.794 -4.645 1.344 1.00 95.25 363 LEU A C 1
ATOM 2756 O O . LEU A 1 363 ? -27.934 -3.949 0.336 1.00 95.25 363 LEU A O 1
ATOM 2760 N N . ALA A 1 364 ? -27.935 -5.972 1.328 1.00 93.44 364 ALA A N 1
ATOM 2761 C CA . ALA A 1 364 ? -28.304 -6.758 0.153 1.00 93.44 364 ALA A CA 1
ATOM 2762 C C . ALA A 1 364 ? -29.810 -6.712 -0.166 1.00 93.44 364 ALA A C 1
ATOM 2764 O O . ALA A 1 364 ? -30.223 -7.189 -1.222 1.00 93.44 364 ALA A O 1
ATOM 2765 N N . GLY A 1 365 ? -30.638 -6.183 0.743 1.00 93.50 365 GLY A N 1
ATOM 2766 C CA . GLY A 1 365 ? -32.097 -6.266 0.647 1.00 93.50 365 GLY A CA 1
ATOM 2767 C C . GLY A 1 365 ? -32.619 -7.707 0.694 1.00 93.50 365 GLY A C 1
ATOM 2768 O O . GLY A 1 365 ? -33.648 -8.004 0.086 1.00 93.50 365 GLY A O 1
ATOM 2769 N N . ARG A 1 366 ? -31.897 -8.618 1.362 1.00 93.00 366 ARG A N 1
ATOM 2770 C CA . ARG A 1 366 ? -32.185 -10.056 1.406 1.00 93.00 366 ARG A CA 1
ATOM 2771 C C . ARG A 1 366 ? -32.032 -10.597 2.825 1.00 93.00 366 ARG A C 1
ATOM 2773 O O . ARG A 1 366 ? -30.964 -10.505 3.417 1.00 93.00 366 ARG A O 1
ATOM 2780 N N . GLU A 1 367 ? -33.094 -11.204 3.344 1.00 92.56 367 GLU A N 1
ATOM 2781 C CA . GLU A 1 367 ? -33.085 -11.817 4.681 1.00 92.56 367 GLU A CA 1
ATOM 2782 C C . GLU A 1 367 ? -32.790 -13.320 4.666 1.00 92.56 367 GLU A C 1
ATOM 2784 O O . GLU A 1 367 ? -32.514 -13.894 5.715 1.00 92.56 367 GLU A O 1
ATOM 2789 N N . GLU A 1 368 ? -32.876 -13.969 3.507 1.00 94.19 368 GLU A N 1
ATOM 2790 C CA . GLU A 1 368 ? -32.660 -15.408 3.345 1.00 94.19 368 GLU A CA 1
ATOM 2791 C C . GLU A 1 368 ? -31.325 -15.671 2.648 1.00 94.19 368 GLU A C 1
ATOM 2793 O O . GLU A 1 368 ? -30.900 -14.889 1.796 1.00 94.19 368 GLU A O 1
ATOM 2798 N N . ASP A 1 369 ? -30.672 -16.774 3.007 1.00 94.25 369 ASP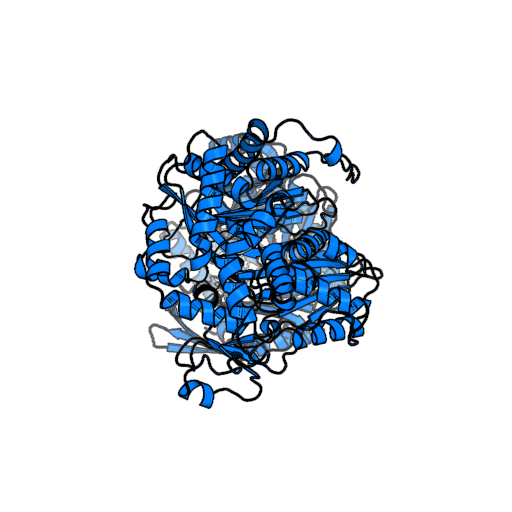 A N 1
ATOM 2799 C CA . ASP A 1 369 ? -29.413 -17.222 2.398 1.00 94.25 369 ASP A CA 1
ATOM 2800 C C . ASP A 1 369 ? -28.321 -16.145 2.351 1.00 94.25 369 ASP A C 1
ATOM 2802 O O . ASP A 1 369 ? -27.693 -15.880 1.324 1.00 94.25 369 ASP A O 1
ATOM 2806 N N . VAL A 1 370 ? -28.081 -15.523 3.505 1.00 96.25 370 VAL A N 1
ATOM 2807 C CA . VAL A 1 370 ? -26.992 -14.564 3.695 1.00 96.25 370 VAL A CA 1
ATOM 2808 C C . VAL A 1 370 ? -25.693 -15.336 3.914 1.00 96.25 370 VAL A C 1
ATOM 2810 O O . VAL A 1 370 ? -25.522 -15.982 4.949 1.00 96.25 370 VAL A O 1
ATOM 2813 N N . VAL A 1 371 ? -24.776 -15.270 2.946 1.00 96.00 371 VAL A N 1
ATOM 2814 C CA . VAL A 1 371 ? -23.461 -15.930 3.006 1.00 96.00 371 VAL A CA 1
ATOM 2815 C C . VAL A 1 371 ? -22.343 -14.905 3.154 1.00 96.00 371 VAL A C 1
ATOM 2817 O O . VAL A 1 371 ? -22.288 -13.914 2.426 1.00 96.00 371 VAL A O 1
ATOM 2820 N N . THR A 1 372 ? -21.414 -15.164 4.072 1.00 96.75 372 THR A N 1
ATOM 2821 C CA . THR A 1 372 ? -20.185 -14.377 4.247 1.00 96.75 372 THR A CA 1
ATOM 2822 C C . THR A 1 372 ? -18.993 -15.300 4.484 1.00 96.75 372 THR A C 1
ATOM 2824 O O . THR A 1 372 ? -19.136 -16.368 5.077 1.00 96.75 372 THR A O 1
ATOM 2827 N N . GLY A 1 373 ? -17.813 -14.910 4.008 1.00 96.62 373 GLY A N 1
ATOM 2828 C CA . GLY A 1 373 ? -16.567 -15.608 4.293 1.00 96.62 373 GLY A CA 1
ATOM 2829 C C . GLY A 1 373 ? -16.077 -15.269 5.691 1.00 96.62 373 GLY A C 1
ATOM 2830 O O . GLY A 1 373 ? -15.719 -14.129 5.958 1.00 96.62 373 GLY A O 1
ATOM 2831 N N . VAL A 1 374 ? -16.032 -16.240 6.590 1.00 96.44 374 VAL A N 1
ATOM 2832 C CA . VAL A 1 374 ? -15.517 -16.045 7.947 1.00 96.44 374 VAL A CA 1
ATOM 2833 C C . VAL A 1 374 ? -14.069 -16.502 7.999 1.00 96.44 374 VAL A C 1
ATOM 2835 O O . VAL A 1 374 ? -13.746 -17.603 7.551 1.00 96.44 374 VAL A O 1
ATOM 2838 N N . VAL A 1 375 ? -13.194 -15.669 8.560 1.00 92.88 375 VAL A N 1
ATOM 2839 C CA . VAL A 1 375 ? -11.800 -16.049 8.809 1.00 92.88 375 VAL A CA 1
ATOM 2840 C C . VAL A 1 375 ? -11.740 -16.999 10.010 1.00 92.88 375 VAL A C 1
ATOM 2842 O O . VAL A 1 375 ? -12.175 -16.677 11.122 1.00 92.88 375 VAL A O 1
ATOM 2845 N N . PHE A 1 376 ? -11.200 -18.192 9.781 1.00 88.75 376 PHE A N 1
ATOM 2846 C CA . PHE A 1 376 ? -10.908 -19.207 10.784 1.00 88.75 376 PHE A CA 1
ATOM 2847 C C . PHE A 1 376 ? -9.409 -19.244 11.071 1.00 88.75 376 PHE A C 1
ATOM 2849 O O . PHE A 1 376 ? -8.580 -19.179 10.165 1.00 88.75 376 PHE A O 1
ATOM 2856 N N . ASN A 1 377 ? -9.071 -19.409 12.349 1.00 85.75 377 ASN A N 1
ATOM 2857 C CA . ASN A 1 377 ? -7.735 -19.811 12.764 1.00 85.75 377 ASN A CA 1
ATOM 2858 C C . ASN A 1 377 ? -7.698 -21.343 12.785 1.00 85.75 377 ASN A C 1
ATOM 2860 O O . ASN A 1 377 ? -8.349 -21.976 13.618 1.00 85.75 377 ASN A O 1
ATOM 2864 N N . THR A 1 378 ? -6.960 -21.927 11.849 1.00 87.56 378 THR A N 1
ATOM 2865 C CA . THR A 1 378 ? -6.903 -23.374 11.600 1.00 87.56 378 THR A CA 1
ATOM 2866 C C . THR A 1 378 ? -5.635 -24.004 12.160 1.00 87.56 378 THR A C 1
ATOM 2868 O O . THR A 1 378 ? -5.238 -25.100 11.765 1.00 87.56 378 THR A O 1
ATOM 2871 N N . ARG A 1 379 ? -4.975 -23.300 13.075 1.00 86.81 379 ARG A N 1
ATOM 2872 C CA . ARG A 1 379 ? -3.765 -23.752 13.740 1.00 86.81 379 ARG A CA 1
ATOM 2873 C C . ARG A 1 379 ? -4.006 -25.088 14.448 1.00 86.81 379 ARG A C 1
ATOM 2875 O O . ARG A 1 379 ? -4.949 -25.200 15.240 1.00 86.81 379 ARG A O 1
ATOM 2882 N N . PRO A 1 380 ? -3.181 -26.110 14.173 1.00 83.12 380 PRO A N 1
ATOM 2883 C CA . PRO A 1 380 ? -3.402 -27.428 14.737 1.00 83.12 380 PRO A CA 1
ATOM 2884 C C . PRO A 1 380 ? -3.153 -27.389 16.255 1.00 83.12 380 PRO A C 1
ATOM 2886 O O . PRO A 1 380 ? -2.308 -26.627 16.720 1.00 83.12 380 PRO A O 1
ATOM 2889 N N . PRO A 1 381 ? -3.875 -28.182 17.064 1.00 73.69 381 PRO A N 1
ATOM 2890 C CA . PRO A 1 381 ? -3.696 -28.233 18.516 1.00 73.69 381 PRO A CA 1
ATOM 2891 C C . PRO A 1 381 ? -2.486 -29.106 18.904 1.00 73.69 381 PRO A C 1
ATOM 2893 O O . PRO A 1 381 ? -2.626 -30.106 19.619 1.00 73.69 381 PRO A O 1
ATOM 2896 N N . GLU A 1 382 ? -1.310 -28.755 18.377 1.00 75.56 382 GLU A N 1
ATOM 2897 C CA . GLU A 1 382 ? -0.027 -29.398 18.676 1.00 75.56 382 GLU A CA 1
ATOM 2898 C C . GLU A 1 382 ? 0.701 -28.673 19.822 1.00 75.56 382 GLU A C 1
ATOM 2900 O O . GLU A 1 382 ? 0.536 -27.454 19.979 1.00 75.56 382 GLU A O 1
ATOM 2905 N N . PRO A 1 383 ? 1.554 -29.361 20.602 1.00 69.06 383 PRO A N 1
ATOM 2906 C CA . PRO A 1 383 ? 2.377 -28.721 21.625 1.00 69.06 383 PRO A CA 1
ATOM 2907 C C . PRO A 1 383 ? 3.171 -27.516 21.088 1.00 69.06 383 PRO A C 1
ATOM 2909 O O . PRO A 1 383 ? 3.926 -27.624 20.121 1.00 69.06 383 PRO A O 1
ATOM 2912 N N . GLY A 1 384 ? 3.004 -26.361 21.738 1.00 71.31 384 GLY A N 1
ATOM 2913 C CA . GLY A 1 384 ? 3.658 -25.104 21.361 1.00 71.31 384 GLY A CA 1
ATOM 2914 C C . GLY A 1 384 ? 2.971 -24.330 20.232 1.00 71.31 384 GLY A C 1
ATOM 2915 O O . GLY A 1 384 ? 3.502 -23.314 19.798 1.00 71.31 384 GLY A O 1
ATOM 2916 N N . SER A 1 385 ? 1.801 -24.760 19.751 1.00 78.12 385 SER A N 1
ATOM 2917 C CA . SER A 1 385 ? 1.094 -24.073 18.657 1.00 78.12 385 SER A CA 1
ATOM 2918 C C . SER A 1 385 ? 0.719 -22.631 18.971 1.00 78.12 385 SER A C 1
ATOM 2920 O O . SER A 1 385 ? 0.825 -21.774 18.099 1.00 78.12 385 SER A O 1
ATOM 2922 N N . ASP A 1 386 ? 0.364 -22.337 20.216 1.00 70.75 386 ASP A N 1
ATOM 2923 C CA . ASP A 1 386 ? 0.138 -20.986 20.741 1.00 70.75 386 ASP A CA 1
ATOM 2924 C C . ASP A 1 386 ? 1.356 -20.056 20.584 1.00 70.75 386 ASP A C 1
ATOM 2926 O O . ASP A 1 386 ? 1.203 -18.835 20.497 1.00 70.75 386 ASP A O 1
ATOM 2930 N N . LEU A 1 387 ? 2.555 -20.635 20.470 1.00 77.06 387 LEU A N 1
ATOM 2931 C CA . LEU A 1 387 ? 3.818 -19.928 20.275 1.00 77.06 387 LEU A CA 1
ATOM 2932 C C . LEU A 1 387 ? 4.343 -19.986 18.834 1.00 77.06 387 LEU A C 1
ATOM 2934 O O . LEU A 1 387 ? 5.358 -19.362 18.528 1.00 77.06 387 LEU A O 1
ATOM 2938 N N . ALA A 1 388 ? 3.700 -20.758 17.956 1.00 85.31 388 ALA A N 1
ATOM 2939 C CA . ALA A 1 388 ? 4.162 -20.921 16.586 1.00 85.31 388 ALA A CA 1
ATOM 2940 C C . ALA A 1 388 ? 3.942 -19.641 15.771 1.00 85.31 388 ALA A C 1
ATOM 2942 O O . ALA A 1 388 ? 2.920 -18.965 15.892 1.00 85.31 388 ALA A O 1
ATOM 2943 N N . VAL A 1 389 ? 4.892 -19.345 14.896 1.00 89.50 389 VAL A N 1
ATOM 2944 C CA . VAL A 1 389 ? 4.858 -18.212 13.969 1.00 89.50 389 VAL A CA 1
ATOM 2945 C C . VAL A 1 389 ? 4.677 -18.780 12.562 1.00 89.50 389 VAL A C 1
ATOM 2947 O O . VAL A 1 389 ? 5.378 -19.725 12.200 1.00 89.50 389 VAL A O 1
ATOM 2950 N N . GLY A 1 390 ? 3.703 -18.269 11.807 1.00 92.00 390 GLY A N 1
ATOM 2951 C CA . GLY A 1 390 ? 3.335 -18.788 10.484 1.00 92.00 390 GLY A CA 1
ATOM 2952 C C . GLY A 1 390 ? 1.996 -18.241 9.976 1.00 92.00 390 GLY A C 1
ATOM 2953 O O . GLY A 1 390 ? 1.334 -17.465 10.668 1.00 92.00 390 GLY A O 1
ATOM 2954 N N . LEU A 1 391 ? 1.576 -18.670 8.783 1.00 93.31 391 LEU A N 1
ATOM 2955 C CA . LEU A 1 391 ? 0.243 -18.397 8.234 1.00 93.31 391 LEU A CA 1
ATOM 2956 C C . LEU A 1 391 ? -0.678 -19.606 8.462 1.00 93.31 391 LEU A C 1
ATOM 2958 O O . LEU A 1 391 ? -0.565 -20.610 7.765 1.00 93.31 391 LEU A O 1
ATOM 2962 N N . PHE A 1 392 ? -1.611 -19.487 9.412 1.00 92.06 392 PHE A N 1
ATOM 2963 C CA . PHE A 1 392 ? -2.545 -20.561 9.795 1.00 92.06 392 PHE A CA 1
ATOM 2964 C C . PHE A 1 392 ? -4.014 -20.144 9.654 1.00 92.06 392 PHE A C 1
ATOM 2966 O O . PHE A 1 392 ? -4.866 -20.528 10.460 1.00 92.06 392 PHE A O 1
ATOM 2973 N N . LEU A 1 393 ? -4.296 -19.281 8.682 1.00 92.38 393 LEU A N 1
ATOM 2974 C CA . LEU A 1 393 ? -5.638 -18.776 8.423 1.00 92.38 393 LEU A CA 1
ATOM 2975 C C . LEU A 1 393 ? -6.295 -19.555 7.288 1.00 92.38 393 LEU A C 1
ATOM 2977 O O . LEU A 1 393 ? -5.629 -20.043 6.379 1.00 92.38 393 LEU A O 1
ATOM 2981 N N . ASN A 1 394 ? -7.620 -19.599 7.318 1.00 93.19 394 ASN A N 1
ATOM 2982 C CA . ASN A 1 394 ? -8.447 -20.000 6.189 1.00 93.19 394 ASN A CA 1
ATOM 2983 C C . ASN A 1 394 ? -9.724 -19.156 6.196 1.00 93.19 394 ASN A C 1
ATOM 2985 O O . ASN A 1 394 ? -10.172 -18.736 7.261 1.00 93.19 394 ASN A O 1
ATOM 2989 N N . THR A 1 395 ? -10.318 -18.896 5.035 1.00 94.50 395 THR A N 1
ATOM 2990 C CA . THR A 1 395 ? -11.550 -18.095 4.942 1.00 94.50 395 THR A CA 1
ATOM 2991 C C . THR A 1 395 ? -12.639 -18.929 4.294 1.00 94.50 395 THR A C 1
ATOM 2993 O O . THR A 1 395 ? -12.506 -19.324 3.140 1.00 94.50 395 THR A O 1
ATOM 2996 N N . LEU A 1 396 ? -13.710 -19.222 5.032 1.00 96.00 396 LEU A N 1
ATOM 2997 C CA . LEU A 1 396 ? -14.709 -20.217 4.631 1.00 96.00 396 LEU A CA 1
ATOM 2998 C C . LEU A 1 396 ? -16.127 -19.644 4.651 1.00 96.00 396 LEU A C 1
ATOM 3000 O O . LEU A 1 396 ? -16.428 -18.810 5.506 1.00 96.00 396 LEU A O 1
ATOM 3004 N N . PRO A 1 397 ? -17.002 -20.067 3.720 1.00 96.94 397 PRO A N 1
ATOM 3005 C CA . PRO A 1 397 ? -18.372 -19.577 3.654 1.00 96.94 397 PRO A CA 1
ATOM 3006 C C . PRO A 1 397 ? -19.166 -20.027 4.882 1.00 96.94 397 PRO A C 1
ATOM 3008 O O . PRO A 1 397 ? -19.203 -21.210 5.209 1.00 96.94 397 PRO A O 1
ATOM 3011 N N . VAL A 1 398 ? -19.847 -19.082 5.520 1.00 97.06 398 VAL A N 1
ATOM 3012 C CA . VAL A 1 398 ? -20.854 -19.334 6.552 1.00 97.06 398 VAL A CA 1
ATOM 3013 C C . VAL A 1 398 ? -22.187 -18.796 6.056 1.00 97.06 398 VAL A C 1
ATOM 3015 O O . VAL A 1 398 ? -22.296 -17.609 5.732 1.00 97.06 398 VAL A O 1
ATOM 3018 N N . ARG A 1 399 ? -23.195 -19.671 5.994 1.00 96.44 399 ARG A N 1
ATOM 3019 C CA . ARG A 1 399 ? -24.543 -19.357 5.517 1.00 96.44 399 ARG A CA 1
ATOM 3020 C C . ARG A 1 399 ? -25.523 -19.231 6.670 1.00 96.44 399 ARG A C 1
ATOM 3022 O O . ARG A 1 399 ? -25.716 -20.150 7.461 1.00 96.44 399 ARG A O 1
ATOM 3029 N N . PHE A 1 400 ? -26.238 -18.118 6.676 1.00 96.44 400 PHE A N 1
ATOM 3030 C CA . PHE A 1 400 ? -27.424 -17.915 7.490 1.00 96.44 400 PHE A CA 1
ATOM 3031 C C . PHE A 1 400 ? -28.651 -18.144 6.617 1.00 96.44 400 PHE A C 1
ATOM 3033 O O . PHE A 1 400 ? -28.954 -17.331 5.745 1.00 96.44 400 PHE A O 1
ATOM 3040 N N . ALA A 1 401 ? -29.373 -19.242 6.863 1.00 92.94 401 ALA A N 1
ATOM 3041 C CA . ALA A 1 401 ? -30.613 -19.542 6.142 1.00 92.94 401 ALA A CA 1
ATOM 3042 C C . ALA A 1 401 ? -31.625 -18.391 6.257 1.00 92.94 401 ALA A C 1
ATOM 3044 O O . ALA A 1 401 ? -32.328 -18.083 5.299 1.00 92.94 401 ALA A O 1
ATOM 3045 N N . ARG A 1 402 ? -31.662 -17.728 7.423 1.00 93.31 402 ARG A N 1
ATOM 3046 C CA . ARG A 1 402 ? -32.443 -16.514 7.645 1.00 93.31 402 ARG A CA 1
ATOM 3047 C C . ARG A 1 402 ? -31.787 -15.598 8.680 1.00 93.31 402 ARG A C 1
ATOM 3049 O O . ARG A 1 402 ? -31.440 -16.056 9.767 1.00 93.31 402 ARG A O 1
ATOM 3056 N N . VAL A 1 403 ? -31.702 -14.303 8.385 1.00 93.75 403 VAL A N 1
ATOM 3057 C CA . VAL A 1 403 ? -31.327 -13.243 9.338 1.00 93.75 403 VAL A CA 1
ATOM 3058 C C . VAL A 1 403 ? -32.588 -12.569 9.892 1.00 93.75 403 VAL A C 1
ATOM 3060 O O . VAL A 1 403 ? -32.982 -11.487 9.477 1.00 93.75 403 VAL A O 1
ATOM 3063 N N . GLY A 1 404 ? -33.282 -13.272 10.791 1.00 80.81 404 GLY A N 1
ATOM 3064 C CA . GLY A 1 404 ? -34.565 -12.833 11.355 1.00 80.81 404 GLY A CA 1
ATOM 3065 C C . GLY A 1 404 ? -34.463 -11.743 12.431 1.00 80.81 404 GLY A C 1
ATOM 3066 O O . GLY A 1 404 ? -33.378 -11.290 12.797 1.00 80.81 404 GLY A O 1
ATOM 3067 N N . ASP A 1 405 ? -35.623 -11.354 12.969 1.00 81.19 405 ASP A N 1
ATOM 3068 C CA . ASP A 1 405 ? -35.722 -10.276 13.957 1.00 81.19 405 ASP A CA 1
ATOM 3069 C C . ASP A 1 405 ? -35.192 -10.634 15.351 1.00 81.19 405 ASP A C 1
ATOM 3071 O O . ASP A 1 405 ? -34.713 -9.742 16.052 1.00 81.19 405 ASP A O 1
ATOM 3075 N N . ASP A 1 406 ? -35.238 -11.912 15.743 1.00 93.44 406 ASP A N 1
ATOM 3076 C CA . ASP A 1 406 ? -34.776 -12.368 17.057 1.00 93.44 406 ASP A CA 1
ATOM 3077 C C . ASP A 1 406 ? -33.245 -12.481 17.106 1.00 93.44 406 ASP A C 1
ATOM 3079 O O . ASP A 1 406 ? -32.630 -13.399 16.552 1.00 93.44 406 ASP A O 1
ATOM 3083 N N . TRP A 1 407 ? -32.621 -11.548 17.825 1.00 95.50 407 TRP A N 1
ATOM 3084 C CA . TRP A 1 407 ? -31.179 -11.538 18.038 1.00 95.50 407 TRP A CA 1
ATOM 3085 C C . TRP A 1 407 ? -30.648 -12.775 18.755 1.00 95.50 407 TRP A C 1
ATOM 3087 O O . TRP A 1 407 ? -29.544 -13.221 18.447 1.00 95.50 407 TRP A O 1
ATOM 3097 N N . ALA A 1 408 ? -31.377 -13.326 19.726 1.00 94.81 408 ALA A N 1
ATOM 3098 C CA . ALA A 1 408 ? -30.877 -14.455 20.499 1.00 94.81 408 ALA A CA 1
ATOM 3099 C C . ALA A 1 408 ? -30.763 -15.702 19.618 1.00 94.81 408 ALA A C 1
ATOM 3101 O O . ALA A 1 408 ? -29.779 -16.437 19.722 1.00 94.81 408 ALA A O 1
ATOM 3102 N N . ASP A 1 409 ? -31.728 -15.911 18.726 1.00 94.94 409 ASP A N 1
ATOM 3103 C CA . ASP A 1 409 ? -31.693 -17.008 17.762 1.00 94.94 409 ASP A CA 1
ATOM 3104 C C . ASP A 1 409 ? -30.616 -16.798 16.697 1.00 94.94 409 ASP A C 1
ATOM 3106 O O . ASP A 1 409 ? -29.882 -17.738 16.395 1.00 94.94 409 ASP A O 1
ATOM 3110 N N . LEU A 1 410 ? -30.430 -15.570 16.200 1.00 96.88 410 LEU A N 1
ATOM 3111 C CA . LEU A 1 410 ? -29.380 -15.286 15.217 1.00 96.88 410 LEU A CA 1
ATOM 3112 C C . LEU A 1 410 ? -27.965 -15.459 15.797 1.00 96.88 410 LEU A C 1
ATOM 3114 O O . LEU A 1 410 ? -27.096 -16.038 15.145 1.00 96.88 410 LEU A O 1
ATOM 3118 N N . VAL A 1 411 ? -27.729 -15.029 17.041 1.00 96.38 411 VAL A N 1
ATOM 3119 C CA . VAL A 1 411 ? -26.449 -15.255 17.739 1.00 96.38 411 VAL A CA 1
ATOM 3120 C C . VAL A 1 411 ? -26.196 -16.746 17.968 1.00 96.38 411 VAL A C 1
ATOM 3122 O O . VAL A 1 411 ? -25.068 -17.211 17.795 1.00 96.38 411 VAL A O 1
ATOM 3125 N N . ARG A 1 412 ? -27.231 -17.519 18.323 1.00 93.50 412 ARG A N 1
ATOM 3126 C CA . ARG A 1 412 ? -27.116 -18.982 18.440 1.00 93.50 412 ARG A CA 1
ATOM 3127 C C . ARG A 1 412 ? -26.825 -19.633 17.093 1.00 93.50 412 ARG A C 1
ATOM 3129 O O . ARG A 1 412 ? -25.984 -20.520 17.054 1.00 93.50 412 ARG A O 1
ATOM 3136 N N . ALA A 1 413 ? -27.461 -19.181 16.013 1.00 95.00 413 ALA A N 1
ATOM 3137 C CA . ALA A 1 413 ? -27.196 -19.675 14.665 1.00 95.00 413 ALA A CA 1
ATOM 3138 C C . ALA A 1 413 ? -25.748 -19.397 14.233 1.00 95.00 413 ALA A C 1
ATOM 3140 O O . ALA A 1 413 ? -25.096 -20.283 13.689 1.00 95.00 413 ALA A O 1
ATOM 3141 N N . ALA A 1 414 ? -25.211 -18.212 14.544 1.00 95.44 414 ALA A N 1
ATOM 3142 C CA . ALA A 1 414 ? -23.809 -17.888 14.281 1.00 95.44 414 ALA A CA 1
ATOM 3143 C C . ALA A 1 414 ? -22.861 -18.817 15.057 1.00 95.44 414 ALA A C 1
ATOM 3145 O O . ALA A 1 414 ? -21.951 -19.401 14.474 1.00 95.44 414 ALA A O 1
ATOM 3146 N N . ALA A 1 415 ? -23.109 -19.007 16.357 1.00 90.62 415 ALA A N 1
ATOM 3147 C CA . ALA A 1 415 ? -22.316 -19.914 17.186 1.00 90.62 415 ALA A CA 1
ATOM 3148 C C . ALA A 1 415 ? -22.422 -21.381 16.728 1.00 90.62 415 ALA A C 1
ATOM 3150 O O . ALA A 1 415 ? -21.440 -22.121 16.794 1.00 90.62 415 ALA A O 1
ATOM 3151 N N . GLU A 1 416 ? -23.598 -21.803 16.261 1.00 91.19 416 GLU A N 1
ATOM 3152 C CA . GLU A 1 416 ? -23.821 -23.138 15.708 1.00 91.19 416 GLU A CA 1
ATOM 3153 C C . GLU A 1 416 ? -23.033 -23.344 14.416 1.00 91.19 416 GLU A C 1
ATOM 3155 O O . GLU A 1 416 ? -22.311 -24.329 14.306 1.00 91.19 416 GLU A O 1
ATOM 3160 N N . ALA A 1 417 ? -23.085 -22.394 13.482 1.00 92.06 417 ALA A N 1
ATOM 3161 C CA . ALA A 1 417 ? -22.349 -22.491 12.226 1.00 92.06 417 ALA A CA 1
ATOM 3162 C C . ALA A 1 417 ? -20.829 -22.571 12.450 1.00 92.06 417 ALA A C 1
ATOM 3164 O O . ALA A 1 417 ? -20.144 -23.380 11.824 1.00 92.06 417 ALA A O 1
ATOM 3165 N N . GLU A 1 418 ? -20.291 -21.795 13.398 1.00 88.75 418 GLU A N 1
ATOM 3166 C CA . GLU A 1 418 ? -18.884 -21.913 13.801 1.00 88.75 418 GLU A CA 1
ATOM 3167 C C . GLU A 1 418 ? -18.564 -23.305 14.367 1.00 88.75 418 GLU A C 1
ATOM 3169 O O . GLU A 1 418 ? -17.519 -23.883 14.058 1.00 88.75 418 GLU A O 1
ATOM 3174 N N . ARG A 1 419 ? -19.469 -23.865 15.177 1.00 86.00 419 ARG A N 1
ATOM 3175 C CA . ARG A 1 419 ? -19.314 -25.184 15.802 1.00 86.00 419 ARG A CA 1
ATOM 3176 C C . ARG A 1 419 ? -19.377 -26.327 14.789 1.00 86.00 419 ARG A C 1
ATOM 3178 O O . ARG A 1 419 ? -18.585 -27.263 14.900 1.00 86.00 419 ARG A O 1
ATOM 3185 N N . GLU A 1 420 ? -20.308 -26.269 13.841 1.00 89.31 420 GLU A N 1
ATOM 3186 C CA . GLU A 1 420 ? -20.480 -27.271 12.783 1.00 89.31 420 GLU A CA 1
ATOM 3187 C C . GLU A 1 420 ? -19.339 -27.230 11.763 1.00 89.31 420 GLU A C 1
ATOM 3189 O O . GLU A 1 420 ? -18.909 -28.284 11.297 1.00 89.31 420 GLU A O 1
ATOM 3194 N N . GLY A 1 421 ? -18.811 -26.040 11.461 1.00 89.06 421 GLY A N 1
ATOM 3195 C CA . GLY A 1 421 ? -17.701 -25.861 10.526 1.00 89.06 421 GLY A CA 1
ATOM 3196 C C . GLY A 1 421 ? -16.330 -26.234 11.093 1.00 89.06 421 GLY A C 1
ATOM 3197 O O . GLY A 1 421 ? -15.450 -26.674 10.353 1.00 89.06 421 GLY A O 1
ATOM 3198 N N . ALA A 1 422 ? -16.123 -26.123 12.407 1.00 84.88 422 ALA A N 1
ATOM 3199 C CA . ALA A 1 422 ? -14.805 -26.319 13.016 1.00 84.88 422 ALA A CA 1
ATOM 3200 C C . ALA A 1 422 ? -14.107 -27.669 12.705 1.00 84.88 422 ALA A C 1
ATOM 3202 O O . ALA A 1 422 ? -12.897 -27.657 12.485 1.00 84.88 422 ALA A O 1
ATOM 3203 N N . PRO A 1 423 ? -14.788 -28.834 12.628 1.00 85.06 423 PRO A N 1
ATOM 3204 C CA . PRO A 1 423 ? -14.160 -30.096 12.208 1.00 85.06 423 PRO A CA 1
ATOM 3205 C C . PRO A 1 423 ? -13.661 -30.097 10.756 1.00 85.06 423 PRO A C 1
ATOM 3207 O O . PRO A 1 423 ? -12.846 -30.939 10.386 1.00 85.06 423 PRO A O 1
ATOM 3210 N N . HIS A 1 424 ? -14.162 -29.178 9.933 1.00 91.62 424 HIS A N 1
ATOM 3211 C CA . HIS A 1 424 ? -13.905 -29.099 8.499 1.00 91.62 424 HIS A CA 1
ATOM 3212 C C . HIS A 1 424 ? -13.052 -27.880 8.121 1.00 91.62 424 HIS A C 1
ATOM 3214 O O . HIS A 1 424 ? -12.730 -27.705 6.950 1.00 91.62 424 HIS A O 1
ATOM 3220 N N . GLN A 1 425 ? -12.649 -27.050 9.087 1.00 91.25 425 GLN A N 1
ATOM 3221 C CA . GLN A 1 425 ? -12.015 -25.747 8.845 1.00 91.25 425 GLN A CA 1
ATOM 3222 C C . GLN A 1 425 ? -10.664 -25.798 8.109 1.00 91.25 425 GLN A C 1
ATOM 3224 O O . GLN A 1 425 ? -10.221 -24.786 7.578 1.00 91.25 425 GLN A O 1
ATOM 3229 N N . ALA A 1 426 ? -10.002 -26.958 8.058 1.00 92.81 426 ALA A N 1
ATOM 3230 C CA . ALA A 1 426 ? -8.761 -27.145 7.301 1.00 92.81 426 ALA A CA 1
ATOM 3231 C C . ALA A 1 426 ? -8.988 -27.348 5.789 1.00 92.81 426 ALA A C 1
ATOM 3233 O O . ALA A 1 426 ? -8.024 -27.395 5.034 1.00 92.81 426 ALA A O 1
ATOM 3234 N N . TYR A 1 427 ? -10.238 -27.486 5.332 1.00 95.62 427 TYR A N 1
ATOM 3235 C CA . TYR A 1 427 ? -10.541 -27.635 3.909 1.00 95.62 427 TYR A CA 1
ATOM 3236 C C . TYR A 1 427 ? -10.239 -26.327 3.163 1.00 95.62 427 TYR A C 1
ATOM 3238 O O . TYR A 1 427 ? -10.807 -25.298 3.524 1.00 95.62 427 TYR A O 1
ATOM 3246 N N . PRO A 1 428 ? -9.383 -26.314 2.133 1.00 94.62 428 PRO A N 1
ATOM 3247 C CA . PRO A 1 428 ? -8.913 -25.065 1.548 1.00 94.62 428 PRO A CA 1
ATOM 3248 C C . PRO A 1 428 ? -9.997 -24.364 0.724 1.00 94.62 428 PRO A C 1
ATOM 3250 O O . PRO A 1 428 ? -10.657 -24.975 -0.121 1.00 94.62 428 PRO A O 1
ATOM 3253 N N . GLN A 1 429 ? -10.127 -23.048 0.909 1.00 93.44 429 GLN A N 1
ATOM 3254 C CA . GLN A 1 429 ? -11.064 -22.214 0.148 1.00 93.44 429 GLN A CA 1
ATOM 3255 C C . GLN A 1 429 ? -10.861 -22.339 -1.371 1.00 93.44 429 GLN A C 1
ATOM 3257 O O . GLN A 1 429 ? -11.840 -22.421 -2.112 1.00 93.44 429 GLN A O 1
ATOM 3262 N N . ALA A 1 430 ? -9.612 -22.394 -1.845 1.00 88.56 430 ALA A N 1
ATOM 3263 C CA . ALA A 1 430 ? -9.309 -22.505 -3.272 1.00 88.56 430 ALA A CA 1
ATOM 3264 C C . ALA A 1 430 ? -9.963 -23.745 -3.913 1.00 88.56 430 ALA A C 1
ATOM 3266 O O . ALA A 1 430 ? -10.519 -23.651 -5.005 1.00 88.56 430 ALA A O 1
ATOM 3267 N N . ALA A 1 431 ? -10.011 -24.873 -3.194 1.00 91.19 431 ALA A N 1
ATOM 3268 C CA . ALA A 1 431 ? -10.676 -26.086 -3.667 1.00 91.19 431 ALA A CA 1
ATOM 3269 C C . ALA A 1 431 ? -12.209 -25.949 -3.718 1.00 91.19 431 ALA A C 1
ATOM 3271 O O . ALA A 1 431 ? -12.864 -26.649 -4.490 1.00 91.19 431 ALA A O 1
ATOM 3272 N N . LEU A 1 432 ? -12.809 -25.069 -2.904 1.00 93.12 432 LEU A N 1
ATOM 3273 C CA . LEU A 1 432 ? -14.233 -24.731 -3.028 1.00 93.12 432 LEU A CA 1
ATOM 3274 C C . LEU A 1 432 ? -14.481 -23.904 -4.283 1.00 93.12 432 LEU A C 1
ATOM 3276 O O . LEU A 1 432 ? -15.387 -24.225 -5.046 1.00 93.12 432 LEU A O 1
ATOM 3280 N N . VAL A 1 433 ? -13.662 -22.876 -4.512 1.00 90.19 433 VAL A N 1
ATOM 3281 C CA . VAL A 1 433 ? -13.771 -22.002 -5.690 1.00 90.19 433 VAL A CA 1
ATOM 3282 C C . VAL A 1 433 ? -13.618 -22.808 -6.979 1.00 90.19 433 VAL A C 1
ATOM 3284 O O . VAL A 1 433 ? -14.443 -22.671 -7.879 1.00 90.19 433 VAL A O 1
ATOM 3287 N N . GLU A 1 434 ? -12.633 -23.707 -7.040 1.00 87.56 434 GLU A N 1
ATOM 3288 C CA . GLU A 1 434 ? -12.419 -24.600 -8.185 1.00 87.56 434 GLU A CA 1
ATOM 3289 C C . GLU A 1 434 ? -13.651 -25.474 -8.469 1.00 87.56 434 GLU A C 1
ATOM 3291 O O . GLU A 1 434 ? -14.112 -25.555 -9.606 1.00 87.56 434 GLU A O 1
ATOM 3296 N N . ARG A 1 435 ? -14.236 -26.091 -7.433 1.00 91.25 435 ARG A N 1
ATOM 3297 C CA . ARG A 1 435 ? -15.418 -26.959 -7.579 1.00 91.25 435 ARG A CA 1
ATOM 3298 C C . ARG A 1 435 ? -16.691 -26.197 -7.938 1.00 91.25 435 ARG A C 1
ATOM 3300 O O . ARG A 1 435 ? -17.545 -26.747 -8.629 1.00 91.25 435 ARG A O 1
ATOM 3307 N N . LEU A 1 436 ? -16.840 -24.970 -7.445 1.00 89.94 436 LEU A N 1
ATOM 3308 C CA . LEU A 1 436 ? -18.002 -24.121 -7.713 1.00 89.94 436 LEU A CA 1
ATOM 3309 C C . LEU A 1 436 ? -17.912 -23.422 -9.075 1.00 89.94 436 LEU A C 1
ATOM 3311 O O . LEU A 1 436 ? -18.944 -23.035 -9.619 1.00 89.94 436 LEU A O 1
ATOM 3315 N N . GLY A 1 437 ? -16.700 -23.218 -9.604 1.00 87.06 437 GLY A N 1
ATOM 3316 C CA . GLY A 1 437 ? -16.459 -22.389 -10.788 1.00 87.06 437 GLY A CA 1
ATOM 3317 C C . GLY A 1 437 ? -16.755 -20.900 -10.564 1.00 87.06 437 GLY A C 1
ATOM 3318 O O . GLY A 1 437 ? -16.932 -20.161 -11.528 1.00 87.06 437 GLY A O 1
ATOM 3319 N N . ARG A 1 438 ? -16.860 -20.469 -9.301 1.00 87.38 438 ARG A N 1
ATOM 3320 C CA . ARG A 1 438 ? -17.138 -19.089 -8.873 1.00 87.38 438 ARG A CA 1
ATOM 3321 C C . ARG A 1 438 ? -16.635 -18.850 -7.443 1.00 87.38 438 ARG A C 1
ATOM 3323 O O . ARG A 1 438 ? -16.426 -19.823 -6.711 1.00 87.38 438 ARG A O 1
ATOM 3330 N N . PRO A 1 439 ? -16.515 -17.589 -6.993 1.00 88.12 439 PRO A N 1
ATOM 3331 C CA . PRO A 1 439 ? -16.269 -17.278 -5.589 1.00 88.12 439 PRO A CA 1
ATOM 3332 C C . PRO A 1 439 ? -17.324 -17.896 -4.655 1.00 88.12 439 PRO A C 1
ATOM 3334 O O . PRO A 1 439 ? -18.519 -17.933 -4.966 1.00 88.12 439 PRO A O 1
ATOM 3337 N N . ALA A 1 440 ? -16.873 -18.380 -3.494 1.00 90.69 440 ALA A N 1
ATOM 3338 C CA . ALA A 1 440 ? -17.736 -19.004 -2.487 1.00 90.69 440 ALA A CA 1
ATOM 3339 C C . ALA A 1 440 ? -18.536 -17.983 -1.649 1.00 90.69 440 ALA A C 1
ATOM 3341 O O . ALA A 1 440 ? -19.533 -18.346 -1.031 1.00 90.69 440 ALA A O 1
ATOM 3342 N N . PHE A 1 441 ? -18.092 -16.725 -1.612 1.00 92.44 441 PHE A N 1
ATOM 3343 C CA . PHE A 1 441 ? -18.701 -15.613 -0.880 1.00 92.44 441 PHE A CA 1
ATOM 3344 C C . PHE A 1 441 ? -18.197 -14.274 -1.442 1.00 92.44 441 PHE A C 1
ATOM 3346 O O . PHE A 1 441 ? -17.136 -14.224 -2.063 1.00 92.44 441 PHE A O 1
ATOM 3353 N N . ASP A 1 442 ? -18.933 -13.195 -1.164 1.00 88.94 442 ASP A N 1
ATOM 3354 C CA . ASP A 1 442 ? -18.622 -11.842 -1.656 1.00 88.94 442 ASP A CA 1
ATOM 3355 C C . ASP A 1 442 ? -17.908 -10.965 -0.621 1.00 88.94 442 ASP A C 1
ATOM 3357 O O . ASP A 1 442 ? -17.164 -10.052 -0.968 1.00 88.94 442 ASP A O 1
ATOM 3361 N N . VAL A 1 443 ? -18.159 -11.235 0.661 1.00 93.44 443 VAL A N 1
ATOM 3362 C CA . VAL A 1 443 ? -17.753 -10.373 1.776 1.00 93.44 443 VAL A CA 1
ATOM 3363 C C . VAL A 1 443 ? -17.048 -11.197 2.823 1.00 93.44 443 VAL A C 1
ATOM 3365 O O . VAL A 1 443 ? -17.586 -12.231 3.235 1.00 93.44 443 VAL A O 1
ATOM 3368 N N . THR A 1 444 ? -15.898 -10.726 3.295 1.00 95.12 444 THR A N 1
ATOM 3369 C CA . THR A 1 444 ? -15.189 -11.365 4.404 1.00 95.12 444 THR A CA 1
ATOM 3370 C C . THR A 1 444 ? -15.462 -10.684 5.739 1.00 95.12 444 THR A C 1
ATOM 3372 O O . THR A 1 444 ? -15.573 -9.463 5.828 1.00 95.12 444 THR A O 1
ATOM 3375 N N . PHE A 1 445 ? -15.560 -11.494 6.789 1.00 96.31 445 PHE A N 1
ATOM 3376 C CA . PHE A 1 445 ? -15.654 -11.079 8.178 1.00 96.31 445 PHE A CA 1
ATOM 3377 C C . PHE A 1 445 ? -14.525 -11.714 8.983 1.00 96.31 445 PHE A C 1
ATOM 3379 O O . PHE A 1 445 ? -14.383 -12.940 9.052 1.00 96.31 445 PHE A O 1
ATOM 3386 N N . ASN A 1 446 ? -13.744 -10.867 9.632 1.00 93.25 446 ASN A N 1
ATOM 3387 C CA . ASN A 1 446 ? -12.671 -11.256 10.523 1.00 93.25 446 ASN A CA 1
ATOM 3388 C C . ASN A 1 446 ? -12.902 -10.634 11.901 1.00 93.25 446 ASN A C 1
ATOM 3390 O O . ASN A 1 446 ? -13.251 -9.460 12.022 1.00 93.25 446 ASN A O 1
ATOM 3394 N N . PHE A 1 447 ? -12.682 -11.428 12.942 1.00 90.44 447 PHE A N 1
ATOM 3395 C CA . PHE A 1 447 ? -12.768 -10.986 14.326 1.00 90.44 447 PHE A CA 1
ATOM 3396 C C . PHE A 1 447 ? -11.437 -11.254 15.012 1.00 90.44 447 PHE A C 1
ATOM 3398 O O . PHE A 1 447 ? -10.992 -12.402 15.085 1.00 90.44 447 PHE A O 1
ATOM 3405 N N . MET A 1 448 ? -10.830 -10.201 15.544 1.00 80.81 448 MET A N 1
ATOM 3406 C CA . MET A 1 448 ? -9.569 -10.262 16.269 1.00 80.81 448 MET A CA 1
ATOM 3407 C C . MET A 1 448 ? -9.791 -9.763 17.691 1.00 80.81 448 MET A C 1
ATOM 3409 O O . MET A 1 448 ? -10.383 -8.712 17.912 1.00 80.81 448 MET A O 1
ATOM 3413 N N . ASN A 1 449 ? -9.311 -10.529 18.661 1.00 75.31 449 ASN A N 1
ATOM 3414 C CA . ASN A 1 449 ? -9.318 -10.140 20.062 1.00 75.31 449 ASN A CA 1
ATOM 3415 C C . ASN A 1 449 ? -7.876 -10.174 20.555 1.00 75.31 449 ASN A C 1
ATOM 3417 O O . ASN A 1 449 ? -7.381 -11.238 20.929 1.00 75.31 449 ASN A O 1
ATOM 3421 N N . PHE A 1 450 ? -7.194 -9.032 20.509 1.00 64.38 450 PHE A N 1
ATOM 3422 C CA . PHE A 1 450 ? -5.812 -8.910 20.967 1.00 64.38 450 PHE A CA 1
ATOM 3423 C C . PHE A 1 450 ? -5.802 -8.683 22.473 1.00 64.38 450 PHE A C 1
ATOM 3425 O O . PHE A 1 450 ? -5.448 -7.619 22.981 1.00 64.38 450 PHE A O 1
ATOM 3432 N N . ARG A 1 451 ? -6.203 -9.720 23.206 1.00 54.91 451 ARG A N 1
ATOM 3433 C CA . ARG A 1 451 ? -6.131 -9.734 24.670 1.00 54.91 451 ARG A CA 1
ATOM 3434 C C . ARG A 1 451 ? -4.699 -9.532 25.163 1.00 54.91 451 ARG A C 1
ATOM 3436 O O . ARG A 1 451 ? -4.467 -8.958 26.219 1.00 54.91 451 ARG A O 1
ATOM 3443 N N . ASP A 1 452 ? -3.760 -9.952 24.331 1.00 45.94 452 ASP A N 1
ATOM 3444 C CA . ASP A 1 452 ? -2.335 -9.944 24.578 1.00 45.94 452 ASP A CA 1
ATOM 3445 C C . ASP A 1 452 ? -1.681 -8.609 24.174 1.00 45.94 452 ASP A C 1
ATOM 3447 O O . ASP A 1 452 ? -0.466 -8.533 24.221 1.00 45.94 452 ASP A O 1
ATOM 3451 N N . GLN A 1 453 ? -2.427 -7.542 23.815 1.00 44.28 453 GLN A N 1
ATOM 3452 C CA . GLN A 1 453 ? -1.833 -6.198 23.672 1.00 44.28 453 GLN A CA 1
ATOM 3453 C C . GLN A 1 453 ? -1.449 -5.567 25.028 1.00 44.28 453 GLN A C 1
ATOM 3455 O O . GLN A 1 453 ? -0.455 -4.852 25.120 1.00 44.28 453 GLN A O 1
ATOM 3460 N N . GLN A 1 454 ? -2.192 -5.892 26.094 1.00 43.44 454 GLN A N 1
ATOM 3461 C CA . GLN A 1 454 ? -1.824 -5.536 27.469 1.00 43.44 454 GLN A CA 1
ATOM 3462 C C . GLN A 1 454 ? -0.584 -6.329 27.908 1.00 43.44 454 GLN A C 1
ATOM 3464 O O . GLN A 1 454 ? 0.361 -5.750 28.419 1.00 43.44 454 GLN A O 1
ATOM 3469 N N . GLU A 1 455 ? -0.535 -7.629 27.591 1.00 45.47 455 GLU A N 1
ATOM 3470 C CA . GLU A 1 455 ? 0.654 -8.460 27.803 1.00 45.47 455 GLU A CA 1
ATOM 3471 C C . GLU A 1 455 ? 1.828 -7.985 26.921 1.00 45.47 455 GLU A C 1
ATOM 3473 O O . GLU A 1 455 ? 2.942 -7.946 27.401 1.00 45.47 455 GLU A O 1
ATOM 3478 N N . LEU A 1 456 ? 1.605 -7.523 25.681 1.00 44.53 456 LEU A N 1
ATOM 3479 C CA . LEU A 1 456 ? 2.588 -6.858 24.795 1.00 44.53 456 LEU A CA 1
ATOM 3480 C C . LEU A 1 456 ? 3.201 -5.632 25.472 1.00 44.53 456 LEU A C 1
ATOM 3482 O O . LEU A 1 456 ? 4.419 -5.507 25.506 1.00 44.53 456 LEU A O 1
ATOM 3486 N N . ALA A 1 457 ? 2.357 -4.741 25.998 1.00 44.78 457 ALA A N 1
ATOM 3487 C CA . ALA A 1 457 ? 2.784 -3.526 26.683 1.00 44.78 457 ALA A CA 1
ATOM 3488 C C . ALA A 1 457 ? 3.502 -3.839 28.008 1.00 44.78 457 ALA A C 1
ATOM 3490 O O . ALA A 1 457 ? 4.445 -3.139 28.372 1.00 44.78 457 ALA A O 1
ATOM 3491 N N . ASP A 1 458 ? 3.096 -4.917 28.688 1.00 45.06 458 ASP A N 1
ATOM 3492 C CA . ASP A 1 458 ? 3.692 -5.396 29.939 1.00 45.06 458 ASP A CA 1
ATOM 3493 C C . ASP A 1 458 ? 4.972 -6.245 29.714 1.00 45.06 458 ASP A C 1
ATOM 3495 O O . ASP A 1 458 ? 5.805 -6.358 30.616 1.00 45.06 458 ASP A O 1
ATOM 3499 N N . LEU A 1 459 ? 5.157 -6.841 28.525 1.00 45.50 459 LEU A N 1
ATOM 3500 C CA . LEU A 1 459 ? 6.291 -7.703 28.134 1.00 45.50 459 LEU A CA 1
ATOM 3501 C C . LEU A 1 459 ? 7.418 -6.941 27.428 1.00 45.50 459 LEU A C 1
ATOM 3503 O O . LEU A 1 459 ? 8.545 -7.445 27.340 1.00 45.50 459 LEU A O 1
ATOM 3507 N N . THR A 1 460 ? 7.153 -5.741 26.912 1.00 50.88 460 THR A N 1
ATOM 3508 C CA . THR A 1 460 ? 8.217 -4.858 26.440 1.00 50.88 460 THR A CA 1
ATOM 3509 C C . THR A 1 460 ? 8.850 -4.168 27.644 1.00 50.88 460 THR A C 1
ATOM 3511 O O . THR A 1 460 ? 8.282 -3.239 28.207 1.00 50.88 460 THR A O 1
ATOM 3514 N N . ALA A 1 461 ? 10.067 -4.564 28.025 1.00 52.03 461 ALA A N 1
ATOM 3515 C CA . ALA A 1 461 ? 10.839 -3.814 29.023 1.00 52.03 461 ALA A CA 1
ATOM 3516 C C . ALA A 1 461 ? 11.282 -2.417 28.535 1.00 52.03 461 ALA A C 1
ATOM 3518 O O . ALA A 1 461 ? 11.835 -1.643 29.315 1.00 52.03 461 ALA A O 1
ATOM 3519 N N . ALA A 1 462 ? 11.022 -2.088 27.265 1.00 58.69 462 ALA A N 1
ATOM 3520 C CA . ALA A 1 462 ? 11.116 -0.744 26.715 1.00 58.69 462 ALA A CA 1
ATOM 3521 C C . ALA A 1 462 ? 9.696 -0.171 26.521 1.00 58.69 462 ALA A C 1
ATOM 3523 O O . ALA A 1 462 ? 8.864 -0.869 25.941 1.00 58.69 462 ALA A O 1
ATOM 3524 N N . PRO A 1 463 ? 9.393 1.062 26.964 1.00 65.00 463 PRO A N 1
ATOM 3525 C CA . PRO A 1 463 ? 8.068 1.647 26.768 1.00 65.00 463 PRO A CA 1
ATOM 3526 C C . PRO A 1 463 ? 7.789 1.808 25.269 1.00 65.00 463 PRO A C 1
ATOM 3528 O O . PRO A 1 463 ? 8.595 2.414 24.565 1.00 65.00 463 PRO A O 1
ATOM 3531 N N . THR A 1 464 ? 6.677 1.257 24.770 1.00 69.00 464 THR A N 1
ATOM 3532 C CA . THR A 1 464 ? 6.292 1.362 23.353 1.00 69.00 464 THR A CA 1
ATOM 3533 C C . THR A 1 464 ? 4.970 2.098 23.166 1.00 69.00 464 THR A C 1
ATOM 3535 O O . THR A 1 464 ? 4.081 2.040 24.017 1.00 69.00 464 THR A O 1
ATOM 3538 N N . SER A 1 465 ? 4.824 2.806 22.048 1.00 69.31 465 SER A N 1
ATOM 3539 C CA . SER A 1 465 ? 3.621 3.566 21.705 1.00 69.31 465 SER A CA 1
ATOM 3540 C C . SER A 1 465 ? 3.384 3.601 20.188 1.00 69.31 465 SER A C 1
ATOM 3542 O O . SER A 1 465 ? 4.175 3.082 19.405 1.00 69.31 465 SER A O 1
ATOM 3544 N N . ARG A 1 466 ? 2.257 4.192 19.762 1.00 68.69 466 ARG A N 1
ATOM 3545 C CA . ARG A 1 466 ? 1.925 4.459 18.343 1.00 68.69 466 ARG A CA 1
ATOM 3546 C C . ARG A 1 466 ? 1.929 3.229 17.424 1.00 68.69 466 ARG A C 1
ATOM 3548 O O . ARG A 1 466 ? 2.289 3.334 16.259 1.00 68.69 466 ARG A O 1
ATOM 3555 N N . TRP A 1 467 ? 1.449 2.097 17.931 1.00 73.38 467 TRP A N 1
ATOM 3556 C CA . TRP A 1 467 ? 1.273 0.880 17.144 1.00 73.38 467 TRP A CA 1
ATOM 3557 C C . TRP A 1 467 ? 0.294 1.100 15.988 1.00 73.38 467 TRP A C 1
ATOM 3559 O O . TRP A 1 467 ? -0.879 1.429 16.193 1.00 73.38 467 TRP A O 1
ATOM 3569 N N . ARG A 1 468 ? 0.771 0.906 14.762 1.00 76.50 468 ARG A N 1
ATOM 3570 C CA . ARG A 1 468 ? -0.027 0.972 13.536 1.00 76.50 468 ARG A CA 1
ATOM 3571 C C . ARG A 1 468 ? 0.164 -0.310 12.746 1.00 76.50 468 ARG A C 1
ATOM 3573 O O . ARG A 1 468 ? 1.240 -0.882 12.755 1.00 76.50 468 ARG A O 1
ATOM 3580 N N . ARG A 1 469 ? -0.896 -0.744 12.060 1.00 79.56 469 ARG A N 1
ATOM 3581 C CA . ARG A 1 469 ? -0.886 -1.890 11.143 1.00 79.56 469 ARG A CA 1
ATOM 3582 C C . ARG A 1 469 ? -1.495 -1.510 9.805 1.00 79.56 469 ARG A C 1
ATOM 3584 O O . ARG A 1 469 ? -2.578 -0.907 9.730 1.00 79.56 469 ARG A O 1
ATOM 3591 N N . ARG A 1 470 ? -0.822 -1.914 8.736 1.00 76.69 470 ARG A N 1
ATOM 3592 C CA . ARG A 1 470 ? -1.255 -1.776 7.347 1.00 76.69 470 ARG A CA 1
ATOM 3593 C C . ARG A 1 470 ? -1.129 -3.119 6.639 1.00 76.69 470 ARG A C 1
ATOM 3595 O O . ARG A 1 470 ? -0.181 -3.862 6.851 1.00 76.69 470 ARG A O 1
ATOM 3602 N N . GLY A 1 471 ? -2.094 -3.399 5.775 1.00 78.88 471 GLY A N 1
ATOM 3603 C CA . GLY A 1 471 ? -2.016 -4.488 4.814 1.00 78.88 471 GLY A CA 1
ATOM 3604 C C . GLY A 1 471 ? -3.123 -4.371 3.778 1.00 78.88 471 GLY A C 1
ATOM 3605 O O . GLY A 1 471 ? -4.122 -3.678 4.014 1.00 78.88 471 GLY A O 1
ATOM 3606 N N . LYS A 1 472 ? -2.930 -5.014 2.629 1.00 81.06 472 LYS A N 1
ATOM 3607 C CA . LYS A 1 472 ? -3.888 -5.013 1.520 1.00 81.06 472 LYS A CA 1
ATOM 3608 C C . LYS A 1 472 ? -4.284 -6.453 1.170 1.00 81.06 472 LYS A C 1
ATOM 3610 O O . LYS A 1 472 ? -3.447 -7.195 0.658 1.00 81.06 472 LYS A O 1
ATOM 3615 N N . PRO A 1 473 ? -5.517 -6.892 1.488 1.00 80.25 473 PRO A N 1
ATOM 3616 C CA . PRO A 1 473 ? -6.032 -8.181 1.033 1.00 80.25 473 PRO A CA 1
ATOM 3617 C C . PRO A 1 473 ? -6.634 -8.069 -0.379 1.00 80.25 473 PRO A C 1
ATOM 3619 O O . PRO A 1 473 ? -6.963 -6.979 -0.832 1.00 80.25 473 PRO A O 1
ATOM 3622 N N . SER A 1 474 ? -6.864 -9.207 -1.037 1.00 81.75 474 SER A N 1
ATOM 3623 C CA . SER A 1 474 ? -7.453 -9.290 -2.387 1.00 81.75 474 SER A CA 1
ATOM 3624 C C . SER A 1 474 ? -8.990 -9.380 -2.418 1.00 81.75 474 SER A C 1
ATOM 3626 O O . SER A 1 474 ? -9.562 -9.796 -3.425 1.00 81.75 474 SER A O 1
ATOM 3628 N N . PHE A 1 475 ? -9.672 -9.141 -1.295 1.00 87.19 475 PHE A N 1
ATOM 3629 C CA . PHE A 1 475 ? -11.128 -9.296 -1.209 1.00 87.19 475 PHE A CA 1
ATOM 3630 C C . PHE A 1 475 ? -11.821 -7.970 -1.532 1.00 87.19 475 PHE A C 1
ATOM 3632 O O . PHE A 1 475 ? -11.455 -6.972 -0.913 1.00 87.19 475 PHE A O 1
ATOM 3639 N N . PRO A 1 476 ? -12.857 -7.954 -2.396 1.00 87.31 476 PRO A N 1
ATOM 3640 C CA . PRO A 1 476 ? -13.525 -6.723 -2.828 1.00 87.31 476 PRO A CA 1
ATOM 3641 C C . PRO A 1 476 ? -14.277 -6.034 -1.690 1.00 87.31 476 PRO A C 1
ATOM 3643 O O . PRO A 1 476 ? -14.508 -4.833 -1.737 1.00 87.31 476 PRO A O 1
ATOM 3646 N N . PHE A 1 477 ? -14.660 -6.779 -0.650 1.00 92.56 477 PHE A N 1
ATOM 3647 C CA . PHE A 1 477 ? -15.252 -6.218 0.552 1.00 92.56 477 PHE A CA 1
ATOM 3648 C C . PHE A 1 477 ? -14.845 -7.034 1.777 1.00 92.56 477 PHE A C 1
ATOM 3650 O O . PHE A 1 477 ? -15.146 -8.227 1.874 1.00 92.56 477 PHE A O 1
ATOM 3657 N N . HIS A 1 478 ? -14.138 -6.406 2.712 1.00 92.50 478 HIS A N 1
ATOM 3658 C CA . HIS A 1 478 ? -13.613 -7.060 3.901 1.00 92.50 478 HIS A CA 1
ATOM 3659 C C . HIS A 1 478 ? -13.884 -6.249 5.164 1.00 92.50 478 HIS A C 1
ATOM 3661 O O . HIS A 1 478 ? -13.691 -5.035 5.219 1.00 92.50 478 HIS A O 1
ATOM 3667 N N . VAL A 1 479 ? -14.317 -6.945 6.208 1.00 94.75 479 VAL A N 1
ATOM 3668 C CA . VAL A 1 479 ? -14.753 -6.362 7.474 1.00 94.75 479 VAL A CA 1
ATOM 3669 C C . VAL A 1 479 ? -13.924 -6.972 8.594 1.00 94.75 479 VAL A C 1
ATOM 3671 O O . VAL A 1 479 ? -13.985 -8.176 8.831 1.00 94.75 479 VAL A O 1
ATOM 3674 N N . ASN A 1 480 ? -13.154 -6.149 9.299 1.00 92.19 480 ASN A N 1
ATOM 3675 C CA . ASN A 1 480 ? -12.403 -6.552 10.483 1.00 92.19 480 ASN A CA 1
ATOM 3676 C C . ASN A 1 480 ? -13.008 -5.890 11.720 1.00 92.19 480 ASN A C 1
ATOM 3678 O O . ASN A 1 480 ? -13.057 -4.664 11.792 1.00 92.19 480 ASN A O 1
ATOM 3682 N N . LEU A 1 481 ? -13.417 -6.684 12.706 1.00 91.62 481 LEU A N 1
ATOM 3683 C CA . LEU A 1 481 ? -13.709 -6.201 14.051 1.00 91.62 481 LEU A CA 1
ATOM 3684 C C . LEU A 1 481 ? -12.558 -6.586 14.978 1.00 91.62 481 LEU A C 1
ATOM 3686 O O . LEU A 1 481 ? -12.322 -7.767 15.229 1.00 91.62 481 LEU A O 1
ATOM 3690 N N . GLU A 1 482 ? -11.864 -5.584 15.493 1.00 86.12 482 GLU A N 1
ATOM 3691 C CA . GLU A 1 482 ? -10.783 -5.733 16.456 1.00 86.12 482 GLU A CA 1
ATOM 3692 C C . GLU A 1 482 ? -11.254 -5.307 17.848 1.00 86.12 482 GLU A C 1
ATOM 3694 O O . GLU A 1 482 ? -11.940 -4.296 17.982 1.00 86.12 482 GLU A O 1
ATOM 3699 N N . ILE A 1 483 ? -10.903 -6.068 18.884 1.00 81.31 483 ILE A N 1
ATOM 3700 C CA . ILE A 1 483 ? -11.078 -5.684 20.288 1.00 81.31 483 ILE A CA 1
ATOM 3701 C C . ILE A 1 483 ? -9.716 -5.711 20.979 1.00 81.31 483 ILE A C 1
ATOM 3703 O O . ILE A 1 483 ? -9.033 -6.738 20.974 1.00 81.31 483 ILE A O 1
ATOM 3707 N N . THR A 1 484 ? -9.369 -4.584 21.601 1.00 69.38 484 THR A N 1
ATOM 3708 C CA . THR A 1 484 ? -8.069 -4.315 22.223 1.00 69.38 484 THR A CA 1
ATOM 3709 C C . THR A 1 484 ? -8.284 -3.469 23.480 1.00 69.38 484 THR A C 1
ATOM 3711 O O . THR A 1 484 ? -8.877 -2.393 23.414 1.00 69.38 484 THR A O 1
ATOM 3714 N N . GLY A 1 485 ? -7.835 -3.943 24.650 1.00 62.53 485 GLY A N 1
ATOM 3715 C CA . GLY A 1 485 ? -7.901 -3.172 25.906 1.00 62.53 485 GLY A CA 1
ATOM 3716 C C . GLY A 1 485 ? -9.309 -2.681 26.288 1.00 62.53 485 GLY A C 1
ATOM 3717 O O . GLY A 1 485 ? -9.471 -1.570 26.788 1.00 62.53 485 GLY A O 1
ATOM 3718 N N . GLY A 1 486 ? -10.350 -3.460 25.971 1.00 69.19 486 GLY A N 1
ATOM 3719 C CA . GLY A 1 486 ? -11.752 -3.095 26.218 1.00 69.19 486 GLY A CA 1
ATOM 3720 C C . GLY A 1 486 ? -12.348 -2.073 25.240 1.00 69.19 486 GLY A C 1
ATOM 3721 O O . GLY A 1 486 ? -13.524 -1.734 25.373 1.00 69.19 486 GLY A O 1
ATOM 3722 N N . ARG A 1 487 ? -11.583 -1.605 24.248 1.00 73.69 487 ARG A N 1
ATOM 3723 C CA . ARG A 1 487 ? -12.060 -0.804 23.110 1.00 73.69 487 ARG A CA 1
ATOM 3724 C C . ARG A 1 487 ? -12.235 -1.698 21.891 1.00 73.69 487 ARG A C 1
ATOM 3726 O O . ARG A 1 487 ? -11.559 -2.718 21.771 1.00 73.69 487 ARG A O 1
ATOM 3733 N N . GLY A 1 488 ? -13.152 -1.334 21.003 1.00 81.94 488 GLY A N 1
ATOM 3734 C CA . GLY A 1 488 ? -13.333 -2.025 19.730 1.00 81.94 488 GLY A CA 1
ATOM 3735 C C . GLY A 1 488 ? -13.031 -1.091 18.569 1.00 81.94 488 GLY A C 1
ATOM 3736 O O . GLY A 1 488 ? -13.254 0.107 18.685 1.00 81.94 488 GLY A O 1
ATOM 3737 N N . GLN A 1 489 ? -12.560 -1.624 17.451 1.00 87.88 489 GLN A N 1
ATOM 3738 C CA . GLN A 1 489 ? -12.425 -0.890 16.199 1.00 87.88 489 GLN A CA 1
ATOM 3739 C C . GLN A 1 489 ? -12.962 -1.745 15.056 1.00 87.88 489 GLN A C 1
ATOM 3741 O O . GLN A 1 489 ? -12.574 -2.899 14.876 1.00 87.88 489 GLN A O 1
ATOM 3746 N N . LEU A 1 490 ? -13.863 -1.170 14.272 1.00 90.06 490 LEU A N 1
ATOM 3747 C CA . LEU A 1 490 ? -14.374 -1.744 13.041 1.00 90.06 490 LEU A CA 1
ATOM 3748 C C . LEU A 1 490 ? -13.614 -1.127 11.867 1.00 90.06 490 LEU A C 1
ATOM 3750 O O . LEU A 1 490 ? -13.656 0.084 11.671 1.00 90.06 490 LEU A O 1
ATOM 3754 N N . ARG A 1 491 ? -12.923 -1.956 11.084 1.00 89.88 491 ARG A N 1
ATOM 3755 C CA . ARG A 1 491 ? -12.181 -1.554 9.884 1.00 89.88 491 ARG A CA 1
ATOM 3756 C C . ARG A 1 491 ? -12.791 -2.245 8.679 1.00 89.88 491 ARG A C 1
ATOM 3758 O O . ARG A 1 491 ? -12.713 -3.467 8.551 1.00 89.88 491 ARG A O 1
ATOM 3765 N N . ILE A 1 492 ? -13.391 -1.458 7.807 1.00 91.69 492 ILE A N 1
ATOM 3766 C CA . ILE A 1 492 ? -14.056 -1.925 6.600 1.00 91.69 492 ILE A CA 1
ATOM 3767 C C . ILE A 1 492 ? -13.216 -1.469 5.422 1.00 91.69 492 ILE A C 1
ATOM 3769 O O . ILE A 1 492 ? -13.048 -0.268 5.240 1.00 91.69 492 ILE A O 1
ATOM 3773 N N . GLY A 1 493 ? -12.684 -2.402 4.644 1.00 90.69 493 GLY A N 1
ATOM 3774 C CA . GLY A 1 493 ? -12.062 -2.085 3.368 1.00 90.69 493 GLY A CA 1
ATOM 3775 C C . GLY A 1 493 ? -12.905 -2.612 2.219 1.00 90.69 493 GLY A C 1
ATOM 3776 O O . GLY A 1 493 ? -13.477 -3.701 2.297 1.00 90.69 493 GLY A O 1
ATOM 3777 N N . HIS A 1 494 ? -13.006 -1.828 1.160 1.00 90.25 494 HIS A N 1
ATOM 3778 C CA . HIS A 1 494 ? -13.809 -2.162 -0.009 1.00 90.25 494 HIS A CA 1
ATOM 3779 C C . HIS A 1 494 ? -13.144 -1.669 -1.284 1.00 90.25 494 HIS A C 1
ATOM 3781 O O . HIS A 1 494 ? -12.375 -0.707 -1.242 1.00 90.25 494 HIS A O 1
ATOM 3787 N N . ASP A 1 495 ? -13.441 -2.347 -2.383 1.00 88.81 495 ASP A N 1
ATOM 3788 C CA . ASP A 1 495 ? -13.112 -1.931 -3.735 1.00 88.81 495 ASP A CA 1
ATOM 3789 C C . ASP A 1 495 ? -14.270 -1.089 -4.287 1.00 88.81 495 ASP A C 1
ATOM 3791 O O . ASP A 1 495 ? -15.351 -1.642 -4.527 1.00 88.81 495 ASP A O 1
ATOM 3795 N N . PRO A 1 496 ? -14.077 0.223 -4.506 1.00 84.81 496 PRO A N 1
ATOM 3796 C CA . PRO A 1 496 ? -15.131 1.104 -5.001 1.00 84.81 496 PRO A CA 1
ATOM 3797 C C . PRO A 1 496 ? -15.669 0.735 -6.387 1.00 84.81 496 PRO A C 1
ATOM 3799 O O . PRO A 1 496 ? -16.805 1.094 -6.701 1.00 84.81 496 PRO A O 1
ATOM 3802 N N . ALA A 1 497 ? -14.918 -0.028 -7.193 1.00 84.62 497 ALA A N 1
ATOM 3803 C CA . ALA A 1 497 ? -15.418 -0.564 -8.460 1.00 84.62 497 ALA A CA 1
ATOM 3804 C C . ALA A 1 497 ? -16.495 -1.646 -8.253 1.00 84.62 497 ALA A C 1
ATOM 3806 O O . ALA A 1 497 ? -17.366 -1.827 -9.104 1.00 84.62 497 ALA A O 1
ATOM 3807 N N . HIS A 1 498 ? -16.457 -2.346 -7.117 1.00 84.38 498 HIS A N 1
ATOM 3808 C CA . HIS A 1 498 ? -17.412 -3.393 -6.751 1.00 84.38 498 HIS A CA 1
ATOM 3809 C C . HIS A 1 498 ? -18.516 -2.878 -5.821 1.00 84.38 498 HIS A C 1
ATOM 3811 O O . HIS A 1 498 ? -19.695 -3.195 -6.001 1.00 84.38 498 HIS A O 1
ATOM 3817 N N . LEU A 1 499 ? -18.148 -2.084 -4.815 1.00 86.75 499 LEU A N 1
ATOM 3818 C CA . LEU A 1 499 ? -19.052 -1.541 -3.810 1.00 86.75 499 LEU A CA 1
ATOM 3819 C C . LEU A 1 499 ? -18.790 -0.037 -3.655 1.00 86.75 499 LEU A C 1
ATOM 3821 O O . LEU A 1 499 ? -17.799 0.321 -3.031 1.00 86.75 499 LEU A O 1
ATOM 3825 N N . PRO A 1 500 ? -19.673 0.845 -4.157 1.00 86.31 500 PRO A N 1
ATOM 3826 C CA . PRO A 1 500 ? -19.503 2.288 -4.008 1.00 86.31 500 PRO A CA 1
ATOM 3827 C C . PRO A 1 500 ? -19.392 2.719 -2.543 1.00 86.31 500 PRO A C 1
ATOM 3829 O O . PRO A 1 500 ? -20.047 2.128 -1.675 1.00 86.31 500 PRO A O 1
ATOM 3832 N N . GLN A 1 501 ? -18.648 3.798 -2.293 1.00 85.69 501 GLN A N 1
ATOM 3833 C CA . GLN A 1 501 ? -18.369 4.312 -0.948 1.00 85.69 501 GLN A CA 1
ATOM 3834 C C . GLN A 1 501 ? -19.623 4.502 -0.094 1.00 85.69 501 GLN A C 1
ATOM 3836 O O . GLN A 1 501 ? -19.703 3.972 1.012 1.00 85.69 501 GLN A O 1
ATOM 3841 N N . GLU A 1 502 ? -20.663 5.134 -0.638 1.00 86.06 502 GLU A N 1
ATOM 3842 C CA . GLU A 1 502 ? -21.937 5.339 0.064 1.00 86.06 502 GLU A CA 1
ATOM 3843 C C . GLU A 1 502 ? -22.557 4.025 0.580 1.00 86.06 502 GLU A C 1
ATOM 3845 O O . GLU A 1 502 ? -23.172 3.981 1.649 1.00 86.06 502 GLU A O 1
ATOM 3850 N N . ARG A 1 503 ? -22.391 2.916 -0.158 1.00 88.56 503 ARG A N 1
ATOM 3851 C CA . ARG A 1 503 ? -22.899 1.602 0.262 1.00 88.56 503 ARG A CA 1
ATOM 3852 C C . ARG A 1 503 ? -22.039 0.980 1.355 1.00 88.56 503 ARG A C 1
ATOM 3854 O O . ARG A 1 503 ? -22.601 0.336 2.242 1.00 88.56 503 ARG A O 1
ATOM 3861 N N . ALA A 1 504 ? -20.721 1.162 1.327 1.00 89.12 504 ALA A N 1
ATOM 3862 C CA . ALA A 1 504 ? -19.859 0.720 2.424 1.00 89.12 504 ALA A CA 1
ATOM 3863 C C . ALA A 1 504 ? -20.067 1.547 3.697 1.00 89.12 504 ALA A C 1
ATOM 3865 O O . ALA A 1 504 ? -20.107 0.974 4.784 1.00 89.12 504 ALA A O 1
ATOM 3866 N N . GLU A 1 505 ? -20.293 2.855 3.582 1.00 88.50 505 GLU A N 1
ATOM 3867 C CA . GLU A 1 505 ? -20.677 3.718 4.706 1.00 88.50 505 GLU A CA 1
ATOM 3868 C C . GLU A 1 505 ? -22.043 3.324 5.272 1.00 88.50 505 GLU A C 1
ATOM 3870 O O . GLU A 1 505 ? -22.205 3.183 6.488 1.00 88.50 505 GLU A O 1
ATOM 3875 N N . SER A 1 506 ? -23.016 3.052 4.396 1.00 90.75 506 SER A N 1
ATOM 3876 C CA . SER A 1 506 ? -24.321 2.518 4.791 1.00 90.75 506 SER A CA 1
ATOM 3877 C C . SER A 1 506 ? -24.170 1.203 5.555 1.00 90.75 506 SER A C 1
ATOM 3879 O O . SER A 1 506 ? -24.738 1.044 6.637 1.00 90.75 506 SER A O 1
ATOM 3881 N N . TYR A 1 507 ? -23.346 0.285 5.049 1.00 95.12 507 TYR A N 1
ATOM 3882 C CA . TYR A 1 507 ? -23.017 -0.956 5.738 1.00 95.12 507 TYR A CA 1
ATOM 3883 C C . TYR A 1 507 ? -22.367 -0.718 7.107 1.00 95.12 507 TYR A C 1
ATOM 3885 O O . TYR A 1 507 ? -22.754 -1.355 8.087 1.00 95.12 507 TYR A O 1
ATOM 3893 N N . ALA A 1 508 ? -21.414 0.210 7.196 1.00 92.19 508 ALA A N 1
ATOM 3894 C CA . ALA A 1 508 ? -20.738 0.559 8.440 1.00 92.19 508 ALA A CA 1
ATOM 3895 C C . ALA A 1 508 ? -21.741 1.041 9.502 1.00 92.19 508 ALA A C 1
ATOM 3897 O O . ALA A 1 508 ? -21.726 0.564 10.641 1.00 92.19 508 ALA A O 1
ATOM 3898 N N . GLY A 1 509 ? -22.677 1.911 9.106 1.00 90.81 509 GLY A N 1
ATOM 3899 C CA . GLY A 1 509 ? -23.780 2.366 9.952 1.00 90.81 509 GLY A CA 1
ATOM 3900 C C . GLY A 1 509 ? -24.737 1.238 10.352 1.00 90.81 509 GLY A C 1
ATOM 3901 O O . GLY A 1 509 ? -25.117 1.138 11.521 1.00 90.81 509 GLY A O 1
ATOM 3902 N N . LEU A 1 510 ? -25.090 0.350 9.416 1.00 95.06 510 LEU A N 1
ATOM 3903 C CA . LEU A 1 510 ? -25.931 -0.823 9.681 1.00 95.06 510 LEU A CA 1
ATOM 3904 C C . LEU A 1 510 ? -25.274 -1.779 10.683 1.00 95.06 510 LEU A C 1
ATOM 3906 O O . LEU A 1 510 ? -25.946 -2.243 11.603 1.00 95.06 510 LEU A O 1
ATOM 3910 N N . LEU A 1 511 ? -23.973 -2.045 10.549 1.00 96.44 511 LEU A N 1
ATOM 3911 C CA . LEU A 1 511 ? -23.232 -2.918 11.456 1.00 96.44 511 LEU A CA 1
ATOM 3912 C C . LEU A 1 511 ? -23.085 -2.294 12.847 1.00 96.44 511 LEU A C 1
ATOM 3914 O O . LEU A 1 511 ? -23.374 -2.956 13.844 1.00 96.44 511 LEU A O 1
ATOM 3918 N N . ALA A 1 512 ? -22.713 -1.016 12.939 1.00 93.06 512 ALA A N 1
ATOM 3919 C CA . ALA A 1 512 ? -22.653 -0.311 14.220 1.00 93.06 512 ALA A CA 1
ATOM 3920 C C . ALA A 1 512 ? -24.026 -0.297 14.922 1.00 93.06 512 ALA A C 1
ATOM 3922 O O . ALA A 1 512 ? -24.131 -0.603 16.114 1.00 93.06 512 ALA A O 1
ATOM 3923 N N . GLY A 1 513 ? -25.097 -0.026 14.170 1.00 92.75 513 GLY A N 1
ATOM 3924 C CA . GLY A 1 513 ? -26.473 -0.078 14.664 1.00 92.75 513 GLY A CA 1
ATOM 3925 C C . GLY A 1 513 ? -26.897 -1.477 15.116 1.00 92.75 513 GLY A C 1
ATOM 3926 O O . GLY A 1 513 ? -27.515 -1.618 16.172 1.00 92.75 513 GLY A O 1
ATOM 3927 N N . ALA A 1 514 ? -26.526 -2.515 14.365 1.00 95.44 514 ALA A N 1
ATOM 3928 C CA . ALA A 1 514 ? -26.773 -3.915 14.699 1.00 95.44 514 ALA A CA 1
ATOM 3929 C C . ALA A 1 514 ? -26.063 -4.335 15.997 1.00 95.44 514 ALA A C 1
ATOM 3931 O O . ALA A 1 514 ? -26.698 -4.922 16.875 1.00 95.44 514 ALA A O 1
ATOM 3932 N N . LEU A 1 515 ? -24.784 -3.975 16.162 1.00 95.62 515 LEU A N 1
ATOM 3933 C CA . LEU A 1 515 ? -24.013 -4.217 17.389 1.00 95.62 515 LEU A CA 1
ATOM 3934 C C . LEU A 1 515 ? -24.655 -3.526 18.602 1.00 95.62 515 LEU A C 1
ATOM 3936 O O . LEU A 1 515 ? -24.796 -4.129 19.667 1.00 95.62 515 LEU A O 1
ATOM 3940 N N . ALA A 1 516 ? -25.101 -2.278 18.449 1.00 93.69 516 ALA A N 1
ATOM 3941 C CA . ALA A 1 516 ? -25.796 -1.562 19.516 1.00 93.69 516 ALA A CA 1
ATOM 3942 C C . ALA A 1 516 ? -27.168 -2.179 19.840 1.00 93.69 516 ALA A C 1
ATOM 3944 O O . ALA A 1 516 ? -27.544 -2.278 21.012 1.00 93.69 516 ALA A O 1
ATOM 3945 N N . ALA A 1 517 ? -27.917 -2.615 18.824 1.00 92.62 517 ALA A N 1
ATOM 3946 C CA . ALA A 1 517 ? -29.236 -3.220 18.989 1.00 92.62 517 ALA A CA 1
ATOM 3947 C C . ALA A 1 517 ? -29.167 -4.550 19.750 1.00 92.62 517 ALA A C 1
ATOM 3949 O O . ALA A 1 517 ? -29.888 -4.715 20.737 1.00 92.62 517 ALA A O 1
ATOM 3950 N N . VAL A 1 518 ? -28.253 -5.451 19.368 1.00 94.88 518 VAL A N 1
ATOM 3951 C CA . VAL A 1 518 ? -28.092 -6.743 20.055 1.00 94.88 518 VAL A CA 1
ATOM 3952 C C . VAL A 1 518 ? -27.727 -6.556 21.530 1.00 94.88 518 VAL A C 1
ATOM 3954 O O . VAL A 1 518 ? -28.275 -7.237 22.399 1.00 94.88 518 VAL A O 1
ATOM 3957 N N . VAL A 1 519 ? -26.871 -5.579 21.849 1.00 94.62 519 VAL A N 1
ATOM 3958 C CA . VAL A 1 519 ? -26.525 -5.239 23.237 1.00 94.62 519 VAL A CA 1
ATOM 3959 C C . VAL A 1 519 ? -27.725 -4.679 23.988 1.00 94.62 519 VAL A C 1
ATOM 3961 O O . VAL A 1 519 ? -28.034 -5.156 25.081 1.00 94.62 519 VAL A O 1
ATOM 3964 N N . ARG A 1 520 ? -28.430 -3.702 23.414 1.00 92.06 520 ARG A N 1
ATOM 3965 C CA . ARG A 1 520 ? -29.601 -3.076 24.044 1.00 92.06 520 ARG A CA 1
ATOM 3966 C C . ARG A 1 520 ? -30.684 -4.098 24.390 1.00 92.06 520 ARG A C 1
ATOM 3968 O O . ARG A 1 520 ? -31.313 -3.984 25.438 1.00 92.06 520 ARG A O 1
ATOM 3975 N N . GLU A 1 521 ? -30.906 -5.077 23.521 1.00 91.38 521 GLU A N 1
ATOM 3976 C CA . GLU A 1 521 ? -31.987 -6.052 23.674 1.00 91.38 521 GLU A CA 1
ATOM 3977 C C . GLU A 1 521 ? -31.601 -7.230 24.579 1.00 91.38 521 GLU A C 1
ATOM 3979 O O . GLU A 1 521 ? -32.443 -7.732 25.327 1.00 91.38 521 GLU A O 1
ATOM 3984 N N . LEU A 1 522 ? -30.329 -7.652 24.575 1.00 91.94 522 LEU A N 1
ATOM 3985 C CA . LEU A 1 522 ? -29.913 -8.893 25.238 1.00 91.94 522 LEU A CA 1
ATOM 3986 C C . LEU A 1 522 ? -28.986 -8.718 26.447 1.00 91.94 522 LEU A C 1
ATOM 3988 O O . LEU A 1 522 ? -28.958 -9.612 27.299 1.00 91.94 522 LEU A O 1
ATOM 3992 N N . ALA A 1 523 ? -28.250 -7.610 26.589 1.00 81.75 523 ALA A N 1
ATOM 3993 C CA . ALA A 1 523 ? -27.202 -7.497 27.614 1.00 81.75 523 ALA A CA 1
ATOM 3994 C C . ALA A 1 523 ? -27.738 -7.468 29.059 1.00 81.75 523 ALA A C 1
ATOM 3996 O O . ALA A 1 523 ? -27.020 -7.866 29.973 1.00 81.75 523 ALA A O 1
ATOM 3997 N N . GLY A 1 524 ? -28.998 -7.058 29.268 1.00 72.00 524 GLY A N 1
ATOM 3998 C CA . GLY A 1 524 ? -29.579 -6.894 30.608 1.00 72.00 524 GLY A CA 1
ATOM 3999 C C . GLY A 1 524 ? -28.978 -5.711 31.396 1.00 72.00 524 GLY A C 1
ATOM 4000 O O . GLY A 1 524 ? -28.224 -4.920 30.826 1.00 72.00 524 GLY A O 1
ATOM 4001 N N . PRO A 1 525 ? -29.331 -5.538 32.687 1.00 64.06 525 PRO A N 1
ATOM 4002 C CA . PRO A 1 525 ? -28.763 -4.485 33.534 1.00 64.06 525 PRO A CA 1
ATOM 4003 C C . PRO A 1 525 ? -27.265 -4.709 33.797 1.00 64.06 525 PRO A C 1
ATOM 4005 O O . PRO A 1 525 ? -26.816 -5.849 33.902 1.00 64.06 525 PRO A O 1
ATOM 4008 N N . ALA A 1 526 ? -26.503 -3.617 33.918 1.00 57.78 526 ALA A N 1
ATOM 4009 C CA . ALA A 1 526 ? -25.075 -3.665 34.232 1.00 57.78 526 ALA A CA 1
ATOM 4010 C C . ALA A 1 526 ? -24.829 -4.281 35.623 1.00 57.78 526 ALA A C 1
ATOM 4012 O O . ALA A 1 526 ? -25.511 -3.929 36.589 1.00 57.78 526 ALA A O 1
ATOM 4013 N N . ASP A 1 527 ? -23.858 -5.191 35.721 1.00 53.97 527 ASP A N 1
ATOM 4014 C CA . ASP A 1 527 ? -23.438 -5.792 36.989 1.00 53.97 527 ASP A CA 1
ATOM 4015 C C . ASP A 1 527 ? -22.468 -4.831 37.707 1.00 53.97 527 ASP A C 1
ATOM 4017 O O . ASP A 1 527 ? -21.525 -4.348 37.072 1.00 53.97 527 ASP A O 1
ATOM 4021 N N . PRO A 1 528 ? -22.644 -4.527 39.008 1.00 43.59 528 PRO A N 1
ATOM 4022 C CA . PRO A 1 528 ? -21.687 -3.720 39.766 1.00 43.59 528 PRO A CA 1
ATOM 4023 C C . PRO A 1 528 ? -20.238 -4.244 39.722 1.00 43.59 528 PRO A C 1
ATOM 4025 O O . PRO A 1 528 ? -19.318 -3.450 39.919 1.00 43.59 528 PRO A O 1
ATOM 4028 N N . ALA A 1 529 ? -20.002 -5.524 39.411 1.00 46.31 529 ALA A N 1
ATOM 4029 C CA . ALA A 1 529 ? -18.657 -6.079 39.224 1.00 46.31 529 ALA A CA 1
ATOM 4030 C C . ALA A 1 529 ? -17.915 -5.591 37.953 1.00 46.31 529 ALA A C 1
ATOM 4032 O O . ALA A 1 529 ? -16.690 -5.671 37.917 1.00 46.31 529 ALA A O 1
ATOM 4033 N N . ASP A 1 530 ? -18.609 -5.035 36.947 1.00 45.59 530 ASP A N 1
ATOM 4034 C CA . ASP A 1 530 ? -18.011 -4.540 35.685 1.00 45.59 530 ASP A CA 1
ATOM 4035 C C . ASP A 1 530 ? -17.357 -3.136 35.833 1.00 45.59 530 ASP A C 1
ATOM 4037 O O . ASP A 1 530 ? -16.838 -2.579 34.866 1.00 45.59 530 ASP A O 1
ATOM 4041 N N . SER A 1 531 ? -17.390 -2.529 37.029 1.00 42.34 531 SER A N 1
ATOM 4042 C CA . SER A 1 531 ? -17.015 -1.121 37.268 1.00 42.34 531 SER A CA 1
ATOM 4043 C C . SER A 1 531 ? -15.554 -0.873 37.698 1.00 42.34 531 SER A C 1
ATOM 4045 O O . SER A 1 531 ? -15.197 0.265 38.001 1.00 42.34 531 SER A O 1
ATOM 4047 N N . ALA A 1 532 ? -14.699 -1.904 37.730 1.00 37.09 532 ALA A N 1
ATOM 4048 C CA . ALA A 1 532 ? -13.384 -1.839 38.384 1.00 37.09 532 ALA A CA 1
ATOM 4049 C C . ALA A 1 532 ? -12.169 -1.516 37.484 1.00 37.09 532 ALA A C 1
ATOM 4051 O O . ALA A 1 532 ? -11.076 -1.343 38.018 1.00 37.09 532 ALA A O 1
ATOM 4052 N N . GLU A 1 533 ? -12.318 -1.369 36.164 1.00 37.62 533 GLU A N 1
ATOM 4053 C CA . GLU A 1 533 ? -11.207 -0.986 35.273 1.00 37.62 533 GLU A CA 1
ATOM 4054 C C . GLU A 1 533 ? -11.450 0.398 34.659 1.00 37.62 533 GLU A C 1
ATOM 4056 O O . GLU A 1 533 ? -12.177 0.565 33.678 1.00 37.62 533 GLU A O 1
ATOM 4061 N N . ALA A 1 534 ? -10.860 1.416 35.288 1.00 29.81 534 ALA A N 1
ATOM 4062 C CA . ALA A 1 534 ? -10.863 2.797 34.827 1.00 29.81 534 ALA A CA 1
ATOM 4063 C C . ALA A 1 534 ? -9.499 3.156 34.219 1.00 29.81 534 ALA A C 1
ATOM 4065 O O . ALA A 1 534 ? -8.475 3.036 34.889 1.00 29.81 534 ALA A O 1
ATOM 4066 N N . VAL A 1 535 ? -9.496 3.679 32.990 1.00 29.25 535 VAL A N 1
ATOM 4067 C CA . VAL A 1 535 ? -8.380 4.457 32.426 1.00 29.25 535 VAL A CA 1
ATOM 4068 C C . VAL A 1 535 ? -8.937 5.813 31.980 1.00 29.25 535 VAL A C 1
ATOM 4070 O O . VAL A 1 535 ? -10.050 5.887 31.461 1.00 29.25 535 VAL A O 1
ATOM 4073 N N . GLY A 1 536 ? -8.196 6.877 32.310 1.00 26.73 536 GLY A N 1
ATOM 4074 C CA . GLY A 1 536 ? -8.646 8.271 32.411 1.00 26.73 536 GLY A CA 1
ATOM 4075 C C . GLY A 1 536 ? -9.090 8.973 31.115 1.00 26.73 536 GLY A C 1
ATOM 4076 O O . GLY A 1 536 ? -9.021 8.403 30.028 1.00 26.73 536 GLY A O 1
ATOM 4077 N N . PRO A 1 537 ? -9.578 10.224 31.235 1.00 25.42 537 PRO A N 1
ATOM 4078 C CA . PRO A 1 537 ? -10.262 10.924 30.156 1.00 25.42 537 PRO A CA 1
ATOM 4079 C C . PRO A 1 537 ? -9.276 11.530 29.150 1.00 25.42 537 PRO A C 1
ATOM 4081 O O . PRO A 1 537 ? -8.300 12.169 29.539 1.00 25.42 537 PRO A O 1
ATOM 4084 N N . VAL A 1 538 ? -9.591 11.400 27.861 1.00 25.16 538 VAL A N 1
ATOM 4085 C CA . VAL A 1 538 ? -9.108 12.294 26.800 1.00 25.16 538 VAL A CA 1
ATOM 4086 C C . VAL A 1 538 ? -10.336 12.699 25.990 1.00 25.16 538 VAL A C 1
ATOM 4088 O O . VAL A 1 538 ? -11.042 11.843 25.461 1.00 25.16 538 VAL A O 1
ATOM 4091 N N . GLU A 1 539 ? -10.635 13.995 25.970 1.00 27.19 539 GLU A N 1
ATOM 4092 C CA . GLU A 1 539 ? -11.729 14.582 25.195 1.00 27.19 539 GLU A CA 1
ATOM 4093 C C . GLU A 1 539 ? -11.381 14.555 23.698 1.00 27.19 539 GLU A C 1
ATOM 4095 O O . GLU A 1 539 ? -10.320 15.035 23.302 1.00 27.19 539 GLU A O 1
ATOM 4100 N N . ALA A 1 540 ? -12.276 14.024 22.860 1.00 25.53 540 ALA A N 1
ATOM 4101 C CA . ALA A 1 540 ? -12.192 14.127 21.405 1.00 25.53 540 ALA A CA 1
ATOM 4102 C C . ALA A 1 540 ? -13.326 15.030 20.893 1.00 25.53 540 ALA A C 1
ATOM 4104 O O . ALA A 1 540 ? -14.506 14.697 21.000 1.00 25.53 540 ALA A O 1
ATOM 4105 N N . LEU A 1 541 ? -12.958 16.192 20.351 1.00 27.20 541 LEU A N 1
ATOM 4106 C CA . LEU A 1 541 ? -13.828 17.060 19.558 1.00 27.20 541 LEU A CA 1
ATOM 4107 C C . LEU A 1 541 ? -13.822 16.559 18.107 1.00 27.20 541 LEU A C 1
ATOM 4109 O O . LEU A 1 541 ? -12.766 16.501 17.483 1.00 27.20 541 LEU A O 1
ATOM 4113 N N . ALA A 1 542 ? -14.992 16.227 17.558 1.00 33.03 542 ALA A N 1
ATOM 4114 C CA . ALA A 1 542 ? -15.157 16.019 16.122 1.00 33.03 542 ALA A CA 1
ATOM 4115 C C . ALA A 1 542 ? -15.119 17.383 15.408 1.00 33.03 542 ALA A C 1
ATOM 4117 O O . ALA A 1 542 ? -16.014 18.208 15.601 1.00 33.03 542 ALA A O 1
ATOM 4118 N N . VAL A 1 543 ? -14.081 17.629 14.606 1.00 40.56 543 VAL A N 1
ATOM 4119 C CA . VAL A 1 543 ? -13.965 18.808 13.732 1.00 40.56 543 VAL A CA 1
ATOM 4120 C C . VAL A 1 543 ? -14.344 18.384 12.312 1.00 40.56 543 VAL A C 1
ATOM 4122 O O . VAL A 1 543 ? -13.840 17.377 11.817 1.00 40.56 543 VAL A O 1
ATOM 4125 N N . ALA A 1 544 ? -15.259 19.120 11.674 1.00 55.88 544 ALA A N 1
ATOM 4126 C CA . ALA A 1 544 ? -15.601 18.922 10.265 1.00 55.88 544 ALA A CA 1
ATOM 4127 C C . ALA A 1 544 ? -14.363 19.171 9.391 1.00 55.88 544 ALA A C 1
ATOM 4129 O O . ALA A 1 544 ? -13.623 20.127 9.628 1.00 55.88 544 ALA A O 1
ATOM 4130 N N . ARG A 1 545 ? -14.117 18.292 8.417 1.00 79.62 545 ARG A N 1
ATOM 4131 C CA . ARG A 1 545 ? -12.912 18.343 7.585 1.00 79.62 545 ARG A CA 1
ATOM 4132 C C . ARG A 1 545 ? -13.109 19.323 6.413 1.00 79.62 545 ARG A C 1
ATOM 4134 O O . ARG A 1 545 ? -14.189 19.304 5.827 1.00 79.62 545 ARG A O 1
ATOM 4141 N N . PRO A 1 546 ? -12.103 20.146 6.067 1.00 90.19 546 PRO A N 1
ATOM 4142 C CA . PRO A 1 546 ? -12.139 21.032 4.900 1.00 90.19 546 PRO A CA 1
ATOM 4143 C C . PRO A 1 546 ? -12.365 20.286 3.574 1.00 90.19 546 PRO A C 1
ATOM 4145 O O . PRO A 1 546 ? -11.947 19.136 3.442 1.00 90.19 546 PRO A O 1
ATOM 4148 N N . ARG A 1 547 ? -12.965 20.940 2.573 1.00 94.44 547 ARG A N 1
ATOM 4149 C CA . ARG A 1 547 ? -13.201 20.396 1.220 1.00 94.44 547 ARG A CA 1
ATOM 4150 C C . ARG A 1 547 ? -12.377 21.138 0.166 1.00 94.44 547 ARG A C 1
ATOM 4152 O O . ARG A 1 547 ? -12.490 22.353 0.015 1.00 94.44 547 ARG A O 1
ATOM 4159 N N . PHE A 1 548 ? -11.591 20.405 -0.6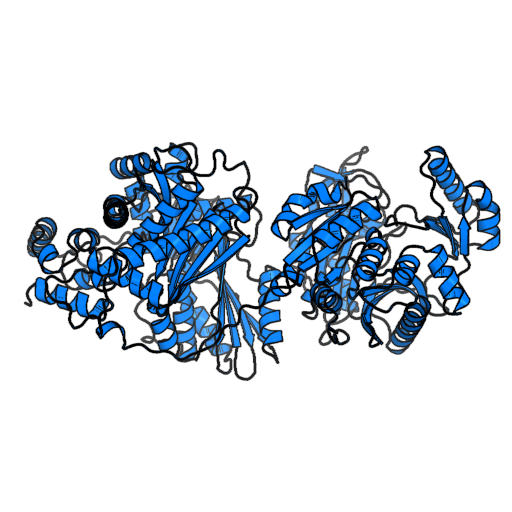14 1.00 97.19 548 PHE A N 1
ATOM 4160 C CA . PHE A 1 548 ? -10.710 20.936 -1.652 1.00 97.19 548 PHE A CA 1
ATOM 4161 C C . PHE A 1 548 ? -11.292 20.724 -3.045 1.00 97.19 548 PHE A C 1
ATOM 4163 O O . PHE A 1 548 ? -11.366 19.594 -3.521 1.00 97.19 548 PHE A O 1
ATOM 4170 N N . ALA A 1 549 ? -11.633 21.803 -3.745 1.00 97.56 549 ALA A N 1
ATOM 4171 C CA . ALA A 1 549 ? -11.941 21.749 -5.170 1.00 97.56 549 ALA A CA 1
ATOM 4172 C C . ALA A 1 549 ? -10.645 21.785 -5.994 1.00 97.56 549 ALA A C 1
ATOM 4174 O O . ALA A 1 549 ? -9.995 22.824 -6.126 1.00 97.56 549 ALA A O 1
ATOM 4175 N N . VAL A 1 550 ? -10.272 20.631 -6.546 1.00 96.94 550 VAL A N 1
ATOM 4176 C CA . VAL A 1 550 ? -9.052 20.436 -7.332 1.00 96.94 550 VAL A CA 1
ATOM 4177 C C . VAL A 1 550 ? -9.400 20.401 -8.813 1.00 96.94 550 VAL A C 1
ATOM 4179 O O . VAL A 1 550 ? -9.958 19.419 -9.302 1.00 96.94 550 VAL A O 1
ATOM 4182 N N . LEU A 1 551 ? -9.047 21.449 -9.557 1.00 96.69 551 LEU A N 1
ATOM 4183 C CA . LEU A 1 551 ? -9.205 21.426 -11.010 1.00 96.69 551 LEU A CA 1
ATOM 4184 C C . LEU A 1 551 ? -8.112 20.539 -11.621 1.00 96.69 551 LEU A C 1
ATOM 4186 O O . LEU A 1 551 ? -6.925 20.723 -11.337 1.00 96.69 551 LEU A O 1
ATOM 4190 N N . TYR A 1 552 ? -8.508 19.566 -12.443 1.00 93.94 552 TYR A N 1
ATOM 4191 C CA . TYR A 1 552 ? -7.611 18.507 -12.906 1.00 93.94 552 TYR A CA 1
ATOM 4192 C C . TYR A 1 552 ? -7.779 18.174 -14.392 1.00 93.94 552 TYR A C 1
ATOM 4194 O O . TYR A 1 552 ? -8.886 17.924 -14.865 1.00 93.94 552 TYR A O 1
ATOM 4202 N N . ASP A 1 553 ? -6.653 18.116 -15.106 1.00 90.75 553 ASP A N 1
ATOM 4203 C CA . ASP A 1 553 ? -6.528 17.551 -16.452 1.00 90.75 553 ASP A CA 1
ATOM 4204 C C . ASP A 1 553 ? -5.050 17.196 -16.734 1.00 90.75 553 ASP A C 1
ATOM 4206 O O . ASP A 1 553 ? -4.182 17.310 -15.859 1.00 90.75 553 ASP A O 1
ATOM 4210 N N . ALA A 1 554 ? -4.752 16.769 -17.962 1.00 82.00 554 ALA A N 1
ATOM 4211 C CA . ALA A 1 554 ? -3.419 16.422 -18.426 1.00 82.00 554 ALA A CA 1
ATOM 4212 C C . ALA A 1 554 ? -2.390 17.521 -18.110 1.00 82.00 554 ALA A C 1
ATOM 4214 O O . ALA A 1 554 ? -2.611 18.709 -18.334 1.00 82.00 554 ALA A O 1
ATOM 4215 N N . GLY A 1 555 ? -1.226 17.104 -17.609 1.00 76.56 555 GLY A N 1
ATOM 4216 C CA . GLY A 1 555 ? -0.143 18.012 -17.224 1.00 76.56 555 GLY A CA 1
ATOM 4217 C C . GLY A 1 555 ? -0.186 18.479 -15.766 1.00 76.56 555 GLY A C 1
ATOM 4218 O O . GLY A 1 555 ? 0.769 19.123 -15.331 1.00 76.56 555 GLY A O 1
ATOM 4219 N N . ALA A 1 556 ? -1.227 18.121 -15.005 1.00 85.31 556 ALA A N 1
ATOM 4220 C CA . ALA A 1 556 ? -1.227 18.236 -13.550 1.00 85.31 556 ALA A CA 1
ATOM 4221 C C . ALA A 1 556 ? -0.250 17.253 -12.881 1.00 85.31 556 ALA A C 1
ATOM 4223 O O . ALA A 1 556 ? 0.178 16.255 -13.469 1.00 85.31 556 ALA A O 1
ATOM 4224 N N . VAL A 1 557 ? 0.052 17.511 -11.605 1.00 82.56 557 VAL A N 1
ATOM 4225 C CA . VAL A 1 557 ? 0.607 16.500 -10.691 1.00 82.56 557 VAL A CA 1
ATOM 4226 C C . VAL A 1 557 ? -0.311 15.261 -10.705 1.00 82.56 557 VAL A C 1
ATOM 4228 O O . VAL A 1 557 ? -1.527 15.439 -10.761 1.00 82.56 557 VAL A O 1
ATOM 4231 N N . PRO A 1 558 ? 0.204 14.015 -10.688 1.00 82.25 558 PRO A N 1
ATOM 4232 C CA . PRO A 1 558 ? -0.635 12.816 -10.750 1.00 82.25 558 PRO A CA 1
ATOM 4233 C C . PRO A 1 558 ? -1.742 12.799 -9.686 1.00 82.25 558 PRO A C 1
ATOM 4235 O O . PRO A 1 558 ? -1.494 13.148 -8.534 1.00 82.25 558 PRO A O 1
ATOM 4238 N N . ALA A 1 559 ? -2.945 12.331 -10.045 1.00 74.56 559 ALA A N 1
ATOM 4239 C CA . ALA A 1 559 ? -4.089 12.306 -9.127 1.00 74.56 559 ALA A CA 1
ATOM 4240 C C . ALA A 1 559 ? -3.775 11.573 -7.809 1.00 74.56 559 ALA A C 1
ATOM 4242 O O . ALA A 1 559 ? -4.135 12.060 -6.745 1.00 74.56 559 ALA A O 1
ATOM 4243 N N . GLY A 1 560 ? -3.021 10.468 -7.857 1.00 68.06 560 GLY A N 1
ATOM 4244 C CA . GLY A 1 560 ? -2.582 9.742 -6.658 1.00 68.06 560 GLY A CA 1
ATOM 4245 C C . GLY A 1 560 ? -1.672 10.548 -5.723 1.00 68.06 560 GLY A C 1
ATOM 4246 O O . GLY A 1 560 ? -1.795 10.430 -4.508 1.00 68.06 560 GLY A O 1
ATOM 4247 N N . GLU A 1 561 ? -0.801 11.409 -6.261 1.00 75.56 561 GLU A N 1
ATOM 4248 C CA . GLU A 1 561 ? 0.014 12.319 -5.441 1.00 75.56 561 GLU A CA 1
ATOM 4249 C C . GLU A 1 561 ? -0.853 13.408 -4.796 1.00 75.56 561 GLU A C 1
ATOM 4251 O O . GLU A 1 561 ? -0.640 13.746 -3.634 1.00 75.56 561 GLU A O 1
ATOM 4256 N N . ILE A 1 562 ? -1.867 13.903 -5.517 1.00 80.94 562 ILE A N 1
ATOM 4257 C CA . ILE A 1 562 ? -2.864 14.842 -4.980 1.00 80.94 562 ILE A CA 1
ATOM 4258 C C . ILE A 1 562 ? -3.637 14.193 -3.827 1.00 80.94 562 ILE A C 1
ATOM 4260 O O . ILE A 1 562 ? -3.733 14.765 -2.742 1.00 80.94 562 ILE A O 1
ATOM 4264 N N . GLY A 1 563 ? -4.123 12.970 -4.049 1.00 69.06 563 GLY A N 1
ATOM 4265 C CA . GLY A 1 563 ? -4.798 12.156 -3.045 1.00 69.06 563 GLY A CA 1
ATOM 4266 C C . GLY A 1 563 ? -3.953 11.973 -1.791 1.00 69.06 563 GLY A C 1
ATOM 4267 O O . GLY A 1 563 ? -4.409 12.271 -0.694 1.00 69.06 563 GLY A O 1
ATOM 4268 N N . ALA A 1 564 ? -2.697 11.553 -1.945 1.00 69.00 564 ALA A N 1
ATOM 4269 C CA . ALA A 1 564 ? -1.787 11.350 -0.822 1.00 69.00 564 ALA A CA 1
ATOM 4270 C C . ALA A 1 564 ? -1.442 12.650 -0.072 1.00 69.00 564 ALA A C 1
ATOM 4272 O O . ALA A 1 564 ? -1.368 12.628 1.155 1.00 69.00 564 ALA A O 1
ATOM 4273 N N . GLY A 1 565 ? -1.221 13.758 -0.786 1.00 75.38 565 GLY A N 1
ATOM 4274 C CA . GLY A 1 565 ? -0.819 15.038 -0.189 1.00 75.38 565 GLY A CA 1
ATOM 4275 C C . GLY A 1 565 ? -1.944 15.766 0.555 1.00 75.38 565 GLY A C 1
ATOM 4276 O O . GLY A 1 565 ? -1.667 16.522 1.488 1.00 75.38 565 GLY A O 1
ATOM 4277 N N . LEU A 1 566 ? -3.205 15.530 0.171 1.00 85.06 566 LEU A N 1
ATOM 4278 C CA . LEU A 1 566 ? -4.389 16.141 0.793 1.00 85.06 566 LEU A CA 1
ATOM 4279 C C . LEU A 1 566 ? -5.151 15.198 1.743 1.00 85.06 566 LEU A C 1
ATOM 4281 O O . LEU A 1 566 ? -6.030 15.664 2.467 1.00 85.06 566 LEU A O 1
ATOM 4285 N N . ALA A 1 567 ? -4.814 13.901 1.771 1.00 72.06 567 ALA A N 1
ATOM 4286 C CA . ALA A 1 567 ? -5.567 12.849 2.468 1.00 72.06 567 ALA A CA 1
ATOM 4287 C C . ALA A 1 567 ? -5.888 13.151 3.937 1.00 72.06 567 ALA A C 1
ATOM 4289 O O . ALA A 1 567 ? -6.948 12.758 4.427 1.00 72.06 567 ALA A O 1
ATOM 4290 N N . ASP A 1 568 ? -4.987 13.810 4.662 1.00 69.44 568 ASP A N 1
ATOM 4291 C CA . ASP A 1 568 ? -5.161 14.196 6.063 1.00 69.44 568 ASP A CA 1
ATOM 4292 C C . ASP A 1 568 ? -5.708 15.625 6.224 1.00 69.44 568 ASP A C 1
ATOM 4294 O O . ASP A 1 568 ? -6.382 15.893 7.218 1.00 69.44 568 ASP A O 1
ATOM 4298 N N . LEU A 1 569 ? -5.533 16.500 5.227 1.00 79.38 569 LEU A N 1
ATOM 4299 C CA . LEU A 1 569 ? -6.041 17.875 5.251 1.00 79.38 569 LEU A CA 1
ATOM 4300 C C . LEU A 1 569 ? -7.553 17.967 5.042 1.00 79.38 569 LEU A C 1
ATOM 4302 O O . LEU A 1 569 ? -8.183 18.820 5.659 1.00 79.38 569 LEU A O 1
ATOM 4306 N N . GLY A 1 570 ? -8.151 17.124 4.196 1.00 85.56 570 GLY A N 1
ATOM 4307 C CA . GLY A 1 570 ? -9.561 17.298 3.847 1.00 85.56 570 GLY A CA 1
ATOM 4308 C C . GLY A 1 570 ? -10.100 16.349 2.784 1.00 85.56 570 GLY A C 1
ATOM 4309 O O . GLY A 1 570 ? -9.424 15.419 2.353 1.00 85.56 570 GLY A O 1
ATOM 4310 N N . GLU A 1 571 ? -11.348 16.580 2.391 1.00 89.69 571 GLU A N 1
ATOM 4311 C CA . GLU A 1 571 ? -12.031 15.885 1.296 1.00 89.69 571 GLU A CA 1
ATOM 4312 C C . GLU A 1 571 ? -11.631 16.485 -0.055 1.00 89.69 571 GLU A C 1
ATOM 4314 O O . GLU A 1 571 ? -11.366 17.682 -0.148 1.00 89.69 571 GLU A O 1
ATOM 4319 N N . ILE A 1 572 ? -11.614 15.676 -1.116 1.00 92.38 572 ILE A N 1
ATOM 4320 C CA . ILE A 1 572 ? -11.203 16.112 -2.456 1.00 92.38 572 ILE A CA 1
ATOM 4321 C C . ILE A 1 572 ? -12.413 16.108 -3.393 1.00 92.38 572 ILE A C 1
ATOM 4323 O O . ILE A 1 572 ? -13.168 15.141 -3.453 1.00 92.38 572 ILE A O 1
ATOM 4327 N N . LEU A 1 573 ? -12.571 17.193 -4.147 1.00 96.50 573 LEU A N 1
ATOM 4328 C CA . LEU A 1 573 ? -13.570 17.390 -5.191 1.00 96.50 573 LEU A CA 1
ATOM 4329 C C . LEU A 1 573 ? -12.828 17.699 -6.496 1.00 96.50 573 LEU A C 1
ATOM 4331 O O . LEU A 1 573 ? -12.398 18.827 -6.731 1.00 96.50 573 LEU A O 1
ATOM 4335 N N . PHE A 1 574 ? -12.643 16.706 -7.354 1.00 95.88 574 PHE A N 1
ATOM 4336 C CA . PHE A 1 574 ? -12.046 16.902 -8.666 1.00 95.88 574 PHE A CA 1
ATOM 4337 C C . PHE A 1 574 ? -13.014 17.616 -9.609 1.00 95.88 574 PHE A C 1
ATOM 4339 O O . PHE A 1 574 ? -14.115 17.140 -9.871 1.00 95.88 574 PHE A O 1
ATOM 4346 N N . LEU A 1 575 ? -12.575 18.740 -10.170 1.00 97.06 575 LEU A N 1
ATOM 4347 C CA . LEU A 1 575 ? -13.288 19.493 -11.198 1.00 97.06 575 LEU A CA 1
ATOM 4348 C C . LEU A 1 575 ? -12.585 19.279 -12.544 1.00 97.06 575 LEU A C 1
ATOM 4350 O O . LEU A 1 575 ? -11.463 19.747 -12.744 1.00 97.06 575 LEU A O 1
ATOM 4354 N N . VAL A 1 576 ? -13.221 18.558 -13.465 1.00 95.62 576 VAL A N 1
ATOM 4355 C CA . VAL A 1 576 ? -12.575 18.067 -14.696 1.00 95.62 576 VAL A CA 1
ATOM 4356 C C . VAL A 1 576 ? -13.258 18.585 -15.964 1.00 95.62 576 VAL A C 1
ATOM 4358 O O . VAL A 1 576 ? -14.484 18.675 -15.986 1.00 95.62 576 VAL A O 1
ATOM 4361 N N . PRO A 1 577 ? -12.534 18.907 -17.052 1.00 91.69 577 PRO A N 1
ATOM 4362 C CA . PRO A 1 577 ? -13.160 19.296 -18.316 1.00 91.69 577 PRO A CA 1
ATOM 4363 C C . PRO A 1 577 ? -14.020 18.179 -18.919 1.00 91.69 577 PRO A C 1
ATOM 4365 O O . PRO A 1 577 ? -13.622 17.011 -18.932 1.00 91.69 577 PRO A O 1
ATOM 4368 N N . ARG A 1 578 ? -15.169 18.533 -19.507 1.00 83.38 578 ARG A N 1
ATOM 4369 C CA . ARG A 1 578 ? -15.945 17.587 -20.323 1.00 83.38 578 ARG A CA 1
ATOM 4370 C C . ARG A 1 578 ? -15.130 17.092 -21.520 1.00 83.38 578 ARG A C 1
ATOM 4372 O O . ARG A 1 578 ? -14.600 17.892 -22.286 1.00 83.38 578 ARG A O 1
ATOM 4379 N N . HIS A 1 579 ? -15.119 15.772 -21.717 1.00 78.62 579 HIS A N 1
ATOM 4380 C CA . HIS A 1 579 ? -14.479 15.076 -22.844 1.00 78.62 579 HIS A CA 1
ATOM 4381 C C . HIS A 1 579 ? -12.937 15.076 -22.861 1.00 78.62 579 HIS A C 1
ATOM 4383 O O . HIS A 1 579 ? -12.335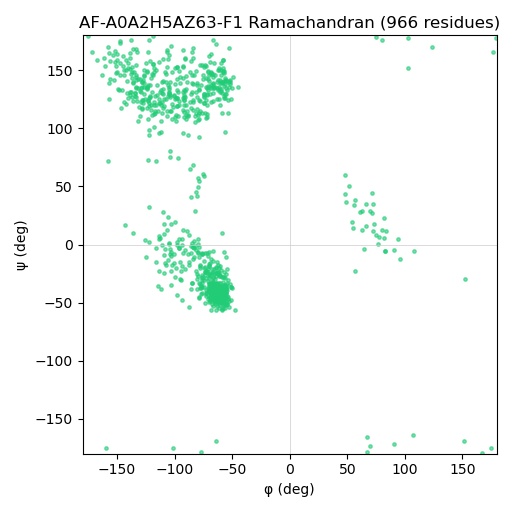 14.984 -23.935 1.00 78.62 579 HIS A O 1
ATOM 4389 N N . SER A 1 580 ? -12.275 15.141 -21.700 1.00 82.69 580 SER A N 1
ATOM 4390 C CA . SER A 1 580 ? -10.833 14.877 -21.637 1.00 82.69 580 SER A CA 1
ATOM 4391 C C . SER A 1 580 ? -10.549 13.373 -21.669 1.00 82.69 580 SER A C 1
ATOM 4393 O O . SER A 1 580 ? -10.806 12.659 -20.705 1.00 82.69 580 SER A O 1
ATOM 4395 N N . ALA A 1 581 ? -9.916 12.899 -22.748 1.00 73.12 581 ALA A N 1
ATOM 4396 C CA . ALA A 1 581 ? -9.466 11.508 -22.853 1.00 73.12 581 ALA A CA 1
ATOM 4397 C C . ALA A 1 581 ? -8.450 11.126 -21.758 1.00 73.12 581 ALA A C 1
ATOM 4399 O O . ALA A 1 581 ? -8.328 9.956 -21.402 1.00 73.12 581 ALA A O 1
ATOM 4400 N N . HIS A 1 582 ? -7.697 12.096 -21.227 1.00 77.62 582 HIS A N 1
ATOM 4401 C CA . HIS A 1 582 ? -6.792 11.856 -20.106 1.00 77.62 582 HIS A CA 1
ATOM 4402 C C . HIS A 1 582 ? -7.573 11.576 -18.821 1.00 77.62 582 HIS A C 1
ATOM 4404 O O . HIS A 1 582 ? -7.301 10.584 -18.148 1.00 77.62 582 HIS A O 1
ATOM 4410 N N . VAL A 1 583 ? -8.569 12.414 -18.529 1.00 81.56 583 VAL A N 1
ATOM 4411 C CA . VAL A 1 583 ? -9.465 12.234 -17.384 1.00 81.56 583 VAL A CA 1
ATOM 4412 C C . VAL A 1 583 ? -10.267 10.950 -17.527 1.00 81.56 583 VAL A C 1
ATOM 4414 O O . VAL A 1 583 ? -10.348 10.198 -16.569 1.00 81.56 583 VAL A O 1
ATOM 4417 N N . ASP A 1 584 ? -10.795 10.633 -18.709 1.00 73.38 584 ASP A N 1
ATOM 4418 C CA . ASP A 1 584 ? -11.571 9.406 -18.922 1.00 73.38 584 ASP A CA 1
ATOM 4419 C C . ASP A 1 584 ? -10.760 8.141 -18.595 1.00 73.38 584 ASP A C 1
ATOM 4421 O O . ASP A 1 584 ? -11.296 7.199 -18.016 1.00 73.38 584 ASP A O 1
ATOM 4425 N N . ASN A 1 585 ? -9.451 8.142 -18.876 1.00 60.62 585 ASN A N 1
ATOM 4426 C CA . ASN A 1 585 ? -8.552 7.040 -18.520 1.00 60.62 585 ASN A CA 1
ATOM 4427 C C . ASN A 1 585 ? -8.220 6.970 -17.018 1.00 60.62 585 ASN A C 1
ATOM 4429 O O . ASN A 1 585 ? -7.819 5.914 -16.533 1.00 60.62 585 ASN A O 1
ATOM 4433 N N . LEU A 1 586 ? -8.337 8.083 -16.289 1.00 66.38 586 LEU A N 1
ATOM 4434 C CA . LEU A 1 586 ? -7.999 8.189 -14.865 1.00 66.38 586 LEU A CA 1
ATOM 4435 C C . LEU A 1 586 ? -9.223 8.315 -13.958 1.00 66.38 586 LEU A C 1
ATOM 4437 O O . LEU A 1 586 ? -9.067 8.319 -12.740 1.00 66.38 586 LEU A O 1
ATOM 4441 N N . ARG A 1 587 ? -10.428 8.391 -14.526 1.00 75.00 587 ARG A N 1
ATOM 4442 C CA . ARG A 1 587 ? -11.667 8.689 -13.807 1.00 75.00 587 ARG A CA 1
ATOM 4443 C C . ARG A 1 587 ? -11.872 7.758 -12.624 1.00 75.00 587 ARG A C 1
ATOM 4445 O O . ARG A 1 587 ? -12.084 8.243 -11.523 1.00 75.00 587 ARG A O 1
ATOM 4452 N N . SER A 1 588 ? -11.685 6.454 -12.827 1.00 51.31 588 SER A N 1
ATOM 4453 C CA . SER A 1 588 ? -11.789 5.471 -11.748 1.00 51.31 588 SER A CA 1
ATOM 4454 C C . SER A 1 588 ? -10.803 5.755 -10.615 1.00 51.31 588 SER A C 1
ATOM 4456 O O . SER A 1 588 ? -11.192 5.699 -9.462 1.00 51.31 588 SER A O 1
ATOM 4458 N N . VAL A 1 589 ? -9.555 6.132 -10.915 1.00 51.19 589 VAL A N 1
ATOM 4459 C CA . VAL A 1 589 ? -8.555 6.494 -9.893 1.00 51.19 589 VAL A CA 1
ATOM 4460 C C . VAL A 1 589 ? -8.948 7.778 -9.163 1.00 51.19 589 VAL A C 1
ATOM 4462 O O . VAL A 1 589 ? -8.761 7.876 -7.959 1.00 51.19 589 VAL A O 1
ATOM 4465 N N . MET A 1 590 ? -9.493 8.765 -9.870 1.00 69.06 590 MET A N 1
ATOM 4466 C CA . MET A 1 590 ? -9.930 10.027 -9.269 1.00 69.06 590 MET A CA 1
ATOM 4467 C C . MET A 1 590 ? -11.140 9.821 -8.348 1.00 69.06 590 MET A C 1
ATOM 4469 O O . MET A 1 590 ? -11.155 10.374 -7.255 1.00 69.06 590 MET A O 1
ATOM 4473 N N . GLU A 1 591 ? -12.083 8.959 -8.737 1.00 69.75 591 GLU A N 1
ATOM 4474 C CA . GLU A 1 591 ? -13.254 8.569 -7.935 1.00 69.75 591 GLU A CA 1
ATOM 4475 C C . GLU A 1 591 ? -12.879 7.782 -6.663 1.00 69.75 591 GLU A C 1
ATOM 4477 O O . GLU A 1 591 ? -13.611 7.838 -5.680 1.00 69.75 591 GLU A O 1
ATOM 4482 N N . LEU A 1 592 ? -11.722 7.098 -6.632 1.00 47.22 592 LEU A N 1
ATOM 4483 C CA . LEU A 1 592 ? -11.173 6.497 -5.400 1.00 47.22 592 LEU A CA 1
ATOM 4484 C C . LEU A 1 592 ? -10.678 7.545 -4.394 1.00 47.22 592 LEU A C 1
ATOM 4486 O O . LEU A 1 592 ? -10.574 7.261 -3.202 1.00 47.22 592 LEU A O 1
ATOM 4490 N N . LEU A 1 593 ? -10.287 8.720 -4.887 1.00 56.31 593 LEU A N 1
ATOM 4491 C CA . LEU A 1 593 ? -9.590 9.748 -4.117 1.00 56.31 593 LEU A CA 1
ATOM 4492 C C . LEU A 1 593 ? -10.514 10.900 -3.702 1.00 56.31 593 LEU A C 1
ATOM 4494 O O . LEU A 1 593 ? -10.201 11.607 -2.747 1.00 56.31 593 LEU A O 1
ATOM 4498 N N . GLY A 1 594 ? -11.626 11.104 -4.411 1.00 75.50 594 GLY A N 1
ATOM 4499 C CA . GLY A 1 594 ? -12.574 12.185 -4.164 1.00 75.50 594 GLY A CA 1
ATOM 4500 C C . GLY A 1 594 ? -13.747 12.196 -5.145 1.00 75.50 594 GLY A C 1
ATOM 4501 O O . GLY A 1 594 ? -13.811 11.398 -6.077 1.00 75.50 594 GLY A O 1
ATOM 4502 N N . GLU A 1 595 ? -14.685 13.125 -4.961 1.00 89.69 595 GLU A N 1
ATOM 4503 C CA . GLU A 1 595 ? -15.812 13.288 -5.888 1.00 89.69 595 GLU A CA 1
ATOM 4504 C C . GLU A 1 595 ? -15.330 13.865 -7.226 1.00 89.69 595 GLU A C 1
ATOM 4506 O O . GLU A 1 595 ? -14.510 14.777 -7.233 1.00 89.69 595 GLU A O 1
ATOM 4511 N N . VAL A 1 596 ? -15.865 13.404 -8.361 1.00 92.00 596 VAL A N 1
ATOM 4512 C CA . VAL A 1 596 ? -15.510 13.934 -9.691 1.00 92.00 596 VAL A CA 1
ATOM 4513 C C . VAL A 1 596 ? -16.700 14.666 -10.308 1.00 92.00 596 VAL A C 1
ATOM 4515 O O . VAL A 1 596 ? -17.757 14.081 -10.536 1.00 92.00 596 VAL A O 1
ATOM 4518 N N . HIS A 1 597 ? -16.512 15.942 -10.639 1.00 95.06 597 HIS A N 1
ATOM 4519 C CA . HIS A 1 597 ? -17.524 16.823 -11.218 1.00 95.06 597 HIS A CA 1
ATOM 4520 C C . HIS A 1 597 ? -17.042 17.410 -12.544 1.00 95.06 597 HIS A C 1
ATOM 4522 O O . HIS A 1 597 ? -15.913 17.884 -12.661 1.00 95.06 597 HIS A O 1
ATOM 4528 N N . GLU A 1 598 ? -17.908 17.406 -13.555 1.00 95.00 598 GLU A N 1
ATOM 4529 C CA . GLU A 1 598 ? -17.542 17.862 -14.897 1.00 95.00 598 GLU A CA 1
ATOM 4530 C C . GLU A 1 598 ? -17.839 19.347 -15.126 1.00 95.00 598 GLU A C 1
ATOM 4532 O O . GLU A 1 598 ? -18.980 19.798 -14.999 1.00 95.00 598 GLU A O 1
ATOM 4537 N N . LEU A 1 599 ? -16.821 20.076 -15.575 1.00 93.62 599 LEU A N 1
ATOM 4538 C CA . LEU A 1 599 ? -16.904 21.448 -16.050 1.00 93.62 599 LEU A CA 1
ATOM 4539 C C . LEU A 1 599 ? -17.417 21.476 -17.490 1.00 93.62 599 LEU A C 1
ATOM 4541 O O . LEU A 1 599 ? -16.895 20.819 -18.394 1.00 93.62 599 LEU A O 1
ATOM 4545 N N . THR A 1 600 ? -18.466 22.258 -17.698 1.00 89.56 600 THR A N 1
ATOM 4546 C CA . THR A 1 600 ? -19.173 22.419 -18.967 1.00 89.56 600 THR A CA 1
ATOM 4547 C C . THR A 1 600 ? -18.406 23.268 -19.977 1.00 89.56 600 THR A C 1
ATOM 4549 O O . THR A 1 600 ? -18.696 23.182 -21.171 1.00 89.56 600 THR A O 1
ATOM 4552 N N . GLY A 1 601 ? -17.457 24.086 -19.509 1.00 85.19 601 GLY A N 1
ATOM 4553 C CA . GLY A 1 601 ? -16.796 25.124 -20.298 1.00 85.19 601 GLY A CA 1
ATOM 4554 C C . GLY A 1 601 ? -17.603 26.425 -20.383 1.00 85.19 601 GLY A C 1
ATOM 4555 O O . GLY A 1 601 ? -17.105 27.413 -20.922 1.00 85.19 601 GLY A O 1
ATOM 4556 N N . ASP A 1 602 ? -18.828 26.451 -19.846 1.00 91.62 602 ASP A N 1
ATOM 4557 C CA . ASP A 1 602 ? -19.613 27.667 -19.644 1.00 91.62 602 ASP A CA 1
ATOM 4558 C C . ASP A 1 602 ? -19.343 28.226 -18.244 1.00 91.62 602 ASP A C 1
ATOM 4560 O O . ASP A 1 602 ? -19.699 27.627 -17.229 1.00 91.62 602 ASP A O 1
ATOM 4564 N N . GLN A 1 603 ? -18.721 29.404 -18.191 1.00 87.38 603 GLN A N 1
ATOM 4565 C CA . GLN A 1 603 ? -18.225 29.999 -16.949 1.00 87.38 603 GLN A CA 1
ATOM 4566 C C . GLN A 1 603 ? -19.331 30.219 -15.898 1.00 87.38 603 GLN A C 1
ATOM 4568 O O . GLN A 1 603 ? -19.096 30.037 -14.704 1.00 87.38 603 GLN A O 1
ATOM 4573 N N . GLU A 1 604 ? -20.545 30.599 -16.312 1.00 90.69 604 GLU A N 1
ATOM 4574 C CA . GLU A 1 604 ? -21.653 30.868 -15.388 1.00 90.69 604 GLU A CA 1
ATOM 4575 C C . GLU A 1 604 ? -22.293 29.574 -14.860 1.00 90.69 604 GLU A C 1
ATOM 4577 O O . GLU A 1 604 ? -22.695 29.497 -13.692 1.00 90.69 604 GLU A O 1
ATOM 4582 N N . ALA A 1 605 ? -22.405 28.539 -15.693 1.00 91.88 605 ALA A N 1
ATOM 4583 C CA . ALA A 1 605 ? -22.830 27.209 -15.267 1.00 91.88 605 ALA A CA 1
ATOM 4584 C C . ALA A 1 605 ? -21.807 26.563 -14.323 1.00 91.88 605 ALA A C 1
ATOM 4586 O O . ALA A 1 605 ? -22.192 26.070 -13.260 1.00 91.88 605 ALA A O 1
ATOM 4587 N N . ASP A 1 606 ? -20.524 26.638 -14.665 1.00 95.38 606 ASP A N 1
ATOM 4588 C CA . ASP A 1 606 ? -19.441 26.038 -13.888 1.00 95.38 606 ASP A CA 1
ATOM 4589 C C . ASP A 1 606 ? -19.274 26.737 -12.535 1.00 95.38 606 ASP A C 1
ATOM 4591 O O . ASP A 1 606 ? -19.200 26.079 -11.501 1.00 95.38 606 ASP A O 1
ATOM 4595 N N . LEU A 1 607 ? -19.361 28.070 -12.486 1.00 94.75 607 LEU A N 1
ATOM 4596 C CA . LEU A 1 607 ? -19.341 28.797 -11.215 1.00 94.75 607 LEU A CA 1
ATOM 4597 C C . LEU A 1 607 ? -20.544 28.449 -10.319 1.00 94.75 607 LEU A C 1
ATOM 4599 O O . LEU A 1 607 ? -20.411 28.398 -9.095 1.00 94.75 607 LEU A O 1
ATOM 4603 N N . ARG A 1 608 ? -21.731 28.207 -10.895 1.00 94.31 608 ARG A N 1
ATOM 4604 C CA . ARG A 1 608 ? -22.900 27.745 -10.123 1.00 94.31 608 ARG A CA 1
ATOM 4605 C C . ARG A 1 608 ? -22.687 26.350 -9.548 1.00 94.31 608 ARG A C 1
ATOM 4607 O O . ARG A 1 608 ? -23.068 26.132 -8.400 1.00 94.31 608 ARG A O 1
ATOM 4614 N N . LEU A 1 609 ? -22.079 25.448 -10.317 1.00 94.38 609 LEU A N 1
ATOM 4615 C CA . LEU A 1 609 ? -21.681 24.123 -9.844 1.00 94.38 609 LEU A CA 1
ATOM 4616 C C . LEU A 1 609 ? -20.715 24.253 -8.663 1.00 94.38 609 LEU A C 1
ATOM 4618 O O . LEU A 1 609 ? -21.030 23.780 -7.576 1.00 94.38 609 LEU A O 1
ATOM 4622 N N . VAL A 1 610 ? -19.606 24.977 -8.833 1.00 95.75 610 VAL A N 1
ATOM 4623 C CA . VAL A 1 610 ? -18.578 25.135 -7.788 1.00 95.75 610 VAL A CA 1
ATOM 4624 C C . VAL A 1 610 ? -19.147 25.773 -6.518 1.00 95.75 610 VAL A C 1
ATOM 4626 O O . VAL A 1 610 ? -18.879 25.296 -5.419 1.00 95.75 610 VAL A O 1
ATOM 4629 N N . ARG A 1 611 ? -20.013 26.789 -6.637 1.00 95.56 611 ARG A N 1
ATOM 4630 C CA . ARG A 1 611 ? -20.727 27.356 -5.476 1.00 95.56 611 ARG A CA 1
ATOM 4631 C C . ARG A 1 611 ? -21.620 26.341 -4.769 1.00 95.56 611 ARG A C 1
ATOM 4633 O O . ARG A 1 611 ? -21.713 26.377 -3.548 1.00 95.56 611 ARG A O 1
ATOM 4640 N N . GLY A 1 612 ? -22.289 25.470 -5.521 1.00 90.31 612 GLY A N 1
ATOM 4641 C CA . GLY A 1 612 ? -23.130 24.410 -4.965 1.00 90.31 612 GLY A CA 1
ATOM 4642 C C . GLY A 1 612 ? -22.336 23.349 -4.204 1.00 90.31 612 GLY A C 1
ATOM 4643 O O . GLY A 1 612 ? -22.861 22.769 -3.259 1.00 90.31 612 GLY A O 1
ATOM 4644 N N . LEU A 1 613 ? -21.073 23.137 -4.582 1.00 93.62 613 LEU A N 1
ATOM 4645 C CA . LEU A 1 613 ? -20.168 22.198 -3.921 1.00 93.62 613 LEU A CA 1
ATOM 4646 C C . LEU A 1 613 ? -19.579 22.737 -2.612 1.00 93.62 613 LEU A C 1
ATOM 4648 O O . LEU A 1 613 ? -19.118 21.939 -1.805 1.00 93.62 613 LEU A O 1
ATOM 4652 N N . ALA A 1 614 ? -19.631 24.054 -2.383 1.00 93.06 614 ALA A N 1
ATOM 4653 C CA . ALA A 1 614 ? -19.148 24.718 -1.169 1.00 93.06 614 ALA A CA 1
ATOM 4654 C C . ALA A 1 614 ? -17.728 24.277 -0.730 1.00 93.06 614 ALA A C 1
ATOM 4656 O O . ALA A 1 614 ? -17.579 23.744 0.370 1.00 93.06 614 ALA A O 1
ATOM 4657 N N . PRO A 1 615 ? -16.693 24.456 -1.578 1.00 96.88 615 PRO A N 1
ATOM 4658 C CA . PRO A 1 615 ? -15.316 24.148 -1.199 1.00 96.88 615 PRO A CA 1
ATOM 4659 C C . PRO A 1 615 ? -14.765 25.159 -0.181 1.00 96.88 615 PRO A C 1
ATOM 4661 O O . PRO A 1 615 ? -15.109 26.341 -0.228 1.00 96.88 615 PRO A O 1
ATOM 4664 N N . ASP A 1 616 ? -13.860 24.698 0.680 1.00 95.94 616 ASP A N 1
ATOM 4665 C CA . ASP A 1 616 ? -13.082 25.521 1.617 1.00 95.94 616 ASP A CA 1
ATOM 4666 C C . ASP A 1 616 ? -11.749 25.991 1.010 1.00 95.94 616 ASP A C 1
ATOM 4668 O O . ASP A 1 616 ? -11.185 26.988 1.450 1.00 95.94 616 ASP A O 1
ATOM 4672 N N . GLY A 1 617 ? -11.256 25.299 -0.024 1.00 96.44 617 GLY A N 1
ATOM 4673 C CA . GLY A 1 617 ? -10.068 25.685 -0.785 1.00 96.44 617 GLY A CA 1
ATOM 4674 C C . GLY A 1 617 ? -10.177 25.280 -2.255 1.00 96.44 617 GLY A C 1
ATOM 4675 O O . GLY A 1 617 ? -10.764 24.246 -2.580 1.00 96.44 617 GLY A O 1
ATOM 4676 N N . ILE A 1 618 ? -9.613 26.090 -3.155 1.00 97.12 618 ILE A N 1
ATOM 4677 C CA . ILE A 1 618 ? -9.567 25.815 -4.600 1.00 97.12 618 ILE A CA 1
ATOM 4678 C C . ILE A 1 618 ? -8.112 25.791 -5.050 1.00 97.12 618 ILE A C 1
ATOM 4680 O O . ILE A 1 618 ? -7.369 26.739 -4.808 1.00 97.12 618 ILE A O 1
ATOM 4684 N N . LEU A 1 619 ? -7.705 24.724 -5.734 1.00 94.56 619 LEU A N 1
ATOM 4685 C CA . LEU A 1 619 ? -6.350 24.605 -6.263 1.00 94.56 619 LEU A CA 1
ATOM 4686 C C . LEU A 1 619 ? -6.311 23.874 -7.606 1.00 94.56 619 LEU A C 1
ATOM 4688 O O . LEU A 1 619 ? -7.241 23.176 -8.005 1.00 94.56 619 LEU A O 1
ATOM 4692 N N . THR A 1 620 ? -5.202 24.041 -8.314 1.00 94.31 620 THR A N 1
ATOM 4693 C CA . THR A 1 620 ? -4.906 23.329 -9.555 1.00 94.31 620 THR A CA 1
ATOM 4694 C C . THR A 1 620 ? -3.405 23.185 -9.712 1.00 94.31 620 THR A C 1
ATOM 4696 O O . THR A 1 620 ? -2.633 24.055 -9.313 1.00 94.31 620 THR A O 1
ATOM 4699 N N . PHE A 1 621 ? -3.003 22.086 -10.337 1.00 92.06 621 PHE A N 1
ATOM 4700 C CA . PHE A 1 621 ? -1.636 21.885 -10.811 1.00 92.06 621 PHE A CA 1
ATOM 4701 C C . PHE A 1 621 ? -1.574 21.834 -12.341 1.00 92.06 621 PHE A C 1
ATOM 4703 O O . PHE A 1 621 ? -0.515 21.570 -12.904 1.00 92.06 621 PHE A O 1
ATOM 4710 N N . CYS A 1 622 ? -2.702 22.070 -13.015 1.00 89.31 622 CYS A N 1
ATOM 4711 C CA . CYS A 1 622 ? -2.817 22.126 -14.464 1.00 89.31 622 CYS A CA 1
ATOM 4712 C C . CYS A 1 622 ? -2.802 23.587 -14.928 1.00 89.31 622 CYS A C 1
ATOM 4714 O O . CYS A 1 622 ? -3.607 24.402 -14.477 1.00 89.31 622 CYS A O 1
ATOM 4716 N N . GLU A 1 623 ? -1.901 23.898 -15.857 1.00 86.88 623 GLU A N 1
ATOM 4717 C CA . GLU A 1 623 ? -1.723 25.240 -16.422 1.00 86.88 623 GLU A CA 1
ATOM 4718 C C . GLU A 1 623 ? -2.978 25.731 -17.148 1.00 86.88 623 GLU A C 1
ATOM 4720 O O . GLU A 1 623 ? -3.440 26.843 -16.899 1.00 86.88 623 GLU A O 1
ATOM 4725 N N . ASP A 1 624 ? -3.592 24.861 -17.957 1.00 85.56 624 ASP A N 1
ATOM 4726 C CA . ASP A 1 624 ? -4.808 25.176 -18.716 1.00 85.56 624 ASP A CA 1
ATOM 4727 C C . ASP A 1 624 ? -6.006 25.475 -17.785 1.00 85.56 624 ASP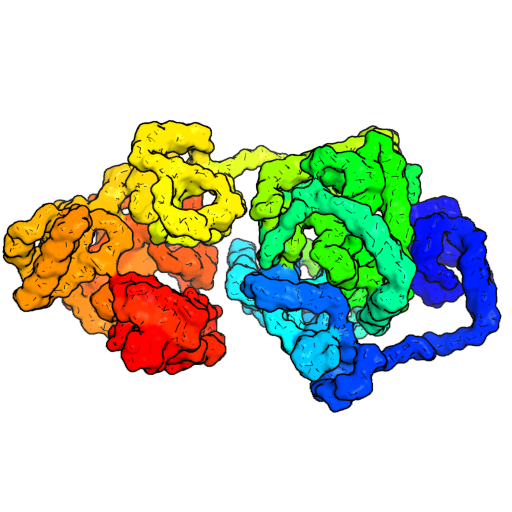 A C 1
ATOM 4729 O O . ASP A 1 624 ? -6.955 26.158 -18.174 1.00 85.56 624 ASP A O 1
ATOM 4733 N N . LEU A 1 625 ? -5.942 25.025 -16.525 1.00 91.62 625 LEU A N 1
ATOM 4734 C CA . LEU A 1 625 ? -6.976 25.229 -15.506 1.00 91.62 625 LEU A CA 1
ATOM 4735 C C . LEU A 1 625 ? -6.612 26.292 -14.460 1.00 91.62 625 LEU A C 1
ATOM 4737 O O . LEU A 1 625 ? -7.417 26.563 -13.568 1.00 91.62 625 LEU A O 1
ATOM 4741 N N . LEU A 1 626 ? -5.447 26.943 -14.579 1.00 91.69 626 LEU A N 1
ATOM 4742 C CA . LEU A 1 626 ? -4.996 27.980 -13.643 1.00 91.69 626 LEU A CA 1
ATOM 4743 C C . LEU A 1 626 ? -5.947 29.177 -13.611 1.00 91.69 626 LEU A C 1
ATOM 4745 O O . LEU A 1 626 ? -6.314 29.670 -12.545 1.00 91.69 626 LEU A O 1
ATOM 4749 N N . ARG A 1 627 ? -6.387 29.621 -14.790 1.00 92.44 627 ARG A N 1
ATOM 4750 C CA . ARG A 1 627 ? -7.303 30.755 -14.916 1.00 92.44 627 ARG A CA 1
ATOM 4751 C C . ARG A 1 627 ? -8.701 30.450 -14.345 1.00 92.44 627 ARG A C 1
ATOM 4753 O O . ARG A 1 627 ? -9.145 31.236 -13.511 1.00 92.44 627 ARG A O 1
ATOM 4760 N N . PRO A 1 628 ? -9.380 29.346 -14.715 1.00 93.75 628 PRO A N 1
ATOM 4761 C CA . PRO A 1 628 ? -10.637 28.958 -14.073 1.00 93.75 628 PRO A CA 1
ATOM 4762 C C . PRO A 1 628 ? -10.531 28.816 -12.548 1.00 93.75 628 PRO A C 1
ATOM 4764 O O . PRO A 1 628 ? -11.405 29.303 -11.839 1.00 93.75 628 PRO A O 1
ATOM 4767 N N . ALA A 1 629 ? -9.450 28.219 -12.027 1.00 95.00 629 ALA A N 1
ATOM 4768 C CA . ALA A 1 629 ? -9.248 28.071 -10.583 1.00 95.00 629 ALA A CA 1
ATOM 4769 C C . ALA A 1 629 ? -9.185 29.431 -9.866 1.00 95.00 629 ALA A C 1
ATOM 4771 O O . ALA A 1 629 ? -9.874 29.632 -8.867 1.00 95.00 629 ALA A O 1
ATOM 4772 N N . ALA A 1 630 ? -8.413 30.377 -10.411 1.00 95.06 630 ALA A N 1
ATOM 4773 C CA . ALA A 1 630 ? -8.302 31.737 -9.884 1.00 95.06 630 ALA A CA 1
ATOM 4774 C C . ALA A 1 630 ? -9.639 32.496 -9.932 1.00 95.06 630 ALA A C 1
ATOM 4776 O O . ALA A 1 630 ? -10.027 33.146 -8.962 1.00 95.06 630 ALA A O 1
ATOM 4777 N N . GLU A 1 631 ? -10.373 32.392 -11.044 1.00 95.25 631 GLU A N 1
ATOM 4778 C CA . GLU A 1 631 ? -11.691 33.021 -11.200 1.00 95.25 631 GLU A CA 1
ATOM 4779 C C . GLU A 1 631 ? -12.722 32.438 -10.215 1.00 95.25 631 GLU A C 1
ATOM 4781 O O . GLU A 1 631 ? -13.520 33.186 -9.645 1.00 95.25 631 GLU A O 1
ATOM 4786 N N . PHE A 1 632 ? -12.697 31.125 -9.959 1.00 97.00 632 PHE A N 1
ATOM 4787 C CA . PHE A 1 632 ? -13.566 30.502 -8.957 1.00 97.00 632 PHE A CA 1
ATOM 4788 C C . PHE A 1 632 ? -13.188 30.911 -7.530 1.00 97.00 632 PHE A C 1
ATOM 4790 O O . PHE A 1 632 ? -14.079 31.276 -6.764 1.00 97.00 632 PHE A O 1
ATOM 4797 N N . ALA A 1 633 ? -11.898 30.910 -7.180 1.00 96.00 633 ALA A N 1
ATOM 4798 C CA . ALA A 1 633 ? -11.433 31.341 -5.861 1.00 96.00 633 ALA A CA 1
ATOM 4799 C C . ALA A 1 633 ? -11.854 32.788 -5.560 1.00 96.00 633 ALA A C 1
ATOM 4801 O O . ALA A 1 633 ? -12.485 33.043 -4.531 1.00 96.00 633 ALA A O 1
ATOM 4802 N N . GLU A 1 634 ? -11.635 33.716 -6.501 1.00 96.19 634 GLU A N 1
ATOM 4803 C CA . GLU A 1 634 ? -12.060 35.116 -6.367 1.00 96.19 634 GLU A CA 1
ATOM 4804 C C . GLU A 1 634 ? -13.586 35.235 -6.211 1.00 96.19 634 GLU A C 1
ATOM 4806 O O . GLU A 1 634 ? -14.079 35.933 -5.322 1.00 96.19 634 GLU A O 1
ATOM 4811 N N . ALA A 1 635 ? -14.357 34.514 -7.031 1.00 95.94 635 ALA A N 1
ATOM 4812 C CA . ALA A 1 635 ? -15.818 34.583 -7.018 1.00 95.94 635 ALA A CA 1
ATOM 4813 C C . ALA A 1 635 ? -16.477 33.966 -5.769 1.00 95.94 635 ALA A C 1
ATOM 4815 O O . ALA A 1 635 ? -17.663 34.239 -5.521 1.00 95.94 635 ALA A O 1
ATOM 4816 N N . LEU A 1 636 ? -15.753 33.118 -5.029 1.00 96.06 636 LEU A N 1
ATOM 4817 C CA . LEU A 1 636 ? -16.164 32.531 -3.750 1.00 96.06 636 LEU A CA 1
ATOM 4818 C C . LEU A 1 636 ? -15.529 33.242 -2.539 1.00 96.06 636 LEU A C 1
ATOM 4820 O O . LEU A 1 636 ? -15.952 32.993 -1.413 1.00 96.06 636 LEU A O 1
ATOM 4824 N N . GLY A 1 637 ? -14.576 34.156 -2.752 1.00 95.75 637 GLY A N 1
ATOM 4825 C CA . GLY A 1 637 ? -13.849 34.838 -1.677 1.00 95.75 637 GLY A CA 1
ATOM 4826 C C . GLY A 1 637 ? -12.863 33.933 -0.933 1.00 95.75 637 GLY A C 1
ATOM 4827 O O . GLY A 1 637 ? -12.608 34.165 0.247 1.00 95.75 637 GLY A O 1
ATOM 4828 N N . LEU A 1 638 ? -12.345 32.901 -1.605 1.00 95.94 638 LEU A N 1
ATOM 4829 C CA . LEU A 1 638 ? -11.363 31.962 -1.062 1.00 95.94 638 LEU A CA 1
ATOM 4830 C C . LEU A 1 638 ? -9.926 32.419 -1.379 1.00 95.94 638 LEU A C 1
ATOM 4832 O O . LEU A 1 638 ? -9.717 33.111 -2.381 1.00 95.94 638 LEU A O 1
ATOM 4836 N N . PRO A 1 639 ? -8.929 32.031 -0.562 1.00 94.00 639 PRO A N 1
ATOM 4837 C CA . PRO A 1 639 ? -7.516 32.238 -0.874 1.00 94.00 639 PRO A CA 1
ATOM 4838 C C . PRO A 1 639 ? -7.145 31.592 -2.216 1.00 94.00 639 PRO A C 1
ATOM 4840 O O . PRO A 1 639 ? -7.568 30.478 -2.520 1.00 94.00 639 PRO A O 1
ATOM 4843 N N . GLY A 1 640 ? -6.376 32.302 -3.039 1.00 91.44 640 GLY A N 1
ATOM 4844 C CA . GLY A 1 640 ? -6.006 31.831 -4.368 1.00 91.44 640 GLY A CA 1
ATOM 4845 C C . GLY A 1 640 ? -5.193 32.859 -5.146 1.00 91.44 640 GLY A C 1
ATOM 4846 O O . GLY A 1 640 ? -5.136 34.033 -4.782 1.00 91.44 640 GLY A O 1
ATOM 4847 N N . GLN A 1 641 ? -4.567 32.411 -6.235 1.00 90.56 641 GLN A N 1
ATOM 4848 C CA . GLN A 1 641 ? -3.888 33.293 -7.185 1.00 90.56 641 GLN A CA 1
ATOM 4849 C C . GLN A 1 641 ? -4.880 34.306 -7.766 1.00 90.56 641 GLN A C 1
ATOM 4851 O O . GLN A 1 641 ? -5.996 33.938 -8.138 1.00 90.56 641 GLN A O 1
ATOM 4856 N N . SER A 1 642 ? -4.468 35.568 -7.917 1.00 91.81 642 SER A N 1
ATOM 4857 C CA . SER A 1 642 ? -5.311 36.556 -8.595 1.00 91.81 642 SER A CA 1
ATOM 4858 C C . SER A 1 642 ? -5.609 36.155 -10.057 1.00 91.81 642 SER A C 1
ATOM 4860 O O . SER A 1 642 ? -4.712 35.684 -10.769 1.00 91.81 642 SER A O 1
ATOM 4862 N N . PRO A 1 643 ? -6.831 36.393 -10.581 1.00 93.00 643 PRO A N 1
ATOM 4863 C CA . PRO A 1 643 ? -7.148 36.121 -11.988 1.00 93.00 643 PRO A CA 1
ATOM 4864 C C . PRO A 1 643 ? -6.247 36.868 -12.977 1.00 93.00 643 PRO A C 1
ATOM 4866 O O . PRO A 1 643 ? -6.003 36.393 -14.088 1.00 93.00 643 PRO A O 1
ATOM 4869 N N . HIS A 1 644 ? -5.725 38.034 -12.576 1.00 92.44 644 HIS A N 1
ATOM 4870 C CA . HIS A 1 644 ? -4.729 38.760 -13.357 1.00 92.44 644 HIS A CA 1
ATOM 4871 C C . HIS A 1 644 ? -3.434 37.954 -13.486 1.00 92.44 644 HIS A C 1
ATOM 4873 O O . HIS A 1 644 ? -3.030 37.662 -14.609 1.00 92.44 644 HIS A O 1
ATOM 4879 N N . ALA A 1 645 ? -2.823 37.547 -12.370 1.00 91.56 645 ALA A N 1
ATOM 4880 C CA . ALA A 1 645 ? -1.584 36.774 -12.385 1.00 91.56 645 ALA A CA 1
ATOM 4881 C C . ALA A 1 645 ? -1.762 35.423 -13.096 1.00 91.56 645 ALA A C 1
ATOM 4883 O O . ALA A 1 645 ? -0.952 35.072 -13.951 1.00 91.56 645 ALA A O 1
ATOM 4884 N N . ALA A 1 646 ? -2.872 34.714 -12.859 1.00 92.19 646 ALA A N 1
ATOM 4885 C CA . ALA A 1 646 ? -3.195 33.470 -13.566 1.00 92.19 646 ALA A CA 1
ATOM 4886 C C . ALA A 1 646 ? -3.271 33.657 -15.095 1.00 92.19 646 ALA A C 1
ATOM 4888 O O . ALA A 1 646 ? -2.807 32.807 -15.861 1.00 92.19 646 ALA A O 1
ATOM 4889 N N . ARG A 1 647 ? -3.805 34.794 -15.562 1.00 91.31 647 ARG A N 1
ATOM 4890 C CA . ARG A 1 647 ? -3.811 35.157 -16.987 1.00 91.31 647 ARG A CA 1
ATOM 4891 C C . ARG A 1 647 ? -2.410 35.472 -17.509 1.00 91.31 647 ARG A C 1
ATOM 4893 O O . ARG A 1 647 ? -2.092 35.093 -18.629 1.00 91.31 647 ARG A O 1
ATOM 4900 N N . VAL A 1 648 ? -1.573 36.146 -16.722 1.00 92.19 648 VAL A N 1
ATOM 4901 C CA . VAL A 1 648 ? -0.180 36.441 -17.102 1.00 92.19 648 VAL A CA 1
ATOM 4902 C C . VAL A 1 648 ? 0.659 35.163 -17.187 1.00 92.19 648 VAL A C 1
ATOM 4904 O O . VAL A 1 648 ? 1.476 35.036 -18.095 1.00 92.19 648 VAL A O 1
ATOM 4907 N N . PHE A 1 649 ? 0.440 34.190 -16.301 1.00 90.25 649 PHE A N 1
ATOM 4908 C CA . PHE A 1 649 ? 1.105 32.885 -16.370 1.00 90.25 649 PHE A CA 1
ATOM 4909 C C . PHE A 1 649 ? 0.713 32.068 -17.610 1.00 90.25 649 PHE A C 1
ATOM 4911 O O . PHE A 1 649 ? 1.533 31.300 -18.097 1.00 90.25 649 PHE A O 1
ATOM 4918 N N . THR A 1 650 ? -0.501 32.242 -18.141 1.00 88.56 650 THR A N 1
ATOM 4919 C CA . THR A 1 650 ? -1.050 31.416 -19.238 1.00 88.56 650 THR A CA 1
ATOM 4920 C C . THR A 1 650 ? -1.048 32.096 -20.618 1.00 88.56 650 THR A C 1
ATOM 4922 O O . THR A 1 650 ? -1.315 31.442 -21.626 1.00 88.56 650 THR A O 1
ATOM 4925 N N . ASP A 1 651 ? -0.722 33.392 -20.697 1.00 88.88 651 ASP A N 1
ATOM 4926 C CA . ASP A 1 651 ? -0.593 34.163 -21.943 1.00 88.88 651 ASP A CA 1
ATOM 4927 C C . ASP A 1 651 ? 0.848 34.669 -22.106 1.00 88.88 651 ASP A C 1
ATOM 4929 O O . ASP A 1 651 ? 1.254 35.684 -21.528 1.00 88.88 651 ASP A O 1
ATOM 4933 N N . LYS A 1 652 ? 1.630 33.983 -22.946 1.00 86.19 652 LYS A N 1
ATOM 4934 C CA . LYS A 1 652 ? 3.059 34.288 -23.150 1.00 86.19 652 LYS A CA 1
ATOM 4935 C C . LYS A 1 652 ? 3.288 35.680 -23.735 1.00 86.19 652 LYS A C 1
ATOM 4937 O O . LYS A 1 652 ? 4.274 36.344 -23.410 1.00 86.19 652 LYS A O 1
ATOM 4942 N N . GLY A 1 653 ? 2.369 36.157 -24.576 1.00 85.88 653 GLY A N 1
ATOM 4943 C CA . GLY A 1 653 ? 2.450 37.493 -25.162 1.00 85.88 653 GLY A CA 1
ATOM 4944 C C . GLY A 1 653 ? 2.253 38.589 -24.114 1.00 85.88 653 GLY A C 1
ATOM 4945 O O . GLY A 1 653 ? 2.950 39.610 -24.139 1.00 85.88 653 GLY A O 1
ATOM 4946 N N . MET A 1 654 ? 1.324 38.379 -23.181 1.00 89.88 654 MET A N 1
ATOM 4947 C CA . MET A 1 654 ? 1.108 39.254 -22.029 1.00 89.88 654 MET A CA 1
ATOM 4948 C C . MET A 1 654 ? 2.284 39.189 -21.049 1.00 89.88 654 MET A C 1
ATOM 4950 O O . MET A 1 654 ? 2.805 40.242 -20.681 1.00 89.88 654 MET A O 1
ATOM 4954 N N . GLN A 1 655 ? 2.756 37.985 -20.712 1.00 91.88 655 GLN A N 1
ATOM 4955 C CA . GLN A 1 655 ? 3.909 37.752 -19.836 1.00 91.88 655 GLN A CA 1
ATOM 4956 C C . GLN A 1 655 ? 5.144 38.525 -20.306 1.00 91.88 655 GLN A C 1
ATOM 4958 O O . GLN A 1 655 ? 5.690 39.346 -19.570 1.00 91.88 655 GLN A O 1
ATOM 4963 N N . ARG A 1 656 ? 5.540 38.352 -21.573 1.00 90.12 656 ARG A N 1
ATOM 4964 C CA . ARG A 1 656 ? 6.704 39.043 -22.152 1.00 90.12 656 ARG A CA 1
ATOM 4965 C C . ARG A 1 656 ? 6.553 40.556 -22.157 1.00 90.12 656 ARG A C 1
ATOM 4967 O O . ARG A 1 656 ? 7.528 41.275 -21.953 1.00 90.12 656 ARG A O 1
ATOM 4974 N N . ARG A 1 657 ? 5.343 41.059 -22.409 1.00 90.62 657 ARG A N 1
ATOM 4975 C CA . ARG A 1 657 ? 5.076 42.500 -22.403 1.00 90.62 657 ARG A CA 1
ATOM 4976 C C . ARG A 1 657 ? 5.276 43.088 -21.009 1.00 90.62 657 ARG A C 1
ATOM 4978 O O . ARG A 1 657 ? 5.991 44.076 -20.896 1.00 90.62 657 ARG A O 1
ATOM 4985 N N . ILE A 1 658 ? 4.706 42.453 -19.987 1.00 93.88 658 ILE A N 1
ATOM 4986 C CA . ILE A 1 658 ? 4.805 42.889 -18.588 1.00 93.88 658 ILE A CA 1
ATOM 4987 C C . ILE A 1 658 ? 6.257 42.852 -18.113 1.00 93.88 658 ILE A C 1
ATOM 4989 O O . ILE A 1 658 ? 6.761 43.855 -17.614 1.00 93.88 658 ILE A O 1
ATOM 4993 N N . LEU A 1 659 ? 6.966 41.746 -18.355 1.00 94.38 659 LEU A N 1
ATOM 4994 C CA . LEU A 1 659 ? 8.377 41.621 -17.982 1.00 94.38 659 LEU A CA 1
ATOM 4995 C C . LEU A 1 659 ? 9.252 42.688 -18.657 1.00 94.38 659 LEU A C 1
ATOM 4997 O O . LEU A 1 659 ? 10.178 43.213 -18.040 1.00 94.38 659 LEU A O 1
ATOM 5001 N N . ARG A 1 660 ? 8.948 43.049 -19.909 1.00 92.38 660 ARG A N 1
ATOM 5002 C CA . ARG A 1 660 ? 9.660 44.108 -20.634 1.00 92.38 660 ARG A CA 1
ATOM 5003 C C . ARG A 1 660 ? 9.334 45.504 -20.122 1.00 92.38 660 ARG A C 1
ATOM 5005 O O . ARG A 1 660 ? 10.239 46.322 -19.991 1.00 92.38 660 ARG A O 1
ATOM 5012 N N . GLU A 1 661 ? 8.066 45.791 -19.846 1.00 93.75 661 GLU A N 1
ATOM 5013 C CA . GLU A 1 661 ? 7.631 47.072 -19.273 1.00 93.75 661 GLU A CA 1
ATOM 5014 C C . GLU A 1 661 ? 8.213 47.290 -17.869 1.00 93.75 661 GLU A C 1
ATOM 5016 O O . GLU A 1 661 ? 8.594 48.411 -17.537 1.00 93.75 661 GLU A O 1
ATOM 5021 N N . ALA A 1 662 ? 8.375 46.213 -17.095 1.00 94.25 662 ALA A N 1
ATOM 5022 C CA . ALA A 1 662 ? 9.059 46.212 -15.804 1.00 94.25 662 ALA A CA 1
ATOM 5023 C C . ALA A 1 662 ? 10.599 46.261 -15.913 1.00 94.25 662 ALA A C 1
ATOM 5025 O O . ALA A 1 662 ? 11.283 46.409 -14.904 1.00 94.25 662 ALA A O 1
ATOM 5026 N N . GLY A 1 663 ? 11.165 46.142 -17.121 1.00 93.94 663 GLY A N 1
ATOM 5027 C CA . GLY A 1 663 ? 12.614 46.136 -17.351 1.00 93.94 663 GLY A CA 1
ATOM 5028 C C . GLY A 1 663 ? 13.332 44.855 -16.906 1.00 93.94 663 GLY A C 1
ATOM 5029 O O . GLY A 1 663 ? 14.561 44.838 -16.875 1.00 93.94 663 GLY A O 1
ATOM 5030 N N . VAL A 1 664 ? 12.588 43.793 -16.588 1.00 94.19 664 VAL A N 1
ATOM 5031 C CA . VAL A 1 664 ? 13.109 42.495 -16.126 1.00 94.19 664 VAL A CA 1
ATOM 5032 C C . VAL A 1 664 ? 13.595 41.643 -17.300 1.00 94.19 664 VAL A C 1
ATOM 5034 O O . VAL A 1 664 ? 14.631 40.985 -17.215 1.00 94.19 664 VAL A O 1
ATOM 5037 N N . ASP A 1 665 ? 12.878 41.684 -18.426 1.00 88.69 665 ASP A N 1
ATOM 5038 C CA . ASP A 1 665 ? 13.223 40.937 -19.636 1.00 88.69 665 ASP A CA 1
ATOM 5039 C C . ASP A 1 665 ? 13.372 41.858 -20.854 1.00 88.69 665 ASP A C 1
ATOM 5041 O O . ASP A 1 665 ? 12.565 42.745 -21.116 1.00 88.69 665 ASP A O 1
ATOM 5045 N N . THR A 1 666 ? 14.423 41.632 -21.634 1.00 87.12 666 THR A N 1
ATOM 5046 C CA . THR A 1 666 ? 14.761 42.408 -22.841 1.00 87.12 666 THR A CA 1
ATOM 5047 C C . THR A 1 666 ? 14.618 41.593 -24.122 1.00 87.12 666 THR A C 1
ATOM 5049 O O . THR A 1 666 ? 14.963 42.078 -25.201 1.00 87.12 666 THR A O 1
ATOM 5052 N N . THR A 1 667 ? 14.111 40.365 -24.016 1.00 90.56 667 THR A N 1
ATOM 5053 C CA . THR A 1 667 ? 13.908 39.452 -25.141 1.00 90.56 667 THR A CA 1
ATOM 5054 C C . THR A 1 667 ? 13.032 40.096 -26.206 1.00 90.56 667 THR A C 1
ATOM 5056 O O . THR A 1 667 ? 11.928 40.583 -25.938 1.00 90.56 667 THR A O 1
ATOM 5059 N N . ARG A 1 668 ? 13.537 40.117 -27.442 1.00 92.06 668 ARG A N 1
ATOM 5060 C CA . ARG A 1 668 ? 12.773 40.605 -28.592 1.00 92.06 668 ARG A CA 1
ATOM 5061 C C . ARG A 1 668 ? 11.692 39.593 -28.926 1.00 92.06 668 ARG A C 1
ATOM 5063 O O . ARG A 1 668 ? 11.976 38.405 -29.060 1.00 92.06 668 ARG A O 1
ATOM 5070 N N . THR A 1 669 ? 10.464 40.074 -29.063 1.00 93.19 669 THR A N 1
ATOM 5071 C CA . THR A 1 669 ? 9.297 39.234 -29.325 1.00 93.19 669 THR A CA 1
ATOM 5072 C C . THR A 1 669 ? 8.372 39.883 -30.343 1.00 93.19 669 THR A C 1
ATOM 5074 O O . THR A 1 669 ? 8.294 41.112 -30.432 1.00 93.19 669 THR A O 1
ATOM 5077 N N . PHE A 1 670 ? 7.655 39.056 -31.096 1.00 93.44 670 PHE A N 1
ATOM 5078 C CA . PHE A 1 670 ? 6.623 39.474 -32.036 1.00 93.44 670 PHE A CA 1
ATOM 5079 C C . PHE A 1 670 ? 5.425 38.525 -31.950 1.00 93.44 670 PHE A C 1
ATOM 5081 O O . PHE A 1 670 ? 5.590 37.306 -31.987 1.00 93.44 670 PHE A O 1
ATOM 5088 N N . LEU A 1 671 ? 4.219 39.086 -31.835 1.00 92.12 671 LEU A N 1
ATOM 5089 C CA . LEU A 1 671 ? 2.977 38.316 -31.843 1.00 92.12 671 LEU A CA 1
ATOM 5090 C C . LEU A 1 671 ? 2.574 38.032 -33.291 1.00 92.12 671 LEU A C 1
ATOM 5092 O O . LEU A 1 671 ? 2.175 38.935 -34.020 1.00 92.12 671 LEU A O 1
ATOM 5096 N N . LEU A 1 672 ? 2.668 36.773 -33.693 1.00 91.81 672 LEU A N 1
ATOM 5097 C CA . LEU A 1 672 ? 2.281 36.286 -35.005 1.00 91.81 672 LEU A CA 1
ATOM 5098 C C . LEU A 1 672 ? 0.794 35.905 -34.986 1.00 91.81 672 LEU A C 1
ATOM 5100 O O . LEU A 1 672 ? 0.427 34.799 -34.583 1.00 91.81 672 LEU A O 1
ATOM 5104 N N . ALA A 1 673 ? -0.065 36.839 -35.397 1.00 89.38 673 ALA A N 1
ATOM 5105 C CA . ALA A 1 673 ? -1.515 36.651 -35.395 1.00 89.38 673 ALA A CA 1
ATOM 5106 C C . ALA A 1 673 ? -2.013 35.855 -36.610 1.00 89.38 673 ALA A C 1
ATOM 5108 O O . ALA A 1 673 ? -3.010 35.144 -36.493 1.00 89.38 673 ALA A O 1
ATOM 5109 N N . ALA A 1 674 ? -1.325 35.947 -37.752 1.00 88.06 674 ALA A N 1
ATOM 5110 C CA . ALA A 1 674 ? -1.618 35.189 -38.966 1.00 88.06 674 ALA A CA 1
ATOM 5111 C C . ALA A 1 674 ? -0.328 34.751 -39.694 1.00 88.06 674 ALA A C 1
ATOM 5113 O O . ALA A 1 674 ? 0.713 35.397 -39.542 1.00 88.06 674 ALA A O 1
ATOM 5114 N N . PRO A 1 675 ? -0.373 33.709 -40.555 1.00 88.00 675 PRO A N 1
ATOM 5115 C CA . PRO A 1 675 ? 0.790 33.291 -41.350 1.00 88.00 675 PRO A CA 1
ATOM 5116 C C . PRO A 1 675 ? 1.364 34.408 -42.235 1.00 88.00 675 PRO A C 1
ATOM 5118 O O . PRO A 1 675 ? 2.557 34.422 -42.529 1.00 88.00 675 PRO A O 1
ATOM 5121 N N . THR A 1 676 ? 0.521 35.359 -42.652 1.00 89.69 676 THR A N 1
ATOM 5122 C CA . THR A 1 676 ? 0.908 36.514 -43.476 1.00 89.69 676 THR A CA 1
ATOM 5123 C C . THR A 1 676 ? 1.899 37.445 -42.789 1.00 89.69 676 THR A C 1
ATOM 5125 O O . THR A 1 676 ? 2.651 38.136 -43.474 1.00 89.69 676 THR A O 1
ATOM 5128 N N . ASP A 1 677 ? 1.939 37.435 -41.459 1.00 93.50 677 ASP A N 1
ATOM 5129 C CA . ASP A 1 677 ? 2.754 38.353 -40.662 1.00 93.50 677 ASP A CA 1
ATOM 5130 C C . ASP A 1 677 ? 4.191 37.822 -40.480 1.00 93.50 677 ASP A C 1
ATOM 5132 O O . ASP A 1 677 ? 5.039 38.477 -39.876 1.00 93.50 677 ASP A O 1
ATOM 5136 N N . TRP A 1 678 ? 4.501 36.634 -41.024 1.00 94.25 678 TRP A N 1
ATOM 5137 C CA . TRP A 1 678 ? 5.770 35.929 -40.809 1.00 94.25 678 TRP A CA 1
ATOM 5138 C C . TRP A 1 678 ? 7.005 36.758 -41.173 1.00 94.25 678 TRP A C 1
ATOM 5140 O O . TRP A 1 678 ? 7.968 36.815 -40.410 1.00 94.25 678 TRP A O 1
ATOM 5150 N N . ALA A 1 679 ? 6.981 37.425 -42.329 1.00 93.12 679 ALA A N 1
ATOM 5151 C CA . ALA A 1 679 ? 8.117 38.224 -42.785 1.00 93.12 679 ALA A CA 1
ATOM 5152 C C . ALA A 1 679 ? 8.398 39.411 -41.849 1.00 93.12 679 ALA A C 1
ATOM 5154 O O . ALA A 1 679 ? 9.559 39.729 -41.585 1.00 93.12 679 ALA A O 1
ATOM 5155 N N . GLU A 1 680 ? 7.344 40.040 -41.324 1.00 95.19 680 GLU A N 1
ATOM 5156 C CA . GLU A 1 680 ? 7.458 41.119 -40.343 1.00 95.19 680 GLU A CA 1
ATOM 5157 C C . GLU A 1 680 ? 7.991 40.587 -39.010 1.00 95.19 680 GLU A C 1
ATOM 5159 O O . GLU A 1 680 ? 8.919 41.167 -38.445 1.00 95.19 680 GLU A O 1
ATOM 5164 N N . ALA A 1 681 ? 7.486 39.435 -38.561 1.00 94.25 681 ALA A N 1
ATOM 5165 C CA . ALA A 1 681 ? 7.920 38.795 -37.325 1.00 94.25 681 ALA A CA 1
ATOM 5166 C C . ALA A 1 681 ? 9.419 38.458 -37.337 1.00 94.25 681 ALA A C 1
ATOM 5168 O O . ALA A 1 681 ? 10.147 38.819 -36.409 1.00 94.25 681 ALA A O 1
ATOM 5169 N N . VAL A 1 682 ? 9.911 37.828 -38.411 1.00 94.81 682 VAL A N 1
ATOM 5170 C CA . VAL A 1 682 ? 11.338 37.490 -38.560 1.00 94.81 682 VAL A CA 1
ATOM 5171 C C . VAL A 1 682 ? 12.201 38.752 -38.638 1.00 94.81 682 VAL A C 1
ATOM 5173 O O . VAL A 1 682 ? 13.282 38.785 -38.051 1.00 94.81 682 VAL A O 1
ATOM 5176 N N . ALA A 1 683 ? 11.735 39.809 -39.309 1.00 94.12 683 ALA A N 1
ATOM 5177 C CA . ALA A 1 683 ? 12.466 41.073 -39.387 1.00 94.12 683 ALA A CA 1
ATOM 5178 C C . ALA A 1 683 ? 12.536 41.802 -38.032 1.00 94.12 683 ALA A C 1
ATOM 5180 O O . ALA A 1 683 ? 13.577 42.367 -37.694 1.00 94.12 683 ALA A O 1
ATOM 5181 N N . ALA A 1 684 ? 11.452 41.778 -37.254 1.00 93.94 684 ALA A N 1
ATOM 5182 C CA . ALA A 1 684 ? 11.372 42.427 -35.948 1.00 93.94 684 ALA A CA 1
ATOM 5183 C C . ALA A 1 684 ? 12.208 41.707 -34.877 1.00 93.94 684 ALA A C 1
ATOM 5185 O O . ALA A 1 684 ? 12.878 42.355 -34.069 1.00 93.94 684 ALA A O 1
ATOM 5186 N N . VAL A 1 685 ? 12.191 40.371 -34.875 1.00 95.50 685 VAL A N 1
ATOM 5187 C CA . VAL A 1 685 ? 12.897 39.550 -33.877 1.00 95.50 685 VAL A CA 1
ATOM 5188 C C . VAL A 1 685 ? 14.355 39.310 -34.265 1.00 95.50 685 VAL A C 1
ATOM 5190 O O . VAL A 1 685 ? 15.234 39.381 -33.410 1.00 95.50 685 VAL A O 1
ATOM 5193 N N . GLY A 1 686 ? 14.646 39.095 -35.549 1.00 93.81 686 GLY A N 1
ATOM 5194 C CA . GLY A 1 686 ? 15.969 38.705 -36.039 1.00 93.81 686 GLY A CA 1
ATOM 5195 C C . GLY A 1 686 ? 16.315 37.236 -35.765 1.00 93.81 686 GLY A C 1
ATOM 5196 O O . GLY A 1 686 ? 15.536 36.501 -35.171 1.00 93.81 686 GLY A O 1
ATOM 5197 N N . LEU A 1 687 ? 17.495 36.803 -36.220 1.00 92.25 687 LEU A N 1
ATOM 5198 C CA . LEU A 1 687 ? 17.988 35.428 -36.069 1.00 92.25 687 LEU A CA 1
ATOM 5199 C C . LEU A 1 687 ? 19.138 35.353 -35.045 1.00 92.25 687 LEU A C 1
ATOM 5201 O O . LEU A 1 687 ? 19.917 36.310 -34.964 1.00 92.25 687 LEU A O 1
ATOM 5205 N N . PRO A 1 688 ? 19.291 34.231 -34.312 1.00 93.94 688 PRO A N 1
ATOM 5206 C CA . PRO A 1 688 ? 18.401 33.065 -34.290 1.00 93.94 688 PRO A CA 1
ATOM 5207 C C . PRO A 1 688 ? 17.095 33.344 -33.523 1.00 93.94 688 PRO A C 1
ATOM 5209 O O . PRO A 1 688 ? 17.061 34.171 -32.610 1.00 93.94 688 PRO A O 1
ATOM 5212 N N . ALA A 1 689 ? 16.023 32.638 -33.878 1.00 93.88 689 ALA A N 1
ATOM 5213 C CA . ALA A 1 689 ? 14.706 32.807 -33.267 1.00 93.88 689 ALA A CA 1
ATOM 5214 C C . ALA A 1 689 ? 14.002 31.472 -33.012 1.00 93.88 689 ALA A C 1
ATOM 5216 O O . ALA A 1 689 ? 14.398 30.413 -33.502 1.00 93.88 689 ALA A O 1
ATOM 5217 N N . ILE A 1 690 ? 12.963 31.530 -32.188 1.00 90.94 690 ILE A N 1
ATOM 5218 C CA . ILE A 1 690 ? 12.080 30.414 -31.871 1.00 90.94 690 ILE A CA 1
ATOM 5219 C C . ILE A 1 690 ? 10.633 30.877 -31.962 1.00 90.94 690 ILE A C 1
ATOM 5221 O O . ILE A 1 690 ? 10.285 31.941 -31.460 1.00 90.94 690 ILE A O 1
ATOM 5225 N N . VAL A 1 691 ? 9.786 30.085 -32.609 1.00 88.94 691 VAL A N 1
ATOM 5226 C CA . VAL A 1 691 ? 8.339 30.313 -32.640 1.00 88.94 691 VAL A CA 1
ATOM 5227 C C . VAL A 1 691 ? 7.649 29.313 -31.722 1.00 88.94 691 VAL A C 1
ATOM 5229 O O . VAL A 1 691 ? 8.017 28.138 -31.715 1.00 88.94 691 VAL A O 1
ATOM 5232 N N . LYS A 1 692 ? 6.691 29.783 -30.920 1.00 86.56 692 LYS A N 1
ATOM 5233 C CA . LYS A 1 692 ? 5.931 28.985 -29.942 1.00 86.56 692 LYS A CA 1
ATOM 5234 C C . LYS A 1 692 ? 4.468 29.450 -29.906 1.00 86.56 692 LYS A C 1
ATOM 5236 O O . LYS A 1 692 ? 4.237 30.632 -30.150 1.00 86.56 692 LYS A O 1
ATOM 5241 N N . PRO A 1 693 ? 3.482 28.594 -29.597 1.00 84.00 693 PRO A N 1
ATOM 5242 C CA . PRO A 1 693 ? 2.099 29.032 -29.380 1.00 84.00 693 PRO A CA 1
ATOM 5243 C C . PRO A 1 693 ? 1.984 30.069 -28.248 1.00 84.00 693 PRO A C 1
ATOM 5245 O O . PRO A 1 693 ? 2.768 30.029 -27.297 1.00 84.00 693 PRO A O 1
ATOM 5248 N N . VAL A 1 694 ? 1.020 30.994 -28.340 1.00 82.75 694 VAL A N 1
ATOM 5249 C CA . VAL A 1 694 ? 0.751 32.010 -27.294 1.00 82.75 694 VAL A CA 1
ATOM 5250 C C . VAL A 1 694 ? 0.125 31.393 -26.044 1.00 82.75 694 VAL A C 1
ATOM 5252 O O . VAL A 1 694 ? 0.457 31.812 -24.936 1.00 82.75 694 VAL A O 1
ATOM 5255 N N . THR A 1 695 ? -0.758 30.410 -26.233 1.00 72.25 695 THR A N 1
ATOM 5256 C CA . THR A 1 695 ? -1.504 29.705 -25.183 1.00 72.25 695 THR A CA 1
ATOM 5257 C C . THR A 1 695 ? -1.266 28.200 -25.268 1.00 72.25 695 THR A C 1
ATOM 5259 O O . THR A 1 695 ? -1.130 27.657 -26.364 1.00 72.25 695 THR A O 1
ATOM 5262 N N . GLY A 1 696 ? -1.299 27.524 -24.120 1.00 58.94 696 GLY A N 1
ATOM 5263 C CA . GLY A 1 696 ? -1.521 26.082 -24.034 1.00 58.94 696 GLY A CA 1
ATOM 5264 C C . GLY A 1 696 ? -0.292 25.202 -23.778 1.00 58.94 696 GLY A C 1
ATOM 5265 O O . GLY A 1 696 ? 0.831 25.470 -24.213 1.00 58.94 696 GLY A O 1
ATOM 5266 N N . SER A 1 697 ? -0.584 24.065 -23.142 1.00 47.81 697 SER A N 1
ATOM 5267 C CA . SER A 1 697 ? 0.258 22.920 -22.744 1.00 47.81 697 SER A CA 1
ATOM 5268 C C . SER A 1 697 ? 1.011 22.176 -23.870 1.00 47.81 697 SER A C 1
ATOM 5270 O O . SER A 1 697 ? 1.606 21.113 -23.656 1.00 47.81 697 SER A O 1
ATOM 5272 N N . ARG A 1 698 ? 1.037 22.710 -25.099 1.00 51.12 698 ARG A N 1
ATOM 5273 C CA . ARG A 1 698 ? 1.667 22.081 -26.273 1.00 51.12 698 ARG A CA 1
ATOM 5274 C C . ARG A 1 698 ? 3.001 22.738 -26.619 1.00 51.12 698 ARG A C 1
ATOM 5276 O O . ARG A 1 698 ? 3.165 23.361 -27.663 1.00 51.12 698 ARG A O 1
ATOM 5283 N N . SER A 1 699 ? 4.026 22.431 -25.830 1.00 50.62 699 SER A N 1
ATOM 5284 C CA . SER A 1 699 ? 5.441 22.599 -26.221 1.00 50.62 699 SER A CA 1
ATOM 5285 C C . SER A 1 699 ? 5.825 21.834 -27.509 1.00 50.62 699 SER A C 1
ATOM 5287 O O . SER A 1 699 ? 6.917 22.015 -28.045 1.00 50.62 699 SER A O 1
ATOM 5289 N N . ARG A 1 700 ? 4.907 21.012 -28.045 1.00 52.62 700 ARG A N 1
ATOM 5290 C CA . ARG A 1 700 ? 5.034 20.210 -29.273 1.00 52.62 700 ARG A CA 1
ATOM 5291 C C . ARG A 1 700 ? 5.211 21.034 -30.555 1.00 52.62 700 ARG A C 1
ATOM 5293 O O . ARG A 1 700 ? 5.801 20.504 -31.497 1.00 52.62 700 ARG A O 1
ATOM 5300 N N . ASP A 1 701 ? 4.761 22.291 -30.567 1.00 65.62 701 ASP A N 1
ATOM 5301 C CA . ASP A 1 701 ? 4.826 23.204 -31.720 1.00 65.62 701 ASP A CA 1
ATOM 5302 C C . ASP A 1 701 ? 5.821 24.361 -31.528 1.00 65.62 701 ASP A C 1
ATOM 5304 O O . ASP A 1 701 ? 5.664 25.445 -32.091 1.00 65.62 701 ASP A O 1
ATOM 5308 N N . ALA A 1 702 ? 6.864 24.130 -30.726 1.00 78.88 702 ALA A N 1
ATOM 5309 C CA . ALA A 1 702 ? 8.005 25.028 -30.634 1.00 78.88 702 ALA A CA 1
ATOM 5310 C C . ALA A 1 702 ? 9.051 24.689 -31.710 1.00 78.88 702 ALA A C 1
ATOM 5312 O O . ALA A 1 702 ? 9.582 23.576 -31.748 1.00 78.88 702 ALA A O 1
ATOM 5313 N N . TYR A 1 703 ? 9.385 25.660 -32.560 1.00 83.12 703 TYR A N 1
ATOM 5314 C CA . TYR A 1 703 ? 10.352 25.479 -33.646 1.00 83.12 703 TYR A CA 1
ATOM 5315 C C . TYR A 1 703 ? 11.421 26.570 -33.596 1.00 83.12 703 TYR A C 1
ATOM 5317 O O . TYR A 1 703 ? 11.111 27.751 -33.743 1.00 83.12 703 TYR A O 1
ATOM 5325 N N . SER A 1 704 ? 12.685 26.191 -33.390 1.00 87.38 704 SER A N 1
ATOM 5326 C CA . SER A 1 704 ? 13.813 27.118 -33.537 1.00 87.38 704 SER A CA 1
ATOM 5327 C C . SER A 1 704 ? 14.295 27.169 -34.978 1.00 87.38 704 SER A C 1
ATOM 5329 O O . SER A 1 704 ? 14.293 26.143 -35.656 1.00 87.38 704 SER A O 1
ATOM 5331 N N . PHE A 1 705 ? 14.794 28.323 -35.394 1.00 90.38 705 PHE A N 1
ATOM 5332 C CA . PHE A 1 705 ? 15.410 28.528 -36.695 1.00 90.38 705 PHE A CA 1
ATOM 5333 C C . PHE A 1 705 ? 16.552 29.542 -36.579 1.00 90.38 705 PHE A C 1
ATOM 5335 O O . PHE A 1 705 ? 16.438 30.586 -35.928 1.00 90.38 705 PHE A O 1
ATOM 5342 N N . ARG A 1 706 ? 17.693 29.209 -37.175 1.00 90.94 706 ARG A N 1
ATOM 5343 C CA . ARG A 1 706 ? 18.958 29.943 -37.030 1.00 90.94 706 ARG A CA 1
ATOM 5344 C C . ARG A 1 706 ? 19.353 30.696 -38.285 1.00 90.94 706 ARG A C 1
ATOM 5346 O O . ARG A 1 706 ? 20.080 31.682 -38.201 1.00 90.94 706 ARG A O 1
ATOM 5353 N N . ASP A 1 707 ? 18.864 30.251 -39.432 1.00 92.56 707 ASP A N 1
ATOM 5354 C CA . ASP A 1 707 ? 19.144 30.848 -40.727 1.00 92.56 707 ASP A CA 1
ATOM 5355 C C . ASP A 1 707 ? 17.854 31.034 -41.552 1.00 92.56 707 ASP A C 1
ATOM 5357 O O . ASP A 1 707 ? 16.786 30.534 -41.177 1.00 92.56 707 ASP A O 1
ATOM 5361 N N . PRO A 1 708 ? 17.912 31.784 -42.668 1.00 92.56 708 PRO A N 1
ATOM 5362 C CA . PRO A 1 708 ? 16.740 32.016 -43.506 1.00 92.56 708 PRO A CA 1
ATOM 5363 C C . PRO A 1 708 ? 16.118 30.750 -44.115 1.00 92.56 708 PRO A C 1
ATOM 5365 O O . PRO A 1 708 ? 14.924 30.757 -44.402 1.00 92.56 708 PRO A O 1
ATOM 5368 N N . ALA A 1 709 ? 16.888 29.679 -44.329 1.00 92.62 709 ALA A N 1
ATOM 5369 C CA . ALA A 1 709 ? 16.364 28.440 -44.901 1.00 92.62 709 ALA A CA 1
ATOM 5370 C C . ALA A 1 709 ? 15.559 27.651 -43.859 1.00 92.62 709 ALA A C 1
ATOM 5372 O O . ALA A 1 709 ? 14.465 27.171 -44.157 1.00 92.62 709 ALA A O 1
ATOM 5373 N N . GLU A 1 710 ? 16.049 27.578 -42.620 1.00 92.12 710 GLU A N 1
ATOM 5374 C CA . GLU A 1 710 ? 15.287 27.022 -41.498 1.00 92.12 710 GLU A CA 1
ATOM 5375 C C . GLU A 1 710 ? 14.020 27.842 -41.222 1.00 92.12 710 GLU A C 1
ATOM 5377 O O . GLU A 1 710 ? 12.953 27.269 -40.996 1.00 92.12 710 GLU A O 1
ATOM 5382 N N . ALA A 1 711 ? 14.107 29.176 -41.299 1.00 92.50 711 ALA A N 1
ATOM 5383 C CA . ALA A 1 711 ? 12.951 30.059 -41.135 1.00 92.50 711 ALA A CA 1
ATOM 5384 C C . ALA A 1 711 ? 11.854 29.759 -42.171 1.00 92.50 711 ALA A C 1
ATOM 5386 O O . ALA A 1 711 ? 10.669 29.727 -41.840 1.00 92.50 711 ALA A O 1
ATOM 5387 N N . GLU A 1 712 ? 12.241 29.492 -43.418 1.00 92.44 712 GLU A N 1
ATOM 5388 C CA . GLU A 1 712 ? 11.307 29.136 -44.485 1.00 92.44 712 GLU A CA 1
ATOM 5389 C C . GLU A 1 712 ? 10.639 27.773 -44.243 1.00 92.44 712 GLU A C 1
ATOM 5391 O O . GLU A 1 712 ? 9.425 27.640 -44.387 1.00 92.44 712 GLU A O 1
ATOM 5396 N N . ALA A 1 713 ? 11.391 26.775 -43.772 1.00 89.06 713 ALA A N 1
ATOM 5397 C CA . ALA A 1 713 ? 10.831 25.467 -43.425 1.00 89.06 713 ALA A CA 1
ATOM 5398 C C . ALA A 1 713 ? 9.806 25.550 -42.277 1.00 89.06 713 ALA A C 1
ATOM 5400 O O . ALA A 1 713 ? 8.783 24.853 -42.284 1.00 89.06 713 ALA A O 1
ATOM 5401 N N . VAL A 1 714 ? 10.057 26.419 -41.292 1.00 90.06 714 VAL A N 1
ATOM 5402 C CA . VAL A 1 714 ? 9.105 26.704 -40.210 1.00 90.06 714 VAL A CA 1
ATOM 5403 C C . VAL A 1 714 ? 7.858 27.405 -40.756 1.00 90.06 714 VAL A C 1
ATOM 5405 O O . VAL A 1 714 ? 6.747 26.985 -40.428 1.00 90.06 714 VAL A O 1
ATOM 5408 N N . ARG A 1 715 ? 8.010 28.392 -41.651 1.00 92.50 715 ARG A N 1
ATOM 5409 C CA . ARG A 1 715 ? 6.894 29.083 -42.326 1.00 92.50 715 ARG A CA 1
ATOM 5410 C C . ARG A 1 715 ? 5.953 28.107 -43.027 1.00 92.50 715 ARG A C 1
ATOM 5412 O O . ARG A 1 715 ? 4.753 28.123 -42.766 1.00 92.50 715 ARG A O 1
ATOM 5419 N N . GLU A 1 716 ? 6.485 27.207 -43.853 1.00 90.44 716 GLU A N 1
ATOM 5420 C CA . GLU A 1 716 ? 5.687 26.196 -44.567 1.00 90.44 716 GLU A CA 1
ATOM 5421 C C . GLU A 1 716 ? 4.930 25.265 -43.607 1.00 90.44 716 GLU A C 1
ATOM 5423 O O . GLU A 1 716 ? 3.831 24.776 -43.891 1.00 90.44 716 GLU A O 1
ATOM 5428 N N . ARG A 1 717 ? 5.517 24.975 -42.442 1.00 87.50 717 ARG A N 1
ATOM 5429 C CA . ARG A 1 717 ? 4.850 24.183 -41.406 1.00 87.50 717 ARG A CA 1
ATOM 5430 C C . ARG A 1 717 ? 3.683 24.943 -40.783 1.00 87.50 717 ARG A C 1
ATOM 5432 O O . ARG A 1 717 ? 2.601 24.369 -40.672 1.00 87.50 717 ARG A O 1
ATOM 5439 N N . LEU A 1 718 ? 3.881 26.214 -40.450 1.00 87.69 718 LEU A N 1
ATOM 5440 C CA . LEU A 1 718 ? 2.834 27.099 -39.939 1.00 87.69 718 LEU A CA 1
ATOM 5441 C C . LEU A 1 718 ? 1.694 27.287 -40.957 1.00 87.69 718 LEU A C 1
ATOM 5443 O O . LEU A 1 718 ? 0.523 27.241 -40.585 1.00 87.69 718 LEU A O 1
ATOM 5447 N N . GLU A 1 719 ? 2.002 27.392 -42.251 1.00 89.06 719 GLU A N 1
ATOM 5448 C CA . GLU A 1 719 ? 0.989 27.448 -43.316 1.00 89.06 719 GLU A CA 1
ATOM 5449 C C . GLU A 1 719 ? 0.160 26.164 -43.414 1.00 89.06 719 GLU A C 1
ATOM 5451 O O . GLU A 1 719 ? -1.052 26.230 -43.615 1.00 89.06 719 GLU A O 1
ATOM 5456 N N . ARG A 1 720 ? 0.774 24.989 -43.226 1.00 87.25 720 ARG A N 1
ATOM 5457 C CA . ARG A 1 720 ? 0.034 23.715 -43.169 1.00 87.25 720 ARG A CA 1
ATOM 5458 C C . ARG A 1 720 ? -0.896 23.641 -41.963 1.00 87.25 720 ARG A C 1
ATOM 5460 O O . ARG A 1 720 ? -2.016 23.158 -42.108 1.00 87.25 720 ARG A O 1
ATOM 5467 N N . ILE A 1 721 ? -0.459 24.137 -40.805 1.00 83.75 721 ILE A N 1
ATOM 5468 C CA . ILE A 1 721 ? -1.301 24.236 -39.601 1.00 83.75 721 ILE A CA 1
ATOM 5469 C C . ILE A 1 721 ? -2.506 25.142 -39.884 1.00 83.75 721 ILE A C 1
ATOM 5471 O O . ILE A 1 721 ? -3.647 24.757 -39.618 1.00 83.75 721 ILE A O 1
ATOM 5475 N N . ALA A 1 722 ? -2.274 26.300 -40.509 1.00 86.00 722 ALA A N 1
ATOM 5476 C CA . ALA A 1 722 ? -3.343 27.210 -40.907 1.00 86.00 722 ALA A CA 1
ATOM 5477 C C . ALA A 1 722 ? -4.310 26.581 -41.921 1.00 86.00 722 ALA A C 1
ATOM 5479 O O . ALA A 1 722 ? -5.526 26.666 -41.751 1.00 86.00 722 ALA A O 1
ATOM 5480 N N . ALA A 1 723 ? -3.789 25.898 -42.943 1.00 86.88 723 ALA A N 1
ATOM 5481 C CA . ALA A 1 723 ? -4.592 25.222 -43.961 1.00 86.88 723 ALA A CA 1
ATOM 5482 C C . ALA A 1 723 ? -5.446 24.075 -43.390 1.00 86.88 723 ALA A C 1
ATOM 5484 O O . ALA A 1 723 ? -6.508 23.778 -43.933 1.00 86.88 723 ALA A O 1
ATOM 5485 N N . ALA A 1 724 ? -5.012 23.456 -42.289 1.00 83.81 724 ALA A N 1
ATOM 5486 C CA . ALA A 1 724 ? -5.774 22.441 -41.564 1.00 83.81 724 ALA A CA 1
ATOM 5487 C C . ALA A 1 724 ? -6.874 23.025 -40.654 1.00 83.81 724 ALA A C 1
ATOM 5489 O O . ALA A 1 724 ? -7.603 22.262 -40.025 1.00 83.81 724 ALA A O 1
ATOM 5490 N N . GLY A 1 725 ? -7.005 24.356 -40.568 1.00 82.19 725 GLY A N 1
ATOM 5491 C CA . GLY A 1 725 ? -7.965 25.024 -39.684 1.00 82.19 725 GLY A CA 1
ATOM 5492 C C . GLY A 1 725 ? -7.579 24.976 -38.203 1.00 82.19 725 GLY A C 1
ATOM 5493 O O . GLY A 1 725 ? -8.433 25.189 -37.351 1.00 82.19 725 GLY A O 1
ATOM 5494 N N . LEU A 1 726 ? -6.309 24.695 -37.899 1.00 80.12 726 LEU A N 1
ATOM 5495 C CA . LEU A 1 726 ? -5.779 24.531 -36.540 1.00 80.12 726 LEU A CA 1
ATOM 5496 C C . LEU A 1 726 ? -4.942 25.743 -36.095 1.00 80.12 726 LEU A C 1
ATOM 5498 O O . LEU A 1 726 ? -4.033 25.605 -35.282 1.00 80.12 726 LEU A O 1
ATOM 5502 N N . TRP A 1 727 ? -5.176 26.917 -36.689 1.00 84.12 727 TRP A N 1
ATOM 5503 C CA . TRP A 1 727 ? -4.385 28.110 -36.397 1.00 84.12 727 TRP A CA 1
ATOM 5504 C C . TRP A 1 727 ? -4.731 28.706 -35.033 1.00 84.12 727 TRP A C 1
ATOM 5506 O O . TRP A 1 727 ? -5.878 29.069 -34.779 1.00 84.12 727 TRP A O 1
ATOM 5516 N N . GLU A 1 728 ? -3.699 28.913 -34.225 1.00 82.62 728 GLU A N 1
ATOM 5517 C CA . GLU A 1 728 ? -3.719 29.732 -33.018 1.00 82.62 728 GLU A CA 1
ATOM 5518 C C . GLU A 1 728 ? -2.610 30.790 -33.125 1.00 82.62 728 GLU A C 1
ATOM 5520 O O . GLU A 1 728 ? -1.654 30.595 -33.880 1.00 82.62 728 GLU A O 1
ATOM 5525 N N . PRO A 1 729 ? -2.704 31.928 -32.416 1.00 87.38 729 PRO A N 1
ATOM 5526 C CA . PRO A 1 729 ? -1.626 32.908 -32.392 1.00 87.38 729 PRO A CA 1
ATOM 5527 C C . PRO A 1 729 ? -0.311 32.310 -31.865 1.00 87.38 729 PRO A C 1
ATOM 5529 O O . PRO A 1 729 ? -0.299 31.571 -30.878 1.00 87.38 729 PRO A O 1
ATOM 5532 N N . PHE A 1 730 ? 0.809 32.689 -32.482 1.00 90.00 730 PHE A N 1
ATOM 5533 C CA . PHE A 1 730 ? 2.158 32.304 -32.052 1.00 90.00 730 PHE A CA 1
ATOM 5534 C C . PHE A 1 730 ? 2.945 33.523 -31.555 1.00 90.00 730 PHE A C 1
ATOM 5536 O O . PHE A 1 730 ? 2.680 34.656 -31.946 1.00 90.00 730 PHE A O 1
ATOM 5543 N N . VAL A 1 731 ? 3.954 33.302 -30.720 1.00 90.56 731 VAL A N 1
ATOM 5544 C CA . VAL A 1 731 ? 4.995 34.280 -30.400 1.00 90.56 731 VAL A CA 1
ATOM 5545 C C . VAL A 1 731 ? 6.283 33.844 -31.085 1.00 90.56 731 VAL A C 1
ATOM 5547 O O . VAL A 1 731 ? 6.744 32.718 -30.894 1.00 90.56 731 VAL A O 1
ATOM 5550 N N . VAL A 1 732 ? 6.868 34.738 -31.878 1.00 93.38 732 VAL A N 1
ATOM 5551 C CA . VAL A 1 732 ? 8.250 34.612 -32.350 1.00 93.38 732 VAL A CA 1
ATOM 5552 C C . VAL A 1 732 ? 9.136 35.348 -31.353 1.00 93.38 732 VAL A C 1
ATOM 5554 O O . VAL A 1 732 ? 8.899 36.520 -31.066 1.00 93.38 732 VAL A O 1
ATOM 5557 N N . GLU A 1 733 ? 10.131 34.667 -30.799 1.00 92.56 733 GLU A N 1
ATOM 5558 C CA . GLU A 1 733 ? 11.027 35.181 -29.762 1.00 92.56 733 GLU A CA 1
ATOM 5559 C C . GLU A 1 733 ? 12.488 35.019 -30.180 1.00 92.56 733 GLU A C 1
ATOM 5561 O O . GLU A 1 733 ? 12.845 34.083 -30.900 1.00 92.56 733 GLU A O 1
ATOM 5566 N N . GLU A 1 734 ? 13.347 35.919 -29.705 1.00 92.81 734 GLU A N 1
ATOM 5567 C CA . GLU A 1 734 ? 14.795 35.754 -29.814 1.00 92.81 734 GLU A CA 1
ATOM 5568 C C . GLU A 1 734 ? 15.214 34.435 -29.159 1.00 92.81 734 GLU A C 1
ATOM 5570 O O . GLU A 1 734 ? 14.886 34.157 -28.004 1.00 92.81 734 GLU A O 1
ATOM 5575 N N . TYR A 1 735 ? 15.960 33.613 -29.894 1.00 90.62 735 TYR A N 1
ATOM 5576 C CA . TYR A 1 735 ? 16.490 32.374 -29.350 1.00 90.62 735 TYR A CA 1
ATOM 5577 C C . TYR A 1 735 ? 17.748 32.670 -28.532 1.00 90.62 735 TYR A C 1
ATOM 5579 O O . TYR A 1 735 ? 18.764 33.120 -29.064 1.00 90.62 735 TYR A O 1
ATOM 5587 N N . HIS A 1 736 ? 17.698 32.396 -27.230 1.00 91.06 736 HIS A N 1
ATOM 5588 C CA . HIS A 1 736 ? 18.856 32.562 -26.359 1.00 91.06 736 HIS A CA 1
ATOM 5589 C C . HIS A 1 736 ? 19.860 31.424 -26.547 1.00 91.06 736 HIS A C 1
ATOM 5591 O O . HIS A 1 736 ? 19.609 30.274 -26.177 1.00 91.06 736 HIS A O 1
ATOM 5597 N N . GLU A 1 737 ? 21.031 31.760 -27.080 1.00 89.75 737 GLU A N 1
ATOM 5598 C CA . GLU A 1 737 ? 22.155 30.833 -27.147 1.00 89.75 737 GLU A CA 1
ATOM 5599 C C . GLU A 1 737 ? 22.750 30.620 -25.752 1.00 89.75 737 GLU A C 1
ATOM 5601 O O . GLU A 1 737 ? 23.182 31.563 -25.079 1.00 89.75 737 GLU A O 1
ATOM 5606 N N . GLY A 1 738 ? 22.740 29.364 -25.305 1.00 90.81 738 GLY A N 1
ATOM 5607 C CA . GLY A 1 738 ? 23.313 28.996 -24.022 1.00 90.81 738 GLY A CA 1
ATOM 5608 C C . GLY A 1 738 ? 24.834 28.905 -24.069 1.00 90.81 738 GLY A C 1
ATOM 5609 O O . GLY A 1 738 ? 25.441 28.671 -25.116 1.00 90.81 738 GLY A O 1
ATOM 5610 N N . ARG A 1 739 ? 25.462 29.101 -22.910 1.00 92.69 739 ARG A N 1
ATOM 5611 C CA . ARG A 1 739 ? 26.900 28.883 -22.732 1.00 92.69 739 ARG A CA 1
ATOM 5612 C C . ARG A 1 739 ? 27.213 27.379 -22.644 1.00 92.69 739 ARG A C 1
ATOM 5614 O O . ARG A 1 739 ? 26.367 26.615 -22.171 1.00 92.69 739 ARG A O 1
ATOM 5621 N N . PRO A 1 740 ? 28.434 26.945 -23.003 1.00 91.75 740 PRO A N 1
ATOM 5622 C CA . PRO A 1 740 ? 28.882 25.579 -22.738 1.00 91.75 740 PRO A CA 1
ATOM 5623 C C . PRO A 1 740 ? 28.723 25.228 -21.254 1.00 91.75 740 PRO A C 1
ATOM 5625 O O . PRO A 1 740 ? 29.224 25.957 -20.399 1.00 91.75 740 PRO A O 1
ATOM 5628 N N . SER A 1 741 ? 28.003 24.143 -20.964 1.00 89.44 741 SER A N 1
ATOM 5629 C CA . SER A 1 741 ? 27.648 23.737 -19.591 1.00 89.44 741 SER A CA 1
ATOM 5630 C C . SER A 1 741 ? 27.831 22.230 -19.340 1.00 89.44 741 SER A C 1
ATOM 5632 O O . SER A 1 741 ? 27.420 21.718 -18.303 1.00 89.44 741 SER A O 1
ATOM 5634 N N . GLU A 1 742 ? 28.461 21.512 -20.276 1.00 86.88 742 GLU A N 1
ATOM 5635 C CA . GLU A 1 742 ? 28.659 20.058 -20.218 1.00 86.88 742 GLU A CA 1
ATOM 5636 C C . GLU A 1 742 ? 29.391 19.627 -18.926 1.00 86.88 742 GLU A C 1
ATOM 5638 O O . GLU A 1 742 ? 30.350 20.288 -18.518 1.00 86.88 742 GLU A O 1
ATOM 5643 N N . PRO A 1 743 ? 28.974 18.522 -18.272 1.00 89.06 743 PRO A N 1
ATOM 5644 C CA . PRO A 1 743 ? 27.977 17.540 -18.719 1.00 89.06 743 PRO A CA 1
ATOM 5645 C C . PRO A 1 743 ? 26.512 17.942 -18.452 1.00 89.06 743 PRO A C 1
ATOM 5647 O O . PRO A 1 743 ? 25.604 17.163 -18.740 1.00 89.06 743 PRO A O 1
ATOM 5650 N N . PHE A 1 744 ? 26.262 19.135 -17.909 1.00 92.94 744 PHE A N 1
ATOM 5651 C CA . PHE A 1 744 ? 24.928 19.640 -17.588 1.00 92.94 744 PHE A CA 1
ATOM 5652 C C . PHE A 1 744 ? 24.327 20.471 -18.727 1.00 92.94 744 PHE A C 1
ATOM 5654 O O . PHE A 1 744 ? 24.977 20.823 -19.714 1.00 92.94 744 PHE A O 1
ATOM 5661 N N . GLY A 1 745 ? 23.030 20.737 -18.613 1.00 92.00 745 GLY A N 1
ATOM 5662 C CA . GLY A 1 745 ? 22.305 21.607 -19.523 1.00 92.00 745 GLY A CA 1
ATOM 5663 C C . GLY A 1 745 ? 22.663 23.074 -19.305 1.00 92.00 745 GLY A C 1
ATOM 5664 O O . GLY A 1 745 ? 22.999 23.507 -18.208 1.00 92.00 745 GLY A O 1
ATOM 5665 N N . ASP A 1 746 ? 22.518 23.860 -20.363 1.00 93.75 746 ASP A N 1
ATOM 5666 C CA . ASP A 1 746 ? 22.682 25.316 -20.376 1.00 93.75 746 ASP A CA 1
ATOM 5667 C C . ASP A 1 746 ? 21.421 26.060 -19.888 1.00 93.75 746 ASP A C 1
ATOM 5669 O O . ASP A 1 746 ? 21.129 27.177 -20.321 1.00 93.75 746 ASP A O 1
ATOM 5673 N N . TYR A 1 747 ? 20.640 25.421 -19.017 1.00 94.31 747 TYR A N 1
ATOM 5674 C CA . TYR A 1 747 ? 19.395 25.939 -18.459 1.00 94.31 747 TYR A CA 1
ATOM 5675 C C . TYR A 1 747 ? 19.147 25.368 -17.059 1.00 94.31 747 TYR A C 1
ATOM 5677 O O . TYR A 1 747 ? 19.620 24.284 -16.713 1.00 94.31 747 TYR A O 1
ATOM 5685 N N . VAL A 1 748 ? 18.400 26.118 -16.256 1.00 96.19 748 VAL A N 1
ATOM 5686 C CA . VAL A 1 748 ? 18.018 25.781 -14.879 1.00 96.19 748 VAL A CA 1
ATOM 5687 C C . VAL A 1 748 ? 16.548 26.107 -14.662 1.00 96.19 748 VAL A C 1
ATOM 5689 O O . VAL A 1 748 ? 15.926 26.780 -15.486 1.00 96.19 748 VAL A O 1
ATOM 5692 N N . SER A 1 749 ? 15.981 25.640 -13.554 1.00 96.31 749 SER A N 1
ATOM 5693 C CA . SER A 1 749 ? 14.671 26.118 -13.114 1.00 96.31 749 SER A CA 1
ATOM 5694 C C . SER A 1 749 ? 14.619 26.378 -11.622 1.00 96.31 749 SER A C 1
ATOM 5696 O O . SER A 1 749 ? 15.323 25.718 -10.867 1.00 96.31 749 SER A O 1
ATOM 5698 N N . VAL A 1 750 ? 13.755 27.289 -11.197 1.00 97.38 750 VAL A N 1
ATOM 5699 C CA . VAL A 1 750 ? 13.517 27.595 -9.785 1.00 97.38 750 VAL A CA 1
ATOM 5700 C C . VAL A 1 750 ? 12.076 27.246 -9.447 1.00 97.38 750 VAL A C 1
ATOM 5702 O O . VAL A 1 750 ? 11.163 27.693 -10.140 1.00 97.38 750 VAL A O 1
ATOM 5705 N N . GLU A 1 751 ? 11.887 26.458 -8.392 1.00 96.50 751 GLU A N 1
ATOM 5706 C CA . GLU A 1 751 ? 10.579 26.256 -7.761 1.00 96.50 751 GLU A CA 1
ATOM 5707 C C . GLU A 1 751 ? 10.426 27.285 -6.647 1.00 96.50 751 GLU A C 1
ATOM 5709 O O . GLU A 1 751 ? 11.285 27.383 -5.765 1.00 96.50 751 GLU A O 1
ATOM 5714 N N . SER A 1 752 ? 9.356 28.069 -6.697 1.00 96.06 752 SER A N 1
ATOM 5715 C CA . SER A 1 752 ? 9.078 29.125 -5.724 1.00 96.06 752 SER A CA 1
ATOM 5716 C C . SER A 1 752 ? 7.683 28.969 -5.148 1.00 96.06 752 SER A C 1
ATOM 5718 O O . SER A 1 752 ? 6.740 28.656 -5.872 1.00 96.06 752 SER A O 1
ATOM 5720 N N . LEU A 1 753 ? 7.557 29.247 -3.857 1.00 94.69 753 LEU A N 1
ATOM 5721 C CA . LEU A 1 753 ? 6.286 29.437 -3.185 1.00 94.69 753 LEU A CA 1
ATOM 5722 C C . LEU A 1 753 ? 6.007 30.937 -3.084 1.00 94.69 753 LEU A C 1
ATOM 5724 O O . LEU A 1 753 ? 6.787 31.674 -2.481 1.00 94.69 753 LEU A O 1
ATOM 5728 N N . CYS A 1 754 ? 4.912 31.383 -3.681 1.00 93.81 754 CYS A N 1
ATOM 5729 C CA . CYS A 1 754 ? 4.425 32.751 -3.589 1.00 93.81 754 CYS A CA 1
ATOM 5730 C C . CYS A 1 754 ? 3.308 32.795 -2.547 1.00 93.81 754 CYS A C 1
ATOM 5732 O O . CYS A 1 754 ? 2.330 32.051 -2.642 1.00 93.81 754 CYS A O 1
ATOM 5734 N N . THR A 1 755 ? 3.448 33.661 -1.552 1.00 91.69 755 THR A N 1
ATOM 5735 C CA . THR A 1 755 ? 2.439 33.882 -0.517 1.00 91.69 755 THR A CA 1
ATOM 5736 C C . THR A 1 755 ? 2.212 35.386 -0.339 1.00 91.69 755 THR A C 1
ATOM 5738 O O . THR A 1 755 ? 3.054 36.199 -0.738 1.00 91.69 755 THR A O 1
ATOM 5741 N N . PRO A 1 756 ? 1.129 35.801 0.342 1.00 85.19 756 PRO A N 1
ATOM 5742 C CA . PRO A 1 756 ? 0.939 37.206 0.694 1.00 85.19 756 PRO A CA 1
ATOM 5743 C C . PRO A 1 756 ? 2.051 37.781 1.589 1.00 85.19 756 PRO A C 1
ATOM 5745 O O . PRO A 1 756 ? 2.173 39.001 1.700 1.00 85.19 756 PRO A O 1
ATOM 5748 N N . SER A 1 757 ? 2.834 36.924 2.259 1.00 86.00 757 SER A N 1
ATOM 5749 C CA . SER A 1 757 ? 3.952 37.320 3.121 1.00 86.00 757 SER A CA 1
ATOM 5750 C C . SER A 1 757 ? 5.275 37.471 2.356 1.00 86.00 757 SER A C 1
ATOM 5752 O O . SER A 1 757 ? 6.176 38.153 2.848 1.00 86.00 757 SER A O 1
ATOM 5754 N N . GLY A 1 758 ? 5.384 36.913 1.145 1.00 90.88 758 GLY A N 1
ATOM 5755 C CA . GLY A 1 758 ? 6.536 37.076 0.261 1.00 90.88 758 GLY A CA 1
ATOM 5756 C C . GLY A 1 758 ? 6.762 35.890 -0.678 1.00 90.88 758 GLY A C 1
ATOM 5757 O O . GLY A 1 758 ? 5.935 34.990 -0.809 1.00 90.88 758 GLY A O 1
ATOM 5758 N N . ILE A 1 759 ? 7.917 35.891 -1.343 1.00 94.69 759 ILE A N 1
ATOM 5759 C CA . ILE A 1 759 ? 8.354 34.802 -2.224 1.00 94.69 759 ILE A CA 1
ATOM 5760 C C . ILE A 1 759 ? 9.431 33.999 -1.502 1.00 94.69 759 ILE A C 1
ATOM 5762 O O . ILE A 1 759 ? 10.409 34.556 -1.006 1.00 94.69 759 ILE A O 1
ATOM 5766 N N . THR A 1 760 ? 9.272 32.679 -1.461 1.00 95.25 760 THR A N 1
ATOM 5767 C CA . THR A 1 760 ? 10.305 31.753 -0.989 1.00 95.25 760 THR A CA 1
ATOM 5768 C C . THR A 1 760 ? 10.750 30.850 -2.127 1.00 95.25 760 THR A C 1
ATOM 5770 O O . THR A 1 760 ? 9.956 30.093 -2.679 1.00 95.25 760 THR A O 1
ATOM 5773 N N . HIS A 1 761 ? 12.034 30.897 -2.476 1.00 96.75 761 HIS A N 1
ATOM 5774 C CA . HIS A 1 761 ? 12.616 29.965 -3.438 1.00 96.75 761 HIS A CA 1
ATOM 5775 C C . HIS A 1 761 ? 12.949 28.649 -2.739 1.00 96.75 761 HIS A C 1
ATOM 5777 O O . HIS A 1 761 ? 13.822 28.600 -1.874 1.00 96.75 761 HIS A O 1
ATOM 5783 N N . LEU A 1 762 ? 12.236 27.590 -3.112 1.00 95.38 762 LEU A N 1
ATOM 5784 C CA . LEU A 1 762 ? 12.345 26.278 -2.484 1.00 95.38 762 LEU A CA 1
ATOM 5785 C C . LEU A 1 762 ? 13.584 25.534 -2.981 1.00 95.38 762 LEU A C 1
ATOM 5787 O O . LEU A 1 762 ? 14.331 24.972 -2.185 1.00 95.38 762 LEU A O 1
ATOM 5791 N N . VAL A 1 763 ? 13.824 25.553 -4.297 1.00 95.81 763 VAL A N 1
ATOM 5792 C CA . VAL A 1 763 ? 14.984 24.888 -4.903 1.00 95.81 763 VAL A CA 1
ATOM 5793 C C . VAL A 1 763 ? 15.361 25.487 -6.256 1.00 95.81 763 VAL A C 1
ATOM 5795 O O . VAL A 1 763 ? 14.504 25.747 -7.104 1.00 95.81 763 VAL A O 1
ATOM 5798 N N . LEU A 1 764 ? 16.671 25.635 -6.487 1.00 97.06 764 LEU A N 1
ATOM 5799 C CA . LEU A 1 764 ? 17.256 25.875 -7.807 1.00 97.06 764 LEU A CA 1
ATOM 5800 C C . LEU A 1 764 ? 17.720 24.538 -8.400 1.00 97.06 764 LEU A C 1
ATOM 5802 O O . LEU A 1 764 ? 18.545 23.821 -7.837 1.00 97.06 764 LEU A O 1
ATOM 5806 N N . THR A 1 765 ? 17.158 24.195 -9.552 1.00 96.44 765 THR A N 1
ATOM 5807 C CA . THR A 1 765 ? 17.294 22.898 -10.213 1.00 96.44 765 THR A CA 1
ATOM 5808 C C . THR A 1 765 ? 18.295 22.971 -11.352 1.00 96.44 765 THR A C 1
ATOM 5810 O O . THR A 1 765 ? 18.056 23.657 -12.351 1.00 96.44 765 THR A O 1
ATOM 5813 N N . GLY A 1 766 ? 19.371 22.191 -11.252 1.00 95.69 766 GLY A N 1
ATOM 5814 C CA . GLY A 1 766 ? 20.229 21.884 -12.391 1.00 95.69 766 GLY A CA 1
ATOM 5815 C C . GLY A 1 766 ? 19.506 20.966 -13.377 1.00 95.69 766 GLY A C 1
ATOM 5816 O O . GLY A 1 766 ? 18.713 20.113 -12.978 1.00 95.69 766 GLY A O 1
ATOM 5817 N N . LYS A 1 767 ? 19.765 21.118 -14.675 1.00 94.00 767 LYS A N 1
ATOM 5818 C CA . LYS A 1 767 ? 19.139 20.292 -15.717 1.00 94.00 767 LYS A CA 1
ATOM 5819 C C . LYS A 1 767 ? 20.194 19.506 -16.478 1.00 94.00 767 LYS A C 1
ATOM 5821 O O . LYS A 1 767 ? 21.349 19.917 -16.560 1.00 94.00 767 LYS A O 1
ATOM 5826 N N . THR A 1 768 ? 19.799 18.389 -17.074 1.00 92.56 768 THR A N 1
ATOM 5827 C CA . THR A 1 768 ? 20.639 17.691 -18.058 1.00 92.56 768 THR A CA 1
ATOM 5828 C C . THR A 1 768 ? 20.469 18.306 -19.452 1.00 92.56 768 THR A C 1
ATOM 5830 O O . THR A 1 768 ? 19.448 18.960 -19.697 1.00 92.56 768 THR A O 1
ATOM 5833 N N . PRO A 1 769 ? 21.417 18.089 -20.385 1.00 89.88 769 PRO A N 1
ATOM 5834 C CA . PRO A 1 769 ? 21.314 18.595 -21.752 1.00 89.88 769 PRO A CA 1
ATOM 5835 C C . PRO A 1 769 ? 19.983 18.233 -22.419 1.00 89.88 769 PRO A C 1
ATOM 5837 O O . PRO A 1 769 ? 19.469 17.127 -22.253 1.00 89.88 769 PRO A O 1
ATOM 5840 N N . VAL A 1 770 ? 19.422 19.180 -23.169 1.00 84.38 770 VAL A N 1
ATOM 5841 C CA . VAL A 1 770 ? 18.156 19.001 -23.891 1.00 84.38 770 VAL A CA 1
ATOM 5842 C C . VAL A 1 770 ? 18.367 18.064 -25.084 1.00 84.38 770 VAL A C 1
ATOM 5844 O O . VAL A 1 770 ? 19.308 18.245 -25.857 1.00 84.38 770 VAL A O 1
ATOM 5847 N N . MET A 1 771 ? 17.473 17.093 -25.282 1.00 82.12 771 MET A N 1
ATOM 5848 C CA . MET A 1 771 ? 17.435 16.294 -26.509 1.00 82.12 771 MET A CA 1
ATOM 5849 C C . MET A 1 771 ? 16.784 17.092 -27.650 1.00 82.12 771 MET A C 1
ATOM 5851 O O . MET A 1 771 ? 15.733 17.703 -27.440 1.00 82.12 771 MET A O 1
ATOM 5855 N N . PRO A 1 772 ? 17.320 17.049 -28.882 1.00 72.38 772 PRO A N 1
ATOM 5856 C CA . PRO A 1 772 ? 16.659 17.663 -30.030 1.00 72.38 772 PRO A CA 1
ATOM 5857 C C . PRO A 1 772 ? 15.221 17.129 -30.262 1.00 72.38 772 PRO A C 1
ATOM 5859 O O . PRO A 1 772 ? 14.945 15.951 -29.989 1.00 72.38 772 PRO A O 1
ATOM 5862 N N . PRO A 1 773 ? 14.287 17.959 -30.780 1.00 60.81 773 PRO A N 1
ATOM 5863 C CA . PRO A 1 773 ? 14.456 19.388 -31.053 1.00 60.81 773 PRO A CA 1
ATOM 5864 C C . PRO A 1 773 ? 14.480 20.253 -29.782 1.00 60.81 773 PRO A C 1
ATOM 5866 O O . PRO A 1 773 ? 15.355 21.099 -29.708 1.00 60.81 773 PRO A O 1
ATOM 5869 N N . PHE A 1 774 ? 13.631 20.011 -28.772 1.00 74.62 774 PHE A N 1
ATOM 5870 C CA . PHE A 1 774 ? 13.683 20.668 -27.449 1.00 74.62 774 PHE A CA 1
ATOM 5871 C C . PHE A 1 774 ? 12.976 19.824 -26.376 1.00 74.62 774 PHE A C 1
ATOM 5873 O O . PHE A 1 774 ? 11.869 20.138 -25.946 1.00 74.62 774 PHE A O 1
ATOM 5880 N N . ARG A 1 775 ? 13.576 18.703 -25.970 1.00 79.62 775 ARG A N 1
ATOM 5881 C CA . ARG A 1 775 ? 12.992 17.762 -25.006 1.00 79.62 775 ARG A CA 1
ATOM 5882 C C . ARG A 1 775 ? 13.885 17.622 -23.772 1.00 79.62 775 ARG A C 1
ATOM 5884 O O . ARG A 1 775 ? 14.999 17.110 -23.863 1.00 79.62 775 ARG A O 1
ATOM 5891 N N . GLY A 1 776 ? 13.415 18.124 -22.631 1.00 84.38 776 GLY A N 1
ATOM 5892 C CA . GLY A 1 776 ? 14.136 18.038 -21.359 1.00 84.38 776 GLY A CA 1
ATOM 5893 C C . GLY A 1 776 ? 14.150 16.608 -20.820 1.00 84.38 776 GLY A C 1
ATOM 5894 O O . GLY A 1 776 ? 13.129 15.925 -20.859 1.00 84.38 776 GLY A O 1
ATOM 5895 N N . THR A 1 777 ? 15.301 16.156 -20.320 1.00 88.00 777 THR A N 1
ATOM 5896 C CA . THR A 1 777 ? 15.491 14.752 -19.918 1.00 88.00 777 THR A CA 1
ATOM 5897 C C . THR A 1 777 ? 15.766 14.554 -18.438 1.00 88.00 777 THR A C 1
ATOM 5899 O O . THR A 1 777 ? 15.680 13.427 -17.985 1.00 88.00 777 THR A O 1
ATOM 5902 N N . GLY A 1 778 ? 16.114 15.580 -17.661 1.00 90.62 778 GLY A N 1
ATOM 5903 C CA . GLY A 1 778 ? 16.506 15.334 -16.275 1.00 90.62 778 GLY A CA 1
ATOM 5904 C C . GLY A 1 778 ? 16.703 16.567 -15.408 1.00 90.62 778 GLY A C 1
ATOM 5905 O O . GLY A 1 778 ? 16.776 17.701 -15.896 1.00 90.62 778 GLY A O 1
ATOM 5906 N N . ARG A 1 779 ? 16.755 16.309 -14.102 1.00 94.31 779 ARG A N 1
ATOM 5907 C CA . ARG A 1 779 ? 16.823 17.264 -12.989 1.00 94.31 779 ARG A CA 1
ATOM 5908 C C . ARG A 1 779 ? 17.897 16.829 -12.002 1.00 94.31 779 ARG A C 1
ATOM 5910 O O . ARG A 1 779 ? 18.105 15.633 -11.815 1.00 94.31 779 ARG A O 1
ATOM 5917 N N . ILE A 1 780 ? 18.566 17.804 -11.395 1.00 95.50 780 ILE A N 1
ATOM 5918 C CA . ILE A 1 780 ? 19.657 17.602 -10.442 1.00 95.50 780 ILE A CA 1
ATOM 5919 C C . ILE A 1 780 ? 19.523 18.623 -9.312 1.00 95.50 780 ILE A C 1
ATOM 5921 O O . ILE A 1 780 ? 19.449 19.827 -9.585 1.00 95.50 780 ILE A O 1
ATOM 5925 N N . TRP A 1 781 ? 19.500 18.137 -8.071 1.00 96.31 781 TRP A N 1
ATOM 5926 C CA . TRP A 1 781 ? 19.358 18.930 -6.849 1.00 96.31 781 TRP A CA 1
ATOM 5927 C C . TRP A 1 781 ? 20.484 18.643 -5.852 1.00 96.31 781 TRP A C 1
ATOM 5929 O O . TRP A 1 781 ? 20.774 17.475 -5.629 1.00 96.31 781 TRP A O 1
ATOM 5939 N N . PRO A 1 782 ? 21.088 19.662 -5.223 1.00 94.69 782 PRO A N 1
ATOM 5940 C CA . PRO A 1 782 ? 20.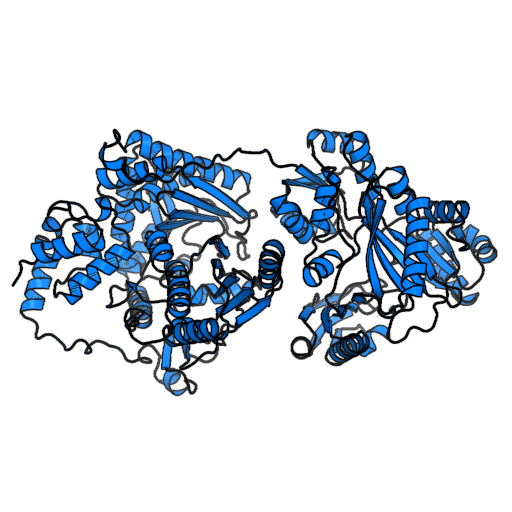986 21.071 -5.594 1.00 94.69 782 PRO A CA 1
ATOM 5941 C C . PRO A 1 782 ? 21.597 21.315 -6.985 1.00 94.69 782 PRO A C 1
ATOM 5943 O O . PRO A 1 782 ? 22.195 20.423 -7.597 1.00 94.69 782 PRO A O 1
ATOM 5946 N N . SER A 1 783 ? 21.441 22.524 -7.513 1.00 95.38 783 SER A N 1
ATOM 5947 C CA . SER A 1 783 ? 22.078 22.911 -8.771 1.00 95.38 783 SER A CA 1
ATOM 5948 C C . SER A 1 783 ? 23.600 22.785 -8.733 1.00 95.38 783 SER A C 1
ATOM 5950 O O . SER A 1 783 ? 24.227 22.771 -7.679 1.00 95.38 783 SER A O 1
ATOM 5952 N N . HIS A 1 784 ? 24.201 22.697 -9.917 1.00 93.00 784 HIS A N 1
ATOM 5953 C CA . HIS A 1 784 ? 25.653 22.682 -10.099 1.00 93.00 784 HIS A CA 1
ATOM 5954 C C . HIS A 1 784 ? 26.255 24.098 -10.159 1.00 93.00 784 HIS A C 1
ATOM 5956 O O . HIS A 1 784 ? 27.453 24.247 -10.411 1.00 93.00 784 HIS A O 1
ATOM 5962 N N . LEU A 1 785 ? 25.427 25.139 -10.022 1.00 94.75 785 LEU A N 1
ATOM 5963 C CA . LEU A 1 785 ? 25.858 26.521 -10.175 1.00 94.75 785 LEU A CA 1
ATOM 5964 C C . LEU A 1 785 ? 26.664 27.003 -8.958 1.00 94.75 785 LEU A C 1
ATOM 5966 O O . LEU A 1 785 ? 26.379 26.622 -7.827 1.00 94.75 785 LEU A O 1
ATOM 5970 N N . PRO A 1 786 ? 27.663 27.880 -9.159 1.00 93.25 786 PRO A N 1
ATOM 5971 C CA . PRO A 1 786 ? 28.297 28.585 -8.053 1.00 93.25 786 PRO A CA 1
ATOM 5972 C C . PRO A 1 786 ? 27.304 29.521 -7.351 1.00 93.25 786 PRO A C 1
ATOM 5974 O O . PRO A 1 786 ? 26.516 30.188 -8.015 1.00 93.25 786 PRO A O 1
ATOM 5977 N N . ALA A 1 787 ? 27.436 29.682 -6.032 1.00 92.19 787 ALA A N 1
ATOM 5978 C CA . ALA A 1 787 ? 26.528 30.494 -5.210 1.00 92.19 787 ALA A CA 1
ATOM 5979 C C . ALA A 1 787 ? 26.289 31.933 -5.722 1.00 92.19 787 ALA A C 1
ATOM 5981 O O . ALA A 1 787 ? 25.196 32.470 -5.582 1.00 92.19 787 ALA A O 1
ATOM 5982 N N . ALA A 1 788 ? 27.297 32.570 -6.332 1.00 93.00 788 ALA A N 1
ATOM 5983 C CA . ALA A 1 788 ? 27.142 33.913 -6.900 1.00 93.00 788 ALA A CA 1
ATOM 5984 C C . ALA A 1 788 ? 26.199 33.940 -8.117 1.00 93.00 788 ALA A C 1
ATOM 5986 O O . ALA A 1 788 ? 25.442 34.889 -8.287 1.00 93.00 788 ALA A O 1
ATOM 5987 N N . GLU A 1 789 ? 26.237 32.897 -8.947 1.00 94.56 789 GLU A N 1
ATOM 5988 C CA . GLU A 1 789 ? 25.336 32.759 -10.094 1.00 94.56 789 GLU A CA 1
ATOM 5989 C C . GLU A 1 789 ? 23.948 32.289 -9.658 1.00 94.56 789 GLU A C 1
ATOM 5991 O O . GLU A 1 789 ? 22.952 32.707 -10.238 1.00 94.56 789 GLU A O 1
ATOM 5996 N N . GLU A 1 790 ? 23.867 31.453 -8.618 1.00 95.81 790 GLU A N 1
ATOM 5997 C CA . GLU A 1 790 ? 22.586 31.109 -7.998 1.00 95.81 790 GLU A CA 1
ATOM 5998 C C . GLU A 1 790 ? 21.876 32.363 -7.493 1.00 95.81 790 GLU A C 1
ATOM 6000 O O . GLU A 1 790 ? 20.710 32.558 -7.816 1.00 95.81 790 GLU A O 1
ATOM 6005 N N . ALA A 1 791 ? 22.585 33.254 -6.792 1.00 96.31 791 ALA A N 1
ATOM 6006 C CA . ALA A 1 791 ? 22.027 34.528 -6.349 1.00 96.31 791 ALA A CA 1
ATOM 6007 C C . ALA A 1 791 ? 21.513 35.378 -7.526 1.00 96.31 791 ALA A C 1
ATOM 6009 O O . ALA A 1 791 ? 20.384 35.850 -7.478 1.00 96.31 791 ALA A O 1
ATOM 6010 N N . GLU A 1 792 ? 22.280 35.500 -8.618 1.00 96.50 792 GLU A N 1
ATOM 60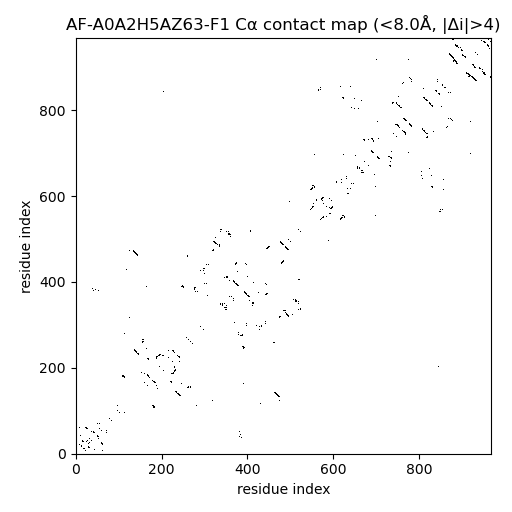11 C CA . GLU A 1 792 ? 21.843 36.234 -9.819 1.00 96.50 792 GLU A CA 1
ATOM 6012 C C . GLU A 1 792 ? 20.577 35.625 -10.449 1.00 96.50 792 GLU A C 1
ATOM 6014 O O . GLU A 1 792 ? 19.684 36.349 -10.896 1.00 96.50 792 GLU A O 1
ATOM 6019 N N . VAL A 1 793 ? 20.473 34.292 -10.469 1.00 97.81 793 VAL A N 1
ATOM 6020 C CA . VAL A 1 793 ? 19.270 33.592 -10.934 1.00 97.81 793 VAL A CA 1
ATOM 6021 C C . VAL A 1 793 ? 18.087 33.878 -10.011 1.00 97.81 793 VAL A C 1
ATOM 6023 O O . VAL A 1 793 ? 17.022 34.238 -10.507 1.00 97.81 793 VAL A O 1
ATOM 6026 N N . LEU A 1 794 ? 18.250 33.735 -8.695 1.00 97.75 794 LEU A N 1
ATOM 6027 C CA . LEU A 1 794 ? 17.172 33.941 -7.724 1.00 97.75 794 LEU A CA 1
ATOM 6028 C C . LEU A 1 794 ? 16.686 35.398 -7.699 1.00 97.75 794 LEU A C 1
ATOM 6030 O O . LEU A 1 794 ? 15.477 35.627 -7.673 1.00 97.75 794 LEU A O 1
ATOM 6034 N N . ASP A 1 795 ? 17.590 36.373 -7.815 1.00 97.56 795 ASP A N 1
ATOM 6035 C CA . ASP A 1 795 ? 17.247 37.797 -7.920 1.00 97.56 795 ASP A CA 1
ATOM 6036 C C . ASP A 1 795 ? 16.408 38.074 -9.178 1.00 97.56 795 ASP A C 1
ATOM 6038 O O . ASP A 1 795 ? 15.388 38.768 -9.123 1.00 97.56 795 ASP A O 1
ATOM 6042 N N . LEU A 1 796 ? 16.792 37.489 -10.320 1.00 97.56 796 LEU A N 1
ATOM 6043 C CA . LEU A 1 796 ? 16.031 37.610 -11.565 1.00 97.56 796 LEU A CA 1
ATOM 6044 C C . LEU A 1 796 ? 14.655 36.938 -11.458 1.00 97.56 796 LEU A C 1
ATOM 6046 O O . LEU A 1 796 ? 13.673 37.489 -11.955 1.00 97.56 796 LEU A O 1
ATOM 6050 N N . VAL A 1 797 ? 14.563 35.770 -10.812 1.00 98.06 797 VAL A N 1
ATOM 6051 C CA . VAL A 1 797 ? 13.278 35.092 -10.581 1.00 98.06 797 VAL A CA 1
ATOM 6052 C C . VAL A 1 797 ? 12.388 35.903 -9.644 1.00 98.06 797 VAL A C 1
ATOM 6054 O O . VAL A 1 797 ? 11.208 36.055 -9.947 1.00 98.06 797 VAL A O 1
ATOM 6057 N N . THR A 1 798 ? 12.934 36.474 -8.567 1.00 97.62 798 THR A N 1
ATOM 6058 C CA . THR A 1 798 ? 12.196 37.374 -7.666 1.00 97.62 798 THR A CA 1
ATOM 6059 C C . THR A 1 798 ? 11.612 38.546 -8.445 1.00 97.62 798 THR A C 1
ATOM 6061 O O . THR A 1 798 ? 10.396 38.723 -8.460 1.00 97.62 798 THR A O 1
ATOM 6064 N N . ALA A 1 799 ? 12.450 39.282 -9.185 1.00 97.44 799 ALA A N 1
ATOM 6065 C CA . ALA A 1 799 ? 12.006 40.433 -9.970 1.00 97.44 799 ALA A CA 1
ATOM 6066 C C . ALA A 1 799 ? 10.944 40.055 -11.018 1.00 97.44 799 ALA A C 1
ATOM 6068 O O . ALA A 1 799 ? 10.014 40.819 -11.274 1.00 97.44 799 ALA A O 1
ATOM 6069 N N . ALA A 1 800 ? 11.060 38.870 -11.625 1.00 97.31 800 ALA A N 1
ATOM 6070 C CA . ALA A 1 800 ? 10.096 38.381 -12.602 1.00 97.31 800 ALA A CA 1
ATOM 6071 C C . ALA A 1 800 ? 8.747 38.022 -11.966 1.00 97.31 800 ALA A C 1
ATOM 6073 O O . ALA A 1 800 ? 7.711 38.419 -12.496 1.00 97.31 800 ALA A O 1
ATOM 6074 N N . LEU A 1 801 ? 8.756 37.310 -10.835 1.00 96.81 801 LEU A N 1
ATOM 6075 C CA . LEU A 1 801 ? 7.549 36.931 -10.096 1.00 96.81 801 LEU A CA 1
ATOM 6076 C C . LEU A 1 801 ? 6.824 38.157 -9.525 1.00 96.81 801 LEU A C 1
ATOM 6078 O O . LEU A 1 801 ? 5.603 38.254 -9.645 1.00 96.81 801 LEU A O 1
ATOM 6082 N N . GLU A 1 802 ? 7.566 39.136 -9.004 1.00 95.44 802 GLU A N 1
ATOM 6083 C CA . GLU A 1 802 ? 7.012 40.425 -8.575 1.00 95.44 802 GLU A CA 1
ATOM 6084 C C . GLU A 1 802 ? 6.388 41.192 -9.750 1.00 95.44 802 GLU A C 1
ATOM 6086 O O . GLU A 1 802 ? 5.272 41.701 -9.634 1.00 95.44 802 GLU A O 1
ATOM 6091 N N . ALA A 1 803 ? 7.060 41.238 -10.907 1.00 95.44 803 ALA A N 1
ATOM 6092 C CA . ALA A 1 803 ? 6.562 41.943 -12.088 1.00 95.44 803 ALA A CA 1
ATOM 6093 C C . ALA A 1 803 ? 5.261 41.343 -12.643 1.00 95.44 803 ALA A C 1
ATOM 6095 O O . ALA A 1 803 ? 4.399 42.092 -13.104 1.00 95.44 803 ALA A O 1
ATOM 6096 N N . VAL A 1 804 ? 5.100 40.015 -12.600 1.00 93.69 804 VAL A N 1
ATOM 6097 C CA . VAL A 1 804 ? 3.858 39.343 -13.035 1.00 93.69 804 VAL A CA 1
ATOM 6098 C C . VAL A 1 804 ? 2.769 39.320 -11.957 1.00 93.69 804 VAL A C 1
ATOM 6100 O O . VAL A 1 804 ? 1.660 38.863 -12.230 1.00 93.69 804 VAL A O 1
ATOM 6103 N N . GLY A 1 805 ? 3.061 39.834 -10.757 1.00 92.31 805 GLY A N 1
ATOM 6104 C CA . GLY A 1 805 ? 2.119 39.896 -9.642 1.00 92.31 805 GLY A CA 1
ATOM 6105 C C . GLY A 1 805 ? 1.832 38.536 -9.007 1.00 92.31 805 GLY A C 1
ATOM 6106 O O . GLY A 1 805 ? 0.698 38.284 -8.606 1.00 92.31 805 GLY A O 1
ATOM 6107 N N . ALA A 1 806 ? 2.822 37.642 -8.950 1.00 92.06 806 ALA A N 1
ATOM 6108 C CA . ALA A 1 806 ? 2.671 36.337 -8.320 1.00 92.06 806 ALA A CA 1
ATOM 6109 C C . ALA A 1 806 ? 2.598 36.474 -6.789 1.00 92.06 806 ALA A C 1
ATOM 6111 O O . ALA A 1 806 ? 3.593 36.781 -6.137 1.00 92.06 806 ALA A O 1
ATOM 6112 N N . ASP A 1 807 ? 1.418 36.237 -6.220 1.00 86.50 807 ASP A N 1
ATOM 6113 C CA . ASP A 1 807 ? 1.111 36.489 -4.807 1.00 86.50 807 ASP A CA 1
ATOM 6114 C C . ASP A 1 807 ? 0.580 35.267 -4.038 1.00 86.50 807 ASP A C 1
ATOM 6116 O O . ASP A 1 807 ? 0.488 35.306 -2.811 1.00 86.50 807 ASP A O 1
ATOM 6120 N N . HIS A 1 808 ? 0.233 34.178 -4.729 1.00 91.31 808 HIS A N 1
ATOM 6121 C CA . HIS A 1 808 ? -0.345 32.998 -4.095 1.00 91.31 808 HIS A CA 1
ATOM 6122 C C . HIS A 1 808 ? -0.142 31.725 -4.930 1.00 91.31 808 HIS A C 1
ATOM 6124 O O . HIS A 1 808 ? -0.580 31.664 -6.074 1.00 91.31 808 HIS A O 1
ATOM 6130 N N . GLY A 1 809 ? 0.451 30.682 -4.346 1.00 90.94 809 GLY A N 1
ATOM 6131 C CA . GLY A 1 809 ? 0.627 29.368 -4.976 1.00 90.94 809 GLY A CA 1
ATOM 6132 C C . GLY A 1 809 ? 2.071 29.073 -5.385 1.00 90.94 809 GLY A C 1
ATOM 6133 O O . GLY A 1 809 ? 3.008 29.712 -4.913 1.00 90.94 809 GLY A O 1
ATOM 6134 N N . HIS A 1 810 ? 2.266 28.065 -6.239 1.00 93.06 810 HIS A N 1
ATOM 6135 C CA . HIS A 1 810 ? 3.599 27.683 -6.723 1.00 93.06 810 HIS A CA 1
ATOM 6136 C C . HIS A 1 810 ? 3.917 28.331 -8.063 1.00 93.06 810 HIS A C 1
ATOM 6138 O O . HIS A 1 810 ? 3.058 28.407 -8.942 1.00 93.06 810 HIS A O 1
ATOM 6144 N N . ALA A 1 811 ? 5.181 28.696 -8.247 1.00 93.69 811 ALA A N 1
ATOM 6145 C CA . ALA A 1 811 ? 5.710 29.146 -9.519 1.00 93.69 811 ALA A CA 1
ATOM 6146 C C . ALA A 1 811 ? 6.959 28.353 -9.920 1.00 93.69 811 ALA A C 1
ATOM 6148 O O . ALA A 1 811 ? 7.921 28.241 -9.157 1.00 93.69 811 ALA A O 1
ATOM 6149 N N . HIS A 1 812 ? 6.948 27.859 -11.154 1.00 94.56 812 HIS A N 1
ATOM 6150 C CA . HIS A 1 812 ? 8.077 27.228 -11.816 1.00 94.56 812 HIS A CA 1
ATOM 6151 C C . HIS A 1 812 ? 8.648 28.170 -12.873 1.00 94.56 812 HIS A C 1
ATOM 6153 O O . HIS A 1 812 ? 7.996 28.451 -13.882 1.00 94.56 812 HIS A O 1
ATOM 6159 N N . THR A 1 813 ? 9.882 28.620 -12.671 1.00 95.62 813 THR A N 1
ATOM 6160 C CA . THR A 1 813 ? 10.554 29.545 -13.592 1.00 95.62 813 THR A CA 1
ATOM 6161 C C . THR A 1 813 ? 11.731 28.855 -14.257 1.00 95.62 813 THR A C 1
ATOM 6163 O O . THR A 1 813 ? 12.643 28.407 -13.567 1.00 95.62 813 THR A O 1
ATOM 6166 N N . GLU A 1 814 ? 11.745 28.780 -15.587 1.00 93.81 814 GLU A N 1
ATOM 6167 C CA . GLU A 1 814 ? 12.867 28.236 -16.360 1.00 93.81 814 GLU A CA 1
ATOM 6168 C C . GLU A 1 814 ? 13.748 29.360 -16.917 1.00 93.81 814 GLU A C 1
ATOM 6170 O O . GLU A 1 814 ? 13.255 30.371 -17.424 1.00 93.81 814 GLU A O 1
ATOM 6175 N N . LEU A 1 815 ? 15.069 29.181 -16.849 1.00 95.00 815 LEU A N 1
ATOM 6176 C CA . LEU A 1 815 ? 16.052 30.171 -17.286 1.00 95.00 815 LEU A CA 1
ATOM 6177 C C . LEU A 1 815 ? 17.144 29.537 -18.139 1.00 95.00 815 LEU A C 1
ATOM 6179 O O . LEU A 1 815 ? 17.641 28.453 -17.837 1.00 95.00 815 LEU A O 1
ATOM 6183 N N . LYS A 1 816 ? 17.571 30.258 -19.173 1.00 94.69 816 LYS A N 1
ATOM 6184 C CA . LYS A 1 816 ? 18.719 29.934 -20.014 1.00 94.69 816 LYS A CA 1
ATOM 6185 C C . LYS A 1 816 ? 19.968 30.572 -19.423 1.00 94.69 816 LYS A C 1
ATOM 6187 O O . LYS A 1 816 ? 19.963 31.758 -19.103 1.00 94.69 816 LYS A O 1
ATOM 6192 N N . LEU A 1 817 ? 21.055 29.819 -19.342 1.00 95.25 817 LEU A N 1
ATOM 6193 C CA . LEU A 1 817 ? 22.361 30.319 -18.927 1.00 95.25 817 LEU A CA 1
ATOM 6194 C C . LEU A 1 817 ? 23.125 30.791 -20.164 1.00 95.25 817 LEU A C 1
ATOM 6196 O O . LEU A 1 817 ? 23.572 29.973 -20.967 1.00 95.25 817 LEU A O 1
ATOM 6200 N N . THR A 1 818 ? 23.283 32.102 -20.343 1.00 94.50 818 THR A N 1
ATOM 6201 C CA . THR A 1 818 ? 23.993 32.670 -21.503 1.00 94.50 818 THR A CA 1
ATOM 6202 C C . THR A 1 818 ? 25.366 33.207 -21.105 1.00 94.50 818 THR A C 1
ATOM 6204 O O . THR A 1 818 ? 25.660 33.409 -19.928 1.00 94.50 818 THR A O 1
ATOM 6207 N N . ALA A 1 819 ? 26.213 33.518 -22.089 1.00 91.88 819 ALA A N 1
ATOM 6208 C CA . ALA A 1 819 ? 27.492 34.190 -21.834 1.00 91.88 819 ALA A CA 1
ATOM 6209 C C . ALA A 1 819 ? 27.342 35.601 -21.222 1.00 91.88 819 ALA A C 1
ATOM 6211 O O . ALA A 1 819 ? 28.320 36.166 -20.741 1.00 91.88 819 ALA A O 1
ATOM 6212 N N . ARG A 1 820 ? 26.135 36.186 -21.264 1.00 89.69 820 ARG A N 1
ATOM 6213 C CA . ARG A 1 820 ? 25.816 37.526 -20.745 1.00 89.69 820 ARG A CA 1
ATOM 6214 C C . ARG A 1 820 ? 24.941 37.487 -19.481 1.00 89.69 820 ARG A C 1
ATOM 6216 O O . ARG A 1 820 ? 24.307 38.493 -19.181 1.00 89.69 820 ARG A O 1
ATOM 6223 N N . GLY A 1 821 ? 24.878 36.343 -18.796 1.00 91.31 821 GLY A N 1
ATOM 6224 C CA . GLY A 1 821 ? 24.032 36.124 -17.615 1.00 91.31 821 GLY A CA 1
ATOM 6225 C C . GLY A 1 821 ? 22.766 35.303 -17.910 1.00 91.31 821 GLY A C 1
ATOM 6226 O O . GLY A 1 821 ? 22.540 34.898 -19.063 1.00 91.31 821 GLY A O 1
ATOM 6227 N N . PRO A 1 822 ? 21.947 35.010 -16.885 1.00 95.19 822 PRO A N 1
ATOM 6228 C CA . PRO A 1 822 ? 20.716 34.249 -17.036 1.00 95.19 822 PRO A CA 1
ATOM 6229 C C . PRO A 1 822 ? 19.651 35.029 -17.825 1.00 95.19 822 PRO A C 1
ATOM 6231 O O . PRO A 1 822 ? 19.575 36.259 -17.783 1.00 95.19 822 PRO A O 1
ATOM 6234 N N . LYS A 1 823 ? 18.823 34.306 -18.583 1.00 95.12 823 LYS A N 1
ATOM 6235 C CA . LYS A 1 823 ? 17.694 34.847 -19.356 1.00 95.12 823 LYS A CA 1
ATOM 6236 C C . LYS A 1 823 ? 16.437 34.024 -19.115 1.00 95.12 823 LYS A C 1
ATOM 6238 O O . LYS A 1 823 ? 16.500 32.800 -19.157 1.00 95.12 823 LYS A O 1
ATOM 6243 N N . LEU A 1 824 ? 15.305 34.684 -18.890 1.00 93.75 824 LEU A N 1
ATOM 6244 C CA . LEU A 1 824 ? 14.025 34.019 -18.639 1.00 93.75 824 LEU A CA 1
ATOM 6245 C C . LEU A 1 824 ? 13.552 33.263 -19.886 1.00 93.75 824 LEU A C 1
ATOM 6247 O O . LEU A 1 824 ? 13.386 33.848 -20.959 1.00 93.75 824 LEU A O 1
ATOM 6251 N N . ILE A 1 825 ? 13.306 31.963 -19.739 1.00 88.62 825 ILE A N 1
ATOM 6252 C CA . ILE A 1 825 ? 12.690 31.134 -20.778 1.00 88.62 825 ILE A CA 1
ATOM 6253 C C . ILE A 1 825 ? 11.177 31.212 -20.637 1.00 88.62 825 ILE A C 1
ATOM 6255 O O . ILE A 1 825 ? 10.508 31.532 -21.619 1.00 88.62 825 ILE A O 1
ATOM 6259 N N . GLU A 1 826 ? 10.661 30.926 -19.443 1.00 87.50 826 GLU A N 1
ATOM 6260 C CA . GLU A 1 826 ? 9.228 30.804 -19.172 1.00 87.50 826 GLU A CA 1
ATOM 6261 C C . GLU A 1 826 ? 8.950 30.893 -17.666 1.00 87.50 826 GLU A C 1
ATOM 6263 O O . GLU A 1 826 ? 9.754 30.419 -16.858 1.00 87.50 826 GLU A O 1
ATOM 6268 N N . LEU A 1 827 ? 7.812 31.485 -17.300 1.00 91.88 827 LEU A N 1
ATOM 6269 C CA . LEU A 1 827 ? 7.244 31.434 -15.954 1.00 91.88 827 LEU A CA 1
ATOM 6270 C C . LEU A 1 827 ? 5.911 30.682 -16.003 1.00 91.88 827 LEU A C 1
ATOM 6272 O O . LEU A 1 827 ? 5.030 31.056 -16.776 1.00 91.88 827 LEU A O 1
ATOM 6276 N N . ASN A 1 828 ? 5.748 29.682 -15.138 1.00 89.75 828 ASN A N 1
ATOM 6277 C CA . ASN A 1 828 ? 4.551 28.850 -15.039 1.00 89.75 828 ASN A CA 1
ATOM 6278 C C . ASN A 1 828 ? 3.988 28.890 -13.611 1.00 89.75 828 ASN A C 1
ATOM 6280 O O . ASN A 1 828 ? 4.734 28.701 -12.657 1.00 89.75 828 ASN A O 1
ATOM 6284 N N . GLY A 1 829 ? 2.675 29.071 -13.450 1.00 88.94 829 GLY A N 1
ATOM 6285 C CA . GLY A 1 829 ? 2.005 29.138 -12.138 1.00 88.94 829 GLY A CA 1
ATOM 6286 C C . GLY A 1 829 ? 1.610 27.773 -11.562 1.00 88.94 829 GLY A C 1
ATOM 6287 O O . GLY A 1 829 ? 0.489 27.603 -11.092 1.00 88.94 829 GLY A O 1
ATOM 6288 N N . ARG A 1 830 ? 2.473 26.759 -11.694 1.00 88.50 830 ARG A N 1
ATOM 6289 C CA . ARG A 1 830 ? 2.219 25.392 -11.212 1.00 88.50 830 ARG A CA 1
ATOM 6290 C C . ARG A 1 830 ? 3.507 24.686 -10.814 1.00 88.50 830 ARG A C 1
ATOM 6292 O O . ARG A 1 830 ? 4.588 25.056 -11.265 1.00 88.50 830 ARG A O 1
ATOM 6299 N N . ILE A 1 831 ? 3.360 23.592 -10.069 1.00 87.06 831 ILE A N 1
ATOM 6300 C CA . ILE A 1 831 ? 4.456 22.660 -9.790 1.00 87.06 831 ILE A CA 1
ATOM 6301 C C . ILE A 1 831 ? 4.881 21.966 -11.094 1.00 87.06 831 ILE A C 1
ATOM 6303 O O . ILE A 1 831 ? 4.050 21.531 -11.903 1.00 87.06 831 ILE A O 1
ATOM 6307 N N . SER A 1 832 ? 6.190 21.846 -11.308 1.00 81.00 832 SER A N 1
ATOM 6308 C CA . SER A 1 832 ? 6.733 21.112 -12.451 1.00 81.00 832 SER A CA 1
ATOM 6309 C C . SER A 1 832 ? 6.593 19.592 -12.293 1.00 81.00 832 SER A C 1
ATOM 6311 O O . SER A 1 832 ? 6.553 19.048 -11.191 1.00 81.00 832 SER A O 1
ATOM 6313 N N . GLY A 1 833 ? 6.558 18.865 -13.413 1.00 76.94 833 GLY A N 1
ATOM 6314 C CA . GLY A 1 833 ? 6.458 17.403 -13.391 1.00 76.94 833 GLY A CA 1
ATOM 6315 C C . GLY A 1 833 ? 7.607 16.757 -12.605 1.00 76.94 833 GLY A C 1
ATOM 6316 O O . GLY A 1 833 ? 8.758 17.196 -12.715 1.00 76.94 833 GLY A O 1
ATOM 6317 N N . HIS A 1 834 ? 7.277 15.717 -11.831 1.00 77.50 834 HIS A N 1
ATOM 6318 C CA . HIS A 1 834 ? 8.171 14.953 -10.946 1.00 77.50 834 HIS A CA 1
ATOM 6319 C C . HIS A 1 834 ? 8.784 15.726 -9.767 1.00 77.50 834 HIS A C 1
ATOM 6321 O O . HIS A 1 834 ? 9.459 15.114 -8.945 1.00 77.50 834 HIS A O 1
ATOM 6327 N N . VAL A 1 835 ? 8.546 17.035 -9.639 1.00 88.38 835 VAL A N 1
ATOM 6328 C CA . VAL A 1 835 ? 9.147 17.848 -8.570 1.00 88.38 835 VAL A CA 1
ATOM 6329 C C . VAL A 1 835 ? 8.570 17.513 -7.202 1.00 88.38 835 VAL A C 1
ATOM 6331 O O . VAL A 1 835 ? 9.334 17.412 -6.252 1.00 88.38 835 VAL A O 1
ATOM 6334 N N . ASN A 1 836 ? 7.260 17.280 -7.091 1.00 89.56 836 ASN A N 1
ATOM 6335 C CA . ASN A 1 836 ? 6.657 16.874 -5.820 1.00 89.56 836 ASN A CA 1
ATOM 6336 C C . ASN A 1 836 ? 7.208 15.522 -5.334 1.00 89.56 836 ASN A C 1
ATOM 6338 O O . ASN A 1 836 ? 7.658 15.411 -4.197 1.00 89.56 836 ASN A O 1
ATOM 6342 N N . MET A 1 837 ? 7.268 14.526 -6.222 1.00 82.25 837 MET A N 1
ATOM 6343 C CA . MET A 1 837 ? 7.929 13.248 -5.948 1.00 82.25 837 MET A CA 1
ATOM 6344 C C . MET A 1 837 ? 9.394 13.434 -5.528 1.00 82.25 837 MET A C 1
ATOM 6346 O O . MET A 1 837 ? 9.784 12.921 -4.483 1.00 82.25 837 MET A O 1
ATOM 6350 N N . MET A 1 838 ? 10.190 14.210 -6.276 1.00 88.69 838 MET A N 1
ATOM 6351 C CA . MET A 1 838 ? 11.583 14.465 -5.895 1.00 88.69 838 MET A CA 1
ATOM 6352 C C . MET A 1 838 ? 11.683 15.151 -4.527 1.00 88.69 838 MET A C 1
ATOM 6354 O O . MET A 1 838 ? 12.523 14.749 -3.737 1.00 88.69 838 MET A O 1
ATOM 6358 N N . ALA A 1 839 ? 10.829 16.130 -4.210 1.00 90.06 839 ALA A N 1
ATOM 6359 C CA . ALA A 1 839 ? 10.847 16.825 -2.918 1.00 90.06 839 ALA A CA 1
ATOM 6360 C C . ALA A 1 839 ? 10.529 15.874 -1.754 1.00 90.06 839 ALA A C 1
ATOM 6362 O O . ALA A 1 839 ? 11.215 15.889 -0.729 1.00 90.06 839 ALA A O 1
ATOM 6363 N N . ARG A 1 840 ? 9.558 14.973 -1.937 1.00 83.00 840 ARG A N 1
ATOM 6364 C CA . ARG A 1 840 ? 9.240 13.929 -0.952 1.00 83.00 840 ARG A CA 1
ATOM 6365 C C . ARG A 1 840 ? 10.404 12.964 -0.747 1.00 83.00 840 ARG A C 1
ATOM 6367 O O . ARG A 1 840 ? 10.663 12.566 0.383 1.00 83.00 840 ARG A O 1
ATOM 6374 N N . GLU A 1 841 ? 11.098 12.593 -1.820 1.00 80.19 841 GLU A N 1
ATOM 6375 C CA . GLU A 1 841 ? 12.211 11.639 -1.777 1.00 80.19 841 GLU A CA 1
ATOM 6376 C C . GLU A 1 841 ? 13.520 12.244 -1.260 1.00 80.19 841 GLU A C 1
ATOM 6378 O O . GLU A 1 841 ? 14.268 11.555 -0.574 1.00 80.19 841 GLU A O 1
ATOM 6383 N N . SER A 1 842 ? 13.826 13.502 -1.591 1.00 85.31 842 SER A N 1
ATOM 6384 C CA . SER A 1 842 ? 15.121 14.115 -1.274 1.00 85.31 842 SER A CA 1
ATOM 6385 C C . SER A 1 842 ? 15.133 14.909 0.025 1.00 85.31 842 SER A C 1
ATOM 6387 O O . SER A 1 842 ? 16.185 15.032 0.641 1.00 85.31 842 SER A O 1
ATOM 6389 N N . CYS A 1 843 ? 14.002 15.501 0.416 1.00 82.81 843 CYS A N 1
ATOM 6390 C CA . CYS A 1 843 ? 13.930 16.401 1.572 1.00 82.81 843 CYS A CA 1
ATOM 6391 C C . CYS A 1 843 ? 12.628 16.259 2.379 1.00 82.81 843 CYS A C 1
ATOM 6393 O O . CYS A 1 843 ? 12.279 17.149 3.153 1.00 82.81 843 CYS A O 1
ATOM 6395 N N . GLY A 1 844 ? 11.878 15.164 2.191 1.00 79.75 844 GLY A N 1
ATOM 6396 C CA . GLY A 1 844 ? 10.678 14.848 2.976 1.00 79.75 844 GLY A CA 1
ATOM 6397 C C . GLY A 1 844 ? 9.530 15.857 2.849 1.00 79.75 844 GLY A C 1
ATOM 6398 O O . GLY A 1 844 ? 8.592 15.811 3.646 1.00 79.75 844 GLY A O 1
ATOM 6399 N N . THR A 1 845 ? 9.588 16.766 1.873 1.00 87.06 845 THR A N 1
ATOM 6400 C CA . THR A 1 845 ? 8.626 17.865 1.724 1.00 87.06 845 THR A CA 1
ATOM 6401 C C . THR A 1 845 ? 7.553 17.505 0.701 1.00 87.06 845 THR A C 1
ATOM 6403 O O . THR A 1 845 ? 7.866 17.171 -0.439 1.00 87.06 845 THR A O 1
ATOM 6406 N N . ASP A 1 846 ? 6.279 17.600 1.091 1.00 89.38 846 ASP A N 1
ATOM 6407 C CA . ASP A 1 846 ? 5.135 17.413 0.191 1.00 89.38 846 ASP A CA 1
ATOM 6408 C C . ASP A 1 846 ? 4.599 18.778 -0.270 1.00 89.38 846 ASP A C 1
ATOM 6410 O O . ASP A 1 846 ? 4.054 19.565 0.510 1.00 89.38 846 ASP A O 1
ATOM 6414 N N . LEU A 1 847 ? 4.784 19.076 -1.554 1.00 92.88 847 LEU A N 1
ATOM 6415 C CA . LEU A 1 847 ? 4.417 20.361 -2.142 1.00 92.88 847 LEU A CA 1
ATOM 6416 C C . LEU A 1 847 ? 2.928 20.461 -2.451 1.00 92.88 847 LEU A C 1
ATOM 6418 O O . LEU A 1 847 ? 2.395 21.571 -2.419 1.00 92.88 847 LEU A O 1
ATOM 6422 N N . VAL A 1 848 ? 2.259 19.330 -2.698 1.00 92.56 848 VAL A N 1
ATOM 6423 C CA . VAL A 1 848 ? 0.795 19.269 -2.824 1.00 92.56 848 VAL A CA 1
ATOM 6424 C C . VAL A 1 848 ? 0.164 19.658 -1.495 1.00 92.56 848 VAL A C 1
ATOM 6426 O O . VAL A 1 848 ? -0.732 20.504 -1.467 1.00 92.56 848 VAL A O 1
ATOM 6429 N N . ARG A 1 849 ? 0.665 19.098 -0.388 1.00 92.50 849 ARG A N 1
ATOM 6430 C CA . ARG A 1 849 ? 0.224 19.467 0.961 1.00 92.50 849 ARG A CA 1
ATOM 6431 C C . ARG A 1 849 ? 0.369 20.965 1.203 1.00 92.50 849 ARG A C 1
ATOM 6433 O O . ARG A 1 849 ? -0.569 21.601 1.676 1.00 92.50 849 ARG A O 1
ATOM 6440 N N . ALA A 1 850 ? 1.534 21.527 0.884 1.00 92.12 850 ALA A N 1
ATOM 6441 C CA . ALA A 1 850 ? 1.790 22.952 1.067 1.00 92.12 850 ALA A CA 1
ATOM 6442 C C . ALA A 1 850 ? 0.810 23.824 0.261 1.00 92.12 850 ALA A C 1
ATOM 6444 O O . ALA A 1 850 ? 0.338 24.839 0.767 1.00 92.12 850 ALA A O 1
ATOM 6445 N N . THR A 1 851 ? 0.446 23.408 -0.958 1.00 93.06 851 THR A N 1
ATOM 6446 C CA . THR A 1 851 ? -0.609 24.073 -1.744 1.00 93.06 851 THR A CA 1
ATOM 6447 C C . THR A 1 851 ? -1.979 23.953 -1.091 1.00 93.06 851 THR A C 1
ATOM 6449 O O . THR A 1 851 ? -2.730 24.921 -1.105 1.00 93.06 851 THR A O 1
ATOM 6452 N N . GLY A 1 852 ? -2.304 22.795 -0.510 1.00 93.56 852 GLY A N 1
ATOM 6453 C CA . GLY A 1 852 ? -3.544 22.600 0.239 1.00 93.56 852 GLY A CA 1
ATOM 6454 C C . GLY A 1 852 ? -3.664 23.574 1.410 1.00 93.56 852 GLY A C 1
ATOM 6455 O O . GLY A 1 852 ? -4.668 24.266 1.528 1.00 93.56 852 GLY A O 1
ATOM 6456 N N . LEU A 1 853 ? -2.613 23.703 2.224 1.00 92.19 853 LEU A N 1
ATOM 6457 C CA . LEU A 1 853 ? -2.571 24.664 3.334 1.00 92.19 853 LEU A CA 1
ATOM 6458 C C . LEU A 1 853 ? -2.736 26.113 2.845 1.00 92.19 853 LEU A C 1
ATOM 6460 O O . LEU A 1 853 ? -3.558 26.852 3.384 1.00 92.19 853 LEU A O 1
ATOM 6464 N N . LEU A 1 854 ? -2.044 26.490 1.764 1.00 93.06 854 LEU A N 1
ATOM 6465 C CA . LEU A 1 854 ? -2.214 27.809 1.142 1.00 93.06 854 LEU A CA 1
ATOM 6466 C C . LEU A 1 854 ? -3.645 28.068 0.672 1.00 93.06 854 LEU A C 1
ATOM 6468 O O . LEU A 1 854 ? -4.173 29.152 0.916 1.00 93.06 854 LEU A O 1
ATOM 6472 N N . ALA A 1 855 ? -4.291 27.078 0.056 1.00 94.06 855 ALA A N 1
ATOM 6473 C CA . ALA A 1 855 ? -5.673 27.192 -0.405 1.00 94.06 855 ALA A CA 1
ATOM 6474 C C . ALA A 1 855 ? -6.674 27.380 0.751 1.00 94.06 855 ALA A C 1
ATOM 6476 O O . ALA A 1 855 ? -7.735 27.961 0.541 1.00 94.06 855 ALA A O 1
ATOM 6477 N N . LEU A 1 856 ? -6.328 26.944 1.970 1.00 93.50 856 LEU A N 1
ATOM 6478 C CA . LEU A 1 856 ? -7.089 27.219 3.198 1.00 93.50 856 LEU A CA 1
ATOM 6479 C C . LEU A 1 856 ? -6.744 28.577 3.836 1.00 93.50 856 LEU A C 1
ATOM 6481 O O . LEU A 1 856 ? -7.336 28.963 4.843 1.00 93.50 856 LEU A O 1
ATOM 6485 N N . GLY A 1 857 ? -5.801 29.322 3.256 1.00 90.75 857 GLY A N 1
ATOM 6486 C CA . GLY A 1 857 ? -5.339 30.612 3.766 1.00 90.75 857 GLY A CA 1
ATOM 6487 C C . GLY A 1 857 ? -4.269 30.497 4.847 1.00 90.75 857 GLY A C 1
ATOM 6488 O O . GLY A 1 857 ? -3.955 31.495 5.498 1.00 90.75 857 GLY A O 1
ATOM 6489 N N . GLU A 1 858 ? -3.706 29.306 5.041 1.00 91.19 858 GLU A N 1
ATOM 6490 C CA . GLU A 1 858 ? -2.571 29.084 5.929 1.00 91.19 858 GLU A CA 1
ATOM 6491 C C . GLU A 1 858 ? -1.255 29.369 5.200 1.00 91.19 858 GLU A C 1
ATOM 6493 O O . GLU A 1 858 ? -1.114 29.119 4.006 1.00 91.19 858 GLU A O 1
ATOM 6498 N N . ASP A 1 859 ? -0.261 29.883 5.922 1.00 87.19 859 ASP A N 1
ATOM 6499 C CA . ASP A 1 859 ? 1.090 30.049 5.393 1.00 87.19 859 ASP A CA 1
ATOM 6500 C C . ASP A 1 859 ? 1.945 28.854 5.849 1.00 87.19 859 ASP A C 1
ATOM 6502 O O . ASP A 1 859 ? 2.227 28.737 7.045 1.00 87.19 859 ASP A O 1
ATOM 6506 N N . PRO A 1 860 ? 2.349 27.946 4.940 1.00 84.44 860 PRO A N 1
ATOM 6507 C CA . PRO A 1 860 ? 3.067 26.732 5.311 1.00 84.44 860 PRO A CA 1
ATOM 6508 C C . PRO A 1 860 ? 4.512 27.000 5.763 1.00 84.44 860 PRO A C 1
ATOM 6510 O O . PRO A 1 860 ? 5.157 26.064 6.229 1.00 84.44 860 PRO A O 1
ATOM 6513 N N . GLN A 1 861 ? 5.025 28.237 5.633 1.00 82.00 861 GLN A N 1
ATOM 6514 C CA . GLN A 1 861 ? 6.343 28.664 6.132 1.00 82.00 861 GLN A CA 1
ATOM 6515 C C . GLN A 1 861 ? 7.481 27.695 5.753 1.00 82.00 861 GLN A C 1
ATOM 6517 O O . GLN A 1 861 ? 8.331 27.346 6.575 1.00 82.00 861 GLN A O 1
ATOM 6522 N N . LEU A 1 862 ? 7.488 27.231 4.498 1.00 87.69 862 LEU A N 1
ATOM 6523 C CA . LEU A 1 862 ? 8.522 26.321 4.009 1.00 87.69 862 LEU A CA 1
ATOM 6524 C C . LEU A 1 862 ? 9.884 27.019 3.966 1.00 87.69 862 LEU A C 1
ATOM 6526 O O . LEU A 1 862 ? 9.995 28.153 3.512 1.00 87.69 862 LEU A O 1
ATOM 6530 N N . ALA A 1 863 ? 10.932 26.317 4.391 1.00 87.19 863 ALA A N 1
ATOM 6531 C CA . ALA A 1 863 ? 12.308 26.752 4.187 1.00 87.19 863 ALA A CA 1
ATOM 6532 C C . ALA A 1 863 ? 12.825 26.296 2.805 1.00 87.19 863 ALA A C 1
ATOM 6534 O O . ALA A 1 863 ? 12.308 25.317 2.253 1.00 87.19 863 ALA A O 1
ATOM 6535 N N . PRO A 1 864 ? 13.864 26.953 2.251 1.00 92.06 864 PRO A N 1
ATOM 6536 C CA . PRO A 1 864 ? 14.626 26.397 1.137 1.00 92.06 864 PRO A CA 1
ATOM 6537 C C . PRO A 1 864 ? 15.093 24.972 1.455 1.00 92.06 864 PRO A C 1
ATOM 6539 O O . PRO A 1 864 ? 15.463 24.681 2.594 1.00 92.06 864 PRO A O 1
ATOM 6542 N N . PHE A 1 865 ? 15.068 24.084 0.463 1.00 93.88 865 PHE A N 1
ATOM 6543 C CA . PHE A 1 865 ? 15.382 22.674 0.679 1.00 93.88 865 PHE A CA 1
ATOM 6544 C C . PHE A 1 865 ? 16.845 22.477 1.083 1.00 93.88 865 PHE A C 1
ATOM 6546 O O . PHE A 1 865 ? 17.758 23.017 0.455 1.00 93.88 865 PHE A O 1
ATOM 6553 N N . ASP A 1 866 ? 17.051 21.644 2.101 1.00 88.06 866 ASP A N 1
ATOM 6554 C CA . ASP A 1 866 ? 18.360 21.147 2.508 1.00 88.06 866 ASP A CA 1
ATOM 6555 C C . ASP A 1 866 ? 18.509 19.690 2.056 1.00 88.06 866 ASP A C 1
ATOM 6557 O O . ASP A 1 866 ? 17.630 18.860 2.285 1.00 88.06 866 ASP A O 1
ATOM 6561 N N . PHE A 1 867 ? 19.627 19.392 1.397 1.00 91.69 867 PHE A N 1
ATOM 6562 C CA . PHE A 1 867 ? 19.946 18.069 0.856 1.00 91.69 867 PHE A CA 1
ATOM 6563 C C . PHE A 1 867 ? 21.068 17.372 1.640 1.00 91.69 867 PHE A C 1
ATOM 6565 O O . PHE A 1 867 ? 21.619 16.374 1.176 1.00 91.69 867 PHE A O 1
ATOM 6572 N N . GLY A 1 868 ? 21.494 17.911 2.790 1.00 87.19 868 GLY A N 1
ATOM 6573 C CA . GLY A 1 868 ? 22.487 17.264 3.657 1.00 87.19 868 GLY A CA 1
ATOM 6574 C C . GLY A 1 868 ? 23.847 17.034 2.983 1.00 87.19 868 GLY A C 1
ATOM 6575 O O . GLY A 1 868 ? 24.557 16.082 3.307 1.00 87.19 868 GLY A O 1
ATOM 6576 N N . GLY A 1 869 ? 24.200 17.872 2.003 1.00 89.81 869 GLY A N 1
ATOM 6577 C CA . GLY A 1 869 ? 25.423 17.743 1.202 1.00 89.81 869 GLY A CA 1
ATOM 6578 C C . GLY A 1 869 ? 25.379 16.674 0.102 1.00 89.81 869 GLY A C 1
ATOM 6579 O O . GLY A 1 869 ? 26.407 16.429 -0.527 1.00 89.81 869 GLY A O 1
ATOM 6580 N N . LYS A 1 870 ? 24.225 16.044 -0.146 1.00 95.06 870 LYS A N 1
ATOM 6581 C CA . LYS A 1 870 ? 24.024 15.076 -1.233 1.00 95.06 870 LYS A CA 1
ATOM 6582 C C . LYS A 1 870 ? 23.525 15.749 -2.507 1.00 95.06 870 LYS A C 1
ATOM 6584 O O . LYS A 1 870 ? 22.963 16.843 -2.480 1.00 95.06 870 LYS A O 1
ATOM 6589 N N . VAL A 1 871 ? 23.722 15.064 -3.632 1.00 97.06 871 VAL A N 1
ATOM 6590 C CA . VAL A 1 871 ? 23.200 15.459 -4.941 1.00 97.06 871 VAL A CA 1
ATOM 6591 C C . VAL A 1 871 ? 22.229 14.394 -5.438 1.00 97.06 871 VAL A C 1
ATOM 6593 O O . VAL A 1 871 ? 22.625 13.264 -5.708 1.00 97.06 871 VAL A O 1
ATOM 6596 N N . HIS A 1 872 ? 20.962 14.758 -5.573 1.00 96.62 872 HIS A N 1
ATOM 6597 C CA . HIS A 1 872 ? 19.878 13.919 -6.069 1.00 96.62 872 HIS A CA 1
ATOM 6598 C C . HIS A 1 872 ? 19.652 14.164 -7.557 1.00 96.62 872 HIS A C 1
ATOM 6600 O O . HIS A 1 872 ? 19.832 15.281 -8.051 1.00 96.62 872 HIS A O 1
ATOM 6606 N N . PHE A 1 873 ? 19.216 13.139 -8.282 1.00 95.62 873 PHE A N 1
ATOM 6607 C CA . PHE A 1 873 ? 18.855 13.283 -9.685 1.00 95.62 873 PHE A CA 1
ATOM 6608 C C . PHE A 1 873 ? 17.618 12.488 -10.069 1.00 95.62 873 PHE A C 1
ATOM 6610 O O . PHE A 1 873 ? 17.291 11.464 -9.473 1.00 95.62 873 PHE A O 1
ATOM 6617 N N . GLN A 1 874 ? 16.984 12.959 -11.138 1.00 94.56 874 GLN A N 1
ATOM 6618 C CA . GLN A 1 874 ? 15.947 12.258 -11.875 1.00 94.56 874 GLN A CA 1
ATOM 6619 C C . GLN A 1 874 ? 16.259 12.400 -13.369 1.00 94.56 874 GLN A C 1
ATOM 6621 O O . GLN A 1 874 ? 16.545 13.503 -13.839 1.00 94.56 874 GLN A O 1
ATOM 6626 N N . TYR A 1 875 ? 16.251 11.299 -14.116 1.00 93.81 875 TYR A N 1
ATOM 6627 C CA . TYR A 1 875 ? 16.513 11.272 -15.554 1.00 93.81 875 TYR A CA 1
ATOM 6628 C C . TYR A 1 875 ? 15.482 10.414 -16.288 1.00 93.81 875 TYR A C 1
ATOM 6630 O O . TYR A 1 875 ? 15.065 9.380 -15.788 1.00 93.81 875 TYR A O 1
ATOM 6638 N N . ASN A 1 876 ? 15.104 10.822 -17.492 1.00 91.12 876 ASN A N 1
ATOM 6639 C CA . ASN A 1 876 ? 14.119 10.188 -18.354 1.00 91.12 876 ASN A CA 1
ATOM 6640 C C . ASN A 1 876 ? 14.749 9.857 -19.707 1.00 91.12 876 ASN A C 1
ATOM 6642 O O . ASN A 1 876 ? 15.210 10.768 -20.405 1.00 91.12 876 ASN A O 1
ATOM 6646 N N . ASN A 1 877 ? 14.702 8.590 -20.127 1.00 91.31 877 ASN A N 1
ATOM 6647 C CA . ASN A 1 877 ? 14.899 8.277 -21.541 1.00 91.31 877 ASN A CA 1
ATOM 6648 C C . ASN A 1 877 ? 13.601 8.559 -22.300 1.00 91.31 877 ASN A C 1
ATOM 6650 O O . ASN A 1 877 ? 12.514 8.182 -21.863 1.00 91.31 877 ASN A O 1
ATOM 6654 N N . LEU A 1 878 ? 13.702 9.234 -23.444 1.00 88.81 878 LEU A N 1
ATOM 6655 C CA . LEU A 1 878 ? 12.544 9.670 -24.224 1.00 88.81 878 LEU A CA 1
ATOM 6656 C C . LEU A 1 878 ? 12.366 8.829 -25.487 1.00 88.81 878 LEU A C 1
ATOM 6658 O O . LEU A 1 878 ? 13.334 8.304 -26.040 1.00 88.81 878 LEU A O 1
ATOM 6662 N N . SER A 1 879 ? 11.124 8.736 -25.960 1.00 87.19 879 SER A N 1
ATOM 6663 C CA . SER A 1 879 ? 10.778 8.002 -27.174 1.00 87.19 879 SER A CA 1
ATOM 6664 C C . SER A 1 879 ? 11.471 8.571 -28.422 1.00 87.19 879 SER A C 1
ATOM 6666 O O . SER A 1 879 ? 11.703 9.784 -28.495 1.00 87.19 879 SER A O 1
ATOM 6668 N N . PRO A 1 880 ? 11.726 7.749 -29.455 1.00 85.31 880 PRO A N 1
ATOM 6669 C CA . PRO A 1 880 ? 12.182 8.235 -30.758 1.00 85.31 880 PRO A CA 1
ATOM 6670 C C . PRO A 1 880 ? 11.208 9.241 -31.388 1.00 85.31 880 PRO A C 1
ATOM 6672 O O . PRO A 1 880 ? 10.015 9.261 -31.069 1.00 85.31 880 PRO A O 1
ATOM 6675 N N . LEU A 1 881 ? 11.702 10.058 -32.324 1.00 82.12 881 LEU A N 1
ATOM 6676 C CA . LEU A 1 881 ? 10.850 10.994 -33.079 1.00 82.12 881 LEU A CA 1
ATOM 6677 C C . LEU A 1 881 ? 9.977 10.284 -34.122 1.00 82.12 881 LEU A C 1
ATOM 6679 O O . LEU A 1 881 ? 8.983 10.842 -34.586 1.00 82.12 881 LEU A O 1
ATOM 6683 N N . THR A 1 882 ? 10.347 9.065 -34.506 1.00 84.06 882 THR A N 1
ATOM 6684 C CA . THR A 1 882 ? 9.612 8.261 -35.487 1.00 84.06 882 THR A CA 1
ATOM 6685 C C . THR A 1 882 ? 8.655 7.313 -34.773 1.00 84.06 882 THR A C 1
ATOM 6687 O O . THR A 1 882 ? 9.015 6.715 -33.760 1.00 84.06 882 THR A O 1
ATOM 6690 N N . ALA A 1 883 ? 7.443 7.166 -35.311 1.00 87.88 883 ALA A N 1
ATOM 6691 C CA . ALA A 1 883 ? 6.483 6.194 -34.805 1.00 87.88 883 ALA A CA 1
ATOM 6692 C C . ALA A 1 883 ? 7.056 4.771 -34.896 1.00 87.88 883 ALA A C 1
ATOM 6694 O O . ALA A 1 883 ? 7.630 4.396 -35.921 1.00 87.88 883 ALA A O 1
ATOM 6695 N N . CYS A 1 884 ? 6.923 3.997 -33.824 1.00 90.38 884 CYS A N 1
ATOM 6696 C CA . CYS A 1 884 ? 7.536 2.677 -33.706 1.00 90.38 884 CYS A CA 1
ATOM 6697 C C . CYS A 1 884 ? 6.825 1.805 -32.671 1.00 90.38 884 CYS A C 1
ATOM 6699 O O . CYS A 1 884 ? 5.981 2.282 -31.920 1.00 90.38 884 CYS A O 1
ATOM 6701 N N . THR A 1 885 ? 7.166 0.521 -32.625 1.00 92.00 885 THR A N 1
ATOM 6702 C CA . THR A 1 885 ? 6.676 -0.415 -31.603 1.00 92.00 885 THR A CA 1
ATOM 6703 C C . THR A 1 885 ? 7.810 -0.808 -30.663 1.00 92.00 885 THR A C 1
ATOM 6705 O O . THR A 1 885 ? 8.927 -1.030 -31.123 1.00 92.00 885 THR A O 1
ATOM 6708 N N . ILE A 1 886 ? 7.558 -0.930 -29.362 1.00 93.44 886 ILE A N 1
ATOM 6709 C CA . ILE A 1 886 ? 8.544 -1.500 -28.433 1.00 93.44 886 ILE A CA 1
ATOM 6710 C C . ILE A 1 886 ? 8.610 -3.016 -28.621 1.00 93.44 886 ILE A C 1
ATOM 6712 O O . ILE A 1 886 ? 7.615 -3.711 -28.437 1.00 93.44 886 ILE A O 1
ATOM 6716 N N . GLU A 1 887 ? 9.783 -3.548 -28.949 1.00 92.62 887 GLU A N 1
ATOM 6717 C CA . GLU A 1 887 ? 10.007 -4.995 -29.075 1.00 92.62 887 GLU A CA 1
ATOM 6718 C C . GLU A 1 887 ? 10.745 -5.582 -27.870 1.00 92.62 887 GLU A C 1
ATOM 6720 O O . GLU A 1 887 ? 10.461 -6.709 -27.477 1.00 92.62 887 GLU A O 1
ATOM 6725 N N . ALA A 1 888 ? 11.672 -4.832 -27.268 1.00 90.94 888 ALA A N 1
ATOM 6726 C CA . ALA A 1 888 ? 12.384 -5.252 -26.061 1.00 90.94 888 ALA A CA 1
ATOM 6727 C C . ALA A 1 888 ? 13.017 -4.061 -25.328 1.00 90.94 888 ALA A C 1
ATOM 6729 O O . ALA A 1 888 ? 13.379 -3.059 -25.952 1.00 90.94 888 ALA A O 1
ATOM 6730 N N . VAL A 1 889 ? 13.206 -4.211 -24.015 1.00 91.69 889 VAL A N 1
ATOM 6731 C CA . VAL A 1 889 ? 14.014 -3.320 -23.171 1.00 91.69 889 VAL A CA 1
ATOM 6732 C C . VAL A 1 889 ? 14.966 -4.190 -22.353 1.00 91.69 889 VAL A C 1
ATOM 6734 O O . VAL A 1 889 ? 14.535 -4.923 -21.467 1.00 91.69 889 VAL A O 1
ATOM 6737 N N . ASP A 1 890 ? 16.258 -4.114 -22.659 1.00 92.75 890 ASP A N 1
ATOM 6738 C CA . ASP A 1 890 ? 17.310 -4.881 -21.993 1.00 92.75 890 ASP A CA 1
ATOM 6739 C C . ASP A 1 890 ? 18.073 -4.004 -20.989 1.00 92.75 890 ASP A C 1
ATOM 6741 O O . ASP A 1 890 ? 18.284 -2.813 -21.227 1.00 92.75 890 ASP A O 1
ATOM 6745 N N . GLY A 1 891 ? 18.564 -4.614 -19.904 1.00 90.88 891 GLY A N 1
ATOM 6746 C CA . GLY A 1 891 ? 19.489 -3.970 -18.960 1.00 90.88 891 GLY A CA 1
ATOM 6747 C C . GLY A 1 891 ? 18.845 -3.307 -17.739 1.00 90.88 891 GLY A C 1
ATOM 6748 O O . GLY A 1 891 ? 19.554 -2.730 -16.920 1.00 90.88 891 GLY A O 1
ATOM 6749 N N . ALA A 1 892 ? 17.525 -3.431 -17.567 1.00 88.88 892 ALA A N 1
ATOM 6750 C CA . ALA A 1 892 ? 16.794 -2.871 -16.425 1.00 88.88 892 ALA A CA 1
ATOM 6751 C C . ALA A 1 892 ? 17.332 -3.340 -15.058 1.00 88.88 892 ALA A C 1
ATOM 6753 O O . ALA A 1 892 ? 17.438 -2.549 -14.125 1.00 88.88 892 ALA A O 1
ATOM 6754 N N . GLU A 1 893 ? 17.683 -4.621 -14.928 1.00 84.00 893 GLU A N 1
ATOM 6755 C CA . GLU A 1 893 ? 18.263 -5.176 -13.698 1.00 84.00 893 GLU A CA 1
ATOM 6756 C C . GLU A 1 893 ? 19.670 -4.628 -13.434 1.00 84.00 893 GLU A C 1
ATOM 6758 O O . GLU A 1 893 ? 19.966 -4.187 -12.324 1.00 84.00 893 GLU A O 1
ATOM 6763 N N . ALA A 1 894 ? 20.500 -4.543 -14.480 1.00 91.31 894 ALA A N 1
ATOM 6764 C CA . ALA A 1 894 ? 21.829 -3.952 -14.385 1.00 91.31 894 ALA A CA 1
ATOM 6765 C C . ALA A 1 894 ? 21.749 -2.502 -13.889 1.00 91.31 894 ALA A C 1
ATOM 6767 O O . ALA A 1 894 ? 22.482 -2.136 -12.976 1.00 91.31 894 ALA A O 1
ATOM 6768 N N . VAL A 1 895 ? 20.807 -1.706 -14.406 1.00 90.81 895 VAL A N 1
ATOM 6769 C CA . VAL A 1 895 ? 20.563 -0.338 -13.925 1.00 90.81 895 VAL A CA 1
ATOM 6770 C C . VAL A 1 895 ? 20.176 -0.297 -12.452 1.00 90.81 895 VAL A C 1
ATOM 6772 O O . VAL A 1 895 ? 20.740 0.503 -11.711 1.00 90.81 895 VAL A O 1
ATOM 6775 N N . ARG A 1 896 ? 19.248 -1.156 -12.011 1.00 88.12 896 ARG A N 1
ATOM 6776 C CA . ARG A 1 896 ? 18.818 -1.216 -10.601 1.00 88.12 896 ARG A CA 1
ATOM 6777 C C . ARG A 1 896 ? 19.958 -1.562 -9.647 1.00 88.12 896 ARG A C 1
ATOM 6779 O O . ARG A 1 896 ? 19.906 -1.172 -8.489 1.00 88.12 896 ARG A O 1
ATOM 6786 N N . SER A 1 897 ? 20.973 -2.272 -10.132 1.00 87.56 897 SER A N 1
ATOM 6787 C CA . SER A 1 897 ? 22.149 -2.653 -9.344 1.00 87.56 897 SER A CA 1
ATOM 6788 C C . SER A 1 897 ? 23.262 -1.595 -9.302 1.00 87.56 897 SER A C 1
ATOM 6790 O O . SER A 1 897 ? 24.245 -1.777 -8.581 1.00 87.56 897 SER A O 1
ATOM 6792 N N . LEU A 1 898 ? 23.160 -0.504 -10.075 1.00 92.69 898 LEU A N 1
ATOM 6793 C CA . LEU A 1 898 ? 24.224 0.499 -10.144 1.00 92.69 898 LEU A CA 1
ATOM 6794 C C . LEU A 1 898 ? 24.318 1.318 -8.845 1.00 92.69 898 LEU A C 1
ATOM 6796 O O . LEU A 1 898 ? 23.308 1.850 -8.379 1.00 92.69 898 LEU A O 1
ATOM 6800 N N . PRO A 1 899 ? 25.532 1.515 -8.293 1.00 92.00 899 PRO A N 1
ATOM 6801 C CA . PRO A 1 899 ? 25.735 2.405 -7.156 1.00 92.00 899 PRO A CA 1
ATOM 6802 C C . PRO A 1 899 ? 25.195 3.816 -7.422 1.00 92.00 899 PRO A C 1
ATOM 6804 O O . PRO A 1 899 ? 25.453 4.409 -8.472 1.00 92.00 899 PRO A O 1
ATOM 6807 N N . GLY A 1 900 ? 24.446 4.350 -6.458 1.00 89.06 900 GLY A N 1
ATOM 6808 C CA . GLY A 1 900 ? 23.828 5.674 -6.544 1.00 89.06 900 GLY A CA 1
ATOM 6809 C C . GLY A 1 900 ? 22.496 5.716 -7.299 1.00 89.06 900 GLY A C 1
ATOM 6810 O O . GLY A 1 900 ? 21.849 6.758 -7.283 1.00 89.06 900 GLY A O 1
ATOM 6811 N N . VAL A 1 901 ? 22.039 4.620 -7.918 1.00 94.19 901 VAL A N 1
ATOM 6812 C CA . VAL A 1 901 ? 20.658 4.504 -8.421 1.00 94.19 901 VAL A CA 1
ATOM 6813 C C . VAL A 1 901 ? 19.754 4.067 -7.272 1.00 94.19 901 VAL A C 1
ATOM 6815 O O . VAL A 1 901 ? 19.993 3.046 -6.633 1.00 94.19 901 VAL A O 1
ATOM 6818 N N . THR A 1 902 ? 18.707 4.840 -7.004 1.00 85.88 902 THR A N 1
ATOM 6819 C CA . THR A 1 902 ? 17.699 4.535 -5.975 1.00 85.88 902 THR A CA 1
ATOM 6820 C C . THR A 1 902 ? 16.369 4.106 -6.580 1.00 85.88 902 THR A C 1
ATOM 6822 O O . THR A 1 902 ? 15.567 3.478 -5.892 1.00 85.88 902 THR A O 1
ATOM 6825 N N . GLY A 1 903 ? 16.140 4.387 -7.866 1.00 82.25 903 GLY A N 1
ATOM 6826 C CA . GLY A 1 903 ? 14.922 4.004 -8.565 1.00 82.25 903 GLY A CA 1
ATOM 6827 C C . GLY A 1 903 ? 15.124 3.816 -10.066 1.00 82.25 903 GLY A C 1
ATOM 6828 O O . GLY A 1 903 ? 15.835 4.571 -10.728 1.00 82.25 903 GLY A O 1
ATOM 6829 N N . TYR A 1 904 ? 14.457 2.798 -10.613 1.00 90.50 904 TYR A N 1
ATOM 6830 C CA . TYR A 1 904 ? 14.317 2.587 -12.053 1.00 90.50 904 TYR A CA 1
ATOM 6831 C C . TYR A 1 904 ? 12.919 2.063 -12.381 1.00 90.50 904 TYR A C 1
ATOM 6833 O O . TYR A 1 904 ? 12.522 0.979 -11.927 1.00 90.50 904 TYR A O 1
ATOM 6841 N N . ARG A 1 905 ? 12.192 2.807 -13.214 1.00 81.06 905 ARG A N 1
ATOM 6842 C CA . ARG A 1 905 ? 10.838 2.479 -13.663 1.00 81.06 905 ARG A CA 1
ATOM 6843 C C . ARG A 1 905 ? 10.760 2.555 -15.177 1.00 81.06 905 ARG A C 1
ATOM 6845 O O . ARG A 1 905 ? 10.970 3.619 -15.739 1.00 81.06 905 ARG A O 1
ATOM 6852 N N . SER A 1 906 ? 10.373 1.461 -15.824 1.00 85.56 906 SER A N 1
ATOM 6853 C CA . SER A 1 906 ? 9.966 1.501 -17.229 1.00 85.56 906 SER A CA 1
ATOM 6854 C C . SER A 1 906 ? 8.486 1.879 -17.333 1.00 85.56 906 SER A C 1
ATOM 6856 O O . SER A 1 906 ? 7.672 1.424 -16.526 1.00 85.56 906 SER A O 1
ATOM 6858 N N . PHE A 1 907 ? 8.143 2.722 -18.305 1.00 80.94 907 PHE A N 1
ATOM 6859 C CA . PHE A 1 907 ? 6.766 3.120 -18.621 1.00 80.94 907 PHE A CA 1
ATOM 6860 C C . PHE A 1 907 ? 6.234 2.455 -19.888 1.00 80.94 907 PHE A C 1
ATOM 6862 O O . PHE A 1 907 ? 5.099 2.718 -20.275 1.00 80.94 907 PHE A O 1
ATOM 6869 N N . VAL A 1 908 ? 7.044 1.615 -20.532 1.00 81.94 908 VAL A N 1
ATOM 6870 C CA . VAL A 1 908 ? 6.691 0.945 -21.780 1.00 81.94 908 VAL A CA 1
ATOM 6871 C C . VAL A 1 908 ? 6.812 -0.566 -21.644 1.00 81.94 908 VAL A C 1
ATOM 6873 O O . VAL A 1 908 ? 7.642 -1.084 -20.897 1.00 81.94 908 VAL A O 1
ATOM 6876 N N . ARG A 1 909 ? 5.973 -1.285 -22.382 1.00 81.25 909 ARG A N 1
ATOM 6877 C CA . ARG A 1 909 ? 5.917 -2.746 -22.444 1.00 81.25 909 ARG A CA 1
ATOM 6878 C C . ARG A 1 909 ? 6.145 -3.219 -23.873 1.00 81.25 909 ARG A C 1
ATOM 6880 O O . ARG A 1 909 ? 5.943 -2.487 -24.839 1.00 81.25 909 ARG A O 1
ATOM 6887 N N . MET A 1 910 ? 6.565 -4.474 -24.009 1.00 85.81 910 MET A N 1
ATOM 6888 C CA . MET A 1 910 ? 6.640 -5.124 -25.315 1.00 85.81 910 MET A CA 1
ATOM 6889 C C . MET A 1 910 ? 5.272 -5.063 -26.010 1.00 85.81 910 MET A C 1
ATOM 6891 O O . MET A 1 910 ? 4.259 -5.444 -25.431 1.00 85.81 910 MET A O 1
ATOM 6895 N N . GLY A 1 911 ? 5.259 -4.601 -27.258 1.00 84.62 911 GLY A N 1
ATOM 6896 C CA . GLY A 1 911 ? 4.063 -4.412 -28.076 1.00 84.62 911 GLY A CA 1
ATOM 6897 C C . GLY A 1 911 ? 3.490 -2.992 -28.056 1.00 84.62 911 GLY A C 1
ATOM 6898 O O . GLY A 1 911 ? 2.667 -2.681 -28.922 1.00 84.62 911 GLY A O 1
ATOM 6899 N N . ASP A 1 912 ? 3.939 -2.121 -27.146 1.00 84.38 912 ASP A N 1
ATOM 6900 C CA . ASP A 1 912 ? 3.436 -0.748 -27.061 1.00 84.38 912 ASP A CA 1
ATOM 6901 C C . ASP A 1 912 ? 3.733 0.035 -28.343 1.00 84.38 912 ASP A C 1
ATOM 6903 O O . ASP A 1 912 ? 4.855 0.037 -28.859 1.00 84.38 912 ASP A O 1
ATOM 6907 N N . GLN A 1 913 ? 2.709 0.725 -28.847 1.00 87.69 913 GLN A N 1
ATOM 6908 C CA . GLN A 1 913 ? 2.809 1.591 -30.017 1.00 87.69 913 GLN A CA 1
ATOM 6909 C C . GLN A 1 913 ? 3.201 3.001 -29.583 1.00 87.69 913 GLN A C 1
ATOM 6911 O O . GLN A 1 913 ? 2.437 3.703 -28.919 1.00 87.69 913 GLN A O 1
ATOM 6916 N N . LEU A 1 914 ? 4.384 3.436 -30.000 1.00 86.38 914 LEU A N 1
ATOM 6917 C CA . LEU A 1 914 ? 4.867 4.789 -29.796 1.00 86.38 914 LEU A CA 1
ATOM 6918 C C . LEU A 1 914 ? 4.474 5.646 -31.006 1.00 86.38 914 LEU A C 1
ATOM 6920 O O . LEU A 1 914 ? 4.914 5.364 -32.123 1.00 86.38 914 LEU A O 1
ATOM 6924 N N . PRO A 1 915 ? 3.687 6.719 -30.820 1.00 78.12 915 PRO A N 1
ATOM 6925 C CA . PRO A 1 915 ? 3.190 7.540 -31.926 1.00 78.12 915 PRO A CA 1
ATOM 6926 C C . PRO A 1 915 ? 4.279 8.397 -32.597 1.00 78.12 915 PRO A C 1
ATOM 6928 O O . PRO A 1 915 ? 4.029 8.990 -33.645 1.00 78.12 915 PRO A O 1
ATOM 6931 N N . GLY A 1 916 ? 5.479 8.469 -32.011 1.00 75.31 916 GLY A N 1
ATOM 6932 C CA . GLY A 1 916 ? 6.546 9.371 -32.441 1.00 75.31 916 GLY A CA 1
ATOM 6933 C C . GLY A 1 916 ? 6.208 10.848 -32.204 1.00 75.31 916 GLY A C 1
ATOM 6934 O O . GLY A 1 916 ? 5.272 11.201 -31.486 1.00 75.31 916 GLY A O 1
ATOM 6935 N N . GLY A 1 917 ? 6.982 11.730 -32.831 1.00 71.94 917 GLY A N 1
ATOM 6936 C CA . GLY A 1 917 ? 6.831 13.180 -32.749 1.00 71.94 917 GLY A CA 1
ATOM 6937 C C . GLY A 1 917 ? 7.638 13.837 -31.627 1.00 71.94 917 GLY A C 1
ATOM 6938 O O . GLY A 1 917 ? 8.481 13.230 -30.976 1.00 71.94 917 GLY A O 1
ATOM 6939 N N . THR A 1 918 ? 7.386 15.127 -31.413 1.00 64.38 918 THR A N 1
ATOM 6940 C CA . THR A 1 918 ? 8.098 15.970 -30.436 1.00 64.38 918 THR A CA 1
ATOM 6941 C C . THR A 1 918 ? 7.607 15.784 -28.998 1.00 64.38 918 THR A C 1
ATOM 6943 O O . THR A 1 918 ? 8.070 16.486 -28.101 1.00 64.38 918 THR A O 1
ATOM 6946 N N . SER A 1 919 ? 6.689 14.842 -28.748 1.00 60.94 919 SER A N 1
ATOM 6947 C CA . SER A 1 919 ? 6.206 14.548 -27.400 1.00 60.94 919 SER A CA 1
ATOM 6948 C C . SER A 1 919 ? 7.325 14.020 -26.506 1.00 60.94 919 SER A C 1
ATOM 6950 O O . SER A 1 919 ? 8.115 13.171 -26.917 1.00 60.94 919 SER A O 1
ATOM 6952 N N . THR A 1 920 ? 7.343 14.462 -25.252 1.00 65.31 920 THR A N 1
ATOM 6953 C CA . THR A 1 920 ? 8.176 13.900 -24.181 1.00 65.31 920 THR A CA 1
ATOM 6954 C C . THR A 1 920 ? 7.544 12.617 -23.642 1.00 65.31 920 THR A C 1
ATOM 6956 O O . THR A 1 920 ? 7.231 12.526 -22.459 1.00 65.31 920 THR A O 1
ATOM 6959 N N . LEU A 1 921 ? 7.267 11.646 -24.519 1.00 75.94 921 LEU A N 1
ATOM 6960 C CA . LEU A 1 921 ? 6.830 10.336 -24.053 1.00 75.94 921 LEU A CA 1
ATOM 6961 C C . LEU A 1 921 ? 8.047 9.654 -23.437 1.00 75.94 921 LEU A C 1
ATOM 6963 O O . LEU A 1 921 ? 9.033 9.364 -24.115 1.00 75.94 921 LEU A O 1
ATOM 6967 N N . THR A 1 922 ? 7.984 9.478 -22.127 1.00 86.00 922 THR A N 1
ATOM 6968 C CA . THR A 1 922 ? 9.051 8.881 -21.339 1.00 86.00 922 THR A CA 1
ATOM 6969 C C . THR A 1 922 ? 9.011 7.365 -21.495 1.00 86.00 922 THR A C 1
ATOM 6971 O O . THR A 1 922 ? 7.979 6.749 -21.249 1.00 86.00 922 THR A O 1
ATOM 6974 N N . LEU A 1 923 ? 10.123 6.762 -21.912 1.00 90.25 923 LEU A N 1
ATOM 6975 C CA . LEU A 1 923 ? 10.286 5.308 -21.995 1.00 90.25 923 LEU A CA 1
ATOM 6976 C C . LEU A 1 923 ? 10.536 4.711 -20.610 1.00 90.25 923 LEU A C 1
ATOM 6978 O O . LEU A 1 923 ? 9.972 3.678 -20.254 1.00 90.25 923 LEU A O 1
ATOM 6982 N N . ASP A 1 924 ? 11.378 5.374 -19.824 1.00 91.50 924 ASP A N 1
ATOM 6983 C CA . ASP A 1 924 ? 11.683 5.025 -18.444 1.00 91.50 924 ASP A CA 1
ATOM 6984 C C . ASP A 1 924 ? 12.116 6.257 -17.634 1.00 91.50 924 ASP A C 1
ATOM 6986 O O . ASP A 1 924 ? 12.457 7.301 -18.192 1.00 91.50 924 ASP A O 1
ATOM 6990 N N . ALA A 1 925 ? 12.073 6.124 -16.311 1.00 90.06 925 ALA A N 1
ATOM 6991 C CA . ALA A 1 925 ? 12.604 7.080 -15.352 1.00 90.06 925 ALA A CA 1
ATOM 6992 C C . ALA A 1 925 ? 13.653 6.407 -14.464 1.00 90.06 925 ALA A C 1
ATOM 6994 O O . ALA A 1 925 ? 13.455 5.299 -13.959 1.00 90.06 925 ALA A O 1
ATOM 6995 N N . LEU A 1 926 ? 14.740 7.132 -14.239 1.00 92.88 926 LEU A N 1
ATOM 6996 C CA . LEU A 1 926 ? 15.833 6.815 -13.336 1.00 92.88 926 LEU A CA 1
ATOM 6997 C C . LEU A 1 926 ? 15.867 7.867 -12.232 1.00 92.88 926 LEU A C 1
ATOM 6999 O O . LEU A 1 926 ? 15.759 9.058 -12.525 1.00 92.88 926 LEU A O 1
ATOM 7003 N N . SER A 1 927 ? 16.063 7.449 -10.990 1.00 93.94 927 SER A N 1
ATOM 7004 C CA . SER A 1 927 ? 16.330 8.344 -9.867 1.00 93.94 927 SER A CA 1
ATOM 7005 C C . SER A 1 927 ? 17.498 7.833 -9.038 1.00 93.94 927 SER A C 1
ATOM 7007 O O . SER A 1 927 ? 17.832 6.642 -9.057 1.00 93.94 927 SER A O 1
ATOM 7009 N N . GLY A 1 928 ? 18.169 8.749 -8.352 1.00 93.81 928 GLY A N 1
ATOM 7010 C CA . GLY A 1 928 ? 19.360 8.405 -7.599 1.00 93.81 928 GLY A CA 1
ATOM 7011 C C . GLY A 1 928 ? 19.940 9.543 -6.784 1.00 93.81 928 GLY A C 1
ATOM 7012 O O . GLY A 1 928 ? 19.433 10.667 -6.780 1.00 93.81 928 GLY A O 1
ATOM 7013 N N . VAL A 1 929 ? 21.027 9.225 -6.094 1.00 96.06 929 VAL A N 1
ATOM 7014 C CA . VAL A 1 929 ? 21.753 10.117 -5.193 1.00 96.06 929 VAL A CA 1
ATOM 7015 C C . VAL A 1 929 ? 23.256 9.847 -5.281 1.00 96.06 929 VAL A C 1
ATOM 7017 O O . VAL A 1 929 ? 23.679 8.709 -5.478 1.00 96.06 929 VAL A O 1
ATOM 7020 N N . GLY A 1 930 ? 24.068 10.889 -5.131 1.00 95.75 930 GLY A N 1
ATOM 7021 C CA . GLY A 1 930 ? 25.526 10.804 -5.053 1.00 95.75 930 GLY A CA 1
ATOM 7022 C C . GLY A 1 930 ? 26.122 11.887 -4.155 1.00 95.75 930 GLY A C 1
ATOM 7023 O O . GLY A 1 930 ? 25.420 12.794 -3.705 1.00 95.75 930 GLY A O 1
ATOM 7024 N N . ASP A 1 931 ? 27.428 11.814 -3.910 1.00 95.81 931 ASP A N 1
ATOM 7025 C CA . ASP A 1 931 ? 28.155 12.764 -3.053 1.00 95.81 931 ASP A CA 1
ATOM 7026 C C . ASP A 1 931 ? 28.574 14.038 -3.801 1.00 95.81 931 ASP A C 1
ATOM 7028 O O . ASP A 1 931 ? 29.024 15.013 -3.202 1.00 95.81 931 ASP A O 1
ATOM 7032 N N . SER A 1 932 ? 28.476 14.042 -5.132 1.00 96.56 932 SER A N 1
ATOM 7033 C CA . SER A 1 932 ? 28.835 15.193 -5.962 1.00 96.56 932 SER A CA 1
ATOM 7034 C C . SER A 1 932 ? 28.125 15.178 -7.313 1.00 96.56 932 SER A C 1
ATOM 7036 O O . SER A 1 932 ? 27.784 14.119 -7.844 1.00 96.56 932 SER A O 1
ATOM 7038 N N . HIS A 1 933 ? 28.003 16.349 -7.946 1.00 96.19 933 HIS A N 1
ATOM 7039 C CA . HIS A 1 933 ? 27.464 16.473 -9.307 1.00 96.19 933 HIS A CA 1
ATOM 7040 C C . HIS A 1 933 ? 28.235 15.631 -10.330 1.00 96.19 933 HIS A C 1
ATOM 7042 O O . HIS A 1 933 ? 27.643 15.079 -11.255 1.00 96.19 933 HIS A O 1
ATOM 7048 N N . ALA A 1 934 ? 29.554 15.495 -10.157 1.00 95.56 934 ALA A N 1
ATOM 7049 C CA . ALA A 1 934 ? 30.394 14.687 -11.038 1.00 95.56 934 ALA A CA 1
ATOM 7050 C C . ALA A 1 934 ? 30.112 13.182 -10.907 1.00 95.56 934 ALA A C 1
ATOM 7052 O O . ALA A 1 934 ? 30.225 12.450 -11.887 1.00 95.56 934 ALA A O 1
ATOM 7053 N N . GLU A 1 935 ? 29.776 12.710 -9.707 1.00 95.81 935 GLU A N 1
ATOM 7054 C CA . GLU A 1 935 ? 29.360 11.325 -9.483 1.00 95.81 935 GLU A CA 1
ATOM 7055 C C . GLU A 1 935 ? 27.989 11.058 -10.091 1.00 95.81 935 GLU A C 1
ATOM 7057 O O . GLU A 1 935 ? 27.861 10.141 -10.895 1.00 95.81 935 GLU A O 1
ATOM 7062 N N . VAL A 1 936 ? 27.015 11.927 -9.814 1.00 96.25 936 VAL A N 1
ATOM 7063 C CA . VAL A 1 936 ? 25.671 11.858 -10.400 1.00 96.25 936 VAL A CA 1
ATOM 7064 C C . VAL A 1 936 ? 25.721 11.808 -11.929 1.00 96.25 936 VAL A C 1
ATOM 7066 O O . VAL A 1 936 ? 25.064 10.966 -12.539 1.00 96.25 936 VAL A O 1
ATOM 7069 N N . ALA A 1 937 ? 26.545 12.649 -12.563 1.00 95.19 937 ALA A N 1
ATOM 7070 C CA . ALA A 1 937 ? 26.715 12.635 -14.016 1.00 95.19 937 ALA A CA 1
ATOM 7071 C C . ALA A 1 937 ? 27.229 11.277 -14.532 1.00 95.19 937 ALA A C 1
ATOM 7073 O O . ALA A 1 937 ? 26.696 10.754 -15.512 1.00 95.19 937 ALA A O 1
ATOM 7074 N N . ARG A 1 938 ? 28.212 10.672 -13.847 1.00 95.81 938 ARG A N 1
ATOM 7075 C CA . ARG A 1 938 ? 28.728 9.336 -14.194 1.00 95.81 938 ARG A CA 1
ATOM 7076 C C . ARG A 1 938 ? 27.684 8.244 -13.981 1.00 95.81 938 ARG A C 1
ATOM 7078 O O . ARG A 1 938 ? 27.601 7.339 -14.805 1.00 95.81 938 ARG A O 1
ATOM 7085 N N . THR A 1 939 ? 26.888 8.321 -12.915 1.00 96.50 939 THR A N 1
ATOM 7086 C CA . THR A 1 939 ? 25.824 7.346 -12.635 1.00 96.50 939 THR A CA 1
ATOM 7087 C C . THR A 1 939 ? 24.741 7.387 -13.710 1.00 96.50 939 THR A C 1
ATOM 7089 O O . THR A 1 939 ? 24.362 6.337 -14.227 1.00 96.50 939 THR A O 1
ATOM 7092 N N . ILE A 1 940 ? 24.299 8.582 -14.121 1.00 95.38 940 ILE A N 1
ATOM 7093 C CA . ILE A 1 940 ? 23.341 8.744 -15.228 1.00 95.38 940 ILE A CA 1
ATOM 7094 C C . ILE A 1 940 ? 23.911 8.151 -16.523 1.00 95.38 940 ILE A C 1
ATOM 7096 O O . ILE A 1 940 ? 23.218 7.414 -17.224 1.00 95.38 940 ILE A O 1
ATOM 7100 N N . GLU A 1 941 ? 25.171 8.444 -16.849 1.00 95.00 94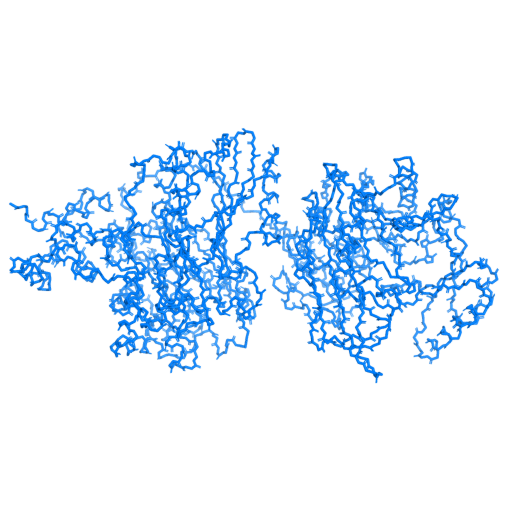1 GLU A N 1
ATOM 7101 C CA . GLU A 1 941 ? 25.823 7.915 -18.051 1.00 95.00 941 GLU A CA 1
ATOM 7102 C C . GLU A 1 941 ? 25.939 6.383 -18.018 1.00 95.00 941 GLU A C 1
ATOM 7104 O O . GLU A 1 941 ? 25.553 5.722 -18.982 1.00 95.00 941 GLU A O 1
ATOM 7109 N N . ALA A 1 942 ? 26.388 5.809 -16.898 1.00 96.44 942 ALA A N 1
ATOM 7110 C CA . ALA A 1 942 ? 26.503 4.363 -16.716 1.00 96.44 942 ALA A CA 1
ATOM 7111 C C . ALA A 1 942 ? 25.145 3.656 -16.828 1.00 96.44 942 ALA A C 1
ATOM 7113 O O . ALA A 1 942 ? 25.037 2.625 -17.493 1.00 96.44 942 ALA A O 1
ATOM 7114 N N . ALA A 1 943 ? 24.096 4.232 -16.237 1.00 95.69 943 ALA A N 1
ATOM 7115 C CA . ALA A 1 943 ? 22.751 3.678 -16.313 1.00 95.69 943 ALA A CA 1
ATOM 7116 C C . ALA A 1 943 ? 22.206 3.696 -17.746 1.00 95.69 943 ALA A C 1
ATOM 7118 O O . ALA A 1 943 ? 21.680 2.695 -18.229 1.00 95.69 943 ALA A O 1
ATOM 7119 N N . ARG A 1 944 ? 22.406 4.797 -18.476 1.00 94.88 944 ARG A N 1
ATOM 7120 C CA . ARG A 1 944 ? 22.031 4.882 -19.896 1.00 94.88 944 ARG A CA 1
ATOM 7121 C C . ARG A 1 944 ? 22.831 3.916 -20.766 1.00 94.88 944 ARG A C 1
ATOM 7123 O O . ARG A 1 944 ? 22.265 3.340 -21.690 1.00 94.88 944 ARG A O 1
ATOM 7130 N N . ALA A 1 945 ? 24.114 3.717 -20.469 1.00 96.31 945 ALA A N 1
ATOM 7131 C CA . ALA A 1 945 ? 24.967 2.769 -21.181 1.00 96.31 945 ALA A CA 1
ATOM 7132 C C . ALA A 1 945 ? 24.515 1.314 -20.984 1.00 96.31 945 ALA A C 1
ATOM 7134 O O . ALA A 1 945 ? 24.633 0.508 -21.907 1.00 96.31 945 ALA A O 1
ATOM 7135 N N . ALA A 1 946 ? 23.983 0.986 -19.804 1.00 95.94 946 ALA A N 1
ATOM 7136 C CA . ALA A 1 946 ? 23.474 -0.344 -19.485 1.00 95.94 946 ALA A CA 1
ATOM 7137 C C . ALA A 1 946 ? 22.144 -0.668 -20.188 1.00 95.94 946 ALA A C 1
ATOM 7139 O O . ALA A 1 946 ? 21.832 -1.842 -20.376 1.00 95.94 946 ALA A O 1
ATOM 7140 N N . LEU A 1 947 ? 21.378 0.347 -20.602 1.00 96.12 947 LEU A N 1
ATOM 7141 C CA . LEU A 1 947 ? 20.069 0.169 -21.228 1.00 96.12 947 LEU A CA 1
ATOM 7142 C C . LEU A 1 947 ? 20.159 0.027 -22.739 1.00 96.12 947 LEU A C 1
ATOM 7144 O O . LEU A 1 947 ? 20.882 0.752 -23.425 1.00 96.12 947 LEU A O 1
ATOM 7148 N N . THR A 1 948 ? 19.355 -0.883 -23.278 1.00 96.19 948 THR A N 1
ATOM 7149 C CA . THR A 1 948 ? 19.173 -1.019 -24.721 1.00 96.19 948 THR A CA 1
ATOM 7150 C C . THR A 1 948 ? 17.705 -1.230 -25.064 1.00 96.19 948 THR A C 1
ATOM 7152 O O . THR A 1 948 ? 17.061 -2.139 -24.552 1.00 96.19 948 THR A O 1
ATOM 7155 N N . PHE A 1 949 ? 17.188 -0.404 -25.970 1.00 94.88 949 PHE A N 1
ATOM 7156 C CA . PHE A 1 949 ? 15.815 -0.445 -26.462 1.00 94.88 949 PHE A CA 1
ATOM 7157 C C . PHE A 1 949 ? 15.793 -1.047 -27.863 1.00 94.88 949 PHE A C 1
ATOM 7159 O O . PHE A 1 949 ? 16.593 -0.664 -28.719 1.00 94.88 949 PHE A O 1
ATOM 7166 N N . THR A 1 950 ? 14.875 -1.971 -28.119 1.00 94.88 950 THR A N 1
ATOM 7167 C CA . THR A 1 950 ? 14.635 -2.506 -29.463 1.00 94.88 950 THR A CA 1
ATOM 7168 C C . THR A 1 950 ? 13.296 -1.992 -29.965 1.00 94.88 950 THR A C 1
ATOM 7170 O O . THR A 1 950 ? 12.263 -2.237 -29.342 1.00 94.88 950 THR A O 1
ATOM 7173 N N . PHE A 1 951 ? 13.330 -1.262 -31.077 1.00 94.38 951 PHE A N 1
ATOM 7174 C CA . PHE A 1 951 ? 12.166 -0.655 -31.711 1.00 94.38 951 PHE A CA 1
ATOM 7175 C C . PHE A 1 951 ? 11.832 -1.374 -33.018 1.00 94.38 951 PHE A C 1
ATOM 7177 O O . PHE A 1 951 ? 12.668 -1.436 -33.920 1.00 94.38 951 PHE A O 1
ATOM 7184 N N . GLY A 1 952 ? 10.600 -1.846 -33.158 1.00 92.19 952 GLY A N 1
ATOM 7185 C CA . GLY A 1 952 ? 10.036 -2.281 -34.428 1.00 92.19 952 GLY A CA 1
ATOM 7186 C C . GLY A 1 952 ? 9.741 -1.066 -35.302 1.00 92.19 952 GLY A C 1
ATOM 7187 O O . GLY A 1 952 ? 8.828 -0.291 -35.006 1.00 92.19 952 GLY A O 1
ATOM 7188 N N . MET A 1 953 ? 10.531 -0.878 -36.361 1.00 86.88 953 MET A N 1
ATOM 7189 C CA . MET A 1 953 ? 10.355 0.195 -37.346 1.00 86.88 953 MET A CA 1
ATOM 7190 C C . MET A 1 953 ? 9.795 -0.381 -38.657 1.00 86.88 953 MET A C 1
ATOM 7192 O O . MET A 1 953 ? 9.998 -1.566 -38.936 1.00 86.88 953 MET A O 1
ATOM 7196 N N . PRO A 1 954 ? 9.178 0.439 -39.532 1.00 78.50 954 PRO A N 1
ATOM 7197 C CA . PRO A 1 954 ? 8.720 -0.009 -40.855 1.00 78.50 954 PRO A CA 1
ATOM 7198 C C . PRO A 1 954 ? 9.819 -0.642 -41.729 1.00 78.50 954 PRO A C 1
ATOM 7200 O O . PRO A 1 954 ? 9.529 -1.450 -42.606 1.00 78.50 954 PRO A O 1
ATOM 7203 N N . GLU A 1 955 ? 11.079 -0.275 -41.489 1.00 85.06 955 GLU A N 1
ATOM 7204 C CA . GLU A 1 955 ? 12.265 -0.743 -42.220 1.00 85.06 955 GLU A CA 1
ATOM 7205 C C . GLU A 1 955 ? 12.913 -1.998 -41.592 1.00 85.06 955 GLU A C 1
ATOM 7207 O O . GLU A 1 955 ? 13.859 -2.550 -42.154 1.00 85.06 955 GLU A O 1
ATOM 7212 N N . GLY A 1 956 ? 12.407 -2.459 -40.441 1.00 85.25 956 GLY A N 1
ATOM 7213 C CA . GLY A 1 956 ? 12.943 -3.573 -39.653 1.00 85.25 956 GLY A CA 1
ATOM 7214 C C . GLY A 1 956 ? 13.269 -3.190 -38.200 1.00 85.25 956 GLY A C 1
ATOM 7215 O O . GLY A 1 956 ? 13.248 -2.009 -37.846 1.00 85.25 956 GLY A O 1
ATOM 7216 N N . PRO A 1 957 ? 13.568 -4.175 -37.334 1.00 90.31 957 PRO A N 1
ATOM 7217 C CA . PRO A 1 957 ? 13.856 -3.928 -35.926 1.00 90.31 957 PRO A CA 1
ATOM 7218 C C . PRO A 1 957 ? 15.182 -3.181 -35.750 1.00 90.31 957 PRO A C 1
ATOM 7220 O O . PRO A 1 957 ? 16.201 -3.518 -36.361 1.00 90.31 957 PRO A O 1
ATOM 7223 N N . ARG A 1 958 ? 15.182 -2.163 -34.890 1.00 93.31 958 ARG A N 1
ATOM 7224 C CA . ARG A 1 958 ? 16.339 -1.314 -34.598 1.00 93.31 958 ARG A CA 1
ATOM 7225 C C . ARG A 1 958 ? 16.668 -1.357 -33.116 1.00 93.31 958 ARG A C 1
ATOM 7227 O O . ARG A 1 958 ? 15.882 -0.917 -32.284 1.00 93.31 958 ARG A O 1
ATOM 7234 N N . ARG A 1 959 ? 17.873 -1.821 -32.799 1.00 94.31 959 ARG A N 1
ATOM 7235 C CA . ARG A 1 959 ? 18.413 -1.834 -31.439 1.00 94.31 959 ARG A CA 1
ATOM 7236 C C . ARG A 1 959 ? 19.192 -0.545 -31.168 1.00 94.31 959 ARG A C 1
ATOM 7238 O O . ARG A 1 959 ? 20.076 -0.193 -31.947 1.00 94.31 959 ARG A O 1
ATOM 7245 N N . VAL A 1 960 ? 18.857 0.154 -30.091 1.00 93.62 960 VAL A N 1
ATOM 7246 C CA . VAL A 1 960 ? 19.375 1.482 -29.740 1.00 93.62 960 VAL A CA 1
ATOM 7247 C C . VAL A 1 960 ? 19.805 1.493 -28.276 1.00 93.62 960 VAL A C 1
ATOM 7249 O O . VAL A 1 960 ? 19.006 1.208 -27.387 1.00 93.62 960 VAL A O 1
ATOM 7252 N N . ASN A 1 961 ? 21.066 1.831 -28.011 1.00 95.00 961 ASN A N 1
ATOM 7253 C CA . ASN A 1 961 ? 21.554 2.020 -26.646 1.00 95.00 961 ASN A CA 1
ATOM 7254 C C . ASN A 1 961 ? 20.973 3.308 -26.033 1.00 95.00 961 ASN A C 1
ATOM 7256 O O . ASN A 1 961 ? 20.765 4.290 -26.749 1.00 95.00 961 ASN A O 1
ATOM 7260 N N . GLY A 1 962 ? 20.758 3.341 -24.715 1.00 90.62 962 GLY A N 1
ATOM 7261 C CA . GLY A 1 962 ? 20.240 4.523 -24.015 1.00 90.62 962 GLY A CA 1
ATOM 7262 C C . GLY A 1 962 ? 21.082 5.792 -24.226 1.00 90.62 962 GLY A C 1
ATOM 7263 O O . GLY A 1 962 ? 20.544 6.905 -24.245 1.00 90.62 962 GLY A O 1
ATOM 7264 N N . LEU A 1 963 ? 22.392 5.658 -24.469 1.00 90.44 963 LEU A N 1
ATOM 7265 C CA . LEU A 1 963 ? 23.272 6.781 -24.819 1.00 90.44 963 LEU A CA 1
ATOM 7266 C C . LEU A 1 963 ? 22.947 7.398 -26.187 1.00 90.44 963 LEU A C 1
ATOM 7268 O O . LEU A 1 963 ? 23.075 8.613 -26.355 1.00 90.44 963 LEU A O 1
ATOM 7272 N N . ASP A 1 964 ? 22.484 6.586 -27.137 1.00 89.88 964 ASP A N 1
ATOM 7273 C CA . ASP A 1 964 ? 22.262 6.971 -28.533 1.00 89.88 964 ASP A CA 1
ATOM 7274 C C . ASP A 1 964 ? 20.813 7.370 -28.846 1.00 89.88 964 ASP A C 1
ATOM 7276 O O . ASP A 1 964 ? 20.537 7.822 -29.956 1.00 89.88 964 ASP A O 1
ATOM 7280 N N . LEU A 1 965 ? 19.889 7.285 -27.882 1.00 83.81 965 LEU A N 1
ATOM 7281 C CA . LEU A 1 965 ? 18.481 7.663 -28.081 1.00 83.81 965 LEU A CA 1
ATOM 7282 C C . LEU A 1 965 ? 18.296 9.086 -28.625 1.00 83.81 965 LEU A C 1
ATOM 7284 O O . LEU A 1 965 ? 17.365 9.337 -29.375 1.00 83.81 965 LEU A O 1
ATOM 7288 N N . ALA A 1 966 ? 19.195 10.021 -28.305 1.00 70.00 966 ALA A N 1
ATOM 7289 C CA . ALA A 1 966 ? 19.121 11.400 -28.801 1.00 70.00 966 ALA A CA 1
ATOM 7290 C C . ALA A 1 966 ? 19.377 11.542 -30.311 1.00 70.00 966 ALA A C 1
ATOM 7292 O O . ALA A 1 966 ? 19.137 12.609 -30.875 1.00 70.00 966 ALA A O 1
ATOM 7293 N N . ARG A 1 967 ? 19.882 10.488 -30.962 1.00 71.75 967 ARG A N 1
ATOM 7294 C CA . ARG A 1 967 ? 20.206 10.446 -32.395 1.00 71.75 967 ARG A CA 1
ATOM 7295 C C . ARG A 1 967 ? 19.098 9.788 -33.234 1.00 71.75 967 ARG A C 1
ATOM 7297 O O . ARG A 1 967 ? 19.278 9.632 -34.444 1.00 71.75 967 ARG A O 1
ATOM 7304 N N . HIS A 1 968 ? 17.990 9.387 -32.607 1.00 64.31 968 HIS A N 1
ATOM 7305 C CA . HIS A 1 968 ? 16.887 8.610 -33.185 1.00 64.31 968 HIS A CA 1
ATOM 7306 C C . HIS A 1 968 ? 15.526 9.234 -32.838 1.00 64.31 968 HIS A C 1
ATOM 7308 O O . HIS A 1 968 ? 14.589 9.086 -33.658 1.00 64.31 968 HIS A O 1
#

Secondary structure (DSSP, 8-state):
---HHHHHHHHHHHHTT-TT--SS--TGGGT--HHHHHHHHHHHHHTT----HHHHHHH-SHHHHHT-HHHHHHHHHHHHS----TTTT---TTTTS-HHHHTTPPTTEEEEEEPPHHHHHHHHHHHHH--TTBTEEEEEEEE-S---HHHHHHHHHHHHHH-GGGGEEEESSSSSS-EEEEES--PPEEEEEE-SSHHHHHHHHHHHHHTTTT----TTSS--EEEEEEE-SS-EEEEEEEETTT--HHHHHHHHHHHHHHHHH-S-TTSSPPPP-SHHHHHHHHHHHHHT-HHHHHHHHHHH-S--SS-S---SS---TTEEEEEEEPHHHHHHHHHHHHHHT--HHHHHHHHHHHHHHHHHT--EEEEEEEEEE-----TTGGG--S--EEEEEEEEEE--S-HHHHHHHHHHHHHHHGGGTTS-HHHHHHHHTS-S-S-EEEEEE-THHHHHHHH-SS-EEEEEEEEB-S-SEEEEEEEETTEEEEEEEE-TTTS-HHHHHHHHHHHHHHHHHHHHHHS-SPPGGGG-----------PPPPEEEEE--TTSSPHHHHHHHHTTT-EEEEEEETT-HHHHHHHHHHHHHSEEEEE-S-HHHHHHHHHHH--SEEEE--GGGHHHHHHHHHHHT-S---HHHHHHHH-HHHHHHHHHHTTS----EEEE-SGGGHHHHHHHH-SSEEEEESSSS-GGG-EEE-SHHHHHHHHHHHHHHHHTT----EEEEE--PPPP-TTS-SEEEEEEEEETTEEEEEEEEEEPPPBTTTB--EEEES-SS-HHHHHHHHHHHHHHHHHTT--SEEEEEEEEEETTEEEEEEEESSPPTTHHHHHHHHH---HHHHHHHHHTT----PPPP--TT-EEEEEEEE--SS-EEEEEEE-HHHHHTSTTEEEEEE---TT-EE--SS---EEEEEEEEESSHHHHHHHHHHHHHH-EEEEEETTEEEEEETTTGGG-

Mean predicted aligned error: 16.95 Å

Radius of gyration: 33.09 Å; Cα contacts (8 Å, |Δi|>4): 1871; chains: 1; bounding box: 66×96×86 Å

Foldseek 3Di:
DDDLLVQLQVLLCVLLVPVPDDQQAFSQLSVHDPLSLLSSCQSCVVVLQNDDSLLCLPQRGSNSSCPDPVRVVVSVVSVVDPDDPPPPPDDAQENQADPVQVVVDDPQFRHKHFQFPVLVVQLVQCVVAVDQQRQKKKKKWKFQAADDPVLLQQLVQLLCQLAQLQQWAWDDPDGPHIMITRGNGAREAEAEAEDADPLRLVLVVVLCVVLCVQTQNHRRHGRQKHWYWYGYRRMIMIMIMGGNQSFDPLLVLLSVLSSLQCSVPNSDPPSDDHRFDPQVNVLSVLLVVLQVDPVLLVLQLVLLPDQAQQFNDPDPHQFFLPQKDKDKDDLVLLVLLSLLCSQLSHHSLLLLVLLLQLLSCVLSVHFAFRKAWEKDQQGDSGNCSSVHGGNRIATTIGTDRGSDDDSSVSSVSSSVSCSVNNVSRSHHQVVSCVVVVHHSYQEYEYEEEPACVVVSCVSRPTHMDDIDMDHTHRHQWYWYWYHDPSMIMIMITHRCVRPNPVSSVSSVVSSSVSSNVSSVVRSPDDDPVVPPDDDDDDDDDDDAAFEEEEEDDPQFADLVLLLVLCVVRGAYEYEYEPPHPRCVVCVSVNSSRHHYDYDDPPLVVNLVVLVVVPGLFYDYQDLVCLLVSQVSCVVNVFFHWHSQLSVLQFFVVNLQVLCVVLVLADKFKDKAADLVCLVVGCVRRDPFKWKAARGDPCPQLIATDGDPVSSVVNSVVQVVCVVVVNDGIMMIIYDADFDDDPQWAQKWKWKWFAAQVAIATQAIWTFGHAFPPGHTWKTKPHHPDDPVLVVLVVVSVRSSCVSSPPHGAMKMWMWGHHPVHIHTPHIHRHDHPCPQVCCSNQAVDHRSNCNSCSRSVHHPPDHHGDRPQKMKMKGFQFAAQAKWFWQDKFQQVVLVPQPFWSDKAAPDDGGDTDRHGPDRHTRMMTIGMDNDPVVVSVSVVVSQQRIWTWIQDPVGIDIDGSVCRSVD

pLDDT: mean 85.47, std 12.74, range [25.16, 98.06]

Solvent-accessible surface area (backbone atoms only — not comparable to full-atom values): 51596 Å² total; per-residue (Å²): 132,84,53,69,54,63,52,50,44,49,49,50,21,61,74,49,74,33,84,81,64,57,54,76,47,41,44,34,42,56,67,42,47,76,64,52,46,41,44,49,28,32,54,35,42,77,70,72,39,70,58,45,66,64,47,50,71,75,42,31,14,40,55,46,34,67,66,30,68,69,42,45,48,46,45,52,51,60,75,70,47,81,78,70,63,96,62,82,81,65,74,58,57,51,65,77,43,56,73,78,48,59,79,65,61,62,90,61,56,68,33,41,37,59,48,45,65,65,40,50,53,53,53,52,48,32,69,72,62,72,44,76,54,50,43,31,36,35,39,32,34,35,32,64,39,63,77,53,66,73,47,43,54,50,14,50,50,50,48,35,69,64,33,61,36,50,13,31,20,43,44,76,77,87,48,98,55,46,29,33,40,23,36,69,72,48,74,77,50,71,51,77,44,82,19,94,45,73,66,50,27,52,40,52,52,48,44,39,52,75,71,48,68,45,52,58,81,59,51,69,47,46,28,37,46,29,35,39,34,25,37,30,86,59,24,28,34,41,36,43,20,34,31,39,69,37,35,30,80,65,28,48,57,48,52,55,42,54,33,42,31,22,39,65,71,42,80,58,92,79,79,62,78,81,71,37,58,71,49,69,60,51,35,47,47,44,31,54,55,27,70,72,28,66,68,38,50,53,54,49,48,60,34,33,71,54,71,72,61,81,51,94,67,80,73,96,62,81,39,59,25,78,51,71,49,80,46,79,40,55,46,68,57,45,53,26,40,47,39,29,14,35,75,71,66,31,32,51,60,21,47,50,47,28,20,43,46,40,20,50,17,61,70,52,75,35,49,56,50,38,49,32,19,37,60,40,81,50,64,50,80,46,69,45,40,86,66,47,58,33,56,43,71,39,56,43,46,46,54,35,71,56,54,66,89,55,57,71,59,39,27,48,51,36,40,45,52,54,61,71,42,57,88,35,49,44,42,50,48,63,63,49,26,65,75,64,75,43,80,56,48,60,36,38,43,38,72,45,72,45,73,56,53,60,51,42,63,72,54,28,82,49,56,68,45,77,76,44,79,48,68,35,64,71,48,40,29,34,36,36,41,38,35,46,92,59,34,30,39,39,40,36,28,26,8,57,92,81,44,47,63,71,58,52,51,49,36,52,52,37,29,54,50,32,51,51,48,49,25,75,76,56,28,70,80,85,59,84,83,76,72,80,82,81,80,83,92,79,91,83,79,91,72,86,71,46,32,34,35,33,38,50,50,79,77,31,70,54,64,69,55,50,36,65,38,34,58,85,68,33,48,41,33,36,39,25,62,68,88,41,72,60,46,67,76,39,41,70,64,45,55,73,53,23,50,78,44,75,34,79,85,44,70,71,62,37,50,51,51,52,62,73,66,61,56,54,20,40,43,51,34,12,70,89,42,33,38,61,39,13,49,49,15,60,77,71,73,39,37,54,33,52,48,64,26,31,44,35,43,47,27,51,67,56,34,54,48,43,30,36,77,66,67,72,40,85,77,39,65,31,82,37,78,50,77,88,44,48,70,58,38,49,68,72,34,40,76,40,21,30,37,31,61,31,60,73,96,58,76,62,64,54,49,74,28,67,48,75,68,48,43,48,57,51,49,57,51,53,46,51,37,44,75,69,73,66,66,72,46,28,35,37,29,47,49,80,67,53,35,95,41,81,90,37,23,37,36,37,36,36,40,30,43,25,36,89,90,46,78,40,66,38,45,53,33,24,25,38,52,63,32,77,93,83,37,81,31,35,42,28,37,63,42,86,65,56,71,74,56,46,50,57,48,52,53,51,49,50,53,45,39,60,57,53,53,59,43,37,48,41,34,29,35,35,32,35,34,30,89,88,49,73,40,83,71,50,61,35,71,24,64,55,88,67,46,47,61,47,32,38,74,64,58,65,40,58,54,54,28,42,46,53,39,34,14,63,64,44,81,70,79,75,68,58,71,64,53,91,76,40,24,37,38,39,40,41,49,57,53,40,49,56,56,32,27,34,63,44,78,46,36,66,69,61,33,60,68,36,80,47,44,77,43,72,45,71,71,66,52,72,69,42,76,43,82,32,47,71,58,81,48,55,42,28,42,39,30,30,45,28,79,36,70,71,51,40,53,50,43,54,51,52,38,27,62,47,24,35,40,28,33,40,38,99,92,47,76,45,80,41,43,48,74,52,44,73,81,72

Nearest PDB structures (foldseek):
  3wnz-assembly1_A  TM=8.915E-01  e=1.877E-26  Bacillus subtilis subsp. subtilis str. 168
  8f7f-assembly1_A  TM=8.310E-01  e=4.904E-25  Bacillus subtilis
  5isw-assembly1_A  TM=7.040E-01  e=2.573E-24  Brevibacillus brevis
  7c1p-assembly1_A  TM=7.862E-01  e=3.033E-20  Mycetohabitans rhizoxinica HKI 454
  6ta8-assembly1_A  TM=7.622E-01  e=1.324E-20  Brevibacillus parabrevis